Protein 2RDD (pdb70)

Nearest PDB structures (foldseek):
  2rdd-assembly1_A  TM=1.001E+00  e=0.000E+00  Escherichia coli
  6zof-assembly1_C  TM=9.491E-01  e=0.000E+00  Escherichia coli K-12
  8ffk-assembly1_A  TM=9.833E-01  e=0.000E+00  Klebsiella pneumoniae
  7rr6-assembly1_C  TM=9.426E-01  e=0.000E+00  Escherichia coli K-12
  7kge-assembly1_C  TM=9.094E-01  e=5.760E-85  Acinetobacter baumannii

Structure (mmCIF, N/CA/C/O backbone):
data_2RDD
#
_entry.id   2RDD
#
_cell.length_a   145.097
_cell.length_b   145.097
_cell.length_c   511.644
_cell.angle_alpha   90.00
_cell.angle_beta   90.00
_cell.angle_gamma   120.00
#
_symmetry.space_group_name_H-M   'H 3 2'
#
loop_
_entity.id
_entity.type
_entity.pdbx_description
1 polymer 'Acriflavine resistance protein B'
2 polymer 'UPF0092 membrane protein yajC'
3 non-polymer '(2S,5R,6R)-6-{[(2R)-2-AMINO-2-PHENYLETHANOYL]AMINO}-3,3-DIMETHYL-7-OXO-4-THIA-1-AZABICYCLO[3.2.0]HEPTANE-2-CARBOXYLIC ACID'
#
loop_
_atom_site.group_PDB
_atom_site.id
_atom_site.type_symbol
_atom_site.label_atom_id
_atom_site.label_alt_id
_atom_site.label_comp_id
_atom_site.label_asym_id
_atom_site.label_entity_id
_atom_site.label_seq_id
_atom_site.pdbx_PDB_ins_code
_atom_site.Cartn_x
_atom_site.Cartn_y
_atom_site.Cartn_z
_atom_site.occupancy
_atom_site.B_iso_or_equiv
_atom_site.auth_seq_id
_atom_site.auth_comp_id
_atom_site.auth_asym_id
_atom_site.auth_atom_id
_atom_site.pdbx_PDB_model_num
ATOM 1 N N . MET A 1 1 ? 1.842 -73.616 13.386 1.00 73.34 1 MET A N 1
ATOM 2 C CA . MET A 1 1 ? 0.436 -73.132 13.348 1.00 73.34 1 MET A CA 1
ATOM 3 C C . MET A 1 1 ? 0.233 -71.681 12.883 1.00 73.34 1 MET A C 1
ATOM 4 O O . MET A 1 1 ? -0.905 -71.218 12.813 1.00 73.34 1 MET A O 1
ATOM 9 N N . PRO A 1 2 ? 1.319 -70.946 12.555 1.00 40.65 2 PRO A N 1
ATOM 10 C CA . PRO A 1 2 ? 1.147 -69.556 12.109 1.00 40.65 2 PRO A CA 1
ATOM 11 C C . PRO A 1 2 ? 0.501 -69.475 10.731 1.00 40.65 2 PRO A C 1
ATOM 12 O O . PRO A 1 2 ? -0.560 -68.875 10.565 1.00 40.65 2 PRO A O 1
ATOM 16 N N . ASN A 1 3 ? 1.155 -70.078 9.744 1.00 141.35 3 ASN A N 1
ATOM 17 C CA . ASN A 1 3 ? 0.636 -70.095 8.383 1.00 141.35 3 ASN A CA 1
ATOM 18 C C . ASN A 1 3 ? -0.788 -70.643 8.458 1.00 141.35 3 ASN A C 1
ATOM 19 O O . ASN A 1 3 ? -1.605 -70.448 7.555 1.00 141.35 3 ASN A O 1
ATOM 24 N N . PHE A 1 4 ? -1.073 -71.318 9.567 1.00 144.50 4 PHE A N 1
ATOM 25 C CA . PHE A 1 4 ? -2.382 -71.907 9.798 1.00 144.50 4 PHE A CA 1
ATOM 26 C C . PHE A 1 4 ? -3.323 -70.925 10.507 1.00 144.50 4 PHE A C 1
ATOM 27 O O . PHE A 1 4 ? -4.461 -70.728 10.078 1.00 144.50 4 PHE A O 1
ATOM 35 N N . PHE A 1 5 ? -2.844 -70.309 11.587 1.00 70.80 5 PHE A N 1
ATOM 36 C CA . PHE A 1 5 ? -3.630 -69.335 12.358 1.00 70.80 5 PHE A CA 1
ATOM 37 C C . PHE A 1 5 ? -3.781 -67.985 11.644 1.00 70.80 5 PHE A C 1
ATOM 38 O O . PHE A 1 5 ? -4.580 -67.138 12.048 1.00 70.80 5 PHE A O 1
ATOM 46 N N . ILE A 1 6 ? -3.012 -67.785 10.583 1.00 63.26 6 ILE A N 1
ATOM 47 C CA . ILE A 1 6 ? -3.052 -66.524 9.872 1.00 63.26 6 ILE A CA 1
ATOM 48 C C . ILE A 1 6 ? -4.226 -66.354 8.916 1.00 63.26 6 ILE A C 1
ATOM 49 O O . ILE A 1 6 ? -4.517 -65.238 8.488 1.00 63.26 6 ILE A O 1
ATOM 54 N N . ASP A 1 7 ? -4.912 -67.437 8.578 1.00 141.01 7 ASP A N 1
ATOM 55 C CA . ASP A 1 7 ? -6.047 -67.288 7.684 1.00 141.01 7 ASP A CA 1
ATOM 56 C C . ASP A 1 7 ? -7.343 -67.328 8.486 1.00 141.01 7 ASP A C 1
ATOM 57 O O . ASP A 1 7 ? -8.434 -67.163 7.937 1.00 141.01 7 ASP A O 1
ATOM 62 N N . ARG A 1 8 ? -7.211 -67.541 9.791 1.00 100.13 8 ARG A N 1
ATOM 63 C CA . ARG A 1 8 ? -8.357 -67.591 10.685 1.00 100.13 8 ARG A CA 1
ATOM 64 C C . ARG A 1 8 ? -8.053 -66.701 11.900 1.00 100.13 8 ARG A C 1
ATOM 65 O O . ARG A 1 8 ? -7.590 -67.182 12.937 1.00 100.13 8 ARG A O 1
ATOM 73 N N . PRO A 1 9 ? -8.327 -65.383 11.784 1.00 64.81 9 PRO A N 1
ATOM 74 C CA . PRO A 1 9 ? -8.092 -64.378 12.830 1.00 64.81 9 PRO A CA 1
ATOM 75 C C . PRO A 1 9 ? -8.862 -64.551 14.128 1.00 64.81 9 PRO A C 1
ATOM 76 O O . PRO A 1 9 ? -8.272 -64.600 15.210 1.00 64.81 9 PRO A O 1
ATOM 80 N N . ILE A 1 10 ? -10.183 -64.630 14.017 1.00 42.84 10 ILE A N 1
ATOM 81 C CA . ILE A 1 10 ? -11.013 -64.749 15.201 1.00 42.84 10 ILE A CA 1
ATOM 82 C C . ILE A 1 10 ? -10.634 -65.882 16.155 1.00 42.84 10 ILE A C 1
ATOM 83 O O . ILE A 1 10 ? -10.466 -65.639 17.350 1.00 42.84 10 ILE A O 1
ATOM 88 N N . PHE A 1 11 ? -10.489 -67.106 15.655 1.00 78.20 11 PHE A N 1
ATOM 89 C CA . PHE A 1 11 ? -10.118 -68.197 16.548 1.00 78.20 11 PHE A CA 1
ATOM 90 C C . PHE A 1 11 ? -8.864 -67.766 17.287 1.00 78.20 11 PHE A C 1
ATOM 91 O O . PHE A 1 11 ? -8.654 -68.119 18.449 1.00 78.20 11 PHE A O 1
ATOM 99 N N . ALA A 1 12 ? -8.030 -66.992 16.603 1.00 44.81 12 ALA A N 1
ATOM 100 C CA . ALA A 1 12 ? -6.807 -66.499 17.220 1.00 44.81 12 ALA A CA 1
ATOM 101 C C . ALA A 1 12 ? -7.211 -65.498 18.290 1.00 44.81 12 ALA A C 1
ATOM 102 O O . ALA A 1 12 ? -7.119 -65.787 19.492 1.00 44.81 12 ALA A O 1
ATOM 104 N N . TRP A 1 13 ? -7.660 -64.326 17.839 1.00 36.81 13 TRP A N 1
ATOM 105 C CA . TRP A 1 13 ? -8.103 -63.284 18.746 1.00 36.81 13 TRP A CA 1
ATOM 106 C C . TRP A 1 13 ? -8.657 -63.995 19.977 1.00 36.81 13 TRP A C 1
ATOM 107 O O . TRP A 1 13 ? -8.043 -63.983 21.047 1.00 36.81 13 TRP A O 1
ATOM 118 N N . VAL A 1 14 ? -9.785 -64.667 19.797 1.00 43.34 14 VAL A N 1
ATOM 119 C CA . VAL A 1 14 ? -10.428 -65.396 20.878 1.00 43.34 14 VAL A CA 1
ATOM 120 C C . VAL A 1 14 ? -9.494 -66.194 21.782 1.00 43.34 14 VAL A C 1
ATOM 121 O O . VAL A 1 14 ? -9.698 -66.214 22.992 1.00 43.34 14 VAL A O 1
ATOM 125 N N . ILE A 1 15 ? -8.479 -66.854 21.234 1.00 75.73 15 ILE A N 1
ATOM 126 C CA . ILE A 1 15 ? -7.600 -67.618 22.116 1.00 75.73 15 ILE A CA 1
ATOM 127 C C . ILE A 1 15 ? -6.649 -66.731 22.903 1.00 75.73 15 ILE A C 1
ATOM 128 O O . ILE A 1 15 ? -5.939 -67.198 23.789 1.00 75.73 15 ILE A O 1
ATOM 133 N N . ALA A 1 16 ? -6.619 -65.452 22.567 1.00 41.45 16 ALA A N 1
ATOM 134 C CA . ALA A 1 16 ? -5.772 -64.521 23.289 1.00 41.45 16 ALA A CA 1
ATOM 135 C C . ALA A 1 16 ? -6.624 -63.968 24.438 1.00 41.45 16 ALA A C 1
ATOM 136 O O . ALA A 1 16 ? -6.203 -63.985 25.603 1.00 41.45 16 ALA A O 1
ATOM 138 N N . ILE A 1 17 ? -7.824 -63.491 24.091 1.00 38.17 17 ILE A N 1
ATOM 139 C CA . ILE A 1 17 ? -8.769 -62.948 25.065 1.00 38.17 17 ILE A CA 1
ATOM 140 C C . ILE A 1 17 ? -8.864 -63.912 26.240 1.00 38.17 17 ILE A C 1
ATOM 141 O O . ILE A 1 17 ? -8.859 -63.501 27.400 1.00 38.17 17 ILE A O 1
ATOM 146 N N . ILE A 1 18 ? -8.953 -65.200 25.935 1.00 27.44 18 ILE A N 1
ATOM 147 C CA . ILE A 1 18 ? -9.015 -66.200 26.983 1.00 27.44 18 ILE A CA 1
ATOM 148 C C . ILE A 1 18 ? -7.865 -65.923 27.950 1.00 27.44 18 ILE A C 1
ATOM 149 O O . ILE A 1 18 ? -8.077 -65.634 29.131 1.00 27.44 18 ILE A O 1
ATOM 154 N N . ILE A 1 19 ? -6.644 -65.987 27.434 1.00 104.28 19 ILE A N 1
ATOM 155 C CA . ILE A 1 19 ? -5.472 -65.749 28.257 1.00 104.28 19 ILE A CA 1
ATOM 156 C C . ILE A 1 19 ? -5.650 -64.453 29.028 1.00 104.28 19 ILE A C 1
ATOM 157 O O . ILE A 1 19 ? -5.284 -64.370 30.200 1.00 104.28 19 ILE A O 1
ATOM 162 N N . MET A 1 20 ? -6.206 -63.434 28.378 1.00 32.56 20 MET A N 1
ATOM 163 C CA . MET A 1 20 ? -6.422 -62.175 29.082 1.00 32.56 20 MET A CA 1
ATOM 164 C C . MET A 1 20 ? -7.225 -62.526 30.320 1.00 32.56 20 MET A C 1
ATOM 165 O O . MET A 1 20 ? -6.708 -62.479 31.441 1.00 32.56 20 MET A O 1
ATOM 170 N N . LEU A 1 21 ? -8.478 -62.918 30.095 1.00 57.89 21 LEU A N 1
ATOM 171 C CA . LEU A 1 21 ? -9.394 -63.286 31.168 1.00 57.89 21 LEU A CA 1
ATOM 172 C C . LEU A 1 21 ? -8.750 -64.219 32.184 1.00 57.89 21 LEU A C 1
ATOM 173 O O . LEU A 1 21 ? -9.293 -64.431 33.268 1.00 57.89 21 LEU A O 1
ATOM 178 N N . ALA A 1 22 ? -7.591 -64.767 31.838 1.00 90.79 22 ALA A N 1
ATOM 179 C CA . ALA A 1 22 ? -6.884 -65.652 32.757 1.00 90.79 22 ALA A CA 1
ATOM 180 C C . ALA A 1 22 ? -6.286 -64.813 33.879 1.00 90.79 22 ALA A C 1
ATOM 181 O O . ALA A 1 22 ? -5.810 -65.345 34.889 1.00 90.79 22 ALA A O 1
ATOM 183 N N . GLY A 1 23 ? -6.312 -63.497 33.682 1.00 64.58 23 GLY A N 1
ATOM 184 C CA . GLY A 1 23 ? -5.785 -62.582 34.674 1.00 64.58 23 GLY A CA 1
ATOM 185 C C . GLY A 1 23 ? -6.908 -61.984 35.498 1.00 64.58 23 GLY A C 1
ATOM 186 O O . GLY A 1 23 ? -6.821 -61.913 36.730 1.00 64.58 23 GLY A O 1
ATOM 187 N N . GLY A 1 24 ? -7.963 -61.550 34.813 1.00 147.98 24 GLY A N 1
ATOM 188 C CA . GLY A 1 24 ? -9.101 -60.975 35.501 1.00 147.98 24 GLY A CA 1
ATOM 189 C C . GLY A 1 24 ? -9.376 -61.781 36.751 1.00 147.98 24 GLY A C 1
ATOM 190 O O . GLY A 1 24 ? -9.948 -61.277 37.715 1.00 147.98 24 GLY A O 1
ATOM 191 N N . LEU A 1 25 ? -8.946 -63.041 36.724 1.00 116.87 25 LEU A N 1
ATOM 192 C CA . LEU A 1 25 ? -9.112 -63.966 37.839 1.00 116.87 25 LEU A CA 1
ATOM 193 C C . LEU A 1 25 ? -7.769 -64.172 38.556 1.00 116.87 25 LEU A C 1
ATOM 194 O O . LEU A 1 25 ? -7.684 -64.029 39.775 1.00 116.87 25 LEU A O 1
ATOM 199 N N . ALA A 1 26 ? -6.725 -64.493 37.791 1.00 84.08 26 ALA A N 1
ATOM 200 C CA . ALA A 1 26 ? -5.384 -64.735 38.339 1.00 84.08 26 ALA A CA 1
ATOM 201 C C . ALA A 1 26 ? -4.966 -63.695 39.370 1.00 84.08 26 ALA A C 1
ATOM 202 O O . ALA A 1 26 ? -4.605 -64.036 40.492 1.00 84.08 26 ALA A O 1
ATOM 204 N N . ILE A 1 27 ? -4.995 -62.428 38.968 1.00 103.90 27 ILE A N 1
ATOM 205 C CA . ILE A 1 27 ? -4.683 -61.314 39.845 1.00 103.90 27 ILE A CA 1
ATOM 206 C C . ILE A 1 27 ? -5.197 -61.668 41.235 1.00 103.90 27 ILE A C 1
ATOM 207 O O . ILE A 1 27 ? -4.435 -61.813 42.188 1.00 103.90 27 ILE A O 1
ATOM 212 N N . LEU A 1 28 ? -6.518 -61.793 41.291 1.00 69.71 28 LEU A N 1
ATOM 213 C CA . LEU A 1 28 ? -7.282 -62.100 42.487 1.00 69.71 28 LEU A CA 1
ATOM 214 C C . LEU A 1 28 ? -6.785 -63.294 43.291 1.00 69.71 28 LEU A C 1
ATOM 215 O O . LEU A 1 28 ? -6.200 -63.114 44.352 1.00 69.71 28 LEU A O 1
ATOM 220 N N . LYS A 1 29 ? -7.024 -64.505 42.790 1.00 125.40 29 LYS A N 1
ATOM 221 C CA . LYS A 1 29 ? -6.614 -65.736 43.477 1.00 125.40 29 LYS A CA 1
ATOM 222 C C . LYS A 1 29 ? -5.250 -65.633 44.153 1.00 125.40 29 LYS A C 1
ATOM 223 O O . LYS A 1 29 ? -4.894 -66.479 44.978 1.00 125.40 29 LYS A O 1
ATOM 229 N N . LEU A 1 30 ? -4.502 -64.592 43.794 1.00 37.82 30 LEU A N 1
ATOM 230 C CA . LEU A 1 30 ? -3.172 -64.384 44.323 1.00 37.82 30 LEU A CA 1
ATOM 231 C C . LEU A 1 30 ? -3.079 -63.636 45.702 1.00 37.82 30 LEU A C 1
ATOM 232 O O . LEU A 1 30 ? -3.701 -62.597 45.929 1.00 37.82 30 LEU A O 1
ATOM 237 N N . PRO A 1 31 ? -2.260 -64.281 46.594 1.00 158.50 31 PRO A N 1
ATOM 238 C CA . PRO A 1 31 ? -1.801 -63.747 47.917 1.00 158.50 31 PRO A CA 1
ATOM 239 C C . PRO A 1 31 ? -0.757 -62.612 47.868 1.00 158.50 31 PRO A C 1
ATOM 240 O O . PRO A 1 31 ? 0.387 -62.971 48.071 1.00 158.50 31 PRO A O 1
ATOM 244 N N . VAL A 1 32 ? -0.961 -61.338 47.642 1.00 113.60 32 VAL A N 1
ATOM 245 C CA . VAL A 1 32 ? 0.248 -60.466 47.637 1.00 113.60 32 VAL A CA 1
ATOM 246 C C . VAL A 1 32 ? 1.117 -60.647 48.897 1.00 113.60 32 VAL A C 1
ATOM 247 O O . VAL A 1 32 ? 0.613 -60.578 50.022 1.00 113.60 32 VAL A O 1
ATOM 251 N N . ALA A 1 33 ? 2.408 -60.878 48.694 1.00 135.24 33 ALA A N 1
ATOM 252 C CA . ALA A 1 33 ? 3.324 -61.088 49.802 1.00 135.24 33 ALA A CA 1
ATOM 253 C C . ALA A 1 33 ? 4.528 -60.178 49.726 1.00 135.24 33 ALA A C 1
ATOM 254 O O . ALA A 1 33 ? 5.064 -59.911 48.642 1.00 135.24 33 ALA A O 1
ATOM 256 N N . GLN A 1 34 ? 4.955 -59.709 50.891 1.00 55.78 34 GLN A N 1
ATOM 257 C CA . GLN A 1 34 ? 6.148 -58.884 50.940 1.00 55.78 34 GLN A CA 1
ATOM 258 C C . GLN A 1 34 ? 7.343 -59.658 50.354 1.00 55.78 34 GLN A C 1
ATOM 259 O O . GLN A 1 34 ? 8.084 -59.156 49.509 1.00 55.78 34 GLN A O 1
ATOM 265 N N . TYR A 1 35 ? 7.499 -60.926 50.812 1.00 104.56 35 TYR A N 1
ATOM 266 C CA . TYR A 1 35 ? 8.604 -61.824 50.392 1.00 104.56 35 TYR A CA 1
ATOM 267 C C . TYR A 1 35 ? 8.299 -63.333 50.327 1.00 104.56 35 TYR A C 1
ATOM 268 O O . TYR A 1 35 ? 7.406 -63.830 51.002 1.00 104.56 35 TYR A O 1
ATOM 277 N N . PRO A 1 36 ? 9.048 -64.067 49.452 1.00 102.95 36 PRO A N 1
ATOM 278 C CA . PRO A 1 36 ? 8.788 -65.509 49.318 1.00 102.95 36 PRO A CA 1
ATOM 279 C C . PRO A 1 36 ? 9.177 -66.268 50.531 1.00 102.95 36 PRO A C 1
ATOM 280 O O . PRO A 1 36 ? 10.351 -66.214 50.892 1.00 102.95 36 PRO A O 1
ATOM 284 N N . THR A 1 37 ? 8.309 -66.995 51.187 1.00 67.26 37 THR A N 1
ATOM 285 C CA . THR A 1 37 ? 8.871 -67.763 52.298 1.00 67.26 37 THR A CA 1
ATOM 286 C C . THR A 1 37 ? 10.341 -68.166 51.977 1.00 67.26 37 THR A C 1
ATOM 287 O O . THR A 1 37 ? 10.580 -69.124 51.251 1.00 67.26 37 THR A O 1
ATOM 291 N N . ILE A 1 38 ? 11.332 -67.408 52.516 1.00 40.11 38 ILE A N 1
ATOM 292 C CA . ILE A 1 38 ? 12.779 -67.606 52.322 1.00 40.11 38 ILE A CA 1
ATOM 293 C C . ILE A 1 38 ? 13.500 -68.250 53.496 1.00 40.11 38 ILE A C 1
ATOM 294 O O . ILE A 1 38 ? 14.701 -68.093 53.621 1.00 40.11 38 ILE A O 1
ATOM 299 N N . ALA A 1 39 ? 12.802 -68.939 54.345 1.00 32.84 39 ALA A N 1
ATOM 300 C CA . ALA A 1 39 ? 13.568 -69.496 55.439 1.00 32.84 39 ALA A CA 1
ATOM 301 C C . ALA A 1 39 ? 13.194 -70.927 55.729 1.00 32.84 39 ALA A C 1
ATOM 302 O O . ALA A 1 39 ? 12.137 -71.399 55.279 1.00 32.84 39 ALA A O 1
ATOM 304 N N . PRO A 1 40 ? 14.012 -71.649 56.467 1.00 45.15 40 PRO A N 1
ATOM 305 C CA . PRO A 1 40 ? 13.586 -72.947 56.960 1.00 45.15 40 PRO A CA 1
ATOM 306 C C . PRO A 1 40 ? 12.492 -72.721 57.949 1.00 45.15 40 PRO A C 1
ATOM 307 O O . PRO A 1 40 ? 12.734 -72.107 58.978 1.00 45.15 40 PRO A O 1
ATOM 311 N N . PRO A 1 41 ? 11.283 -73.189 57.694 1.00 69.43 41 PRO A N 1
ATOM 312 C CA . PRO A 1 41 ? 10.312 -72.957 58.766 1.00 69.43 41 PRO A CA 1
ATOM 313 C C . PRO A 1 41 ? 10.914 -73.541 60.013 1.00 69.43 41 PRO A C 1
ATOM 314 O O . PRO A 1 41 ? 11.821 -74.354 59.900 1.00 69.43 41 PRO A O 1
ATOM 318 N N . ALA A 1 42 ? 10.448 -73.189 61.190 1.00 42.16 42 ALA A N 1
ATOM 319 C CA . ALA A 1 42 ? 11.105 -73.820 62.308 1.00 42.16 42 ALA A CA 1
ATOM 320 C C . ALA A 1 42 ? 10.274 -73.712 63.560 1.00 42.16 42 ALA A C 1
ATOM 321 O O . ALA A 1 42 ? 9.839 -72.626 63.953 1.00 42.16 42 ALA A O 1
ATOM 323 N N . VAL A 1 43 ? 10.065 -74.864 64.197 1.00 61.16 43 VAL A N 1
ATOM 324 C CA . VAL A 1 43 ? 9.352 -74.966 65.450 1.00 61.16 43 VAL A CA 1
ATOM 325 C C . VAL A 1 43 ? 10.206 -74.366 66.550 1.00 61.16 43 VAL A C 1
ATOM 326 O O . VAL A 1 43 ? 11.429 -74.486 66.510 1.00 61.16 43 VAL A O 1
ATOM 330 N N . THR A 1 44 ? 9.603 -73.706 67.535 1.00 21.18 44 THR A N 1
ATOM 331 C CA . THR A 1 44 ? 10.394 -73.103 68.601 1.00 21.18 44 THR A CA 1
ATOM 332 C C . THR A 1 44 ? 9.747 -73.198 69.977 1.00 21.18 44 THR A C 1
ATOM 333 O O . THR A 1 44 ? 8.945 -72.352 70.376 1.00 21.18 44 THR A O 1
ATOM 337 N N . ILE A 1 45 ? 10.112 -74.244 70.711 1.00 15.00 45 ILE A N 1
ATOM 338 C CA . ILE A 1 45 ? 9.512 -74.578 72.040 1.00 15.00 45 ILE A CA 1
ATOM 339 C C . ILE A 1 45 ? 9.835 -73.657 73.217 1.00 15.00 45 ILE A C 1
ATOM 340 O O . ILE A 1 45 ? 10.870 -73.810 73.855 1.00 15.00 45 ILE A O 1
ATOM 345 N N . SER A 1 46 ? 8.963 -72.728 73.545 1.00 35.44 46 SER A N 1
ATOM 346 C CA . SER A 1 46 ? 9.214 -71.819 74.641 1.00 35.44 46 SER A CA 1
ATOM 347 C C . SER A 1 46 ? 8.787 -72.351 75.970 1.00 35.44 46 SER A C 1
ATOM 348 O O . SER A 1 46 ? 7.719 -72.928 76.114 1.00 35.44 46 SER A O 1
ATOM 351 N N . ALA A 1 47 ? 9.641 -72.164 76.981 1.00 38.85 47 ALA A N 1
ATOM 352 C CA . ALA A 1 47 ? 9.316 -72.607 78.333 1.00 38.85 47 ALA A CA 1
ATOM 353 C C . ALA A 1 47 ? 9.747 -71.573 79.373 1.00 38.85 47 ALA A C 1
ATOM 354 O O . ALA A 1 47 ? 10.623 -70.736 79.139 1.00 38.85 47 ALA A O 1
ATOM 356 N N . SER A 1 48 ? 9.129 -71.674 80.542 1.00 95.15 48 SER A N 1
ATOM 357 C CA . SER A 1 48 ? 9.448 -70.768 81.630 1.00 95.15 48 SER A CA 1
ATOM 358 C C . SER A 1 48 ? 9.280 -71.466 83.008 1.00 95.15 48 SER A C 1
ATOM 359 O O . SER A 1 48 ? 8.502 -72.400 83.168 1.00 95.15 48 SER A O 1
ATOM 362 N N . TYR A 1 49 ? 10.042 -70.924 84.002 1.00 40.36 49 TYR A N 1
ATOM 363 C CA . TYR A 1 49 ? 10.196 -71.361 85.403 1.00 40.36 49 TYR A CA 1
ATOM 364 C C . TYR A 1 49 ? 10.264 -70.077 86.284 1.00 40.36 49 TYR A C 1
ATOM 365 O O . TYR A 1 49 ? 11.309 -69.475 86.452 1.00 40.36 49 TYR A O 1
ATOM 374 N N . PRO A 1 50 ? 9.153 -69.691 86.753 1.00 26.19 50 PRO A N 1
ATOM 375 C CA . PRO A 1 50 ? 9.115 -68.435 87.445 1.00 26.19 50 PRO A CA 1
ATOM 376 C C . PRO A 1 50 ? 10.045 -68.465 88.657 1.00 26.19 50 PRO A C 1
ATOM 377 O O . PRO A 1 50 ? 9.951 -69.326 89.549 1.00 26.19 50 PRO A O 1
ATOM 381 N N . GLY A 1 51 ? 10.922 -67.461 88.641 1.00 42.88 51 GLY A N 1
ATOM 382 C CA . GLY A 1 51 ? 11.925 -67.150 89.645 1.00 42.88 51 GLY A CA 1
ATOM 383 C C . GLY A 1 51 ? 13.155 -68.062 89.693 1.00 42.88 51 GLY A C 1
ATOM 384 O O . GLY A 1 51 ? 13.931 -68.000 90.635 1.00 42.88 51 GLY A O 1
ATOM 385 N N . ALA A 1 52 ? 13.354 -68.877 88.696 1.00 63.01 52 ALA A N 1
ATOM 386 C CA . ALA A 1 52 ? 14.503 -69.777 88.778 1.00 63.01 52 ALA A CA 1
ATOM 387 C C . ALA A 1 52 ? 15.821 -69.068 88.583 1.00 63.01 52 ALA A C 1
ATOM 388 O O . ALA A 1 52 ? 16.184 -68.179 89.354 1.00 63.01 52 ALA A O 1
ATOM 390 N N . ASP A 1 53 ? 16.520 -69.459 87.518 1.00 20.51 53 ASP A N 1
ATOM 391 C CA . ASP A 1 53 ? 17.823 -68.905 87.142 1.00 20.51 53 ASP A CA 1
ATOM 392 C C . ASP A 1 53 ? 18.544 -69.818 86.152 1.00 20.51 53 ASP A C 1
ATOM 393 O O . ASP A 1 53 ? 18.260 -71.017 86.053 1.00 20.51 53 ASP A O 1
ATOM 398 N N . ALA A 1 54 ? 19.496 -69.228 85.438 1.00 21.43 54 ALA A N 1
ATOM 399 C CA . ALA A 1 54 ? 20.278 -69.913 84.420 1.00 21.43 54 ALA A CA 1
ATOM 400 C C . ALA A 1 54 ? 20.770 -71.297 84.775 1.00 21.43 54 ALA A C 1
ATOM 401 O O . ALA A 1 54 ? 21.104 -72.059 83.886 1.00 21.43 54 ALA A O 1
ATOM 403 N N . LYS A 1 55 ? 20.832 -71.620 86.062 1.00 45.89 55 LYS A N 1
ATOM 404 C CA . LYS A 1 55 ? 21.306 -72.936 86.488 1.00 45.89 55 LYS A CA 1
ATOM 405 C C . LYS A 1 55 ? 20.178 -73.959 86.414 1.00 45.89 55 LYS A C 1
ATOM 406 O O . LYS A 1 55 ? 20.135 -74.782 85.500 1.00 45.89 55 LYS A O 1
ATOM 412 N N . THR A 1 56 ? 19.269 -73.905 87.379 1.00 113.77 56 THR A N 1
ATOM 413 C CA . THR A 1 56 ? 18.137 -74.818 87.413 1.00 113.77 56 THR A CA 1
ATOM 414 C C . THR A 1 56 ? 17.585 -75.035 86.006 1.00 113.77 56 THR A C 1
ATOM 415 O O . THR A 1 56 ? 17.735 -76.107 85.429 1.00 113.77 56 THR A O 1
ATOM 419 N N . VAL A 1 57 ? 16.949 -73.997 85.468 1.00 105.89 57 VAL A N 1
ATOM 420 C CA . VAL A 1 57 ? 16.352 -74.018 84.132 1.00 105.89 57 VAL A CA 1
ATOM 421 C C . VAL A 1 57 ? 17.161 -74.785 83.097 1.00 105.89 57 VAL A C 1
ATOM 422 O O . VAL A 1 57 ? 16.628 -75.603 82.351 1.00 105.89 57 VAL A O 1
ATOM 426 N N . GLN A 1 58 ? 18.451 -74.491 83.047 1.00 65.47 58 GLN A N 1
ATOM 427 C CA . GLN A 1 58 ? 19.361 -75.135 82.115 1.00 65.47 58 GLN A CA 1
ATOM 428 C C . GLN A 1 58 ? 19.293 -76.638 82.319 1.00 65.47 58 GLN A C 1
ATOM 429 O O . GLN A 1 58 ? 19.199 -77.399 81.359 1.00 65.47 58 GLN A O 1
ATOM 435 N N . ASP A 1 59 ? 19.311 -77.052 83.584 1.00 17.74 59 ASP A N 1
ATOM 436 C CA . ASP A 1 59 ? 19.317 -78.469 83.932 1.00 17.74 59 ASP A CA 1
ATOM 437 C C . ASP A 1 59 ? 17.986 -79.118 84.297 1.00 17.74 59 ASP A C 1
ATOM 438 O O . ASP A 1 59 ? 17.833 -80.317 84.133 1.00 17.74 59 ASP A O 1
ATOM 443 N N . THR A 1 60 ? 17.024 -78.336 84.773 1.00 15.00 60 THR A N 1
ATOM 444 C CA . THR A 1 60 ? 15.722 -78.878 85.169 1.00 15.00 60 THR A CA 1
ATOM 445 C C . THR A 1 60 ? 14.558 -78.727 84.146 1.00 15.00 60 THR A C 1
ATOM 446 O O . THR A 1 60 ? 13.450 -79.213 84.394 1.00 15.00 60 THR A O 1
ATOM 450 N N . VAL A 1 61 ? 14.801 -78.063 83.010 1.00 18.55 61 VAL A N 1
ATOM 451 C CA . VAL A 1 61 ? 13.771 -77.878 81.966 1.00 18.55 61 VAL A CA 1
ATOM 452 C C . VAL A 1 61 ? 14.347 -78.124 80.553 1.00 18.55 61 VAL A C 1
ATOM 453 O O . VAL A 1 61 ? 13.913 -79.030 79.841 1.00 18.55 61 VAL A O 1
ATOM 457 N N . THR A 1 62 ? 15.323 -77.311 80.156 1.00 18.72 62 THR A N 1
ATOM 458 C CA . THR A 1 62 ? 15.970 -77.445 78.848 1.00 18.72 62 THR A CA 1
ATOM 459 C C . THR A 1 62 ? 16.451 -78.868 78.696 1.00 18.72 62 THR A C 1
ATOM 460 O O . THR A 1 62 ? 16.295 -79.475 77.650 1.00 18.72 62 THR A O 1
ATOM 464 N N . GLN A 1 63 ? 17.055 -79.381 79.759 1.00 27.92 63 GLN A N 1
ATOM 465 C CA . GLN A 1 63 ? 17.583 -80.729 79.765 1.00 27.92 63 GLN A CA 1
ATOM 466 C C . GLN A 1 63 ? 16.522 -81.825 79.693 1.00 27.92 63 GLN A C 1
ATOM 467 O O . GLN A 1 63 ? 16.604 -82.714 78.834 1.00 27.92 63 GLN A O 1
ATOM 473 N N . VAL A 1 64 ? 15.529 -81.775 80.578 1.00 29.75 64 VAL A N 1
ATOM 474 C CA . VAL A 1 64 ? 14.473 -82.786 80.577 1.00 29.75 64 VAL A CA 1
ATOM 475 C C . VAL A 1 64 ? 13.703 -82.741 79.260 1.00 29.75 64 VAL A C 1
ATOM 476 O O . VAL A 1 64 ? 12.927 -83.643 78.953 1.00 29.75 64 VAL A O 1
ATOM 480 N N . ILE A 1 65 ? 13.929 -81.690 78.479 1.00 26.32 65 ILE A N 1
ATOM 481 C CA . ILE A 1 65 ? 13.253 -81.534 77.202 1.00 26.32 65 ILE A CA 1
ATOM 482 C C . ILE A 1 65 ? 14.141 -81.743 75.977 1.00 26.32 65 ILE A C 1
ATOM 483 O O . ILE A 1 65 ? 13.680 -82.264 74.970 1.00 26.32 65 ILE A O 1
ATOM 488 N N . GLU A 1 66 ? 15.403 -81.338 76.043 1.00 117.22 66 GLU A N 1
ATOM 489 C CA . GLU A 1 66 ? 16.294 -81.543 74.904 1.00 117.22 66 GLU A CA 1
ATOM 490 C C . GLU A 1 66 ? 16.672 -83.018 74.837 1.00 117.22 66 GLU A C 1
ATOM 491 O O . GLU A 1 66 ? 16.854 -83.576 73.756 1.00 117.22 66 GLU A O 1
ATOM 497 N N . GLN A 1 67 ? 16.776 -83.646 76.005 1.00 100.44 67 GLN A N 1
ATOM 498 C CA . GLN A 1 67 ? 17.143 -85.052 76.092 1.00 100.44 67 GLN A CA 1
ATOM 499 C C . GLN A 1 67 ? 15.995 -85.997 75.762 1.00 100.44 67 GLN A C 1
ATOM 500 O O . GLN A 1 67 ? 16.224 -87.167 75.456 1.00 100.44 67 GLN A O 1
ATOM 506 N N . ASN A 1 68 ? 14.764 -85.498 75.817 1.00 20.67 68 ASN A N 1
ATOM 507 C CA . ASN A 1 68 ? 13.605 -86.339 75.553 1.00 20.67 68 ASN A CA 1
ATOM 508 C C . ASN A 1 68 ? 13.002 -86.035 74.201 1.00 20.67 68 ASN A C 1
ATOM 509 O O . ASN A 1 68 ? 11.825 -85.668 74.091 1.00 20.67 68 ASN A O 1
ATOM 514 N N . MET A 1 69 ? 13.840 -86.194 73.182 1.00 123.43 69 MET A N 1
ATOM 515 C CA . MET A 1 69 ? 13.496 -85.970 71.784 1.00 123.43 69 MET A CA 1
ATOM 516 C C . MET A 1 69 ? 14.454 -86.851 70.974 1.00 123.43 69 MET A C 1
ATOM 517 O O . MET A 1 69 ? 15.082 -86.394 70.021 1.00 123.43 69 MET A O 1
ATOM 522 N N . ASN A 1 70 ? 14.562 -88.116 71.368 1.00 135.08 70 ASN A N 1
ATOM 523 C CA . ASN A 1 70 ? 15.458 -89.062 70.710 1.00 135.08 70 ASN A CA 1
ATOM 524 C C . ASN A 1 70 ? 15.157 -89.338 69.250 1.00 135.08 70 ASN A C 1
ATOM 525 O O . ASN A 1 70 ? 16.069 -89.606 68.466 1.00 135.08 70 ASN A O 1
ATOM 530 N N . GLY A 1 71 ? 13.883 -89.274 68.881 1.00 41.56 71 GLY A N 1
ATOM 531 C CA . GLY A 1 71 ? 13.519 -89.574 67.505 1.00 41.56 71 GLY A CA 1
ATOM 532 C C . GLY A 1 71 ? 12.564 -88.634 66.804 1.00 41.56 71 GLY A C 1
ATOM 533 O O . GLY A 1 71 ? 11.342 -88.705 66.988 1.00 41.56 71 GLY A O 1
ATOM 534 N N . ILE A 1 72 ? 13.136 -87.759 65.981 1.00 118.91 72 ILE A N 1
ATOM 535 C CA . ILE A 1 72 ? 12.366 -86.780 65.227 1.00 118.91 72 ILE A CA 1
ATOM 536 C C . ILE A 1 72 ? 12.884 -86.704 63.796 1.00 118.91 72 ILE A C 1
ATOM 537 O O . ILE A 1 72 ? 14.078 -86.880 63.554 1.00 118.91 72 ILE A O 1
ATOM 542 N N . ASP A 1 73 ? 11.992 -86.417 62.853 1.00 63.45 73 ASP A N 1
ATOM 543 C CA . ASP A 1 73 ? 12.380 -86.353 61.448 1.00 63.45 73 ASP A CA 1
ATOM 544 C C . ASP A 1 73 ? 12.720 -84.961 60.916 1.00 63.45 73 ASP A C 1
ATOM 545 O O . ASP A 1 73 ? 11.938 -84.021 61.048 1.00 63.45 73 ASP A O 1
ATOM 550 N N . ASN A 1 74 ? 13.902 -84.862 60.310 1.00 30.93 74 ASN A N 1
ATOM 551 C CA . ASN A 1 74 ? 14.414 -83.635 59.709 1.00 30.93 74 ASN A CA 1
ATOM 552 C C . ASN A 1 74 ? 14.994 -82.622 60.682 1.00 30.93 74 ASN A C 1
ATOM 553 O O . ASN A 1 74 ? 15.050 -81.425 60.393 1.00 30.93 74 ASN A O 1
ATOM 558 N N . LEU A 1 75 ? 15.420 -83.097 61.843 1.00 54.78 75 LEU A N 1
ATOM 559 C CA . LEU A 1 75 ? 16.028 -82.223 62.847 1.00 54.78 75 LEU A CA 1
ATOM 560 C C . LEU A 1 75 ? 17.281 -81.669 62.182 1.00 54.78 75 LEU A C 1
ATOM 561 O O . LEU A 1 75 ? 18.328 -82.317 62.235 1.00 54.78 75 LEU A O 1
ATOM 566 N N . MET A 1 76 ? 17.193 -80.496 61.553 1.00 28.94 76 MET A N 1
ATOM 567 C CA . MET A 1 76 ? 18.381 -79.949 60.888 1.00 28.94 76 MET A CA 1
ATOM 568 C C . MET A 1 76 ? 19.467 -79.577 61.924 1.00 28.94 76 MET A C 1
ATOM 569 O O . MET A 1 76 ? 20.628 -80.025 61.827 1.00 28.94 76 MET A O 1
ATOM 574 N N . TYR A 1 77 ? 19.086 -78.769 62.910 1.00 104.78 77 TYR A N 1
ATOM 575 C CA . TYR A 1 77 ? 19.993 -78.359 63.979 1.00 104.78 77 TYR A CA 1
ATOM 576 C C . TYR A 1 77 ? 19.200 -77.768 65.134 1.00 104.78 77 TYR A C 1
ATOM 577 O O . TYR A 1 77 ? 18.398 -76.854 64.959 1.00 104.78 77 TYR A O 1
ATOM 586 N N . MET A 1 78 ? 19.430 -78.308 66.321 1.00 15.00 78 MET A N 1
ATOM 587 C CA . MET A 1 78 ? 18.707 -77.884 67.511 1.00 15.00 78 MET A CA 1
ATOM 588 C C . MET A 1 78 ? 19.374 -76.751 68.303 1.00 15.00 78 MET A C 1
ATOM 589 O O . MET A 1 78 ? 20.247 -77.009 69.130 1.00 15.00 78 MET A O 1
ATOM 594 N N . SER A 1 79 ? 18.960 -75.505 68.066 1.00 91.98 79 SER A N 1
ATOM 595 C CA . SER A 1 79 ? 19.530 -74.351 68.780 1.00 91.98 79 SER A CA 1
ATOM 596 C C . SER A 1 79 ? 19.049 -74.302 70.220 1.00 91.98 79 SER A C 1
ATOM 597 O O . SER A 1 79 ? 18.158 -75.057 70.598 1.00 91.98 79 SER A O 1
ATOM 600 N N . SER A 1 80 ? 19.618 -73.404 71.023 1.00 55.31 80 SER A N 1
ATOM 601 C CA . SER A 1 80 ? 19.194 -73.300 72.422 1.00 55.31 80 SER A CA 1
ATOM 602 C C . SER A 1 80 ? 19.697 -72.104 73.235 1.00 55.31 80 SER A C 1
ATOM 603 O O . SER A 1 80 ? 20.875 -71.725 73.178 1.00 55.31 80 SER A O 1
ATOM 606 N N . ASN A 1 81 ? 18.769 -71.526 73.996 1.00 30.79 81 ASN A N 1
ATOM 607 C CA . ASN A 1 81 ? 19.000 -70.402 74.882 1.00 30.79 81 ASN A CA 1
ATOM 608 C C . ASN A 1 81 ? 18.420 -70.793 76.228 1.00 30.79 81 ASN A C 1
ATOM 609 O O . ASN A 1 81 ? 17.617 -71.735 76.299 1.00 30.79 81 ASN A O 1
ATOM 614 N N . SER A 1 82 ? 18.794 -70.108 77.298 1.00 15.00 82 SER A N 1
ATOM 615 C CA . SER A 1 82 ? 18.267 -70.441 78.606 1.00 15.00 82 SER A CA 1
ATOM 616 C C . SER A 1 82 ? 18.465 -69.278 79.570 1.00 15.00 82 SER A C 1
ATOM 617 O O . SER A 1 82 ? 19.308 -69.325 80.460 1.00 15.00 82 SER A O 1
ATOM 620 N N . ASP A 1 83 ? 17.658 -68.239 79.366 1.00 24.16 83 ASP A N 1
ATOM 621 C CA . ASP A 1 83 ? 17.659 -67.000 80.151 1.00 24.16 83 ASP A CA 1
ATOM 622 C C . ASP A 1 83 ? 17.641 -67.233 81.650 1.00 24.16 83 ASP A C 1
ATOM 623 O O . ASP A 1 83 ? 16.994 -68.169 82.135 1.00 24.16 83 ASP A O 1
ATOM 628 N N . SER A 1 84 ? 18.351 -66.439 82.424 1.00 22.95 84 SER A N 1
ATOM 629 C CA . SER A 1 84 ? 18.316 -66.596 83.895 1.00 22.95 84 SER A CA 1
ATOM 630 C C . SER A 1 84 ? 16.971 -65.902 84.409 1.00 22.95 84 SER A C 1
ATOM 631 O O . SER A 1 84 ? 17.058 -64.747 84.828 1.00 22.95 84 SER A O 1
ATOM 634 N N . THR A 1 85 ? 15.718 -66.526 84.324 1.00 29.70 85 THR A N 1
ATOM 635 C CA . THR A 1 85 ? 14.321 -65.889 84.571 1.00 29.70 85 THR A CA 1
ATOM 636 C C . THR A 1 85 ? 13.216 -66.937 84.489 1.00 29.70 85 THR A C 1
ATOM 637 O O . THR A 1 85 ? 12.068 -66.783 84.877 1.00 29.70 85 THR A O 1
ATOM 641 N N . GLY A 1 86 ? 13.777 -68.021 83.919 1.00 30.50 86 GLY A N 1
ATOM 642 C CA . GLY A 1 86 ? 13.149 -69.273 83.655 1.00 30.50 86 GLY A CA 1
ATOM 643 C C . GLY A 1 86 ? 13.082 -69.567 82.184 1.00 30.50 86 GLY A C 1
ATOM 644 O O . GLY A 1 86 ? 12.969 -70.726 81.761 1.00 30.50 86 GLY A O 1
ATOM 645 N N . THR A 1 87 ? 13.116 -68.517 81.382 1.00 17.39 87 THR A N 1
ATOM 646 C CA . THR A 1 87 ? 12.885 -68.669 79.938 1.00 17.39 87 THR A CA 1
ATOM 647 C C . THR A 1 87 ? 13.788 -69.742 79.289 1.00 17.39 87 THR A C 1
ATOM 648 O O . THR A 1 87 ? 14.983 -69.856 79.610 1.00 17.39 87 THR A O 1
ATOM 652 N N . VAL A 1 88 ? 13.182 -70.524 78.407 1.00 15.00 88 VAL A N 1
ATOM 653 C CA . VAL A 1 88 ? 13.901 -71.602 77.676 1.00 15.00 88 VAL A CA 1
ATOM 654 C C . VAL A 1 88 ? 13.429 -71.655 76.251 1.00 15.00 88 VAL A C 1
ATOM 655 O O . VAL A 1 88 ? 12.235 -71.779 75.995 1.00 15.00 88 VAL A O 1
ATOM 659 N N . GLN A 1 89 ? 14.351 -71.554 75.315 1.00 42.17 89 GLN A N 1
ATOM 660 C CA . GLN A 1 89 ? 13.883 -71.545 73.950 1.00 42.17 89 GLN A CA 1
ATOM 661 C C . GLN A 1 89 ? 14.593 -72.468 73.027 1.00 42.17 89 GLN A C 1
ATOM 662 O O . GLN A 1 89 ? 15.538 -72.064 72.341 1.00 42.17 89 GLN A O 1
ATOM 668 N N . ILE A 1 90 ? 14.145 -73.718 72.992 1.00 33.91 90 ILE A N 1
ATOM 669 C CA . ILE A 1 90 ? 14.721 -74.646 72.054 1.00 33.91 90 ILE A CA 1
ATOM 670 C C . ILE A 1 90 ? 14.059 -74.323 70.738 1.00 33.91 90 ILE A C 1
ATOM 671 O O . ILE A 1 90 ? 12.838 -74.434 70.594 1.00 33.91 90 ILE A O 1
ATOM 676 N N . THR A 1 91 ? 14.861 -73.908 69.767 1.00 15.00 91 THR A N 1
ATOM 677 C CA . THR A 1 91 ? 14.357 -73.629 68.440 1.00 15.00 91 THR A CA 1
ATOM 678 C C . THR A 1 91 ? 14.824 -74.862 67.697 1.00 15.00 91 THR A C 1
ATOM 679 O O . THR A 1 91 ? 15.937 -75.356 67.943 1.00 15.00 91 THR A O 1
ATOM 683 N N . LEU A 1 92 ? 13.955 -75.383 66.832 1.00 49.24 92 LEU A N 1
ATOM 684 C CA . LEU A 1 92 ? 14.264 -76.552 66.022 1.00 49.24 92 LEU A CA 1
ATOM 685 C C . LEU A 1 92 ? 14.109 -76.158 64.573 1.00 49.24 92 LEU A C 1
ATOM 686 O O . LEU A 1 92 ? 13.033 -75.781 64.121 1.00 49.24 92 LEU A O 1
ATOM 691 N N . THR A 1 93 ? 15.205 -76.227 63.847 1.00 32.91 93 THR A N 1
ATOM 692 C CA . THR A 1 93 ? 15.172 -75.877 62.455 1.00 32.91 93 THR A CA 1
ATOM 693 C C . THR A 1 93 ? 14.949 -77.109 61.585 1.00 32.91 93 THR A C 1
ATOM 694 O O . THR A 1 93 ? 15.292 -78.248 61.961 1.00 32.91 93 THR A O 1
ATOM 698 N N . PHE A 1 94 ? 14.364 -76.866 60.416 1.00 112.02 94 PHE A N 1
ATOM 699 C CA . PHE A 1 94 ? 14.071 -77.924 59.468 1.00 112.02 94 PHE A CA 1
ATOM 700 C C . PHE A 1 94 ? 14.414 -77.558 58.028 1.00 112.02 94 PHE A C 1
ATOM 701 O O . PHE A 1 94 ? 14.205 -76.424 57.599 1.00 112.02 94 PHE A O 1
ATOM 709 N N . GLU A 1 95 ? 14.930 -78.537 57.289 1.00 28.58 95 GLU A N 1
ATOM 710 C CA . GLU A 1 95 ? 15.316 -78.331 55.902 1.00 28.58 95 GLU A CA 1
ATOM 711 C C . GLU A 1 95 ? 14.300 -77.524 55.096 1.00 28.58 95 GLU A C 1
ATOM 712 O O . GLU A 1 95 ? 13.144 -77.919 54.954 1.00 28.58 95 GLU A O 1
ATOM 718 N N . SER A 1 96 ? 14.749 -76.398 54.556 1.00 89.33 96 SER A N 1
ATOM 719 C CA . SER A 1 96 ? 13.887 -75.538 53.760 1.00 89.33 96 SER A CA 1
ATOM 720 C C . SER A 1 96 ? 12.975 -76.335 52.833 1.00 89.33 96 SER A C 1
ATOM 721 O O . SER A 1 96 ? 13.429 -76.852 51.812 1.00 89.33 96 SER A O 1
ATOM 724 N N . GLY A 1 97 ? 11.696 -76.439 53.192 1.00 69.03 97 GLY A N 1
ATOM 725 C CA . GLY A 1 97 ? 10.755 -77.158 52.351 1.00 69.03 97 GLY A CA 1
ATOM 726 C C . GLY A 1 97 ? 9.929 -78.255 52.998 1.00 69.03 97 GLY A C 1
ATOM 727 O O . GLY A 1 97 ? 9.288 -79.029 52.289 1.00 69.03 97 GLY A O 1
ATOM 728 N N . THR A 1 98 ? 9.923 -78.345 54.322 1.00 40.94 98 THR A N 1
ATOM 729 C CA . THR A 1 98 ? 9.129 -79.392 54.964 1.00 40.94 98 THR A CA 1
ATOM 730 C C . THR A 1 98 ? 7.715 -78.997 55.405 1.00 40.94 98 THR A C 1
ATOM 731 O O . THR A 1 98 ? 7.305 -77.834 55.317 1.00 40.94 98 THR A O 1
ATOM 735 N N . ASP A 1 99 ? 6.975 -79.996 55.878 1.00 74.98 99 ASP A N 1
ATOM 736 C CA . ASP A 1 99 ? 5.608 -79.793 56.334 1.00 74.98 99 ASP A CA 1
ATOM 737 C C . ASP A 1 99 ? 5.597 -79.023 57.630 1.00 74.98 99 ASP A C 1
ATOM 738 O O . ASP A 1 99 ? 5.442 -79.601 58.705 1.00 74.98 99 ASP A O 1
ATOM 743 N N . ALA A 1 100 ? 5.758 -77.712 57.519 1.00 31.66 100 ALA A N 1
ATOM 744 C CA . ALA A 1 100 ? 5.763 -76.858 58.690 1.00 31.66 100 ALA A CA 1
ATOM 745 C C . ALA A 1 100 ? 4.749 -77.376 59.703 1.00 31.66 100 ALA A C 1
ATOM 746 O O . ALA A 1 100 ? 5.004 -77.371 60.907 1.00 31.66 100 ALA A O 1
ATOM 748 N N . ASP A 1 101 ? 3.611 -77.846 59.193 1.00 39.07 101 ASP A N 1
ATOM 749 C CA . ASP A 1 101 ? 2.523 -78.354 60.025 1.00 39.07 101 ASP A CA 1
ATOM 750 C C . ASP A 1 101 ? 2.803 -79.677 60.707 1.00 39.07 101 ASP A C 1
ATOM 751 O O . ASP A 1 101 ? 2.540 -79.815 61.895 1.00 39.07 101 ASP A O 1
ATOM 756 N N . ILE A 1 102 ? 3.317 -80.659 59.978 1.00 23.10 102 ILE A N 1
ATOM 757 C CA . ILE A 1 102 ? 3.599 -81.937 60.625 1.00 23.10 102 ILE A CA 1
ATOM 758 C C . ILE A 1 102 ? 4.978 -81.865 61.226 1.00 23.10 102 ILE A C 1
ATOM 759 O O . ILE A 1 102 ? 5.281 -82.544 62.206 1.00 23.10 102 ILE A O 1
ATOM 764 N N . ALA A 1 103 ? 5.809 -81.032 60.606 1.00 75.99 103 ALA A N 1
ATOM 765 C CA . ALA A 1 103 ? 7.186 -80.816 61.020 1.00 75.99 103 ALA A CA 1
ATOM 766 C C . ALA A 1 103 ? 7.213 -80.345 62.460 1.00 75.99 103 ALA A C 1
ATOM 767 O O . ALA A 1 103 ? 8.229 -80.448 63.147 1.00 75.99 103 ALA A O 1
ATOM 769 N N . GLN A 1 104 ? 6.073 -79.829 62.900 1.00 15.69 104 GLN A N 1
ATOM 770 C CA . GLN A 1 104 ? 5.896 -79.315 64.251 1.00 15.69 104 GLN A CA 1
ATOM 771 C C . GLN A 1 104 ? 4.966 -80.229 65.055 1.00 15.69 104 GLN A C 1
ATOM 772 O O . GLN A 1 104 ? 5.218 -80.552 66.219 1.00 15.69 104 GLN A O 1
ATOM 778 N N . VAL A 1 105 ? 3.880 -80.648 64.426 1.00 121.73 105 VAL A N 1
ATOM 779 C CA . VAL A 1 105 ? 2.949 -81.535 65.091 1.00 121.73 105 VAL A CA 1
ATOM 780 C C . VAL A 1 105 ? 3.710 -82.830 65.376 1.00 121.73 105 VAL A C 1
ATOM 781 O O . VAL A 1 105 ? 3.425 -83.538 66.341 1.00 121.73 105 VAL A O 1
ATOM 785 N N . GLN A 1 106 ? 4.705 -83.110 64.539 1.00 108.77 106 GLN A N 1
ATOM 786 C CA . GLN A 1 106 ? 5.531 -84.300 64.689 1.00 108.77 106 GLN A CA 1
ATOM 787 C C . GLN A 1 106 ? 6.417 -84.191 65.917 1.00 108.77 106 GLN A C 1
ATOM 788 O O . GLN A 1 106 ? 7.032 -85.173 66.343 1.00 108.77 106 GLN A O 1
ATOM 794 N N . VAL A 1 107 ? 6.478 -83.001 66.496 1.00 27.86 107 VAL A N 1
ATOM 795 C CA . VAL A 1 107 ? 7.340 -82.806 67.647 1.00 27.86 107 VAL A CA 1
ATOM 796 C C . VAL A 1 107 ? 6.585 -82.894 68.972 1.00 27.86 107 VAL A C 1
ATOM 797 O O . VAL A 1 107 ? 6.780 -83.847 69.741 1.00 27.86 107 VAL A O 1
ATOM 801 N N . GLN A 1 108 ? 5.733 -81.895 69.220 1.00 98.79 108 GLN A N 1
ATOM 802 C CA . GLN A 1 108 ? 4.912 -81.765 70.436 1.00 98.79 108 GLN A CA 1
ATOM 803 C C . GLN A 1 108 ? 4.731 -83.019 71.283 1.00 98.79 108 GLN A C 1
ATOM 804 O O . GLN A 1 108 ? 4.800 -82.967 72.514 1.00 98.79 108 GLN A O 1
ATOM 810 N N . ASN A 1 109 ? 4.468 -84.135 70.614 1.00 90.33 109 ASN A N 1
ATOM 811 C CA . ASN A 1 109 ? 4.272 -85.405 71.286 1.00 90.33 109 ASN A CA 1
ATOM 812 C C . ASN A 1 109 ? 5.499 -85.705 72.142 1.00 90.33 109 ASN A C 1
ATOM 813 O O . ASN A 1 109 ? 5.388 -85.906 73.351 1.00 90.33 109 ASN A O 1
ATOM 818 N N . LYS A 1 110 ? 6.668 -85.714 71.506 1.00 49.06 110 LYS A N 1
ATOM 819 C CA . LYS A 1 110 ? 7.931 -85.975 72.190 1.00 49.06 110 LYS A CA 1
ATOM 820 C C . LYS A 1 110 ? 8.145 -84.997 73.335 1.00 49.06 110 LYS A C 1
ATOM 821 O O . LYS A 1 110 ? 9.028 -85.191 74.173 1.00 49.06 110 LYS A O 1
ATOM 827 N N . LEU A 1 111 ? 7.346 -83.935 73.349 1.00 53.65 111 LEU A N 1
ATOM 828 C CA . LEU A 1 111 ? 7.421 -82.929 74.399 1.00 53.65 111 LEU A CA 1
ATOM 829 C C . LEU A 1 111 ? 6.579 -83.473 75.539 1.00 53.65 111 LEU A C 1
ATOM 830 O O . LEU A 1 111 ? 6.998 -83.475 76.697 1.00 53.65 111 LEU A O 1
ATOM 835 N N . GLN A 1 112 ? 5.384 -83.942 75.191 1.00 51.25 112 GLN A N 1
ATOM 836 C CA . GLN A 1 112 ? 4.475 -84.519 76.170 1.00 51.25 112 GLN A CA 1
ATOM 837 C C . GLN A 1 112 ? 5.172 -85.725 76.781 1.00 51.25 112 GLN A C 1
ATOM 838 O O . GLN A 1 112 ? 5.149 -85.930 77.998 1.00 51.25 112 GLN A O 1
ATOM 844 N N . LEU A 1 113 ? 5.801 -86.509 75.915 1.00 59.08 113 LEU A N 1
ATOM 845 C CA . LEU A 1 113 ? 6.525 -87.701 76.324 1.00 59.08 113 LEU A CA 1
ATOM 846 C C . LEU A 1 113 ? 7.650 -87.338 77.287 1.00 59.08 113 LEU A C 1
ATOM 847 O O . LEU A 1 113 ? 8.526 -88.160 77.561 1.00 59.08 113 LEU A O 1
ATOM 852 N N . ALA A 1 114 ? 7.637 -86.116 77.801 1.00 98.46 114 ALA A N 1
ATOM 853 C CA . ALA A 1 114 ? 8.696 -85.708 78.703 1.00 98.46 114 ALA A CA 1
ATOM 854 C C . ALA A 1 114 ? 8.272 -84.649 79.690 1.00 98.46 114 ALA A C 1
ATOM 855 O O . ALA A 1 114 ? 8.876 -84.514 80.756 1.00 98.46 114 ALA A O 1
ATOM 857 N N . MET A 1 115 ? 7.267 -83.866 79.346 1.00 21.46 115 MET A N 1
ATOM 858 C CA . MET A 1 115 ? 6.910 -82.766 80.229 1.00 21.46 115 MET A CA 1
ATOM 859 C C . MET A 1 115 ? 6.454 -83.230 81.632 1.00 21.46 115 MET A C 1
ATOM 860 O O . MET A 1 115 ? 6.400 -82.419 82.568 1.00 21.46 115 MET A O 1
ATOM 865 N N . PRO A 1 116 ? 6.091 -84.535 81.804 1.00 106.53 116 PRO A N 1
ATOM 866 C CA . PRO A 1 116 ? 5.563 -84.819 83.177 1.00 106.53 116 PRO A CA 1
ATOM 867 C C . PRO A 1 116 ? 6.621 -84.693 84.251 1.00 106.53 116 PRO A C 1
ATOM 868 O O . PRO A 1 116 ? 6.363 -84.746 85.450 1.00 106.53 116 PRO A O 1
ATOM 872 N N . LEU A 1 117 ? 7.823 -84.493 83.765 1.00 86.37 117 LEU A N 1
ATOM 873 C CA . LEU A 1 117 ? 9.031 -84.365 84.580 1.00 86.37 117 LEU A CA 1
ATOM 874 C C . LEU A 1 117 ? 9.407 -82.952 84.901 1.00 86.37 117 LEU A C 1
ATOM 875 O O . LEU A 1 117 ? 10.176 -82.692 85.835 1.00 86.37 117 LEU A O 1
ATOM 880 N N . LEU A 1 118 ? 8.929 -82.052 84.123 1.00 15.00 118 LEU A N 1
ATOM 881 C CA . LEU A 1 118 ? 9.295 -80.703 84.381 1.00 15.00 118 LEU A CA 1
ATOM 882 C C . LEU A 1 118 ? 8.792 -80.300 85.806 1.00 15.00 118 LEU A C 1
ATOM 883 O O . LEU A 1 118 ? 7.753 -80.798 86.256 1.00 15.00 118 LEU A O 1
ATOM 888 N N . PRO A 1 119 ? 9.529 -79.384 86.423 1.00 46.45 119 PRO A N 1
ATOM 889 C CA . PRO A 1 119 ? 9.159 -78.820 87.709 1.00 46.45 119 PRO A CA 1
ATOM 890 C C . PRO A 1 119 ? 7.707 -78.352 87.628 1.00 46.45 119 PRO A C 1
ATOM 891 O O . PRO A 1 119 ? 7.292 -77.768 86.625 1.00 46.45 119 PRO A O 1
ATOM 895 N N . GLN A 1 120 ? 6.905 -78.593 88.637 1.00 57.59 120 GLN A N 1
ATOM 896 C CA . GLN A 1 120 ? 5.498 -78.155 88.710 1.00 57.59 120 GLN A CA 1
ATOM 897 C C . GLN A 1 120 ? 5.234 -76.738 88.271 1.00 57.59 120 GLN A C 1
ATOM 898 O O . GLN A 1 120 ? 4.274 -76.473 87.557 1.00 57.59 120 GLN A O 1
ATOM 904 N N . GLU A 1 121 ? 6.090 -75.825 88.716 1.00 44.41 121 GLU A N 1
ATOM 905 C CA . GLU A 1 121 ? 6.000 -74.438 88.349 1.00 44.41 121 GLU A CA 1
ATOM 906 C C . GLU A 1 121 ? 6.073 -74.294 86.814 1.00 44.41 121 GLU A C 1
ATOM 907 O O . GLU A 1 121 ? 5.284 -73.571 86.205 1.00 44.41 121 GLU A O 1
ATOM 913 N N . VAL A 1 122 ? 7.028 -74.983 86.210 1.00 15.00 122 VAL A N 1
ATOM 914 C CA . VAL A 1 122 ? 7.212 -74.951 84.778 1.00 15.00 122 VAL A CA 1
ATOM 915 C C . VAL A 1 122 ? 6.044 -75.582 84.002 1.00 15.00 122 VAL A C 1
ATOM 916 O O . VAL A 1 122 ? 5.550 -74.963 83.062 1.00 15.00 122 VAL A O 1
ATOM 920 N N . GLN A 1 123 ? 5.566 -76.731 84.370 1.00 91.21 123 GLN A N 1
ATOM 921 C CA . GLN A 1 123 ? 4.424 -77.313 83.638 1.00 91.21 123 GLN A CA 1
ATOM 922 C C . GLN A 1 123 ? 3.249 -76.334 83.501 1.00 91.21 123 GLN A C 1
ATOM 923 O O . GLN A 1 123 ? 2.735 -75.992 82.444 1.00 91.21 123 GLN A O 1
ATOM 929 N N . GLN A 1 124 ? 2.873 -75.952 84.706 1.00 15.00 124 GLN A N 1
ATOM 930 C CA . GLN A 1 124 ? 1.809 -75.091 85.154 1.00 15.00 124 GLN A CA 1
ATOM 931 C C . GLN A 1 124 ? 1.683 -73.723 84.442 1.00 15.00 124 GLN A C 1
ATOM 932 O O . GLN A 1 124 ? 0.600 -73.299 84.046 1.00 15.00 124 GLN A O 1
ATOM 938 N N . GLN A 1 125 ? 2.819 -73.040 84.305 1.00 43.26 125 GLN A N 1
ATOM 939 C CA . GLN A 1 125 ? 2.893 -71.790 83.611 1.00 43.26 125 GLN A CA 1
ATOM 940 C C . GLN A 1 125 ? 2.456 -72.058 82.196 1.00 43.26 125 GLN A C 1
ATOM 941 O O . GLN A 1 125 ? 1.878 -71.219 81.509 1.00 43.26 125 GLN A O 1
ATOM 947 N N . GLY A 1 126 ? 2.765 -73.274 81.770 1.00 21.36 126 GLY A N 1
ATOM 948 C CA . GLY A 1 126 ? 2.404 -73.707 80.442 1.00 21.36 126 GLY A CA 1
ATOM 949 C C . GLY A 1 126 ? 3.585 -73.713 79.504 1.00 21.36 126 GLY A C 1
ATOM 950 O O . GLY A 1 126 ? 4.201 -72.678 79.264 1.00 21.36 126 GLY A O 1
ATOM 951 N N . VAL A 1 127 ? 3.947 -74.885 79.012 1.00 19.75 127 VAL A N 1
ATOM 952 C CA . VAL A 1 127 ? 4.982 -75.002 78.037 1.00 19.75 127 VAL A CA 1
ATOM 953 C C . VAL A 1 127 ? 4.432 -74.488 76.728 1.00 19.75 127 VAL A C 1
ATOM 954 O O . VAL A 1 127 ? 3.236 -74.610 76.474 1.00 19.75 127 VAL A O 1
ATOM 958 N N . SER A 1 128 ? 5.249 -73.903 75.866 1.00 45.04 128 SER A N 1
ATOM 959 C CA . SER A 1 128 ? 4.717 -73.401 74.608 1.00 45.04 128 SER A CA 1
ATOM 960 C C . SER A 1 128 ? 5.471 -73.954 73.411 1.00 45.04 128 SER A C 1
ATOM 961 O O . SER A 1 128 ? 6.552 -74.529 73.553 1.00 45.04 128 SER A O 1
ATOM 964 N N . VAL A 1 129 ? 4.884 -73.798 72.228 1.00 49.83 129 VAL A N 1
ATOM 965 C CA . VAL A 1 129 ? 5.505 -74.267 70.994 1.00 49.83 129 VAL A CA 1
ATOM 966 C C . VAL A 1 129 ? 4.934 -73.470 69.814 1.00 49.83 129 VAL A C 1
ATOM 967 O O . VAL A 1 129 ? 3.726 -73.255 69.739 1.00 49.83 129 VAL A O 1
ATOM 971 N N . GLU A 1 130 ? 5.793 -73.038 68.894 1.00 42.06 130 GLU A N 1
ATOM 972 C CA . GLU A 1 130 ? 5.336 -72.259 67.751 1.00 42.06 130 GLU A CA 1
ATOM 973 C C . GLU A 1 130 ? 6.186 -72.486 66.511 1.00 42.06 130 GLU A C 1
ATOM 974 O O . GLU A 1 130 ? 7.001 -73.410 66.446 1.00 42.06 130 GLU A O 1
ATOM 980 N N . LYS A 1 131 ? 5.949 -71.661 65.520 1.00 30.91 131 LYS A N 1
ATOM 981 C CA . LYS A 1 131 ? 6.660 -71.610 64.266 1.00 30.91 131 LYS A CA 1
ATOM 982 C C . LYS A 1 131 ? 7.118 -70.167 64.241 1.00 30.91 131 LYS A C 1
ATOM 983 O O . LYS A 1 131 ? 6.488 -69.291 64.841 1.00 30.91 131 LYS A O 1
ATOM 989 N N . SER A 1 132 ? 8.216 -69.880 63.559 1.00 35.83 132 SER A N 1
ATOM 990 C CA . SER A 1 132 ? 8.709 -68.519 63.487 1.00 35.83 132 SER A CA 1
ATOM 991 C C . SER A 1 132 ? 8.719 -68.063 62.035 1.00 35.83 132 SER A C 1
ATOM 992 O O . SER A 1 132 ? 9.342 -68.694 61.183 1.00 35.83 132 SER A O 1
ATOM 995 N N . SER A 1 133 ? 8.009 -66.984 61.737 1.00 55.17 133 SER A N 1
ATOM 996 C CA . SER A 1 133 ? 7.972 -66.496 60.368 1.00 55.17 133 SER A CA 1
ATOM 997 C C . SER A 1 133 ? 8.382 -65.022 60.332 1.00 55.17 133 SER A C 1
ATOM 998 O O . SER A 1 133 ? 8.867 -64.473 61.306 1.00 55.17 133 SER A O 1
ATOM 1001 N N . SER A 1 134 ? 8.220 -64.424 59.139 1.00 125.58 134 SER A N 1
ATOM 1002 C CA . SER A 1 134 ? 8.511 -63.064 58.909 1.00 125.58 134 SER A CA 1
ATOM 1003 C C . SER A 1 134 ? 8.113 -62.376 60.166 1.00 125.58 134 SER A C 1
ATOM 1004 O O . SER A 1 134 ? 6.935 -62.376 60.530 1.00 125.58 134 SER A O 1
ATOM 1007 N N . SER A 1 135 ? 9.046 -61.785 60.799 1.00 81.70 135 SER A N 1
ATOM 1008 C CA . SER A 1 135 ? 8.688 -61.201 62.063 1.00 81.70 135 SER A CA 1
ATOM 1009 C C . SER A 1 135 ? 7.875 -59.928 61.926 1.00 81.70 135 SER A C 1
ATOM 1010 O O . SER A 1 135 ? 8.090 -59.096 61.036 1.00 81.70 135 SER A O 1
ATOM 1013 N N . PHE A 1 136 ? 6.938 -59.818 62.811 1.00 72.94 136 PHE A N 1
ATOM 1014 C CA . PHE A 1 136 ? 5.897 -58.797 62.857 1.00 72.94 136 PHE A CA 1
ATOM 1015 C C . PHE A 1 136 ? 5.529 -57.997 61.594 1.00 72.94 136 PHE A C 1
ATOM 1016 O O . PHE A 1 136 ? 6.078 -56.945 61.281 1.00 72.94 136 PHE A O 1
ATOM 1024 N N . LEU A 1 137 ? 4.540 -58.604 60.829 1.00 81.06 137 LEU A N 1
ATOM 1025 C CA . LEU A 1 137 ? 4.039 -58.144 59.516 1.00 81.06 137 LEU A CA 1
ATOM 1026 C C . LEU A 1 137 ? 3.796 -56.652 59.622 1.00 81.06 137 LEU A C 1
ATOM 1027 O O . LEU A 1 137 ? 3.879 -55.907 58.647 1.00 81.06 137 LEU A O 1
ATOM 1032 N N . MET A 1 138 ? 3.531 -56.192 60.822 1.00 74.65 138 MET A N 1
ATOM 1033 C CA . MET A 1 138 ? 3.340 -54.749 61.049 1.00 74.65 138 MET A CA 1
ATOM 1034 C C . MET A 1 138 ? 3.056 -54.540 62.489 1.00 74.65 138 MET A C 1
ATOM 1035 O O . MET A 1 138 ? 2.110 -55.125 63.024 1.00 74.65 138 MET A O 1
ATOM 1040 N N . VAL A 1 139 ? 3.837 -53.714 63.145 1.00 15.00 139 VAL A N 1
ATOM 1041 C CA . VAL A 1 139 ? 3.714 -53.626 64.606 1.00 15.00 139 VAL A CA 1
ATOM 1042 C C . VAL A 1 139 ? 2.926 -52.436 65.211 1.00 15.00 139 VAL A C 1
ATOM 1043 O O . VAL A 1 139 ? 3.495 -51.385 65.468 1.00 15.00 139 VAL A O 1
ATOM 1047 N N . VAL A 1 140 ? 1.639 -52.627 65.430 1.00 17.31 140 VAL A N 1
ATOM 1048 C CA . VAL A 1 140 ? 0.815 -51.589 66.008 1.00 17.31 140 VAL A CA 1
ATOM 1049 C C . VAL A 1 140 ? 1.106 -51.462 67.487 1.00 17.31 140 VAL A C 1
ATOM 1050 O O . VAL A 1 140 ? 1.327 -52.452 68.173 1.00 17.31 140 VAL A O 1
ATOM 1054 N N . GLY A 1 141 ? 1.088 -50.230 67.969 1.00 17.50 141 GLY A N 1
ATOM 1055 C CA . GLY A 1 141 ? 1.318 -49.968 69.372 1.00 17.50 141 GLY A CA 1
ATOM 1056 C C . GLY A 1 141 ? 0.198 -49.075 69.849 1.00 17.50 141 GLY A C 1
ATOM 1057 O O . GLY A 1 141 ? -0.397 -48.360 69.060 1.00 17.50 141 GLY A O 1
ATOM 1058 N N . VAL A 1 142 ? -0.100 -49.111 71.135 1.00 23.61 142 VAL A N 1
ATOM 1059 C CA . VAL A 1 142 ? -1.171 -48.286 71.667 1.00 23.61 142 VAL A CA 1
ATOM 1060 C C . VAL A 1 142 ? -0.603 -47.248 72.613 1.00 23.61 142 VAL A C 1
ATOM 1061 O O . VAL A 1 142 ? 0.397 -47.496 73.281 1.00 23.61 142 VAL A O 1
ATOM 1065 N N . ILE A 1 143 ? -1.225 -46.077 72.663 1.00 15.28 143 ILE A N 1
ATOM 1066 C CA . ILE A 1 143 ? -0.738 -45.022 73.536 1.00 15.28 143 ILE A CA 1
ATOM 1067 C C . ILE A 1 143 ? -1.887 -44.196 74.064 1.00 15.28 143 ILE A C 1
ATOM 1068 O O . ILE A 1 143 ? -2.941 -44.123 73.442 1.00 15.28 143 ILE A O 1
ATOM 1073 N N . ASN A 1 144 ? -1.680 -43.574 75.215 1.00 76.51 144 ASN A N 1
ATOM 1074 C CA . ASN A 1 144 ? -2.696 -42.730 75.808 1.00 76.51 144 ASN A CA 1
ATOM 1075 C C . ASN A 1 144 ? -2.545 -41.291 75.306 1.00 76.51 144 ASN A C 1
ATOM 1076 O O . ASN A 1 144 ? -1.455 -40.706 75.420 1.00 76.51 144 ASN A O 1
ATOM 1081 N N . THR A 1 145 ? -3.629 -40.726 74.759 1.00 164.84 145 THR A N 1
ATOM 1082 C CA . THR A 1 145 ? -3.591 -39.348 74.320 1.00 164.84 145 THR A CA 1
ATOM 1083 C C . THR A 1 145 ? -3.799 -38.478 75.575 1.00 164.84 145 THR A C 1
ATOM 1084 O O . THR A 1 145 ? -3.004 -37.590 75.889 1.00 164.84 145 THR A O 1
ATOM 1088 N N . ASP A 1 146 ? -4.904 -38.756 76.232 1.00 130.96 146 ASP A N 1
ATOM 1089 C CA . ASP A 1 146 ? -5.206 -38.135 77.507 1.00 130.96 146 ASP A CA 1
ATOM 1090 C C . ASP A 1 146 ? -4.266 -38.855 78.465 1.00 130.96 146 ASP A C 1
ATOM 1091 O O . ASP A 1 146 ? -4.356 -40.072 78.662 1.00 130.96 146 ASP A O 1
ATOM 1096 N N . GLY A 1 147 ? -3.330 -38.086 79.041 1.00 128.50 147 GLY A N 1
ATOM 1097 C CA . GLY A 1 147 ? -2.312 -38.644 79.922 1.00 128.50 147 GLY A CA 1
ATOM 1098 C C . GLY A 1 147 ? -2.930 -39.354 81.129 1.00 128.50 147 GLY A C 1
ATOM 1099 O O . GLY A 1 147 ? -2.751 -38.930 82.257 1.00 128.50 147 GLY A O 1
ATOM 1100 N N . THR A 1 148 ? -3.667 -40.428 80.848 1.00 119.91 148 THR A N 1
ATOM 1101 C CA . THR A 1 148 ? -4.357 -41.214 81.889 1.00 119.91 148 THR A CA 1
ATOM 1102 C C . THR A 1 148 ? -4.015 -42.690 81.840 1.00 119.91 148 THR A C 1
ATOM 1103 O O . THR A 1 148 ? -4.709 -43.511 82.437 1.00 119.91 148 THR A O 1
ATOM 1107 N N . MET A 1 149 ? -2.967 -43.039 81.138 1.00 84.41 149 MET A N 1
ATOM 1108 C CA . MET A 1 149 ? -2.753 -44.467 81.034 1.00 84.41 149 MET A CA 1
ATOM 1109 C C . MET A 1 149 ? -1.443 -44.955 81.685 1.00 84.41 149 MET A C 1
ATOM 1110 O O . MET A 1 149 ? -0.391 -44.347 81.528 1.00 84.41 149 MET A O 1
ATOM 1115 N N . THR A 1 150 ? -1.551 -46.093 82.407 1.00 27.94 150 THR A N 1
ATOM 1116 C CA . THR A 1 150 ? -0.377 -46.700 83.075 1.00 27.94 150 THR A CA 1
ATOM 1117 C C . THR A 1 150 ? 0.454 -47.516 82.119 1.00 27.94 150 THR A C 1
ATOM 1118 O O . THR A 1 150 ? 0.008 -47.889 81.036 1.00 27.94 150 THR A O 1
ATOM 1122 N N . GLN A 1 151 ? 1.690 -47.754 82.502 1.00 19.54 151 GLN A N 1
ATOM 1123 C CA . GLN A 1 151 ? 2.626 -48.552 81.727 1.00 19.54 151 GLN A CA 1
ATOM 1124 C C . GLN A 1 151 ? 2.025 -49.900 81.549 1.00 19.54 151 GLN A C 1
ATOM 1125 O O . GLN A 1 151 ? 2.391 -50.667 80.663 1.00 19.54 151 GLN A O 1
ATOM 1131 N N . GLU A 1 152 ? 1.082 -50.220 82.431 1.00 48.78 152 GLU A N 1
ATOM 1132 C CA . GLU A 1 152 ? 0.486 -51.580 82.360 1.00 48.78 152 GLU A CA 1
ATOM 1133 C C . GLU A 1 152 ? -0.940 -51.601 81.837 1.00 48.78 152 GLU A C 1
ATOM 1134 O O . GLU A 1 152 ? -1.329 -52.563 81.172 1.00 48.78 152 GLU A O 1
ATOM 1140 N N . ASP A 1 153 ? -1.753 -50.560 82.090 1.00 41.31 153 ASP A N 1
ATOM 1141 C CA . ASP A 1 153 ? -3.148 -50.565 81.657 1.00 41.31 153 ASP A CA 1
ATOM 1142 C C . ASP A 1 153 ? -3.345 -50.704 80.156 1.00 41.31 153 ASP A C 1
ATOM 1143 O O . ASP A 1 153 ? -4.325 -51.275 79.695 1.00 41.31 153 ASP A O 1
ATOM 1148 N N . ILE A 1 154 ? -2.413 -50.186 79.384 1.00 18.64 154 ILE A N 1
ATOM 1149 C CA . ILE A 1 154 ? -2.540 -50.276 77.933 1.00 18.64 154 ILE A CA 1
ATOM 1150 C C . ILE A 1 154 ? -2.263 -51.667 77.442 1.00 18.64 154 ILE A C 1
ATOM 1151 O O . ILE A 1 154 ? -2.751 -52.104 76.406 1.00 18.64 154 ILE A O 1
ATOM 1156 N N . SER A 1 155 ? -1.459 -52.390 78.214 1.00 35.75 155 SER A N 1
ATOM 1157 C CA . SER A 1 155 ? -1.170 -53.757 77.881 1.00 35.75 155 SER A CA 1
ATOM 1158 C C . SER A 1 155 ? -2.366 -54.578 78.283 1.00 35.75 155 SER A C 1
ATOM 1159 O O . SER A 1 155 ? -2.820 -55.499 77.602 1.00 35.75 155 SER A O 1
ATOM 1162 N N . ASP A 1 156 ? -2.850 -54.194 79.482 1.00 20.99 156 ASP A N 1
ATOM 1163 C CA . ASP A 1 156 ? -4.007 -54.879 80.029 1.00 20.99 156 ASP A CA 1
ATOM 1164 C C . ASP A 1 156 ? -5.163 -54.713 79.027 1.00 20.99 156 ASP A C 1
ATOM 1165 O O . ASP A 1 156 ? -5.686 -55.689 78.509 1.00 20.99 156 ASP A O 1
ATOM 1170 N N . TYR A 1 157 ? -5.558 -53.466 78.768 1.00 47.50 157 TYR A N 1
ATOM 1171 C CA . TYR A 1 157 ? -6.660 -53.181 77.864 1.00 47.50 157 TYR A CA 1
ATOM 1172 C C . TYR A 1 157 ? -6.480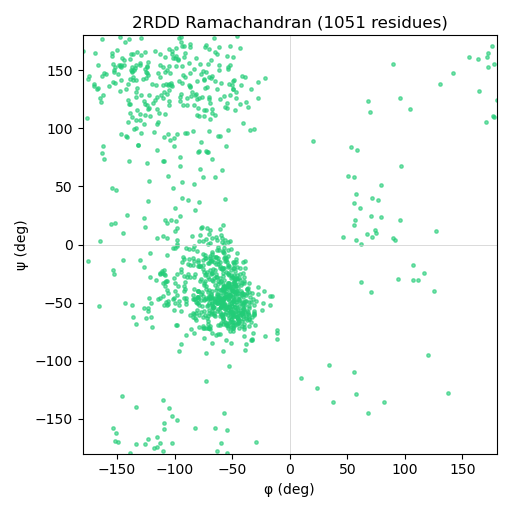 -53.886 76.523 1.00 47.50 157 TYR A C 1
ATOM 1173 O O . TYR A 1 157 ? -7.413 -54.453 75.950 1.00 47.50 157 TYR A O 1
ATOM 1182 N N . VAL A 1 158 ? -5.242 -53.822 76.020 1.00 28.53 158 VAL A N 1
ATOM 1183 C CA . VAL A 1 158 ? -4.852 -54.485 74.780 1.00 28.53 158 VAL A CA 1
ATOM 1184 C C . VAL A 1 158 ? -5.087 -55.992 74.893 1.00 28.53 158 VAL A C 1
ATOM 1185 O O . VAL A 1 158 ? -5.491 -56.668 73.944 1.00 28.53 158 VAL A O 1
ATOM 1189 N N . ALA A 1 159 ? -4.792 -56.503 76.100 1.00 46.82 159 ALA A N 1
ATOM 1190 C CA . ALA A 1 159 ? -4.853 -57.939 76.468 1.00 46.82 159 ALA A CA 1
ATOM 1191 C C . ALA A 1 159 ? -6.275 -58.513 76.479 1.00 46.82 159 ALA A C 1
ATOM 1192 O O . ALA A 1 159 ? -6.466 -59.708 76.342 1.00 46.82 159 ALA A O 1
ATOM 1194 N N . ALA A 1 160 ? -7.264 -57.653 76.674 1.00 54.40 160 ALA A N 1
ATOM 1195 C CA . ALA A 1 160 ? -8.619 -58.196 76.782 1.00 54.40 160 ALA A CA 1
ATOM 1196 C C . ALA A 1 160 ? -9.460 -58.075 75.526 1.00 54.40 160 ALA A C 1
ATOM 1197 O O . ALA A 1 160 ? -10.328 -58.898 75.281 1.00 54.40 160 ALA A O 1
ATOM 1199 N N . ASN A 1 161 ? -9.173 -57.033 74.732 1.00 63.40 161 ASN A N 1
ATOM 1200 C CA . ASN A 1 161 ? -9.887 -56.730 73.499 1.00 63.40 161 ASN A CA 1
ATOM 1201 C C . ASN A 1 161 ? -9.050 -56.857 72.212 1.00 63.40 161 ASN A C 1
ATOM 1202 O O . ASN A 1 161 ? -9.482 -57.450 71.233 1.00 63.40 161 ASN A O 1
ATOM 1207 N N . MET A 1 162 ? -7.874 -56.299 72.246 1.00 40.87 162 MET A N 1
ATOM 1208 C CA . MET A 1 162 ? -7.041 -56.240 71.047 1.00 40.87 162 MET A CA 1
ATOM 1209 C C . MET A 1 162 ? -6.297 -57.477 70.665 1.00 40.87 162 MET A C 1
ATOM 1210 O O . MET A 1 162 ? -6.469 -58.032 69.575 1.00 40.87 162 MET A O 1
ATOM 1215 N N . LYS A 1 163 ? -5.439 -57.908 71.578 1.00 15.00 163 LYS A N 1
ATOM 1216 C CA . LYS A 1 163 ? -4.623 -59.075 71.340 1.00 15.00 163 LYS A CA 1
ATOM 1217 C C . LYS A 1 163 ? -5.477 -60.150 70.653 1.00 15.00 163 LYS A C 1
ATOM 1218 O O . LYS A 1 163 ? -5.171 -60.606 69.560 1.00 15.00 163 LYS A O 1
ATOM 1224 N N . ASP A 1 164 ? -6.528 -60.537 71.307 1.00 81.89 164 ASP A N 1
ATOM 1225 C CA . ASP A 1 164 ? -7.413 -61.523 70.686 1.00 81.89 164 ASP A CA 1
ATOM 1226 C C . ASP A 1 164 ? -8.173 -60.918 69.473 1.00 81.89 164 ASP A C 1
ATOM 1227 O O . ASP A 1 164 ? -8.739 -61.651 68.664 1.00 81.89 164 ASP A O 1
ATOM 1232 N N . ALA A 1 165 ? -8.165 -59.546 69.344 1.00 162.53 165 ALA A N 1
ATOM 1233 C CA . ALA A 1 165 ? -8.823 -58.714 68.284 1.00 162.53 165 ALA A CA 1
ATOM 1234 C C . ALA A 1 165 ? -8.046 -58.807 66.982 1.00 162.53 165 ALA A C 1
ATOM 1235 O O . ALA A 1 165 ? -8.562 -58.538 65.894 1.00 162.53 165 ALA A O 1
ATOM 1237 N N . ILE A 1 166 ? -6.790 -59.182 67.130 1.00 157.98 166 ILE A N 1
ATOM 1238 C CA . ILE A 1 166 ? -5.875 -59.380 66.022 1.00 157.98 166 ILE A CA 1
ATOM 1239 C C . ILE A 1 166 ? -6.606 -59.856 64.775 1.00 157.98 166 ILE A C 1
ATOM 1240 O O . ILE A 1 166 ? -6.560 -59.184 63.746 1.00 157.98 166 ILE A O 1
ATOM 1245 N N . SER A 1 167 ? -7.302 -60.971 64.891 1.00 99.94 167 SER A N 1
ATOM 1246 C CA . SER A 1 167 ? -7.981 -61.608 63.773 1.00 99.94 167 SER A CA 1
ATOM 1247 C C . SER A 1 167 ? -9.317 -60.994 63.359 1.00 99.94 167 SER A C 1
ATOM 1248 O O . SER A 1 167 ? -10.252 -61.719 63.010 1.00 99.94 167 SER A O 1
ATOM 1251 N N . ARG A 1 168 ? -9.419 -59.668 63.432 1.00 126.21 168 ARG A N 1
ATOM 1252 C CA . ARG A 1 168 ? -10.614 -59.019 62.951 1.00 126.21 168 ARG A CA 1
ATOM 1253 C C . ARG A 1 168 ? -10.468 -58.879 61.441 1.00 126.21 168 ARG A C 1
ATOM 1254 O O . ARG A 1 168 ? -11.434 -58.805 60.680 1.00 126.21 168 ARG A O 1
ATOM 1262 N N . THR A 1 169 ? -9.205 -58.850 61.030 1.00 95.52 169 THR A N 1
ATOM 1263 C CA . THR A 1 169 ? -8.819 -58.771 59.630 1.00 95.52 169 THR A CA 1
ATOM 1264 C C . THR A 1 169 ? -9.227 -60.024 58.897 1.00 95.52 169 THR A C 1
ATOM 1265 O O . THR A 1 169 ? -9.757 -60.951 59.506 1.00 95.52 169 THR A O 1
ATOM 1269 N N . SER A 1 170 ? -8.978 -60.081 57.594 1.00 104.73 170 SER A N 1
ATOM 1270 C CA . SER A 1 170 ? -9.317 -61.260 56.806 1.00 104.73 170 SER A CA 1
ATOM 1271 C C . SER A 1 170 ? -8.456 -62.465 57.188 1.00 104.73 170 SER A C 1
ATOM 1272 O O . SER A 1 170 ? -8.921 -63.604 57.086 1.00 104.73 170 SER A O 1
ATOM 1275 N N . GLY A 1 171 ? -7.211 -62.240 57.633 1.00 110.73 171 GLY A N 1
ATOM 1276 C CA . GLY A 1 171 ? -6.301 -63.315 58.017 1.00 110.73 171 GLY A CA 1
ATOM 1277 C C . GLY A 1 171 ? -5.265 -62.876 59.069 1.00 110.73 171 GLY A C 1
ATOM 1278 O O . GLY A 1 171 ? -4.908 -61.694 59.093 1.00 110.73 171 GLY A O 1
ATOM 1279 N N . VAL A 1 172 ? -4.788 -63.784 59.930 1.00 58.95 172 VAL A N 1
ATOM 1280 C CA . VAL A 1 172 ? -3.886 -63.350 61.009 1.00 58.95 172 VAL A CA 1
ATOM 1281 C C . VAL A 1 172 ? -2.674 -64.304 61.284 1.00 58.95 172 VAL A C 1
ATOM 1282 O O . VAL A 1 172 ? -2.505 -65.339 60.627 1.00 58.95 172 VAL A O 1
ATOM 1286 N N . GLY A 1 173 ? -1.823 -63.926 62.303 1.00 79.91 173 GLY A N 1
ATOM 1287 C CA . GLY A 1 173 ? -0.528 -64.580 62.695 1.00 79.91 173 GLY A CA 1
ATOM 1288 C C . GLY A 1 173 ? -0.397 -65.373 64.030 1.00 79.91 173 GLY A C 1
ATOM 1289 O O . GLY A 1 173 ? -1.355 -65.534 64.775 1.00 79.91 173 GLY A O 1
ATOM 1290 N N . ASP A 1 174 ? 0.819 -65.867 64.287 1.00 99.48 174 ASP A N 1
ATOM 1291 C CA . ASP A 1 174 ? 1.193 -66.748 65.433 1.00 99.48 174 ASP A CA 1
ATOM 1292 C C . ASP A 1 174 ? 1.372 -66.094 66.806 1.00 99.48 174 ASP A C 1
ATOM 1293 O O . ASP A 1 174 ? 0.712 -66.451 67.773 1.00 99.48 174 ASP A O 1
ATOM 1298 N N . VAL A 1 175 ? 2.281 -65.114 66.886 1.00 52.40 175 VAL A N 1
ATOM 1299 C CA . VAL A 1 175 ? 2.674 -64.476 68.152 1.00 52.40 175 VAL A CA 1
ATOM 1300 C C . VAL A 1 175 ? 2.528 -62.963 68.163 1.00 52.40 175 VAL A C 1
ATOM 1301 O O . VAL A 1 175 ? 2.767 -62.295 67.147 1.00 52.40 175 VAL A O 1
ATOM 1305 N N . GLN A 1 176 ? 2.122 -62.429 69.336 1.00 60.77 176 GLN A N 1
ATOM 1306 C CA . GLN A 1 176 ? 1.961 -60.971 69.463 1.00 60.77 176 GLN A CA 1
ATOM 1307 C C . GLN A 1 176 ? 1.785 -60.451 70.878 1.00 60.77 176 GLN A C 1
ATOM 1308 O O . GLN A 1 176 ? 1.003 -61.001 71.647 1.00 60.77 176 GLN A O 1
ATOM 1314 N N . LEU A 1 177 ? 2.508 -59.380 71.229 1.00 100.38 177 LEU A N 1
ATOM 1315 C CA . LEU A 1 177 ? 2.330 -58.834 72.559 1.00 100.38 177 LEU A CA 1
ATOM 1316 C C . LEU A 1 177 ? 3.514 -58.061 73.083 1.00 100.38 177 LEU A C 1
ATOM 1317 O O . LEU A 1 177 ? 4.634 -58.187 72.608 1.00 100.38 177 LEU A O 1
ATOM 1322 N N . PHE A 1 178 ? 3.194 -57.293 74.049 1.00 86.93 178 PHE A N 1
ATOM 1323 C CA . PHE A 1 178 ? 4.174 -56.641 74.843 1.00 86.93 178 PHE A CA 1
ATOM 1324 C C . PHE A 1 178 ? 3.362 -56.232 76.048 1.00 86.93 178 PHE A C 1
ATOM 1325 O O . PHE A 1 178 ? 2.143 -56.467 76.080 1.00 86.93 178 PHE A O 1
ATOM 1333 N N . GLY A 1 179 ? 3.993 -55.641 77.031 1.00 95.89 179 GLY A N 1
ATOM 1334 C CA . GLY A 1 179 ? 3.296 -55.248 78.217 1.00 95.89 179 GLY A CA 1
ATOM 1335 C C . GLY A 1 179 ? 3.128 -56.425 79.179 1.00 95.89 179 GLY A C 1
ATOM 1336 O O . GLY A 1 179 ? 4.063 -57.193 79.408 1.00 95.89 179 GLY A O 1
ATOM 1337 N N . SER A 1 180 ? 1.906 -56.541 79.734 1.00 35.92 180 SER A N 1
ATOM 1338 C CA . SER A 1 180 ? 1.548 -57.552 80.723 1.00 35.92 180 SER A CA 1
ATOM 1339 C C . SER A 1 180 ? 0.068 -57.505 81.110 1.00 35.92 180 SER A C 1
ATOM 1340 O O . SER A 1 180 ? -0.385 -56.571 81.782 1.00 35.92 180 SER A O 1
ATOM 1343 N N . GLN A 1 181 ? -0.686 -58.510 80.678 1.00 26.87 181 GLN A N 1
ATOM 1344 C CA . GLN A 1 181 ? -2.072 -58.603 81.100 1.00 26.87 181 GLN A CA 1
ATOM 1345 C C . GLN A 1 181 ? -2.074 -58.431 82.614 1.00 26.87 181 GLN A C 1
ATOM 1346 O O . GLN A 1 181 ? -1.260 -59.054 83.296 1.00 26.87 181 GLN A O 1
ATOM 1352 N N . TYR A 1 182 ? -2.956 -57.618 83.179 1.00 15.00 182 TYR A N 1
ATOM 1353 C CA . TYR A 1 182 ? -3.003 -57.445 84.626 1.00 15.00 182 TYR A CA 1
ATOM 1354 C C . TYR A 1 182 ? -2.873 -58.764 85.388 1.00 15.00 182 TYR A C 1
ATOM 1355 O O . TYR A 1 182 ? -2.955 -59.835 84.793 1.00 15.00 182 TYR A O 1
ATOM 1364 N N . ALA A 1 183 ? -2.683 -58.694 86.703 1.00 15.00 183 ALA A N 1
ATOM 1365 C CA . ALA A 1 183 ? -2.549 -59.895 87.520 1.00 15.00 183 ALA A CA 1
ATOM 1366 C C . ALA A 1 183 ? -2.690 -59.492 88.953 1.00 15.00 183 ALA A C 1
ATOM 1367 O O . ALA A 1 183 ? -2.097 -58.525 89.374 1.00 15.00 183 ALA A O 1
ATOM 1369 N N . MET A 1 184 ? -3.468 -60.224 89.722 1.00 15.00 184 MET A N 1
ATOM 1370 C CA . MET A 1 184 ? -3.643 -59.842 91.114 1.00 15.00 184 MET A CA 1
ATOM 1371 C C . MET A 1 184 ? -2.330 -60.030 91.831 1.00 15.00 184 MET A C 1
ATOM 1372 O O . MET A 1 184 ? -1.861 -61.149 91.994 1.00 15.00 184 MET A O 1
ATOM 1377 N N . ARG A 1 185 ? -1.738 -58.923 92.256 1.00 15.00 185 ARG A N 1
ATOM 1378 C CA . ARG A 1 185 ? -0.467 -58.970 92.956 1.00 15.00 185 ARG A CA 1
ATOM 1379 C C . ARG A 1 185 ? -0.655 -58.696 94.440 1.00 15.00 185 ARG A C 1
ATOM 1380 O O . ARG A 1 185 ? -1.286 -57.718 94.827 1.00 15.00 185 ARG A O 1
ATOM 1388 N N . ILE A 1 186 ? -0.104 -59.572 95.265 1.00 50.02 186 ILE A N 1
ATOM 1389 C CA . ILE A 1 186 ? -0.176 -59.421 96.708 1.00 50.02 186 ILE A CA 1
ATOM 1390 C C . ILE A 1 186 ? 1.251 -59.225 97.152 1.00 50.02 186 ILE A C 1
ATOM 1391 O O . ILE A 1 186 ? 1.914 -60.186 97.543 1.00 50.02 186 ILE A O 1
ATOM 1396 N N . TRP A 1 187 ? 1.744 -57.994 97.019 1.00 41.40 187 TRP A N 1
ATOM 1397 C CA . TRP A 1 187 ? 3.073 -57.719 97.481 1.00 41.40 187 TRP A CA 1
ATOM 1398 C C . TRP A 1 187 ? 3.021 -57.950 98.973 1.00 41.40 187 TRP A C 1
ATOM 1399 O O . TRP A 1 187 ? 2.115 -57.477 99.641 1.00 41.40 187 TRP A O 1
ATOM 1410 N N . MET A 1 188 ? 4.017 -58.681 99.554 1.00 26.68 188 MET A N 1
ATOM 1411 C CA . MET A 1 188 ? 3.987 -59.010 100.993 1.00 26.68 188 MET A CA 1
ATOM 1412 C C . MET A 1 188 ? 4.800 -58.118 101.929 1.00 26.68 188 MET A C 1
ATOM 1413 O O . MET A 1 188 ? 5.042 -56.938 101.628 1.00 26.68 188 MET A O 1
ATOM 1418 N N . ASN A 1 189 ? 5.285 -58.632 103.033 1.00 22.45 189 ASN A N 1
ATOM 1419 C CA . ASN A 1 189 ? 6.118 -57.794 103.880 1.00 22.45 189 ASN A CA 1
ATOM 1420 C C . ASN A 1 189 ? 6.494 -58.597 105.182 1.00 22.45 189 ASN A C 1
ATOM 1421 O O . ASN A 1 189 ? 5.654 -58.883 106.025 1.00 22.45 189 ASN A O 1
ATOM 1426 N N . PRO A 1 190 ? 7.809 -58.954 105.255 1.00 26.90 190 PRO A N 1
ATOM 1427 C CA . PRO A 1 190 ? 8.383 -59.748 106.391 1.00 26.90 190 PRO A CA 1
ATOM 1428 C C . PRO A 1 190 ? 8.130 -59.311 107.846 1.00 26.90 190 PRO A C 1
ATOM 1429 O O . PRO A 1 190 ? 7.767 -60.119 108.692 1.00 26.90 190 PRO A O 1
ATOM 1433 N N . ASN A 1 191 ? 8.271 -58.023 108.097 1.00 22.57 191 ASN A N 1
ATOM 1434 C CA . ASN A 1 191 ? 7.994 -57.567 109.469 1.00 22.57 191 ASN A CA 1
ATOM 1435 C C . ASN A 1 191 ? 6.600 -57.877 110.001 1.00 22.57 191 ASN A C 1
ATOM 1436 O O . ASN A 1 191 ? 6.462 -58.439 111.095 1.00 22.57 191 ASN A O 1
ATOM 1441 N N . GLU A 1 192 ? 5.558 -57.515 109.276 1.00 18.95 192 GLU A N 1
ATOM 1442 C CA . GLU A 1 192 ? 4.279 -57.810 109.833 1.00 18.95 192 GLU A CA 1
ATOM 1443 C C . GLU A 1 192 ? 4.149 -59.311 110.038 1.00 18.95 192 GLU A C 1
ATOM 1444 O O . GLU A 1 192 ? 3.834 -59.788 111.137 1.00 18.95 192 GLU A O 1
ATOM 1450 N N . LEU A 1 193 ? 4.387 -60.033 108.985 1.00 38.95 193 LEU A N 1
ATOM 1451 C CA . LEU A 1 193 ? 4.323 -61.484 109.037 1.00 38.95 193 LEU A CA 1
ATOM 1452 C C . LEU A 1 193 ? 4.987 -62.006 110.310 1.00 38.95 193 LEU A C 1
ATOM 1453 O O . LEU A 1 193 ? 4.330 -62.667 111.102 1.00 38.95 193 LEU A O 1
ATOM 1458 N N . ASN A 1 194 ? 6.273 -61.730 110.498 1.00 17.55 194 ASN A N 1
ATOM 1459 C CA . ASN A 1 194 ? 6.927 -62.196 111.709 1.00 17.55 194 ASN A CA 1
ATOM 1460 C C . ASN A 1 194 ? 6.087 -61.796 112.928 1.00 17.55 194 ASN A C 1
ATOM 1461 O O . ASN A 1 194 ? 5.949 -62.575 113.874 1.00 17.55 194 ASN A O 1
ATOM 1466 N N . LYS A 1 195 ? 5.514 -60.596 112.902 1.00 34.05 195 LYS A N 1
ATOM 1467 C CA . LYS A 1 195 ? 4.704 -60.149 114.028 1.00 34.05 195 LYS A CA 1
ATOM 1468 C C . LYS A 1 195 ? 3.607 -61.158 114.308 1.00 34.05 195 LYS A C 1
ATOM 1469 O O . LYS A 1 195 ? 3.522 -61.702 115.405 1.00 34.05 195 LYS A O 1
ATOM 1475 N N . PHE A 1 196 ? 2.774 -61.413 113.306 1.00 57.10 196 PHE A N 1
ATOM 1476 C CA . PHE A 1 196 ? 1.675 -62.364 113.442 1.00 57.10 196 PHE A CA 1
ATOM 1477 C C . PHE A 1 196 ? 2.133 -63.823 113.362 1.00 57.10 196 PHE A C 1
ATOM 1478 O O . PHE A 1 196 ? 1.313 -64.724 113.188 1.00 57.10 196 PHE A O 1
ATOM 1486 N N . GLN A 1 197 ? 3.436 -64.056 113.482 1.00 51.98 197 GLN A N 1
ATOM 1487 C CA . GLN A 1 197 ? 3.978 -65.411 113.417 1.00 51.98 197 GLN A CA 1
ATOM 1488 C C . GLN A 1 197 ? 3.573 -66.111 112.114 1.00 51.98 197 GLN A C 1
ATOM 1489 O O . GLN A 1 197 ? 3.326 -67.320 112.095 1.00 51.98 197 GLN A O 1
ATOM 1495 N N . LEU A 1 198 ? 3.497 -65.353 111.022 1.00 30.27 198 LEU A N 1
ATOM 1496 C CA . LEU A 1 198 ? 3.092 -65.908 109.737 1.00 30.27 198 LEU A CA 1
ATOM 1497 C C . LEU A 1 198 ? 4.140 -66.085 108.639 1.00 30.27 198 LEU A C 1
ATOM 1498 O O . LEU A 1 198 ? 5.097 -65.323 108.516 1.00 30.27 198 LEU A O 1
ATOM 1503 N N . THR A 1 199 ? 3.911 -67.112 107.828 1.00 55.72 199 THR A N 1
ATOM 1504 C CA . THR A 1 199 ? 4.784 -67.475 106.723 1.00 55.72 199 THR A CA 1
ATOM 1505 C C . THR A 1 199 ? 4.148 -67.202 105.384 1.00 55.72 199 THR A C 1
ATOM 1506 O O . THR A 1 199 ? 2.925 -67.222 105.246 1.00 55.72 199 THR A O 1
ATOM 1510 N N . PRO A 1 200 ? 4.979 -66.947 104.371 1.00 18.18 200 PRO A N 1
ATOM 1511 C CA . PRO A 1 200 ? 4.467 -66.685 103.032 1.00 18.18 200 PRO A CA 1
ATOM 1512 C C . PRO A 1 200 ? 3.550 -67.846 102.684 1.00 18.18 200 PRO A C 1
ATOM 1513 O O . PRO A 1 200 ? 2.547 -67.672 101.993 1.00 18.18 200 PRO A O 1
ATOM 1517 N N . VAL A 1 201 ? 3.905 -69.030 103.184 1.00 45.61 201 VAL A N 1
ATOM 1518 C CA . VAL A 1 201 ? 3.128 -70.243 102.945 1.00 45.61 201 VAL A CA 1
ATOM 1519 C C . VAL A 1 201 ? 1.692 -69.973 103.287 1.00 45.61 201 VAL A C 1
ATOM 1520 O O . VAL A 1 201 ? 0.824 -70.031 102.425 1.00 45.61 201 VAL A O 1
ATOM 1524 N N . ASP A 1 202 ? 1.456 -69.700 104.567 1.00 55.06 202 ASP A N 1
ATOM 1525 C CA . ASP A 1 202 ? 0.121 -69.409 105.071 1.00 55.06 202 ASP A CA 1
ATOM 1526 C C . ASP A 1 202 ? -0.621 -68.568 104.046 1.00 55.06 202 ASP A C 1
ATOM 1527 O O . ASP A 1 202 ? -1.766 -68.865 103.687 1.00 55.06 202 ASP A O 1
ATOM 1532 N N . VAL A 1 203 ? 0.053 -67.519 103.583 1.00 16.91 203 VAL A N 1
ATOM 1533 C CA . VAL A 1 203 ? -0.490 -66.629 102.583 1.00 16.91 203 VAL A CA 1
ATOM 1534 C C . VAL A 1 203 ? -0.831 -67.436 101.336 1.00 16.91 203 VAL A C 1
ATOM 1535 O O . VAL A 1 203 ? -2.002 -67.616 101.013 1.00 16.91 203 VAL A O 1
ATOM 1539 N N . ILE A 1 204 ? 0.180 -67.946 100.645 1.00 18.93 204 ILE A N 1
ATOM 1540 C CA . ILE A 1 204 ? -0.059 -68.734 99.440 1.00 18.93 204 ILE A CA 1
ATOM 1541 C C . ILE A 1 204 ? -1.184 -69.739 99.669 1.00 18.93 204 ILE A C 1
ATOM 1542 O O . ILE A 1 204 ? -1.993 -69.999 98.786 1.00 18.93 204 ILE A O 1
ATOM 1547 N N . THR A 1 205 ? -1.221 -70.303 100.870 1.00 20.16 205 THR A N 1
ATOM 1548 C CA . THR A 1 205 ? -2.231 -71.279 101.251 1.00 20.16 205 THR A CA 1
ATOM 1549 C C . THR A 1 205 ? -3.556 -70.591 101.423 1.00 20.16 205 THR A C 1
ATOM 1550 O O . THR A 1 205 ? -4.550 -70.996 100.839 1.00 20.16 205 THR A O 1
ATOM 1554 N N . ALA A 1 206 ? -3.563 -69.549 102.241 1.00 15.00 206 ALA A N 1
ATOM 1555 C CA . ALA A 1 206 ? -4.773 -68.788 102.498 1.00 15.00 206 ALA A CA 1
ATOM 1556 C C . ALA A 1 206 ? -5.418 -68.330 101.205 1.00 15.00 206 ALA A C 1
ATOM 1557 O O . ALA A 1 206 ? -6.591 -67.984 101.190 1.00 15.00 206 ALA A O 1
ATOM 1559 N N . ILE A 1 207 ? -4.654 -68.326 100.119 1.00 15.00 207 ILE A N 1
ATOM 1560 C CA . ILE A 1 207 ? -5.185 -67.904 98.831 1.00 15.00 207 ILE A CA 1
ATOM 1561 C C . ILE A 1 207 ? -5.944 -69.042 98.174 1.00 15.00 207 ILE A C 1
ATOM 1562 O O . ILE A 1 207 ? -7.139 -68.921 97.880 1.00 15.00 207 ILE A O 1
ATOM 1567 N N . LYS A 1 208 ? -5.232 -70.147 97.946 1.00 40.25 208 LYS A N 1
ATOM 1568 C CA . LYS A 1 208 ? -5.794 -71.343 97.312 1.00 40.25 208 LYS A CA 1
ATOM 1569 C C . LYS A 1 208 ? -6.979 -71.829 98.097 1.00 40.25 208 LYS A C 1
ATOM 1570 O O . LYS A 1 208 ? -7.730 -72.676 97.642 1.00 40.25 208 LYS A O 1
ATOM 1576 N N . ALA A 1 209 ? -7.137 -71.280 99.288 1.00 34.89 209 ALA A N 1
ATOM 1577 C CA . ALA A 1 209 ? -8.232 -71.658 100.148 1.00 34.89 209 ALA A CA 1
ATOM 1578 C C . ALA A 1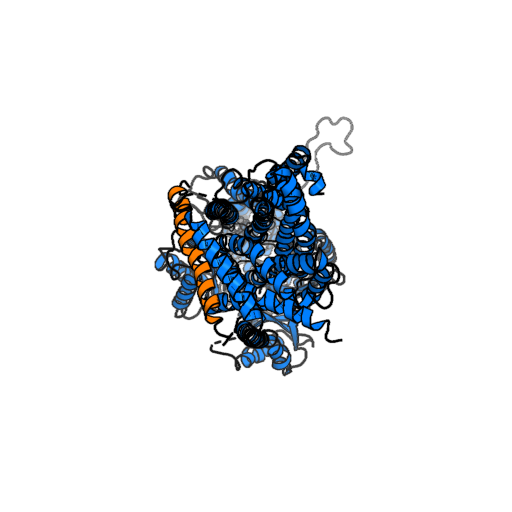 209 ? -9.469 -70.798 99.912 1.00 34.89 209 ALA A C 1
ATOM 1579 O O . ALA A 1 209 ? -10.405 -71.228 99.240 1.00 34.89 209 ALA A O 1
ATOM 1581 N N . GLN A 1 210 ? -9.455 -69.581 100.458 1.00 29.22 210 GLN A N 1
ATOM 1582 C CA . GLN A 1 210 ? -10.585 -68.655 100.364 1.00 29.22 210 GLN A CA 1
ATOM 1583 C C . GLN A 1 210 ? -10.884 -68.045 99.005 1.00 29.22 210 GLN A C 1
ATOM 1584 O O . GLN A 1 210 ? -11.726 -67.162 98.892 1.00 29.22 210 GLN A O 1
ATOM 1590 N N . ASN A 1 211 ? -10.220 -68.532 97.971 1.00 32.22 211 ASN A N 1
ATOM 1591 C CA . ASN A 1 211 ? -10.453 -68.017 96.640 1.00 32.22 211 ASN A CA 1
ATOM 1592 C C . ASN A 1 211 ? -10.289 -69.128 95.631 1.00 32.22 211 ASN A C 1
ATOM 1593 O O . ASN A 1 211 ? -9.163 -69.398 95.213 1.00 32.22 211 ASN A O 1
ATOM 1598 N N . ALA A 1 212 ? -11.387 -69.778 95.239 1.00 15.00 212 ALA A N 1
ATOM 1599 C CA . ALA A 1 212 ? -11.291 -70.861 94.258 1.00 15.00 212 ALA A CA 1
ATOM 1600 C C . ALA A 1 212 ? -12.616 -71.519 93.971 1.00 15.00 212 ALA A C 1
ATOM 1601 O O . ALA A 1 212 ? -13.126 -72.227 94.821 1.00 15.00 212 ALA A O 1
ATOM 1603 N N . GLN A 1 213 ? -13.156 -71.309 92.769 1.00 21.04 213 GLN A N 1
ATOM 1604 C CA . GLN A 1 213 ? -14.443 -71.897 92.373 1.00 21.04 213 GLN A CA 1
ATOM 1605 C C . GLN A 1 213 ? -14.512 -73.337 92.838 1.00 21.04 213 GLN A C 1
ATOM 1606 O O . GLN A 1 213 ? -13.532 -74.078 92.718 1.00 21.04 213 GLN A O 1
ATOM 1612 N N . VAL A 1 214 ? -15.666 -73.729 93.371 1.00 30.74 214 VAL A N 1
ATOM 1613 C CA . VAL A 1 214 ? -15.853 -75.092 93.851 1.00 30.74 214 VAL A CA 1
ATOM 1614 C C . VAL A 1 214 ? -17.067 -75.748 93.205 1.00 30.74 214 VAL A C 1
ATOM 1615 O O . VAL A 1 214 ? -18.050 -75.076 92.887 1.00 30.74 214 VAL A O 1
ATOM 1619 N N . ALA A 1 215 ? -16.989 -77.063 93.018 1.00 21.83 215 ALA A N 1
ATOM 1620 C CA . ALA A 1 215 ? -18.071 -77.810 92.405 1.00 21.83 215 ALA A CA 1
ATOM 1621 C C . ALA A 1 215 ? -18.955 -78.367 93.507 1.00 21.83 215 ALA A C 1
ATOM 1622 O O . ALA A 1 215 ? -18.443 -78.981 94.446 1.00 21.83 215 ALA A O 1
ATOM 1624 N N . ALA A 1 216 ? -20.267 -78.149 93.407 1.00 15.00 216 ALA A N 1
ATOM 1625 C CA . ALA A 1 216 ? -21.183 -78.649 94.430 1.00 15.00 216 ALA A CA 1
ATOM 1626 C C . ALA A 1 216 ? -22.493 -79.220 93.881 1.00 15.00 216 ALA A C 1
ATOM 1627 O O . ALA A 1 216 ? -23.563 -78.621 94.041 1.00 15.00 216 ALA A O 1
ATOM 1629 N N . GLY A 1 217 ? -22.385 -80.389 93.248 1.00 15.00 217 GLY A N 1
ATOM 1630 C CA . GLY A 1 217 ? -23.521 -81.088 92.675 1.00 15.00 217 GLY A CA 1
ATOM 1631 C C . GLY A 1 217 ? -24.729 -80.253 92.327 1.00 15.00 217 GLY A C 1
ATOM 1632 O O . GLY A 1 217 ? -24.649 -79.289 91.570 1.00 15.00 217 GLY A O 1
ATOM 1633 N N . GLN A 1 218 ? -25.863 -80.639 92.893 1.00 18.95 218 GLN A N 1
ATOM 1634 C CA . GLN A 1 218 ? -27.119 -79.952 92.653 1.00 18.95 218 GLN A CA 1
ATOM 1635 C C . GLN A 1 218 ? -28.247 -80.653 93.392 1.00 18.95 218 GLN A C 1
ATOM 1636 O O . GLN A 1 218 ? -28.169 -81.847 93.677 1.00 18.95 218 GLN A O 1
ATOM 1642 N N . LEU A 1 219 ? -29.328 -79.945 93.711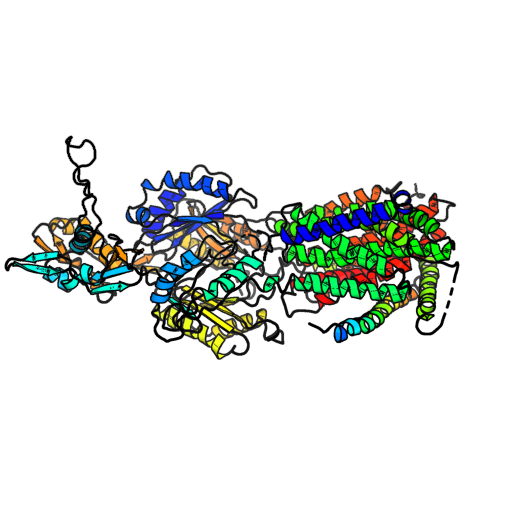 1.00 15.00 219 LEU A N 1
ATOM 1643 C CA . LEU A 1 219 ? -30.422 -80.608 94.397 1.00 15.00 219 LEU A CA 1
ATOM 1644 C C . LEU A 1 219 ? -31.238 -81.477 93.426 1.00 15.00 219 LEU A C 1
ATOM 1645 O O . LEU A 1 219 ? -31.690 -80.935 92.421 1.00 15.00 219 LEU A O 1
ATOM 1650 N N . GLY A 1 220 ? -31.493 -82.763 93.668 1.00 45.58 220 GLY A N 1
ATOM 1651 C CA . GLY A 1 220 ? -32.454 -83.464 92.781 1.00 45.58 220 GLY A CA 1
ATOM 1652 C C . GLY A 1 220 ? -32.018 -83.778 91.362 1.00 45.58 220 GLY A C 1
ATOM 1653 O O . GLY A 1 220 ? -32.769 -83.652 90.395 1.00 45.58 220 GLY A O 1
ATOM 1654 N N . GLY A 1 221 ? -30.769 -84.185 91.270 1.00 25.09 221 GLY A N 1
ATOM 1655 C CA . GLY A 1 221 ? -30.151 -84.603 90.057 1.00 25.09 221 GLY A CA 1
ATOM 1656 C C . GLY A 1 221 ? -29.831 -86.082 90.067 1.00 25.09 221 GLY A C 1
ATOM 1657 O O . GLY A 1 221 ? -30.222 -86.842 90.941 1.00 25.09 221 GLY A O 1
ATOM 1658 N N . THR A 1 222 ? -29.077 -86.467 89.016 1.00 17.34 222 THR A N 1
ATOM 1659 C CA . THR A 1 222 ? -28.684 -87.879 88.782 1.00 17.34 222 THR A CA 1
ATOM 1660 C C . THR A 1 222 ? -29.868 -88.820 89.176 1.00 17.34 222 THR A C 1
ATOM 1661 O O . THR A 1 222 ? -30.985 -88.497 88.794 1.00 17.34 222 THR A O 1
ATOM 1665 N N . PRO A 1 223 ? -29.661 -89.971 89.920 1.00 54.72 223 PRO A N 1
ATOM 1666 C CA . PRO A 1 223 ? -30.780 -90.972 90.263 1.00 54.72 223 PRO A CA 1
ATOM 1667 C C . PRO A 1 223 ? -31.829 -90.383 91.235 1.00 54.72 223 PRO A C 1
ATOM 1668 O O . PRO A 1 223 ? -31.835 -90.703 92.433 1.00 54.72 223 PRO A O 1
ATOM 1672 N N . PRO A 1 224 ? -32.648 -89.509 90.745 1.00 15.00 224 PRO A N 1
ATOM 1673 C CA . PRO A 1 224 ? -33.484 -88.766 91.731 1.00 15.00 224 PRO A CA 1
ATOM 1674 C C . PRO A 1 224 ? -34.311 -89.557 92.699 1.00 15.00 224 PRO A C 1
ATOM 1675 O O . PRO A 1 224 ? -34.273 -90.784 92.673 1.00 15.00 224 PRO A O 1
ATOM 1679 N N . VAL A 1 225 ? -35.056 -88.865 93.549 1.00 15.00 225 VAL A N 1
ATOM 1680 C CA . VAL A 1 225 ? -36.020 -89.648 94.274 1.00 15.00 225 VAL A CA 1
ATOM 1681 C C . VAL A 1 225 ? -37.261 -89.529 93.413 1.00 15.00 225 VAL A C 1
ATOM 1682 O O . VAL A 1 225 ? -37.729 -88.412 93.209 1.00 15.00 225 VAL A O 1
ATOM 1686 N N . LYS A 1 226 ? -37.803 -90.600 92.916 1.00 15.00 226 LYS A N 1
ATOM 1687 C CA . LYS A 1 226 ? -39.007 -90.410 92.109 1.00 15.00 226 LYS A CA 1
ATOM 1688 C C . LYS A 1 226 ? -39.873 -89.328 92.750 1.00 15.00 226 LYS A C 1
ATOM 1689 O O . LYS A 1 226 ? -39.930 -89.242 93.965 1.00 15.00 226 LYS A O 1
ATOM 1695 N N . GLY A 1 227 ? -40.551 -88.514 91.947 1.00 34.96 227 GLY A N 1
ATOM 1696 C CA . GLY A 1 227 ? -41.454 -87.535 92.520 1.00 34.96 227 GLY A CA 1
ATOM 1697 C C . GLY A 1 227 ? -40.877 -86.174 92.857 1.00 34.96 227 GLY A C 1
ATOM 1698 O O . GLY A 1 227 ? -41.557 -85.353 93.465 1.00 34.96 227 GLY A O 1
ATOM 1699 N N . GLN A 1 228 ? -39.623 -85.932 92.495 1.00 15.00 228 GLN A N 1
ATOM 1700 C CA . GLN A 1 228 ? -38.988 -84.632 92.734 1.00 15.00 228 GLN A CA 1
ATOM 1701 C C . GLN A 1 228 ? -39.367 -83.812 91.519 1.00 15.00 228 GLN A C 1
ATOM 1702 O O . GLN A 1 228 ? -39.297 -84.301 90.394 1.00 15.00 228 GLN A O 1
ATOM 1708 N N . GLN A 1 229 ? -39.777 -82.573 91.733 1.00 15.00 229 GLN A N 1
ATOM 1709 C CA . GLN A 1 229 ? -40.173 -81.764 90.604 1.00 15.00 229 GLN A CA 1
ATOM 1710 C C . GLN A 1 229 ? -39.190 -80.614 90.389 1.00 15.00 229 GLN A C 1
ATOM 1711 O O . GLN A 1 229 ? -39.038 -80.129 89.269 1.00 15.00 229 GLN A O 1
ATOM 1717 N N . LEU A 1 230 ? -38.496 -80.191 91.443 1.00 15.00 230 LEU A N 1
ATOM 1718 C CA . LEU A 1 230 ? -37.531 -79.092 91.297 1.00 15.00 230 LEU A CA 1
ATOM 1719 C C . LEU A 1 230 ? -36.092 -79.606 91.095 1.00 15.00 230 LEU A C 1
ATOM 1720 O O . LEU A 1 230 ? -35.677 -80.588 91.719 1.00 15.00 230 LEU A O 1
ATOM 1725 N N . ASN A 1 231 ? -35.341 -78.932 90.226 1.00 15.00 231 ASN A N 1
ATOM 1726 C CA . ASN A 1 231 ? -33.967 -79.314 89.912 1.00 15.00 231 ASN A CA 1
ATOM 1727 C C . ASN A 1 231 ? -33.083 -78.121 89.768 1.00 15.00 231 ASN A C 1
ATOM 1728 O O . ASN A 1 231 ? -33.150 -77.453 88.761 1.00 15.00 231 ASN A O 1
ATOM 1733 N N . ALA A 1 232 ? -32.238 -77.846 90.743 1.00 15.00 232 ALA A N 1
ATOM 1734 C CA . ALA A 1 232 ? -31.357 -76.693 90.623 1.00 15.00 232 ALA A CA 1
ATOM 1735 C C . ALA A 1 232 ? -29.985 -77.005 91.161 1.00 15.00 232 ALA A C 1
ATOM 1736 O O . ALA A 1 232 ? -29.841 -77.640 92.210 1.00 15.00 232 ALA A O 1
ATOM 1738 N N . SER A 1 233 ? -28.976 -76.548 90.431 1.00 20.97 233 SER A N 1
ATOM 1739 C CA . SER A 1 233 ? -27.593 -76.769 90.814 1.00 20.97 233 SER A CA 1
ATOM 1740 C C . SER A 1 233 ? -27.197 -75.870 91.963 1.00 20.97 233 SER A C 1
ATOM 1741 O O . SER A 1 233 ? -27.717 -74.767 92.103 1.00 20.97 233 SER A O 1
ATOM 1744 N N . ILE A 1 234 ? -26.273 -76.352 92.785 1.00 15.00 234 ILE A N 1
ATOM 1745 C CA . ILE A 1 234 ? -25.796 -75.586 93.921 1.00 15.00 234 ILE A CA 1
ATOM 1746 C C . ILE A 1 234 ? -24.556 -74.789 93.556 1.00 15.00 234 ILE A C 1
ATOM 1747 O O . ILE A 1 234 ? -23.738 -75.232 92.754 1.00 15.00 234 ILE A O 1
ATOM 1752 N N . ILE A 1 235 ? -24.422 -73.609 94.148 1.00 19.43 235 ILE A N 1
ATOM 1753 C CA . ILE A 1 235 ? -23.280 -72.761 93.890 1.00 19.43 235 ILE A CA 1
ATOM 1754 C C . ILE A 1 235 ? -22.594 -72.424 95.202 1.00 19.43 235 ILE A C 1
ATOM 1755 O O . ILE A 1 235 ? -23.205 -71.848 96.097 1.00 19.43 235 ILE A O 1
ATOM 1760 N N . ALA A 1 236 ? -21.324 -72.799 95.315 1.00 15.00 236 ALA A N 1
ATOM 1761 C CA . ALA A 1 236 ? -20.570 -72.555 96.529 1.00 15.00 236 ALA A CA 1
ATOM 1762 C C . ALA A 1 236 ? -19.549 -71.474 96.261 1.00 15.00 236 ALA A C 1
ATOM 1763 O O . ALA A 1 236 ? -19.762 -70.647 95.383 1.00 15.00 236 ALA A O 1
ATOM 1765 N N . GLN A 1 237 ? -18.449 -71.472 97.012 1.00 21.56 237 GLN A N 1
ATOM 1766 C CA . GLN A 1 237 ? -17.426 -70.457 96.832 1.00 21.56 237 GLN A CA 1
ATOM 1767 C C . GLN A 1 237 ? -17.051 -70.317 95.364 1.00 21.56 237 GLN A C 1
ATOM 1768 O O . GLN A 1 237 ? -16.966 -71.314 94.644 1.00 21.56 237 GLN A O 1
ATOM 1774 N N . THR A 1 238 ? -16.831 -69.076 94.924 1.00 28.16 238 THR A N 1
ATOM 1775 C CA . THR A 1 238 ? -16.434 -68.789 93.545 1.00 28.16 238 THR A CA 1
ATOM 1776 C C . THR A 1 238 ? -15.064 -68.119 93.506 1.00 28.16 238 THR A C 1
ATOM 1777 O O . THR A 1 238 ? -14.397 -67.980 94.533 1.00 28.16 238 THR A O 1
ATOM 1781 N N . ARG A 1 239 ? -14.635 -67.712 92.316 1.00 26.56 239 ARG A N 1
ATOM 1782 C CA . ARG A 1 239 ? -13.344 -67.050 92.194 1.00 26.56 239 ARG A CA 1
ATOM 1783 C C . ARG A 1 239 ? -13.548 -65.670 92.778 1.00 26.56 239 ARG A C 1
ATOM 1784 O O . ARG A 1 239 ? -14.680 -65.285 93.038 1.00 26.56 239 ARG A O 1
ATOM 1792 N N . LEU A 1 240 ? -12.461 -64.931 92.980 1.00 15.00 240 LEU A N 1
ATOM 1793 C CA . LEU A 1 240 ? -12.545 -63.585 93.522 1.00 15.00 240 LEU A CA 1
ATOM 1794 C C . LEU A 1 240 ? -12.397 -62.522 92.425 1.00 15.00 240 LEU A C 1
ATOM 1795 O O . LEU A 1 240 ? -11.894 -62.797 91.338 1.00 15.00 240 LEU A O 1
ATOM 1800 N N . THR A 1 241 ? -12.842 -61.307 92.702 1.00 15.00 241 THR A N 1
ATOM 1801 C CA . THR A 1 241 ? -12.755 -60.265 91.704 1.00 15.00 241 THR A CA 1
ATOM 1802 C C . THR A 1 241 ? -12.218 -58.962 92.243 1.00 15.00 241 THR A C 1
ATOM 1803 O O . THR A 1 241 ? -11.127 -58.509 91.891 1.00 15.00 241 THR A O 1
ATOM 1807 N N . SER A 1 242 ? -13.026 -58.339 93.087 1.00 32.54 242 SER A N 1
ATOM 1808 C CA . SER A 1 242 ? -12.660 -57.068 93.693 1.00 32.54 242 SER A CA 1
ATOM 1809 C C . SER A 1 242 ? -11.247 -57.135 94.214 1.00 32.54 242 SER A C 1
ATOM 1810 O O . SER A 1 242 ? -10.858 -58.078 94.892 1.00 32.54 242 SER A O 1
ATOM 1813 N N . THR A 1 243 ? -10.467 -56.134 93.873 1.00 23.90 243 THR A N 1
ATOM 1814 C CA . THR A 1 243 ? -9.114 -56.103 94.359 1.00 23.90 243 THR A CA 1
ATOM 1815 C C . THR A 1 243 ? -9.193 -56.113 95.879 1.00 23.90 243 THR A C 1
ATOM 1816 O O . THR A 1 243 ? -8.230 -56.471 96.553 1.00 23.90 243 THR A O 1
ATOM 1820 N N . GLU A 1 244 ? -10.351 -55.730 96.417 1.00 69.50 244 GLU A N 1
ATOM 1821 C CA . GLU A 1 244 ? -10.515 -55.680 97.863 1.00 69.50 244 GLU A CA 1
ATOM 1822 C C . GLU A 1 244 ? -10.702 -57.044 98.514 1.00 69.50 244 GLU A C 1
ATOM 1823 O O . GLU A 1 244 ? -9.973 -57.375 99.448 1.00 69.50 244 GLU A O 1
ATOM 1829 N N . GLU A 1 245 ? -11.663 -57.833 98.031 1.00 18.72 245 GLU A N 1
ATOM 1830 C CA . GLU A 1 245 ? -11.907 -59.164 98.607 1.00 18.72 245 GLU A CA 1
ATOM 1831 C C . GLU A 1 245 ? -10.582 -59.823 99.016 1.00 18.72 245 GLU A C 1
ATOM 1832 O O . GLU A 1 245 ? -10.389 -60.202 100.172 1.00 18.72 245 GLU A O 1
ATOM 1838 N N . PHE A 1 246 ? -9.670 -59.957 98.061 1.00 15.00 246 PHE A N 1
ATOM 1839 C CA . PHE A 1 246 ? -8.394 -60.564 98.352 1.00 15.00 246 PHE A CA 1
ATOM 1840 C C . PHE A 1 246 ? -7.876 -59.965 99.631 1.00 15.00 246 PHE A C 1
ATOM 1841 O O . PHE A 1 246 ? -7.479 -60.678 100.547 1.00 15.00 246 PHE A O 1
ATOM 1849 N N . GLY A 1 247 ? -7.899 -58.644 99.696 1.00 32.17 247 GLY A N 1
ATOM 1850 C CA . GLY A 1 247 ? -7.419 -57.974 100.887 1.00 32.17 247 GLY A CA 1
ATOM 1851 C C . GLY A 1 247 ? -8.161 -58.417 102.134 1.00 32.17 247 GLY A C 1
ATOM 1852 O O . GLY A 1 247 ? -7.570 -58.494 103.219 1.00 32.17 247 GLY A O 1
ATOM 1853 N N . LYS A 1 248 ? -9.453 -58.711 101.972 1.00 55.07 248 LYS A N 1
ATOM 1854 C CA . LYS A 1 248 ? -10.325 -59.136 103.068 1.00 55.07 248 LYS A CA 1
ATOM 1855 C C . LYS A 1 248 ? -10.164 -60.607 103.452 1.00 55.07 248 LYS A C 1
ATOM 1856 O O . LYS A 1 248 ? -10.887 -61.109 104.312 1.00 55.07 248 LYS A O 1
ATOM 1862 N N . ILE A 1 249 ? -9.225 -61.298 102.814 1.00 22.40 249 ILE A N 1
ATOM 1863 C CA . ILE A 1 249 ? -8.972 -62.709 103.114 1.00 22.40 249 ILE A CA 1
ATOM 1864 C C . ILE A 1 249 ? -8.761 -62.910 104.628 1.00 22.40 249 ILE A C 1
ATOM 1865 O O . ILE A 1 249 ? -8.664 -61.942 105.368 1.00 22.40 249 ILE A O 1
ATOM 1870 N N . LEU A 1 250 ? -8.712 -64.157 105.092 1.00 16.99 250 LEU A N 1
ATOM 1871 C CA . LEU A 1 250 ? -8.538 -64.443 106.518 1.00 16.99 250 LEU A CA 1
ATOM 1872 C C . LEU A 1 250 ? -7.290 -65.282 106.769 1.00 16.99 250 LEU A C 1
ATOM 1873 O O . LEU A 1 250 ? -7.245 -66.449 106.418 1.00 16.99 250 LEU A O 1
ATOM 1878 N N . LEU A 1 251 ? -6.282 -64.687 107.392 1.00 32.61 251 LEU A N 1
ATOM 1879 C CA . LEU A 1 251 ? -5.031 -65.390 107.643 1.00 32.61 251 LEU A CA 1
ATOM 1880 C C . LEU A 1 251 ? -4.938 -66.103 108.982 1.00 32.61 251 LEU A C 1
ATOM 1881 O O . LEU A 1 251 ? -4.397 -67.204 109.070 1.00 32.61 251 LEU A O 1
ATOM 1886 N N . LYS A 1 252 ? -5.444 -65.485 110.035 1.00 70.00 252 LYS A N 1
ATOM 1887 C CA . LYS A 1 252 ? -5.351 -66.118 111.338 1.00 70.00 252 LYS A CA 1
ATOM 1888 C C . LYS A 1 252 ? -6.220 -65.391 112.344 1.00 70.00 252 LYS A C 1
ATOM 1889 O O . LYS A 1 252 ? -6.661 -64.263 112.105 1.00 70.00 252 LYS A O 1
ATOM 1895 N N . VAL A 1 253 ? -6.467 -66.052 113.469 1.00 155.71 253 VAL A N 1
ATOM 1896 C CA . VAL A 1 253 ? -7.271 -65.484 114.535 1.00 155.71 253 VAL A CA 1
ATOM 1897 C C . VAL A 1 253 ? -6.631 -65.835 115.865 1.00 155.71 253 VAL A C 1
ATOM 1898 O O . VAL A 1 253 ? -6.465 -67.009 116.192 1.00 155.71 253 VAL A O 1
ATOM 1902 N N . ASN A 1 254 ? -6.283 -64.813 116.636 1.00 109.27 254 ASN A N 1
ATOM 1903 C CA . ASN A 1 254 ? -5.635 -65.026 117.923 1.00 109.27 254 ASN A CA 1
ATOM 1904 C C . ASN A 1 254 ? -6.590 -65.341 119.082 1.00 109.27 254 ASN A C 1
ATOM 1905 O O . ASN A 1 254 ? -7.719 -65.801 118.873 1.00 109.27 254 ASN A O 1
ATOM 1910 N N . GLN A 1 255 ? -6.119 -65.099 120.301 1.00 130.86 255 GLN A N 1
ATOM 1911 C CA . GLN A 1 255 ? -6.892 -65.366 121.510 1.00 130.86 255 GLN A CA 1
ATOM 1912 C C . GLN A 1 255 ? -8.017 -64.379 121.844 1.00 130.86 255 GLN A C 1
ATOM 1913 O O . GLN A 1 255 ? -8.905 -64.701 122.639 1.00 130.86 255 GLN A O 1
ATOM 1919 N N . ASP A 1 256 ? -7.988 -63.190 121.243 1.00 61.30 256 ASP A N 1
ATOM 1920 C CA . ASP A 1 256 ? -9.009 -62.175 121.511 1.00 61.30 256 ASP A CA 1
ATOM 1921 C C . ASP A 1 256 ? -10.091 -62.129 120.437 1.00 61.30 256 ASP A C 1
ATOM 1922 O O . ASP A 1 256 ? -10.665 -61.075 120.154 1.00 61.30 256 ASP A O 1
ATOM 1927 N N . GLY A 1 257 ? -10.365 -63.287 119.847 1.00 116.45 257 GLY A N 1
ATOM 1928 C CA . GLY A 1 257 ? -11.379 -63.380 118.816 1.00 116.45 257 GLY A CA 1
ATOM 1929 C C . GLY A 1 257 ? -11.128 -62.471 117.630 1.00 116.45 257 GLY A C 1
ATOM 1930 O O . GLY A 1 257 ? -11.952 -62.406 116.715 1.00 116.45 257 GLY A O 1
ATOM 1931 N N . SER A 1 258 ? -9.996 -61.771 117.637 1.00 71.93 258 SER A N 1
ATOM 1932 C CA . SER A 1 258 ? -9.661 -60.864 116.546 1.00 71.93 258 SER A CA 1
ATOM 1933 C C . SER A 1 258 ? -9.026 -61.615 115.384 1.00 71.93 258 SER A C 1
ATOM 1934 O O . SER A 1 258 ? -8.364 -62.636 115.583 1.00 71.93 258 SER A O 1
ATOM 1937 N N . ARG A 1 259 ? -9.224 -61.095 114.173 1.00 38.57 259 ARG A N 1
ATOM 1938 C CA . ARG A 1 259 ? -8.697 -61.724 112.968 1.00 38.57 259 ARG A CA 1
ATOM 1939 C C . ARG A 1 259 ? -7.591 -60.912 112.275 1.00 38.57 259 ARG A C 1
ATOM 1940 O O . ARG A 1 259 ? -7.401 -59.719 112.547 1.00 38.57 259 ARG A O 1
ATOM 1948 N N . VAL A 1 260 ? -6.866 -61.587 111.382 1.00 21.35 260 VAL A N 1
ATOM 1949 C CA . VAL A 1 260 ? -5.765 -61.000 110.616 1.00 21.35 260 VAL A CA 1
ATOM 1950 C C . VAL A 1 260 ? -5.995 -61.217 109.122 1.00 21.35 260 VAL A C 1
ATOM 1951 O O . VAL A 1 260 ? -5.911 -62.341 108.641 1.00 21.35 260 VAL A O 1
ATOM 1955 N N . LEU A 1 261 ? -6.268 -60.148 108.387 1.00 22.30 261 LEU A N 1
ATOM 1956 C CA . LEU A 1 261 ? -6.516 -60.273 106.957 1.00 22.30 261 LEU A CA 1
ATOM 1957 C C . LEU A 1 261 ? -5.247 -60.212 106.123 1.00 22.30 261 LEU A C 1
ATOM 1958 O O . LEU A 1 261 ? -4.241 -59.661 106.567 1.00 22.30 261 LEU A O 1
ATOM 1963 N N . LEU A 1 262 ? -5.297 -60.787 104.919 1.00 22.99 262 LEU A N 1
ATOM 1964 C CA . LEU A 1 262 ? -4.156 -60.785 103.997 1.00 22.99 262 LEU A CA 1
ATOM 1965 C C . LEU A 1 262 ? -3.693 -59.342 103.888 1.00 22.99 262 LEU A C 1
ATOM 1966 O O . LEU A 1 262 ? -2.504 -59.043 103.740 1.00 22.99 262 LEU A O 1
ATOM 1971 N N . ARG A 1 263 ? -4.677 -58.455 103.960 1.00 15.00 263 ARG A N 1
ATOM 1972 C CA . ARG A 1 263 ? -4.453 -57.027 103.936 1.00 15.00 263 ARG A CA 1
ATOM 1973 C C . ARG A 1 263 ? -3.370 -56.731 104.986 1.00 15.00 263 ARG A C 1
ATOM 1974 O O . ARG A 1 263 ? -2.295 -56.212 104.673 1.00 15.00 263 ARG A O 1
ATOM 1982 N N . ASP A 1 264 ? -3.667 -57.098 106.230 1.00 25.59 264 ASP A N 1
ATOM 1983 C CA . ASP A 1 264 ? -2.766 -56.891 107.363 1.00 25.59 264 ASP A CA 1
ATOM 1984 C C . ASP A 1 264 ? -1.312 -57.353 107.143 1.00 25.59 264 ASP A C 1
ATOM 1985 O O . ASP A 1 264 ? -0.415 -56.976 107.907 1.00 25.59 264 ASP A O 1
ATOM 1990 N N . VAL A 1 265 ? -1.065 -58.157 106.112 1.00 15.00 265 VAL A N 1
ATOM 1991 C CA . VAL A 1 265 ? 0.297 -58.631 105.869 1.00 15.00 265 VAL A CA 1
ATOM 1992 C C . VAL A 1 265 ? 0.874 -58.281 104.517 1.00 15.00 265 VAL A C 1
ATOM 1993 O O . VAL A 1 265 ? 2.054 -58.519 104.276 1.00 15.00 265 VAL A O 1
ATOM 1997 N N . ALA A 1 266 ? 0.070 -57.716 103.628 1.00 16.99 266 ALA A N 1
ATOM 1998 C CA . ALA A 1 266 ? 0.603 -57.384 102.318 1.00 16.99 266 ALA A CA 1
ATOM 1999 C C . ALA A 1 266 ? -0.243 -56.376 101.595 1.00 16.99 266 ALA A C 1
ATOM 2000 O O . ALA A 1 266 ? -1.450 -56.347 101.762 1.00 16.99 266 ALA A O 1
ATOM 2002 N N . LYS A 1 267 ? 0.397 -55.543 100.792 1.00 15.00 267 LYS A N 1
ATOM 2003 C CA . LYS A 1 267 ? -0.324 -54.542 100.033 1.00 15.00 267 LYS A CA 1
ATOM 2004 C C . LYS A 1 267 ? -0.886 -55.323 98.871 1.00 15.00 267 LYS A C 1
ATOM 2005 O O . LYS A 1 267 ? -0.143 -56.013 98.175 1.00 15.00 267 LYS A O 1
ATOM 2011 N N . ILE A 1 268 ? -2.197 -55.236 98.676 1.00 15.00 268 ILE A N 1
ATOM 2012 C CA . ILE A 1 268 ? -2.853 -55.946 97.586 1.00 15.00 268 ILE A CA 1
ATOM 2013 C C . ILE A 1 268 ? -3.330 -54.970 96.548 1.00 15.00 268 ILE A C 1
ATOM 2014 O O . ILE A 1 268 ? -4.048 -54.047 96.877 1.00 15.00 268 ILE A O 1
ATOM 2019 N N . GLU A 1 269 ? -2.947 -55.177 95.294 1.00 15.00 269 GLU A N 1
ATOM 2020 C CA . GLU A 1 269 ? -3.353 -54.266 94.226 1.00 15.00 269 GLU A CA 1
ATOM 2021 C C . GLU A 1 269 ? -3.375 -54.910 92.855 1.00 15.00 269 GLU A C 1
ATOM 2022 O O . GLU A 1 269 ? -2.799 -55.978 92.636 1.00 15.00 269 GLU A O 1
ATOM 2028 N N . LEU A 1 270 ? -4.025 -54.228 91.921 1.00 21.10 270 LEU A N 1
ATOM 2029 C CA . LEU A 1 270 ? -4.146 -54.747 90.574 1.00 21.10 270 LEU A CA 1
ATOM 2030 C C . LEU A 1 270 ? -2.928 -54.404 89.754 1.00 21.10 270 LEU A C 1
ATOM 2031 O O . LEU A 1 270 ? -2.836 -53.307 89.213 1.00 21.10 270 LEU A O 1
ATOM 2036 N N . GLY A 1 271 ? -1.997 -55.347 89.651 1.00 19.80 271 GLY A N 1
ATOM 2037 C CA . GLY A 1 271 ? -0.783 -55.089 88.899 1.00 19.80 271 GLY A CA 1
ATOM 2038 C C . GLY A 1 271 ? -0.590 -55.931 87.662 1.00 19.80 271 GLY A C 1
ATOM 2039 O O . GLY A 1 271 ? -1.523 -56.562 87.171 1.00 19.80 271 GLY A O 1
ATOM 2040 N N . GLY A 1 272 ? 0.627 -55.925 87.140 1.00 15.00 272 GLY A N 1
ATOM 2041 C CA . GLY A 1 272 ? 0.902 -56.722 85.964 1.00 15.00 272 GLY A CA 1
ATOM 2042 C C . GLY A 1 272 ? 1.473 -58.074 86.348 1.00 15.00 272 GLY A C 1
ATOM 2043 O O . GLY A 1 272 ? 1.665 -58.360 87.529 1.00 15.00 272 GLY A O 1
ATOM 2044 N N . GLU A 1 273 ? 1.749 -58.915 85.361 1.00 15.00 273 GLU A N 1
ATOM 2045 C CA . GLU A 1 273 ? 2.308 -60.215 85.651 1.00 15.00 273 GLU A CA 1
ATOM 2046 C C . GL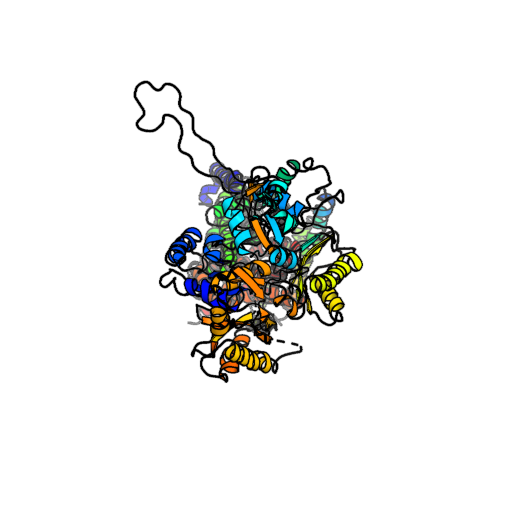U A 1 273 ? 3.786 -60.118 85.920 1.00 15.00 273 GLU A C 1
ATOM 2047 O O . GLU A 1 273 ? 4.269 -60.642 86.920 1.00 15.00 273 GLU A O 1
ATOM 2053 N N . ASN A 1 274 ? 4.518 -59.458 85.031 1.00 20.56 274 ASN A N 1
ATOM 2054 C CA . ASN A 1 274 ? 5.952 -59.318 85.228 1.00 20.56 274 ASN A CA 1
ATOM 2055 C C . ASN A 1 274 ? 6.365 -57.922 84.862 1.00 20.56 274 ASN A C 1
ATOM 2056 O O . ASN A 1 274 ? 5.852 -57.357 83.909 1.00 20.56 274 ASN A O 1
ATOM 2061 N N . TYR A 1 275 ? 7.307 -57.379 85.618 1.00 26.90 275 TYR A N 1
ATOM 2062 C CA . TYR A 1 275 ? 7.811 -56.028 85.395 1.00 26.90 275 TYR A CA 1
ATOM 2063 C C . TYR A 1 275 ? 9.249 -56.078 84.863 1.00 26.90 275 TYR A C 1
ATOM 2064 O O . TYR A 1 275 ? 10.218 -55.754 85.570 1.00 26.90 275 TYR A O 1
ATOM 2073 N N . ASP A 1 276 ? 9.395 -56.488 83.615 1.00 27.18 276 ASP A N 1
ATOM 2074 C CA . ASP A 1 276 ? 10.718 -56.578 83.051 1.00 27.18 276 ASP A CA 1
ATOM 2075 C C . ASP A 1 276 ? 10.822 -55.889 81.720 1.00 27.18 276 ASP A C 1
ATOM 2076 O O . ASP A 1 276 ? 11.923 -55.646 81.212 1.00 27.18 276 ASP A O 1
ATOM 2081 N N . ILE A 1 277 ? 9.680 -55.553 81.147 1.00 19.13 277 ILE A N 1
ATOM 2082 C CA . ILE A 1 277 ? 9.728 -54.902 79.869 1.00 19.13 277 ILE A CA 1
ATOM 2083 C C . ILE A 1 277 ? 8.881 -53.663 79.833 1.00 19.13 277 ILE A C 1
ATOM 2084 O O . ILE A 1 277 ? 7.657 -53.730 79.829 1.00 19.13 277 ILE A O 1
ATOM 2089 N N . ILE A 1 278 ? 9.539 -52.518 79.836 1.00 31.30 278 ILE A N 1
ATOM 2090 C CA . ILE A 1 278 ? 8.809 -51.272 79.756 1.00 31.30 278 ILE A CA 1
ATOM 2091 C C . ILE A 1 278 ? 9.008 -50.749 78.336 1.00 31.30 278 ILE A C 1
ATOM 2092 O O . ILE A 1 278 ? 10.110 -50.825 77.787 1.00 31.30 278 ILE A O 1
ATOM 2097 N N . ALA A 1 279 ? 7.936 -50.246 77.732 1.00 18.58 279 ALA A N 1
ATOM 2098 C CA . ALA A 1 279 ? 8.014 -49.747 76.370 1.00 18.58 279 ALA A CA 1
ATOM 2099 C C . ALA A 1 279 ? 7.567 -48.303 76.255 1.00 18.58 279 ALA A C 1
ATOM 2100 O O . ALA A 1 279 ? 6.658 -47.872 76.961 1.00 18.58 279 ALA A O 1
ATOM 2102 N N . GLU A 1 280 ? 8.204 -47.560 75.354 1.00 15.00 280 GLU A N 1
ATOM 2103 C CA . GLU A 1 280 ? 7.864 -46.154 75.131 1.00 15.00 280 GLU A CA 1
ATOM 2104 C C . GLU A 1 280 ? 7.768 -45.773 73.648 1.00 15.00 280 GLU A C 1
ATOM 2105 O O . GLU A 1 280 ? 8.438 -46.344 72.768 1.00 15.00 280 GLU A O 1
ATOM 2111 N N . PHE A 1 281 ? 6.914 -44.793 73.391 1.00 22.92 281 PHE A N 1
ATOM 2112 C CA . PHE A 1 281 ? 6.658 -44.314 72.049 1.00 22.92 281 PHE A CA 1
ATOM 2113 C C . PHE A 1 281 ? 6.879 -42.823 72.090 1.00 22.92 281 PHE A C 1
ATOM 2114 O O . PHE A 1 281 ? 6.030 -42.079 72.568 1.00 22.92 281 PHE A O 1
ATOM 2122 N N . ASN A 1 282 ? 8.014 -42.384 71.567 1.00 15.00 282 ASN A N 1
ATOM 2123 C CA . ASN A 1 282 ? 8.360 -40.979 71.614 1.00 15.00 282 ASN A CA 1
ATOM 2124 C C . ASN A 1 282 ? 8.322 -40.698 73.092 1.00 15.00 282 ASN A C 1
ATOM 2125 O O . ASN A 1 282 ? 7.759 -39.702 73.536 1.00 15.00 282 ASN A O 1
ATOM 2130 N N . GLY A 1 283 ? 8.897 -41.625 73.852 1.00 31.61 283 GLY A N 1
ATOM 2131 C CA . GLY A 1 283 ? 8.957 -41.475 75.295 1.00 31.61 283 GLY A CA 1
ATOM 2132 C C . GLY A 1 283 ? 7.629 -41.297 75.995 1.00 31.61 283 GLY A C 1
ATOM 2133 O O . GLY A 1 283 ? 7.561 -40.783 77.111 1.00 31.61 283 GLY A O 1
ATOM 2134 N N . GLN A 1 284 ? 6.561 -41.708 75.333 1.00 71.19 284 GLN A N 1
ATOM 2135 C CA . GLN A 1 284 ? 5.250 -41.613 75.939 1.00 71.19 284 GLN A CA 1
ATOM 2136 C C . GLN A 1 284 ? 4.868 -43.002 76.420 1.00 71.19 284 GLN A C 1
ATOM 2137 O O . GLN A 1 284 ? 5.080 -43.997 75.720 1.00 71.19 284 GLN A O 1
ATOM 2143 N N . PRO A 1 285 ? 4.316 -43.090 77.636 1.00 21.91 285 PRO A N 1
ATOM 2144 C CA . PRO A 1 285 ? 3.907 -44.377 78.202 1.00 21.91 285 PRO A CA 1
ATOM 2145 C C . PRO A 1 285 ? 3.136 -45.111 77.122 1.00 21.91 285 PRO A C 1
ATOM 2146 O O . PRO A 1 285 ? 2.183 -44.548 76.570 1.00 21.91 285 PRO A O 1
ATOM 2150 N N . ALA A 1 286 ? 3.536 -46.342 76.803 1.00 15.00 286 ALA A N 1
ATOM 2151 C CA . ALA A 1 286 ? 2.838 -47.097 75.755 1.00 15.00 286 ALA A CA 1
ATOM 2152 C C . ALA A 1 286 ? 3.163 -48.582 75.695 1.00 15.00 286 ALA A C 1
ATOM 2153 O O . ALA A 1 286 ? 4.230 -49.020 76.119 1.00 15.00 286 ALA A O 1
ATOM 2155 N N . SER A 1 287 ? 2.228 -49.357 75.162 1.00 15.00 287 SER A N 1
ATOM 2156 C CA . SER A 1 287 ? 2.419 -50.794 75.006 1.00 15.00 287 SER A CA 1
ATOM 2157 C C . SER A 1 287 ? 1.963 -51.159 73.616 1.00 15.00 287 SER A C 1
ATOM 2158 O O . SER A 1 287 ? 1.090 -50.515 73.051 1.00 15.00 287 SER A O 1
ATOM 2161 N N . GLY A 1 288 ? 2.536 -52.202 73.055 1.00 15.00 288 GLY A N 1
ATOM 2162 C CA . GLY A 1 288 ? 2.140 -52.546 71.713 1.00 15.00 288 GLY A CA 1
ATOM 2163 C C . GLY A 1 288 ? 1.615 -53.943 71.545 1.00 15.00 288 GLY A C 1
ATOM 2164 O O . GLY A 1 288 ? 1.337 -54.652 72.507 1.00 15.00 288 GLY A O 1
ATOM 2165 N N . LEU A 1 289 ? 1.511 -54.335 70.287 1.00 17.68 289 LEU A N 1
ATOM 2166 C CA . LEU A 1 289 ? 1.006 -55.635 69.921 1.00 17.68 289 LEU A CA 1
ATOM 2167 C C . LEU A 1 289 ? 1.982 -56.271 68.946 1.00 17.68 289 LEU A C 1
ATOM 2168 O O . LEU A 1 289 ? 2.127 -55.807 67.815 1.00 17.68 289 LEU A O 1
ATOM 2173 N N . GLY A 1 290 ? 2.646 -57.335 69.374 1.00 167.00 290 GLY A N 1
ATOM 2174 C CA . GLY A 1 290 ? 3.601 -57.982 68.498 1.00 167.00 290 GLY A CA 1
ATOM 2175 C C . GLY A 1 290 ? 2.991 -58.822 67.388 1.00 167.00 290 GLY A C 1
ATOM 2176 O O . GLY A 1 290 ? 3.269 -60.014 67.312 1.00 167.00 290 GLY A O 1
ATOM 2177 N N . ILE A 1 291 ? 2.163 -58.223 66.533 1.00 73.46 291 ILE A N 1
ATOM 2178 C CA . ILE A 1 291 ? 1.555 -58.960 65.424 1.00 73.46 291 ILE A CA 1
ATOM 2179 C C . ILE A 1 291 ? 2.680 -59.585 64.608 1.00 73.46 291 ILE A C 1
ATOM 2180 O O . ILE A 1 291 ? 3.110 -59.015 63.612 1.00 73.46 291 ILE A O 1
ATOM 2185 N N . LYS A 1 292 ? 3.160 -60.755 65.009 1.00 85.75 292 LYS A N 1
ATOM 2186 C CA . LYS A 1 292 ? 4.255 -61.394 64.277 1.00 85.75 292 LYS A CA 1
ATOM 2187 C C . LYS A 1 292 ? 3.864 -62.041 62.952 1.00 85.75 292 LYS A C 1
ATOM 2188 O O . LYS A 1 292 ? 4.711 -62.643 62.300 1.00 85.75 292 LYS A O 1
ATOM 2194 N N . LEU A 1 293 ? 2.597 -61.919 62.558 1.00 174.86 293 LEU A N 1
ATOM 2195 C CA . LEU A 1 293 ? 2.120 -62.503 61.301 1.00 174.86 293 LEU A CA 1
ATOM 2196 C C . LEU A 1 293 ? 0.606 -62.438 61.079 1.00 174.86 293 LEU A C 1
ATOM 2197 O O . LEU A 1 293 ? -0.174 -62.186 62.001 1.00 174.86 293 LEU A O 1
ATOM 2202 N N . ALA A 1 294 ? 0.212 -62.679 59.832 1.00 20.70 294 ALA A N 1
ATOM 2203 C CA . ALA A 1 294 ? -1.182 -62.677 59.414 1.00 20.70 294 ALA A CA 1
ATOM 2204 C C . ALA A 1 294 ? -1.202 -63.130 57.955 1.00 20.70 294 ALA A C 1
ATOM 2205 O O . ALA A 1 294 ? -0.560 -64.120 57.593 1.00 20.70 294 ALA A O 1
ATOM 2207 N N . ALA A 1 297 ? -2.931 -65.901 52.184 1.00 95.20 297 ALA A N 1
ATOM 2208 C CA . ALA A 1 297 ? -3.727 -64.677 52.281 1.00 95.20 297 ALA A CA 1
ATOM 2209 C C . ALA A 1 297 ? -3.001 -63.491 51.662 1.00 95.20 297 ALA A C 1
ATOM 2210 O O . ALA A 1 297 ? -1.763 -63.484 51.577 1.00 95.20 297 ALA A O 1
ATOM 2212 N N . ASN A 1 298 ? -3.774 -62.490 51.237 1.00 112.61 298 ASN A N 1
ATOM 2213 C CA . ASN A 1 298 ? -3.200 -61.291 50.636 1.00 112.61 298 ASN A CA 1
ATOM 2214 C C . ASN A 1 298 ? -2.542 -60.460 51.728 1.00 112.61 298 ASN A C 1
ATOM 2215 O O . ASN A 1 298 ? -3.122 -59.488 52.218 1.00 112.61 298 ASN A O 1
ATOM 2220 N N . ALA A 1 299 ? -1.332 -60.859 52.108 1.00 152.80 299 ALA A N 1
ATOM 2221 C CA . ALA A 1 299 ? -0.574 -60.173 53.146 1.00 152.80 299 ALA A CA 1
ATOM 2222 C C . ALA A 1 299 ? -0.785 -58.671 53.092 1.00 152.80 299 ALA A C 1
ATOM 2223 O O . ALA A 1 299 ? -0.861 -58.003 54.121 1.00 152.80 299 ALA A O 1
ATOM 2225 N N . LEU A 1 300 ? -0.876 -58.150 51.875 1.00 73.62 300 LEU A N 1
ATOM 2226 C CA . LEU A 1 300 ? -1.077 -56.722 51.646 1.00 73.62 300 LEU A CA 1
ATOM 2227 C C . LEU A 1 300 ? -2.447 -56.239 52.105 1.00 73.62 300 LEU A C 1
ATOM 2228 O O . LEU A 1 300 ? -2.586 -55.138 52.648 1.00 73.62 300 LEU A O 1
ATOM 2233 N N . ASP A 1 301 ? -3.460 -57.060 51.847 1.00 173.66 301 ASP A N 1
ATOM 2234 C CA . ASP A 1 301 ? -4.827 -56.723 52.205 1.00 173.66 301 ASP A CA 1
ATOM 2235 C C . ASP A 1 301 ? -5.081 -56.894 53.697 1.00 173.66 301 ASP A C 1
ATOM 2236 O O . ASP A 1 301 ? -5.769 -56.069 54.306 1.00 173.66 301 ASP A O 1
ATOM 2241 N N . THR A 1 302 ? -4.540 -57.958 54.291 1.00 51.57 302 THR A N 1
ATOM 2242 C CA . THR A 1 302 ? -4.745 -58.156 55.720 1.00 51.57 302 THR A CA 1
ATOM 2243 C C . THR A 1 302 ? -4.333 -56.852 56.393 1.00 51.57 302 THR A C 1
ATOM 2244 O O . THR A 1 302 ? -5.164 -56.125 56.938 1.00 51.57 302 THR A O 1
ATOM 2248 N N . ALA A 1 303 ? -3.042 -56.557 56.324 1.00 107.67 303 ALA A N 1
ATOM 2249 C CA . ALA A 1 303 ? -2.494 -55.349 56.907 1.00 107.67 303 ALA A CA 1
ATOM 2250 C C . ALA A 1 303 ? -3.481 -54.190 56.863 1.00 107.67 303 ALA A C 1
ATOM 2251 O O . ALA A 1 303 ? -3.906 -53.683 57.899 1.00 107.67 303 ALA A O 1
ATOM 2253 N N . ALA A 1 304 ? -3.852 -53.779 55.656 1.00 97.05 304 ALA A N 1
ATOM 2254 C CA . ALA A 1 304 ? -4.777 -52.666 55.477 1.00 97.05 304 ALA A CA 1
ATOM 2255 C C . ALA A 1 304 ? -6.096 -52.824 56.238 1.00 97.05 304 ALA A C 1
ATOM 2256 O O . ALA A 1 304 ? -6.803 -51.837 56.449 1.00 97.05 304 ALA A O 1
ATOM 2258 N N . ALA A 1 305 ? -6.424 -54.048 56.658 1.00 59.54 305 ALA A N 1
ATOM 2259 C CA . ALA A 1 305 ? -7.680 -54.291 57.374 1.00 59.54 305 ALA A CA 1
ATOM 2260 C C . ALA A 1 305 ? -7.620 -54.136 58.900 1.00 59.54 305 ALA A C 1
ATOM 2261 O O . ALA A 1 305 ? -8.634 -53.826 59.529 1.00 59.54 305 ALA A O 1
ATOM 2263 N N . ILE A 1 306 ? -6.457 -54.367 59.504 1.00 72.13 306 ILE A N 1
ATOM 2264 C CA . ILE A 1 306 ? -6.348 -54.186 60.949 1.00 72.13 306 ILE A CA 1
ATOM 2265 C C . ILE A 1 306 ? -6.555 -52.684 61.084 1.00 72.13 306 ILE A C 1
ATOM 2266 O O . ILE A 1 306 ? -7.054 -52.191 62.091 1.00 72.13 306 ILE A O 1
ATOM 2271 N N . ARG A 1 307 ? -6.178 -51.967 60.031 1.00 62.86 307 ARG A N 1
ATOM 2272 C CA . ARG A 1 307 ? -6.320 -50.523 59.990 1.00 62.86 307 ARG A CA 1
ATOM 2273 C C . ARG A 1 307 ? -7.789 -50.158 59.778 1.00 62.86 307 ARG A C 1
ATOM 2274 O O . ARG A 1 307 ? -8.228 -49.054 60.124 1.00 62.86 307 ARG A O 1
ATOM 2282 N N . ALA A 1 308 ? -8.544 -51.089 59.199 1.00 155.17 308 ALA A N 1
ATOM 2283 C CA . ALA A 1 308 ? -9.969 -50.883 58.963 1.00 155.17 308 ALA A CA 1
ATOM 2284 C C . ALA A 1 308 ? -10.662 -51.177 60.284 1.00 155.17 308 ALA A C 1
ATOM 2285 O O . ALA A 1 308 ? -11.541 -50.432 60.722 1.00 155.17 308 ALA A O 1
ATOM 2287 N N . GLU A 1 309 ? -10.250 -52.276 60.913 1.00 62.49 309 GLU A N 1
ATOM 2288 C CA . GLU A 1 309 ? -10.793 -52.655 62.201 1.00 62.49 309 GLU A CA 1
ATOM 2289 C C . GLU A 1 309 ? -10.594 -51.533 63.229 1.00 62.49 309 GLU A C 1
ATOM 2290 O O . GLU A 1 309 ? -11.280 -51.456 64.262 1.00 62.49 309 GLU A O 1
ATOM 2296 N N . LEU A 1 310 ? -9.632 -50.652 62.928 1.00 128.23 310 LEU A N 1
ATOM 2297 C CA . LEU A 1 310 ? -9.192 -49.552 63.826 1.00 128.23 310 LEU A CA 1
ATOM 2298 C C . LEU A 1 310 ? -10.308 -48.730 64.443 1.00 128.23 310 LEU A C 1
ATOM 2299 O O . LEU A 1 310 ? -10.270 -48.421 65.642 1.00 128.23 310 LEU A O 1
ATOM 2304 N N . ALA A 1 311 ? -11.306 -48.391 63.650 1.00 155.42 311 ALA A N 1
ATOM 2305 C CA . ALA A 1 311 ? -12.386 -47.618 64.180 1.00 155.42 311 ALA A CA 1
ATOM 2306 C C . ALA A 1 311 ? -13.075 -48.284 65.395 1.00 155.42 311 ALA A C 1
ATOM 2307 O O . ALA A 1 311 ? -13.513 -47.592 66.310 1.00 155.42 311 ALA A O 1
ATOM 2309 N N . LYS A 1 312 ? -13.174 -49.640 65.388 1.00 116.24 312 LYS A N 1
ATOM 2310 C CA . LYS A 1 312 ? -13.826 -50.420 66.462 1.00 116.24 312 LYS A CA 1
ATOM 2311 C C . LYS A 1 312 ? -13.295 -50.040 67.870 1.00 116.24 312 LYS A C 1
ATOM 2312 O O . LYS A 1 312 ? -13.787 -50.538 68.865 1.00 116.24 312 LYS A O 1
ATOM 2318 N N . MET A 1 313 ? -12.274 -49.137 67.928 1.00 105.44 313 MET A N 1
ATOM 2319 C CA . MET A 1 313 ? -11.651 -48.687 69.206 1.00 105.44 313 MET A CA 1
ATOM 2320 C C . MET A 1 313 ? -11.203 -47.243 69.261 1.00 105.44 313 MET A C 1
ATOM 2321 O O . MET A 1 313 ? -10.499 -46.840 70.188 1.00 105.44 313 MET A O 1
ATOM 2326 N N . GLU A 1 314 ? -11.590 -46.464 68.260 1.00 122.07 314 GLU A N 1
ATOM 2327 C CA . GLU A 1 314 ? -11.249 -45.076 68.352 1.00 122.07 314 GLU A CA 1
ATOM 2328 C C . GLU A 1 314 ? -12.045 -44.545 69.539 1.00 122.07 314 GLU A C 1
ATOM 2329 O O . GLU A 1 314 ? -11.482 -43.986 70.479 1.00 122.07 314 GLU A O 1
ATOM 2335 N N . PRO A 1 315 ? -13.354 -44.660 69.466 1.00 144.63 315 PRO A N 1
ATOM 2336 C CA . PRO A 1 315 ? -14.236 -44.101 70.519 1.00 144.63 315 PRO A CA 1
ATOM 2337 C C . PRO A 1 315 ? -13.993 -44.677 71.913 1.00 144.63 315 PRO A C 1
ATOM 2338 O O . PRO A 1 315 ? -14.014 -43.992 72.936 1.00 144.63 315 PRO A O 1
ATOM 2342 N N . PHE A 1 316 ? -13.753 -45.956 71.776 1.00 131.32 316 PHE A N 1
ATOM 2343 C CA . PHE A 1 316 ? -13.556 -46.797 72.872 1.00 131.32 316 PHE A CA 1
ATOM 2344 C C . PHE A 1 316 ? -12.394 -46.235 73.673 1.00 131.32 316 PHE A C 1
ATOM 2345 O O . PHE A 1 316 ? -11.286 -45.939 73.220 1.00 131.32 316 PHE A O 1
ATOM 2353 N N . PHE A 1 317 ? -12.821 -46.119 74.980 1.00 73.58 317 PHE A N 1
ATOM 2354 C CA . PHE A 1 317 ? -12.051 -45.710 76.217 1.00 73.58 317 PHE A CA 1
ATOM 2355 C C . PHE A 1 317 ? -11.608 -44.242 76.316 1.00 73.58 317 PHE A C 1
ATOM 2356 O O . PHE A 1 317 ? -10.821 -43.753 75.513 1.00 73.58 317 PHE A O 1
ATOM 2364 N N . PRO A 1 318 ? -12.188 -43.553 77.303 1.00 173.37 318 PRO A N 1
ATOM 2365 C CA . PRO A 1 318 ? -12.265 -42.091 77.504 1.00 173.37 318 PRO A CA 1
ATOM 2366 C C . PRO A 1 318 ? -11.076 -41.205 77.416 1.00 173.37 318 PRO A C 1
ATOM 2367 O O . PRO A 1 318 ? -11.159 -40.012 77.076 1.00 173.37 318 PRO A O 1
ATOM 2371 N N . SER A 1 319 ? -9.957 -41.818 77.734 1.00 124.58 319 SER A N 1
ATOM 2372 C CA . SER A 1 319 ? -8.659 -41.153 77.823 1.00 124.58 319 SER A CA 1
ATOM 2373 C C . SER A 1 319 ? -7.706 -41.557 76.691 1.00 124.58 319 SER A C 1
ATOM 2374 O O . SER A 1 319 ? -7.016 -42.580 76.776 1.00 124.58 319 SER A O 1
ATOM 2377 N N . GLY A 1 320 ? -7.739 -40.746 75.601 1.00 134.08 320 GLY A N 1
ATOM 2378 C CA . GLY A 1 320 ? -6.983 -40.857 74.362 1.00 134.08 320 GLY A CA 1
ATOM 2379 C C . GLY A 1 320 ? -7.188 -42.230 73.693 1.00 134.08 320 GLY A C 1
ATOM 2380 O O . GLY A 1 320 ? -8.226 -42.582 73.163 1.00 134.08 320 GLY A O 1
ATOM 2381 N N . LEU A 1 321 ? -6.060 -42.949 73.785 1.00 25.69 321 LEU A N 1
ATOM 2382 C CA . LEU A 1 321 ? -5.793 -44.299 73.322 1.00 25.69 321 LEU A CA 1
ATOM 2383 C C . LEU A 1 321 ? -5.588 -44.343 71.823 1.00 25.69 321 LEU A C 1
ATOM 2384 O O . LEU A 1 321 ? -6.037 -45.274 71.148 1.00 25.69 321 LEU A O 1
ATOM 2389 N N . LYS A 1 322 ? -4.923 -43.345 71.268 1.00 40.80 322 LYS A N 1
ATOM 2390 C CA . LYS A 1 322 ? -4.677 -43.296 69.842 1.00 40.80 322 LYS A CA 1
ATOM 2391 C C . LYS A 1 322 ? -3.673 -44.371 69.417 1.00 40.80 322 LYS A C 1
ATOM 2392 O O . LYS A 1 322 ? -2.557 -44.468 69.939 1.00 40.80 322 LYS A O 1
ATOM 2398 N N . ILE A 1 323 ? -4.103 -45.176 68.455 1.00 35.20 323 ILE A N 1
ATOM 2399 C CA . ILE A 1 323 ? -3.306 -46.257 67.903 1.00 35.20 323 ILE A CA 1
ATOM 2400 C C . ILE A 1 323 ? -2.330 -45.733 66.865 1.00 35.20 323 ILE A C 1
ATOM 2401 O O . ILE A 1 323 ? -2.720 -45.006 65.963 1.00 35.20 323 ILE A O 1
ATOM 2406 N N . VAL A 1 324 ? -1.062 -46.100 66.989 1.00 15.00 324 VAL A N 1
ATOM 2407 C CA . VAL A 1 324 ? -0.057 -45.669 66.019 1.00 15.00 324 VAL A CA 1
ATOM 2408 C C . VAL A 1 324 ? 0.653 -46.883 65.411 1.00 15.00 324 VAL A C 1
ATOM 2409 O O . VAL A 1 324 ? 0.839 -47.899 66.073 1.00 15.00 324 VAL A O 1
ATOM 2413 N N . TYR A 1 325 ? 1.064 -46.778 64.157 1.00 79.10 325 TYR A N 1
ATOM 2414 C CA . TYR A 1 325 ? 1.706 -47.905 63.513 1.00 79.10 325 TYR A CA 1
ATOM 2415 C C . TYR A 1 325 ? 3.203 -47.729 63.272 1.00 79.10 325 TYR A C 1
ATOM 2416 O O . TYR A 1 325 ? 3.632 -47.548 62.130 1.00 79.10 325 TYR A O 1
ATOM 2425 N N . PRO A 1 326 ? 4.018 -47.773 64.345 1.00 58.56 326 PRO A N 1
ATOM 2426 C CA . PRO A 1 326 ? 5.473 -47.627 64.253 1.00 58.56 326 PRO A CA 1
ATOM 2427 C C . PRO A 1 326 ? 6.157 -48.464 63.168 1.00 58.56 326 PRO A C 1
ATOM 2428 O O . PRO A 1 326 ? 6.801 -47.922 62.275 1.00 58.56 326 PRO A O 1
ATOM 2432 N N . TYR A 1 327 ? 6.038 -49.776 63.218 1.00 21.44 327 TYR A N 1
ATOM 2433 C CA . TYR A 1 327 ? 6.698 -50.555 62.181 1.00 21.44 327 TYR A CA 1
ATOM 2434 C C . TYR A 1 327 ? 5.718 -51.282 61.270 1.00 21.44 327 TYR A C 1
ATOM 2435 O O . TYR A 1 327 ? 5.029 -52.194 61.701 1.00 21.44 327 TYR A O 1
ATOM 2444 N N . ASP A 1 328 ? 5.651 -50.896 60.007 1.00 84.40 328 ASP A N 1
ATOM 2445 C CA . ASP A 1 328 ? 4.748 -51.591 59.111 1.00 84.40 328 ASP A CA 1
ATOM 2446 C C . ASP A 1 328 ? 5.486 -51.928 57.821 1.00 84.40 328 ASP A C 1
ATOM 2447 O O . ASP A 1 328 ? 5.921 -51.029 57.101 1.00 84.40 328 ASP A O 1
ATOM 2452 N N . THR A 1 329 ? 5.646 -53.224 57.553 1.00 36.61 329 THR A N 1
ATOM 2453 C CA . THR A 1 329 ? 6.306 -53.697 56.341 1.00 36.61 329 THR A CA 1
ATOM 2454 C C . THR A 1 329 ? 5.167 -53.969 55.384 1.00 36.61 329 THR A C 1
ATOM 2455 O O . THR A 1 329 ? 4.872 -55.125 55.067 1.00 36.61 329 THR A O 1
ATOM 2459 N N . THR A 1 330 ? 4.508 -52.892 54.968 1.00 32.09 330 THR A N 1
ATOM 2460 C CA . THR A 1 330 ? 3.387 -52.979 54.045 1.00 32.09 330 THR A CA 1
ATOM 2461 C C . THR A 1 330 ? 3.620 -52.101 52.824 1.00 32.09 330 THR A C 1
ATOM 2462 O O . THR A 1 330 ? 3.720 -52.605 51.701 1.00 32.09 330 THR A O 1
ATOM 2466 N N . PRO A 1 331 ? 3.722 -50.774 53.030 1.00 31.58 331 PRO A N 1
ATOM 2467 C CA . PRO A 1 331 ? 3.932 -49.831 51.928 1.00 31.58 331 PRO A CA 1
ATOM 2468 C C . PRO A 1 331 ? 4.896 -50.342 50.875 1.00 31.58 331 PRO A C 1
ATOM 2469 O O . PRO A 1 331 ? 4.788 -49.986 49.702 1.00 31.58 331 PRO A O 1
ATOM 2473 N N . PHE A 1 332 ? 5.814 -51.205 51.290 1.00 39.96 332 PHE A N 1
ATOM 2474 C CA . PHE A 1 332 ? 6.771 -51.764 50.358 1.00 39.96 332 PHE A CA 1
ATOM 2475 C C . PHE A 1 332 ? 6.116 -52.608 49.279 1.00 39.96 332 PHE A C 1
ATOM 2476 O O . PHE A 1 332 ? 6.780 -53.093 48.360 1.00 39.96 332 PHE A O 1
ATOM 2484 N N . VAL A 1 333 ? 4.808 -52.782 49.394 1.00 46.55 333 VAL A N 1
ATOM 2485 C CA . VAL A 1 333 ? 4.062 -53.564 48.424 1.00 46.55 333 VAL A CA 1
ATOM 2486 C C . VAL A 1 333 ? 3.353 -52.612 47.453 1.00 46.55 333 VAL A C 1
ATOM 2487 O O . VAL A 1 333 ? 3.552 -52.696 46.238 1.00 46.55 333 VAL A O 1
ATOM 2491 N N . LYS A 1 334 ? 2.531 -51.706 47.977 1.00 60.29 334 LYS A N 1
ATOM 2492 C CA . LYS A 1 334 ? 1.874 -50.750 47.100 1.00 60.29 334 LYS A CA 1
ATOM 2493 C C . LYS A 1 334 ? 3.031 -50.108 46.333 1.00 60.29 334 LYS A C 1
ATOM 2494 O O . LYS A 1 334 ? 2.981 -49.954 45.107 1.00 60.29 334 LYS A O 1
ATOM 2500 N N . ILE A 1 335 ? 4.085 -49.767 47.076 1.00 32.77 335 ILE A N 1
ATOM 2501 C CA . ILE A 1 335 ? 5.282 -49.149 46.513 1.00 32.77 335 ILE A CA 1
ATOM 2502 C C . ILE A 1 335 ? 6.208 -50.213 45.944 1.00 32.77 335 ILE A C 1
ATOM 2503 O O . ILE A 1 335 ? 7.394 -50.285 46.276 1.00 32.77 335 ILE A O 1
ATOM 2508 N N . SER A 1 336 ? 5.629 -51.053 45.093 1.00 58.50 336 SER A N 1
ATOM 2509 C CA . SER A 1 336 ? 6.340 -52.129 44.420 1.00 58.50 336 SER A CA 1
ATOM 2510 C C . SER A 1 336 ? 5.411 -52.583 43.309 1.00 58.50 336 SER A C 1
ATOM 2511 O O . SER A 1 336 ? 5.805 -52.633 42.144 1.00 58.50 336 SER A O 1
ATOM 2514 N N . ILE A 1 337 ? 4.173 -52.904 43.674 1.00 106.81 337 ILE A N 1
ATOM 2515 C CA . ILE A 1 337 ? 3.183 -53.311 42.685 1.00 106.81 337 ILE A CA 1
ATOM 2516 C C . ILE A 1 337 ? 3.230 -52.178 41.672 1.00 106.81 337 ILE A C 1
ATOM 2517 O O . ILE A 1 337 ? 3.232 -52.394 40.457 1.00 106.81 337 ILE A O 1
ATOM 2522 N N . HIS A 1 338 ? 3.281 -50.962 42.207 1.00 81.65 338 HIS A N 1
ATOM 2523 C CA . HIS A 1 338 ? 3.344 -49.754 41.402 1.00 81.65 338 HIS A CA 1
ATOM 2524 C C . HIS A 1 338 ? 4.442 -49.882 40.345 1.00 81.65 338 HIS A C 1
ATOM 2525 O O . HIS A 1 338 ? 4.151 -50.049 39.157 1.00 81.65 338 HIS A O 1
ATOM 2532 N N . GLU A 1 339 ? 5.698 -49.823 40.791 1.00 38.93 339 GLU A N 1
ATOM 2533 C CA . GLU A 1 339 ? 6.840 -49.906 39.892 1.00 38.93 339 GLU A CA 1
ATOM 2534 C C . GLU A 1 339 ? 6.543 -50.856 38.756 1.00 38.93 339 GLU A C 1
ATOM 2535 O O . GLU A 1 339 ? 6.646 -50.488 37.592 1.00 38.93 339 GLU A O 1
ATOM 2541 N N . VAL A 1 340 ? 6.166 -52.080 39.088 1.00 40.73 340 VAL A N 1
ATOM 2542 C CA . VAL A 1 340 ? 5.843 -53.038 38.046 1.00 40.73 340 VAL A CA 1
ATOM 2543 C C . VAL A 1 340 ? 4.979 -52.313 37.025 1.00 40.73 340 VAL A C 1
ATOM 2544 O O . VAL A 1 340 ? 5.385 -52.119 35.877 1.00 40.73 340 VAL A O 1
ATOM 2548 N N . VAL A 1 341 ? 3.798 -51.890 37.466 1.00 78.02 341 VAL A N 1
ATOM 2549 C CA . VAL A 1 341 ? 2.866 -51.167 36.609 1.00 78.02 341 VAL A CA 1
ATOM 2550 C C . VAL A 1 341 ? 3.578 -49.992 35.956 1.00 78.02 341 VAL A C 1
ATOM 2551 O O . VAL A 1 341 ? 3.880 -50.033 34.764 1.00 78.02 341 VAL A O 1
ATOM 2555 N N . LYS A 1 342 ? 3.837 -48.946 36.739 1.00 51.31 342 LYS A N 1
ATOM 2556 C CA . LYS A 1 342 ? 4.532 -47.765 36.237 1.00 51.31 342 LYS A CA 1
ATOM 2557 C C . LYS A 1 342 ? 5.481 -48.242 35.146 1.00 51.31 342 LYS A C 1
ATOM 2558 O O . LYS A 1 342 ? 5.464 -47.745 34.018 1.00 51.31 342 LYS A O 1
ATOM 2564 N N . THR A 1 343 ? 6.289 -49.235 35.497 1.00 19.72 343 THR A N 1
ATOM 2565 C CA . THR A 1 343 ? 7.238 -49.809 34.573 1.00 19.72 343 THR A CA 1
ATOM 2566 C C . THR A 1 343 ? 6.481 -50.261 33.342 1.00 19.72 343 THR A C 1
ATOM 2567 O O . THR A 1 343 ? 6.628 -49.657 32.286 1.00 19.72 343 THR A O 1
ATOM 2571 N N . LEU A 1 344 ? 5.664 -51.305 33.470 1.00 33.82 344 LEU A N 1
ATOM 2572 C CA . LEU A 1 344 ? 4.895 -51.798 32.327 1.00 33.82 344 LEU A CA 1
ATOM 2573 C C . LEU A 1 344 ? 4.276 -50.643 31.555 1.00 33.82 344 LEU A C 1
ATOM 2574 O O . LEU A 1 344 ? 4.358 -50.596 30.331 1.00 33.82 344 LEU A O 1
ATOM 2579 N N . VAL A 1 345 ? 3.653 -49.721 32.284 1.00 41.79 345 VAL A N 1
ATOM 2580 C CA . VAL A 1 345 ? 3.015 -48.553 31.692 1.00 41.79 345 VAL A CA 1
ATOM 2581 C C . VAL A 1 345 ? 4.036 -47.750 30.902 1.00 41.79 345 VAL A C 1
ATOM 2582 O O . VAL A 1 345 ? 3.872 -47.547 29.693 1.00 41.79 345 VAL A O 1
ATOM 2586 N N . GLU A 1 346 ? 5.084 -47.289 31.592 1.00 51.80 346 GLU A N 1
ATOM 2587 C CA . GLU A 1 346 ? 6.148 -46.509 30.959 1.00 51.80 346 GLU A CA 1
ATOM 2588 C C . GLU A 1 346 ? 6.780 -47.289 29.807 1.00 51.80 346 GLU A C 1
ATOM 2589 O O . GLU A 1 346 ? 7.087 -46.723 28.763 1.00 51.80 346 GLU A O 1
ATOM 2595 N N . ALA A 1 347 ? 6.951 -48.592 29.997 1.00 28.20 347 ALA A N 1
ATOM 2596 C CA . ALA A 1 347 ? 7.531 -49.440 28.968 1.00 28.20 347 ALA A CA 1
ATOM 2597 C C . ALA A 1 347 ? 6.562 -49.595 27.791 1.00 28.20 347 ALA A C 1
ATOM 2598 O O . ALA A 1 347 ? 6.947 -49.386 26.637 1.00 28.20 347 ALA A O 1
ATOM 2600 N N . ILE A 1 348 ? 5.309 -49.955 28.066 1.00 38.44 348 ILE A N 1
ATOM 2601 C CA . ILE A 1 348 ? 4.335 -50.096 26.984 1.00 38.44 348 ILE A CA 1
ATOM 2602 C C . ILE A 1 348 ? 4.245 -48.787 26.203 1.00 38.44 348 ILE A C 1
ATOM 2603 O O . ILE A 1 348 ? 4.242 -48.807 24.972 1.00 38.44 348 ILE A O 1
ATOM 2608 N N . ILE A 1 349 ? 4.174 -47.656 26.906 1.00 35.74 349 ILE A N 1
ATOM 2609 C CA . ILE A 1 349 ? 4.132 -46.367 26.222 1.00 35.74 349 ILE A CA 1
ATOM 2610 C C . ILE A 1 349 ? 5.470 -46.232 25.509 1.00 35.74 349 ILE A C 1
ATOM 2611 O O . ILE A 1 349 ? 5.532 -46.143 24.280 1.00 35.74 349 ILE A O 1
ATOM 2616 N N . LEU A 1 350 ? 6.545 -46.226 26.293 1.00 27.65 350 LEU A N 1
ATOM 2617 C CA . LEU A 1 350 ? 7.877 -46.099 25.728 1.00 27.65 350 LEU A CA 1
ATOM 2618 C C . LEU A 1 350 ? 8.045 -46.930 24.471 1.00 27.65 350 LEU A C 1
ATOM 2619 O O . LEU A 1 350 ? 8.637 -46.469 23.505 1.00 27.65 350 LEU A O 1
ATOM 2624 N N . VAL A 1 351 ? 7.527 -48.147 24.452 1.00 47.43 351 VAL A N 1
ATOM 2625 C CA . VAL A 1 351 ? 7.688 -48.923 23.243 1.00 47.43 351 VAL A CA 1
ATOM 2626 C C . VAL A 1 351 ? 6.892 -48.297 22.114 1.00 47.43 351 VAL A C 1
ATOM 2627 O O . VAL A 1 351 ? 7.441 -48.072 21.037 1.00 47.43 351 VAL A O 1
ATOM 2631 N N . PHE A 1 352 ? 5.613 -48.003 22.361 1.00 64.34 352 PHE A N 1
ATOM 2632 C CA . PHE A 1 352 ? 4.745 -47.395 21.348 1.00 64.34 352 PHE A CA 1
ATOM 2633 C C . PHE A 1 352 ? 5.518 -46.402 20.497 1.00 64.34 352 PHE A C 1
ATOM 2634 O O . PHE A 1 352 ? 5.613 -46.555 19.275 1.00 64.34 352 PHE A O 1
ATOM 2642 N N . LEU A 1 353 ? 6.068 -45.384 21.154 1.00 49.86 353 LEU A N 1
ATOM 2643 C CA . LEU A 1 353 ? 6.833 -44.352 20.470 1.00 49.86 353 LEU A CA 1
ATOM 2644 C C . LEU A 1 353 ? 7.901 -44.898 19.522 1.00 49.86 353 LEU A C 1
ATOM 2645 O O . LEU A 1 353 ? 7.873 -44.608 18.329 1.00 49.86 353 LEU A O 1
ATOM 2650 N N . VAL A 1 354 ? 8.844 -45.677 20.038 1.00 35.94 354 VAL A N 1
ATOM 2651 C CA . VAL A 1 354 ? 9.880 -46.229 19.178 1.00 35.94 354 VAL A CA 1
ATOM 2652 C C . VAL A 1 354 ? 9.255 -46.662 17.872 1.00 35.94 354 VAL A C 1
ATOM 2653 O O . VAL A 1 354 ? 9.630 -46.193 16.802 1.00 35.94 354 VAL A O 1
ATOM 2657 N N . MET A 1 355 ? 8.287 -47.558 17.972 1.00 86.65 355 MET A N 1
ATOM 2658 C CA . MET A 1 355 ? 7.594 -48.061 16.798 1.00 86.65 355 MET A CA 1
ATOM 2659 C C . MET A 1 355 ? 7.325 -46.965 15.769 1.00 86.65 355 MET A C 1
ATOM 2660 O O . MET A 1 355 ? 7.624 -47.124 14.584 1.00 86.65 355 MET A O 1
ATOM 2665 N N . TYR A 1 356 ? 6.768 -45.848 16.222 1.00 64.66 356 TYR A N 1
ATOM 2666 C CA . TYR A 1 356 ? 6.465 -44.753 15.312 1.00 64.66 356 TYR A CA 1
ATOM 2667 C C . TYR A 1 356 ? 7.709 -44.263 14.578 1.00 64.66 356 TYR A C 1
ATOM 2668 O O . TYR A 1 356 ? 7.696 -44.094 13.364 1.00 64.66 356 TYR A O 1
ATOM 2677 N N . LEU A 1 357 ? 8.792 -44.038 15.305 1.00 39.02 357 LEU A N 1
ATOM 2678 C CA . LEU A 1 357 ? 10.002 -43.560 14.662 1.00 39.02 357 LEU A CA 1
ATOM 2679 C C . LEU A 1 357 ? 10.624 -44.624 13.791 1.00 39.02 357 LEU A C 1
ATOM 2680 O O . LEU A 1 357 ? 11.672 -44.404 13.199 1.00 39.02 357 LEU A O 1
ATOM 2685 N N . PHE A 1 358 ? 9.999 -45.789 13.720 1.00 44.43 358 PHE A N 1
ATOM 2686 C CA . PHE A 1 358 ? 10.550 -46.853 12.899 1.00 44.43 358 PHE A CA 1
ATOM 2687 C C . PHE A 1 358 ? 9.506 -47.415 11.892 1.00 44.43 358 PHE A C 1
ATOM 2688 O O . PHE A 1 358 ? 9.807 -47.438 10.713 1.00 44.43 358 PHE A O 1
ATOM 2696 N N . LEU A 1 359 ? 8.347 -47.851 12.339 1.00 45.06 359 LEU A N 1
ATOM 2697 C CA . LEU A 1 359 ? 7.331 -48.402 11.424 1.00 45.06 359 LEU A CA 1
ATOM 2698 C C . LEU A 1 359 ? 6.418 -47.272 10.877 1.00 45.06 359 LEU A C 1
ATOM 2699 O O . LEU A 1 359 ? 5.705 -47.418 9.890 1.00 45.06 359 LEU A O 1
ATOM 2704 N N . GLN A 1 360 ? 6.483 -46.125 11.593 1.00 71.72 360 GLN A N 1
ATOM 2705 C CA . GLN A 1 360 ? 5.748 -44.857 11.313 1.00 71.72 360 GLN A CA 1
ATOM 2706 C C . GLN A 1 360 ? 4.295 -45.078 11.008 1.00 71.72 360 GLN A C 1
ATOM 2707 O O . GLN A 1 360 ? 3.561 -44.153 10.661 1.00 71.72 360 GLN A O 1
ATOM 2713 N N . ASN A 1 361 ? 3.894 -46.315 11.179 1.00 75.67 361 ASN A N 1
ATOM 2714 C CA . ASN A 1 361 ? 2.531 -46.625 10.935 1.00 75.67 361 ASN A CA 1
ATOM 2715 C C . ASN A 1 361 ? 1.846 -46.807 12.315 1.00 75.67 361 ASN A C 1
ATOM 2716 O O . ASN A 1 361 ? 2.247 -47.679 13.082 1.00 75.67 361 ASN A O 1
ATOM 2721 N N . PHE A 1 362 ? 0.840 -46.008 12.627 1.00 36.77 362 PHE A N 1
ATOM 2722 C CA . PHE A 1 362 ? 0.025 -46.134 13.813 1.00 36.77 362 PHE A CA 1
ATOM 2723 C C . PHE A 1 362 ? -0.916 -47.333 13.585 1.00 36.77 362 PHE A C 1
ATOM 2724 O O . PHE A 1 362 ? -1.258 -48.080 14.494 1.00 36.77 362 PHE A O 1
ATOM 2732 N N . ARG A 1 363 ? -1.315 -47.488 12.328 1.00 139.55 363 ARG A N 1
ATOM 2733 C CA . ARG A 1 363 ? -2.229 -48.553 11.935 1.00 139.55 363 ARG A CA 1
ATOM 2734 C C . ARG A 1 363 ? -1.626 -49.941 12.162 1.00 139.55 363 ARG A C 1
ATOM 2735 O O . ARG A 1 363 ? -2.242 -50.947 11.814 1.00 139.55 363 ARG A O 1
ATOM 2743 N N . ALA A 1 364 ? -0.425 -49.985 12.745 1.00 26.35 364 ALA A N 1
ATOM 2744 C CA . ALA A 1 364 ? 0.270 -51.245 13.052 1.00 26.35 364 ALA A CA 1
ATOM 2745 C C . ALA A 1 364 ? 1.213 -51.102 14.251 1.00 26.35 364 ALA A C 1
ATOM 2746 O O . ALA A 1 364 ? 2.120 -51.904 14.446 1.00 26.35 364 ALA A O 1
ATOM 2748 N N . THR A 1 365 ? 0.999 -50.060 15.041 1.00 42.23 365 THR A N 1
ATOM 2749 C CA . THR A 1 365 ? 1.805 -49.823 16.225 1.00 42.23 365 THR A CA 1
ATOM 2750 C C . THR A 1 365 ? 1.063 -50.468 17.386 1.00 42.23 365 THR A C 1
ATOM 2751 O O . THR A 1 365 ? 1.614 -50.665 18.471 1.00 42.23 365 THR A O 1
ATOM 2755 N N . LEU A 1 366 ? -0.202 -50.788 17.145 1.00 56.21 366 LEU A N 1
ATOM 2756 C CA . LEU A 1 366 ? -1.033 -51.390 18.170 1.00 56.21 366 LEU A CA 1
ATOM 2757 C C . LEU A 1 366 ? -0.654 -52.824 18.441 1.00 56.21 366 LEU A C 1
ATOM 2758 O O . LEU A 1 366 ? -0.665 -53.269 19.587 1.00 56.21 366 LEU A O 1
ATOM 2763 N N . ILE A 1 367 ? -0.311 -53.545 17.383 1.00 54.64 367 ILE A N 1
ATOM 2764 C CA . ILE A 1 367 ? 0.051 -54.948 17.515 1.00 54.64 367 ILE A CA 1
ATOM 2765 C C . ILE A 1 367 ? 0.763 -55.206 18.842 1.00 54.64 367 ILE A C 1
ATOM 2766 O O . ILE A 1 367 ? 0.228 -55.920 19.689 1.00 54.64 367 ILE A O 1
ATOM 2771 N N . PRO A 1 368 ? 1.970 -54.645 19.018 1.00 57.38 368 PRO A N 1
ATOM 2772 C CA . PRO A 1 368 ? 2.687 -54.865 20.271 1.00 57.38 368 PRO A CA 1
ATOM 2773 C C . PRO A 1 368 ? 1.882 -54.520 21.520 1.00 57.38 368 PRO A C 1
ATOM 2774 O O . PRO A 1 368 ? 1.836 -55.311 22.460 1.00 57.38 368 PRO A O 1
ATOM 2778 N N . THR A 1 369 ? 1.238 -53.355 21.528 1.00 50.44 369 THR A N 1
ATOM 2779 C CA . THR A 1 369 ? 0.451 -52.933 22.689 1.00 50.44 369 THR A CA 1
ATOM 2780 C C . THR A 1 369 ? -0.593 -53.972 23.142 1.00 50.44 369 THR A C 1
ATOM 2781 O O . THR A 1 369 ? -1.276 -53.810 24.158 1.00 50.44 369 THR A O 1
ATOM 2785 N N . ILE A 1 370 ? -0.713 -55.049 22.381 1.00 58.49 370 ILE A N 1
ATOM 2786 C CA . ILE A 1 370 ? -1.618 -56.117 22.753 1.00 58.49 370 ILE A CA 1
ATOM 2787 C C . ILE A 1 370 ? -0.659 -57.250 23.076 1.00 58.49 370 ILE A C 1
ATOM 2788 O O . ILE A 1 370 ? -0.766 -57.909 24.109 1.00 58.49 370 ILE A O 1
ATOM 2793 N N . ALA A 1 371 ? 0.313 -57.430 22.190 1.00 28.42 371 ALA A N 1
ATOM 2794 C CA . ALA A 1 371 ? 1.316 -58.479 22.330 1.00 28.42 371 ALA A CA 1
ATOM 2795 C C . ALA A 1 371 ? 2.141 -58.374 23.604 1.00 28.42 371 ALA A C 1
ATOM 2796 O O . ALA A 1 371 ? 3.129 -59.096 23.767 1.00 28.42 371 ALA A O 1
ATOM 2798 N N . VAL A 1 372 ? 1.752 -57.477 24.502 1.00 57.83 372 VAL A N 1
ATOM 2799 C CA . VAL A 1 372 ? 2.485 -57.322 25.749 1.00 57.83 372 VAL A CA 1
ATOM 2800 C C . VAL A 1 372 ? 1.579 -57.590 26.944 1.00 57.83 372 VAL A C 1
ATOM 2801 O O . VAL A 1 372 ? 1.819 -58.525 27.713 1.00 57.83 372 VAL A O 1
ATOM 2805 N N . PRO A 1 373 ? 0.518 -56.780 27.118 1.00 31.88 373 PRO A N 1
ATOM 2806 C CA . PRO A 1 373 ? -0.332 -57.062 28.275 1.00 31.88 373 PRO A CA 1
ATOM 2807 C C . PRO A 1 373 ? -0.730 -58.533 28.223 1.00 31.88 373 PRO A C 1
ATOM 2808 O O . PRO A 1 373 ? -0.300 -59.338 29.052 1.00 31.88 373 PRO A O 1
ATOM 2812 N N . VAL A 1 374 ? -1.539 -58.866 27.226 1.00 69.21 374 VAL A N 1
ATOM 2813 C CA . VAL A 1 374 ? -1.993 -60.224 27.021 1.00 69.21 374 VAL A CA 1
ATOM 2814 C C . VAL A 1 374 ? -1.022 -61.196 27.665 1.00 69.21 374 VAL A C 1
ATOM 2815 O O . VAL A 1 374 ? -1.414 -62.057 28.447 1.00 69.21 374 VAL A O 1
ATOM 2819 N N . VAL A 1 375 ? 0.258 -61.028 27.365 1.00 18.46 375 VAL A N 1
ATOM 2820 C CA . VAL A 1 375 ? 1.270 -61.920 27.907 1.00 18.46 375 VAL A CA 1
ATOM 2821 C C . VAL A 1 375 ? 1.534 -61.739 29.398 1.00 18.46 375 VAL A C 1
ATOM 2822 O O . VAL A 1 375 ? 1.505 -62.709 30.158 1.00 18.46 375 VAL A O 1
ATOM 2826 N N . LEU A 1 376 ? 1.792 -60.509 29.826 1.00 77.14 376 LEU A N 1
ATOM 2827 C CA . LEU A 1 376 ? 2.060 -60.283 31.235 1.00 77.14 376 LEU A CA 1
ATOM 2828 C C . LEU A 1 376 ? 0.850 -60.717 32.050 1.00 77.14 376 LEU A C 1
ATOM 2829 O O . LEU A 1 376 ? 0.952 -60.933 33.256 1.00 77.14 376 LEU A O 1
ATOM 2834 N N . LEU A 1 377 ? -0.296 -60.840 31.385 1.00 40.12 377 LEU A N 1
ATOM 2835 C CA . LEU A 1 377 ? -1.517 -61.300 32.051 1.00 40.12 377 LEU A CA 1
ATOM 2836 C C . LEU A 1 377 ? -1.362 -62.804 32.248 1.00 40.12 377 LEU A C 1
ATOM 2837 O O . LEU A 1 377 ? -1.195 -63.293 33.372 1.00 40.12 377 LEU A O 1
ATOM 2842 N N . GLY A 1 378 ? -1.417 -63.529 31.135 1.00 70.28 378 GLY A N 1
ATOM 2843 C CA . GLY A 1 378 ? -1.272 -64.967 31.185 1.00 70.28 378 GLY A CA 1
ATOM 2844 C C . GLY A 1 378 ? -0.108 -65.306 32.083 1.00 70.28 378 GLY A C 1
ATOM 2845 O O . GLY A 1 378 ? -0.086 -66.354 32.718 1.00 70.28 378 GLY A O 1
ATOM 2846 N N . THR A 1 379 ? 0.868 -64.408 32.137 1.00 31.78 379 THR A N 1
ATOM 2847 C CA . THR A 1 379 ? 2.024 -64.625 32.986 1.00 31.78 379 THR A CA 1
ATOM 2848 C C . THR A 1 379 ? 1.529 -64.659 34.427 1.00 31.78 379 THR A C 1
ATOM 2849 O O . THR A 1 379 ? 1.849 -65.583 35.179 1.00 31.78 379 THR A O 1
ATOM 2853 N N . PHE A 1 380 ? 0.748 -63.660 34.821 1.00 49.61 380 PHE A N 1
ATOM 2854 C CA . PHE A 1 380 ? 0.209 -63.655 36.173 1.00 49.61 380 PHE A CA 1
ATOM 2855 C C . PHE A 1 380 ? -0.393 -65.046 36.390 1.00 49.61 380 PHE A C 1
ATOM 2856 O O . PHE A 1 380 ? -0.123 -65.721 37.392 1.00 49.61 380 PHE A O 1
ATOM 2864 N N . ALA A 1 381 ? -1.196 -65.471 35.419 1.00 66.78 381 ALA A N 1
ATOM 2865 C CA . ALA A 1 381 ? -1.855 -66.768 35.471 1.00 66.78 381 ALA A CA 1
ATOM 2866 C C . ALA A 1 381 ? -0.880 -67.904 35.816 1.00 66.78 381 ALA A C 1
ATOM 2867 O O . ALA A 1 381 ? -0.933 -68.446 36.913 1.00 66.78 381 ALA A O 1
ATOM 2869 N N . VAL A 1 382 ? 0.015 -68.247 34.897 1.00 41.66 382 VAL A N 1
ATOM 2870 C CA . VAL A 1 382 ? 0.979 -69.325 35.124 1.00 41.66 382 VAL A CA 1
ATOM 2871 C C . VAL A 1 382 ? 1.787 -69.153 36.410 1.00 41.66 382 VAL A C 1
ATOM 2872 O O . VAL A 1 382 ? 2.681 -69.960 36.699 1.00 41.66 382 VAL A O 1
ATOM 2876 N N . LEU A 1 383 ? 1.495 -68.102 37.169 1.00 111.52 383 LEU A N 1
ATOM 2877 C CA . LEU A 1 383 ? 2.211 -67.831 38.411 1.00 111.52 383 LEU A CA 1
ATOM 2878 C C . LEU A 1 383 ? 1.497 -68.506 39.577 1.00 111.52 383 LEU A C 1
ATOM 2879 O O . LEU A 1 383 ? 2.124 -69.022 40.501 1.00 111.52 383 LEU A O 1
ATOM 2884 N N . ALA A 1 384 ? 0.173 -68.482 39.519 1.00 64.88 384 ALA A N 1
ATOM 2885 C CA . ALA A 1 384 ? -0.669 -69.106 40.525 1.00 64.88 384 ALA A CA 1
ATOM 2886 C C . ALA A 1 384 ? -0.742 -70.561 40.091 1.00 64.88 384 ALA A C 1
ATOM 2887 O O . ALA A 1 384 ? -1.222 -71.439 40.821 1.00 64.88 384 ALA A O 1
ATOM 2889 N N . ALA A 1 385 ? -0.263 -70.786 38.870 1.00 86.15 385 ALA A N 1
ATOM 2890 C CA . ALA A 1 385 ? -0.219 -72.108 38.283 1.00 86.15 385 ALA A CA 1
ATOM 2891 C C . ALA A 1 385 ? 0.558 -72.928 39.272 1.00 86.15 385 ALA A C 1
ATOM 2892 O O . ALA A 1 385 ? 0.162 -74.033 39.633 1.00 86.15 385 ALA A O 1
ATOM 2894 N N . PHE A 1 386 ? 1.670 -72.360 39.721 1.00 41.19 386 PHE A N 1
ATOM 2895 C CA . PHE A 1 386 ? 2.526 -73.042 40.680 1.00 41.19 386 PHE A CA 1
ATOM 2896 C C . PHE A 1 386 ? 2.459 -72.381 42.069 1.00 41.19 386 PHE A C 1
ATOM 2897 O O . PHE A 1 386 ? 1.470 -71.703 42.398 1.00 41.19 386 PHE A O 1
ATOM 2905 N N . GLY A 1 387 ? 3.487 -72.618 42.887 1.00 101.24 387 GLY A N 1
ATOM 2906 C CA . GLY A 1 387 ? 3.550 -72.034 44.220 1.00 101.24 387 GLY A CA 1
ATOM 2907 C C . GLY A 1 387 ? 4.378 -70.760 44.182 1.00 101.24 387 GLY A C 1
ATOM 2908 O O . GLY A 1 387 ? 5.533 -70.737 44.615 1.00 101.24 387 GLY A O 1
ATOM 2909 N N . PHE A 1 388 ? 3.778 -69.701 43.643 1.00 102.03 388 PHE A N 1
ATOM 2910 C CA . PHE A 1 388 ? 4.426 -68.400 43.493 1.00 102.03 388 PHE A CA 1
ATOM 2911 C C . PHE A 1 388 ? 3.489 -67.299 43.968 1.00 102.03 388 PHE A C 1
ATOM 2912 O O . PHE A 1 388 ? 2.289 -67.364 43.713 1.00 102.03 388 PHE A O 1
ATOM 2920 N N . SER A 1 389 ? 4.029 -66.279 44.632 1.00 42.27 389 SER A N 1
ATOM 2921 C CA . SER A 1 389 ? 3.189 -65.188 45.140 1.00 42.27 389 SER A CA 1
ATOM 2922 C C . SER A 1 389 ? 3.529 -63.806 44.574 1.00 42.27 389 SER A C 1
ATOM 2923 O O . SER A 1 389 ? 4.699 -63.459 44.428 1.00 42.27 389 SER A O 1
ATOM 2926 N N . ILE A 1 390 ? 2.510 -63.016 44.248 1.00 60.61 390 ILE A N 1
ATOM 2927 C CA . ILE A 1 390 ? 2.777 -61.684 43.715 1.00 60.61 390 ILE A CA 1
ATOM 2928 C C . ILE A 1 390 ? 3.554 -60.880 44.745 1.00 60.61 390 ILE A C 1
ATOM 2929 O O . ILE A 1 390 ? 2.982 -60.238 45.631 1.00 60.61 390 ILE A O 1
ATOM 2934 N N . ASN A 1 391 ? 4.871 -60.920 44.605 1.00 125.99 391 ASN A N 1
ATOM 2935 C CA . ASN A 1 391 ? 5.784 -60.243 45.510 1.00 125.99 391 ASN A CA 1
ATOM 2936 C C . ASN A 1 391 ? 6.754 -59.404 44.707 1.00 125.99 391 ASN A C 1
ATOM 2937 O O . ASN A 1 391 ? 6.742 -59.428 43.478 1.00 125.99 391 ASN A O 1
ATOM 2942 N N . THR A 1 392 ? 7.615 -58.685 45.415 1.00 128.23 392 THR A N 1
ATOM 2943 C CA . THR A 1 392 ? 8.611 -57.840 44.782 1.00 128.23 392 THR A CA 1
ATOM 2944 C C . THR A 1 392 ? 9.501 -58.647 43.836 1.00 128.23 392 THR A C 1
ATOM 2945 O O . THR A 1 392 ? 9.684 -58.279 42.677 1.00 128.23 392 THR A O 1
ATOM 2949 N N . LEU A 1 393 ? 10.047 -59.750 44.335 1.00 79.02 393 LEU A N 1
ATOM 2950 C CA . LEU A 1 393 ? 10.920 -60.598 43.538 1.00 79.02 393 LEU A CA 1
ATOM 2951 C C . LEU A 1 393 ? 10.277 -60.963 42.204 1.00 79.02 393 LEU A C 1
ATOM 2952 O O . LEU A 1 393 ? 10.699 -60.480 41.156 1.00 79.02 393 LEU A O 1
ATOM 2957 N N . THR A 1 394 ? 9.250 -61.809 42.251 1.00 47.42 394 THR A N 1
ATOM 2958 C CA . THR A 1 394 ? 8.541 -62.248 41.052 1.00 47.42 394 THR A CA 1
ATOM 2959 C C . THR A 1 394 ? 7.977 -61.055 40.297 1.00 47.42 394 THR A C 1
ATOM 2960 O O . THR A 1 394 ? 7.439 -61.198 39.196 1.00 47.42 394 THR A O 1
ATOM 2964 N N . MET A 1 395 ? 8.090 -59.871 40.891 1.00 58.68 395 MET A N 1
ATOM 2965 C CA . MET A 1 395 ? 7.599 -58.670 40.233 1.00 58.68 395 MET A CA 1
ATOM 2966 C C . MET A 1 395 ? 8.605 -58.175 39.209 1.00 58.68 395 MET A C 1
ATOM 2967 O O . MET A 1 395 ? 8.249 -57.912 38.059 1.00 58.68 395 MET A O 1
ATOM 2972 N N . PHE A 1 396 ? 9.862 -58.051 39.625 1.00 77.27 396 PHE A N 1
ATOM 2973 C CA . PHE A 1 396 ? 10.895 -57.606 38.709 1.00 77.27 396 PHE A CA 1
ATOM 2974 C C . PHE A 1 396 ? 10.797 -58.450 37.464 1.00 77.27 396 PHE A C 1
ATOM 2975 O O . PHE A 1 396 ? 10.613 -57.924 36.375 1.00 77.27 396 PHE A O 1
ATOM 2983 N N . GLY A 1 397 ? 10.913 -59.762 37.627 1.00 61.07 397 GLY A N 1
ATOM 2984 C CA . GLY A 1 397 ? 10.803 -60.638 36.478 1.00 61.07 397 GLY A CA 1
ATOM 2985 C C . GLY A 1 397 ? 9.754 -60.038 35.568 1.00 61.07 397 GLY A C 1
ATOM 2986 O O . GLY A 1 397 ? 10.035 -59.717 34.416 1.00 61.07 397 GLY A O 1
ATOM 2987 N N . MET A 1 398 ? 8.547 -59.862 36.099 1.00 107.44 398 MET A N 1
ATOM 2988 C CA . MET A 1 398 ? 7.468 -59.268 35.327 1.00 107.44 398 MET A CA 1
ATOM 2989 C C . MET A 1 398 ? 8.061 -58.050 34.636 1.00 107.44 398 MET A C 1
ATOM 2990 O O . MET A 1 398 ? 8.134 -57.989 33.409 1.00 107.44 398 MET A O 1
ATOM 2995 N N . VAL A 1 399 ? 8.509 -57.093 35.440 1.00 48.81 399 VAL A N 1
ATOM 2996 C CA . VAL A 1 399 ? 9.113 -55.875 34.922 1.00 48.81 399 VAL A CA 1
ATOM 2997 C C . VAL A 1 399 ? 10.251 -56.196 33.964 1.00 48.81 399 VAL A C 1
ATOM 2998 O O . VAL A 1 399 ? 10.250 -55.755 32.816 1.00 48.81 399 VAL A O 1
ATOM 3002 N N . LEU A 1 400 ? 11.225 -56.959 34.447 1.00 39.70 400 LEU A N 1
ATOM 3003 C CA . LEU A 1 400 ? 12.367 -57.325 33.635 1.00 39.70 400 LEU A CA 1
ATOM 3004 C C . LEU A 1 400 ? 11.862 -57.945 32.363 1.00 39.70 400 LEU A C 1
ATOM 3005 O O . LEU A 1 400 ? 11.931 -57.334 31.297 1.00 39.70 400 LEU A O 1
ATOM 3010 N N . ALA A 1 401 ? 11.342 -59.161 32.486 1.00 79.60 401 ALA A N 1
ATOM 3011 C CA . ALA A 1 401 ? 10.810 -59.899 31.348 1.00 79.60 401 ALA A CA 1
ATOM 3012 C C . ALA A 1 401 ? 10.011 -58.986 30.429 1.00 79.60 401 ALA A C 1
ATOM 3013 O O . ALA A 1 401 ? 9.998 -59.186 29.214 1.00 79.60 401 ALA A O 1
ATOM 3015 N N . ILE A 1 402 ? 9.349 -57.989 31.015 1.00 45.65 402 ILE A N 1
ATOM 3016 C CA . ILE A 1 402 ? 8.571 -57.054 30.230 1.00 45.65 402 ILE A CA 1
ATOM 3017 C C . ILE A 1 402 ? 9.385 -56.742 28.999 1.00 45.65 402 ILE A C 1
ATOM 3018 O O . ILE A 1 402 ? 9.038 -57.179 27.908 1.00 45.65 402 ILE A O 1
ATOM 3023 N N . GLY A 1 403 ? 10.484 -56.016 29.181 1.00 51.68 403 GLY A N 1
ATOM 3024 C CA . GLY A 1 403 ? 11.335 -55.672 28.055 1.00 51.68 403 GLY A CA 1
ATOM 3025 C C . GLY A 1 403 ? 11.436 -56.818 27.068 1.00 51.68 403 GLY A C 1
ATOM 3026 O O . GLY A 1 403 ? 11.008 -56.703 25.914 1.00 51.68 403 GLY A O 1
ATOM 3027 N N . LEU A 1 404 ? 11.993 -57.934 27.527 1.00 85.66 404 LEU A N 1
ATOM 3028 C CA . LEU A 1 404 ? 12.139 -59.108 26.687 1.00 85.66 404 LEU A CA 1
ATOM 3029 C C . LEU A 1 404 ? 10.776 -59.398 26.068 1.00 85.66 404 LEU A C 1
ATOM 3030 O O . LEU A 1 404 ? 10.643 -59.448 24.846 1.00 85.66 404 LEU A O 1
ATOM 3035 N N . LEU A 1 405 ? 9.762 -59.571 26.914 1.00 99.40 405 LEU A N 1
ATOM 3036 C CA . LEU A 1 405 ? 8.407 -59.840 26.438 1.00 99.40 405 LEU A CA 1
ATOM 3037 C C . LEU A 1 405 ? 8.135 -58.962 25.234 1.00 99.40 405 LEU A C 1
ATOM 3038 O O . LEU A 1 405 ? 7.703 -59.436 24.183 1.00 99.40 405 LEU A O 1
ATOM 3043 N N . VAL A 1 406 ? 8.396 -57.672 25.399 1.00 108.90 406 VAL A N 1
ATOM 3044 C CA . VAL A 1 406 ? 8.184 -56.737 24.318 1.00 108.90 406 VAL A CA 1
ATOM 3045 C C . VAL A 1 406 ? 8.945 -57.294 23.126 1.00 108.90 406 VAL A C 1
ATOM 3046 O O . VAL A 1 406 ? 8.340 -57.773 22.172 1.00 108.90 406 VAL A O 1
ATOM 3050 N N . ASP A 1 407 ? 10.274 -57.254 23.210 1.00 73.26 407 ASP A N 1
ATOM 3051 C CA . ASP A 1 407 ? 11.151 -57.749 22.147 1.00 73.26 407 ASP A CA 1
ATOM 3052 C C . ASP A 1 407 ? 10.449 -58.564 21.056 1.00 73.26 407 ASP A C 1
ATOM 3053 O O . ASP A 1 407 ? 10.149 -58.048 19.976 1.00 73.26 407 ASP A O 1
ATOM 3058 N N . ASP A 1 408 ? 10.204 -59.840 21.344 1.00 42.23 408 ASP A N 1
ATOM 3059 C CA . ASP A 1 408 ? 9.553 -60.734 20.400 1.00 42.23 408 ASP A CA 1
ATOM 3060 C C . ASP A 1 408 ? 8.613 -59.957 19.488 1.00 42.23 408 ASP A C 1
ATOM 3061 O O . ASP A 1 408 ? 8.647 -60.106 18.267 1.00 42.23 408 ASP A O 1
ATOM 3066 N N . ALA A 1 409 ? 7.789 -59.116 20.102 1.00 97.71 409 ALA A N 1
ATOM 3067 C CA . ALA A 1 409 ? 6.825 -58.281 19.393 1.00 97.71 409 ALA A CA 1
ATOM 3068 C C . ALA A 1 409 ? 7.321 -57.834 18.011 1.00 97.71 409 ALA A C 1
ATOM 3069 O O . ALA A 1 409 ? 6.967 -58.426 16.987 1.00 97.71 409 ALA A O 1
ATOM 3071 N N . ILE A 1 410 ? 8.139 -56.785 17.996 1.00 68.26 410 ILE A N 1
ATOM 3072 C CA . ILE A 1 410 ? 8.700 -56.236 16.762 1.00 68.26 410 ILE A CA 1
ATOM 3073 C C . ILE A 1 410 ? 9.480 -57.285 15.985 1.00 68.26 410 ILE A C 1
ATOM 3074 O O . ILE A 1 410 ? 9.339 -57.401 14.767 1.00 68.26 410 ILE A O 1
ATOM 3079 N N . VAL A 1 411 ? 10.311 -58.036 16.703 1.00 43.93 411 VAL A N 1
ATOM 3080 C CA . VAL A 1 411 ? 11.110 -59.101 16.111 1.00 43.93 411 VAL A CA 1
ATOM 3081 C C . VAL A 1 411 ? 10.17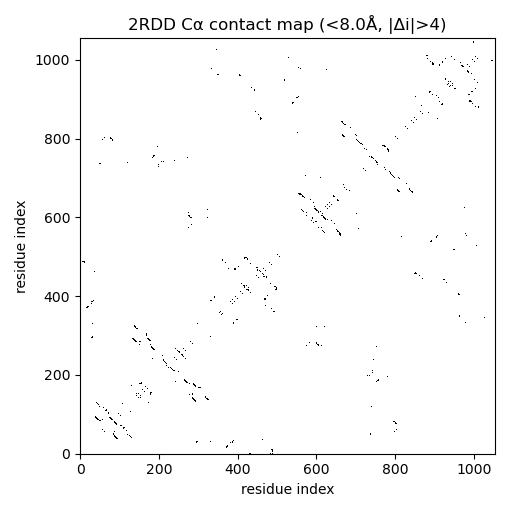9 -59.945 15.256 1.00 43.93 411 VAL A C 1
ATOM 3082 O O . VAL A 1 411 ? 10.616 -60.738 14.417 1.00 43.93 411 VAL A O 1
ATOM 3086 N N . VAL A 1 412 ? 8.884 -59.749 15.490 1.00 123.04 412 VAL A N 1
ATOM 3087 C CA . VAL A 1 412 ? 7.830 -60.445 14.774 1.00 123.04 412 VAL A CA 1
ATOM 3088 C C . VAL A 1 412 ? 7.048 -59.494 13.866 1.00 123.04 412 VAL A C 1
ATOM 3089 O O . VAL A 1 412 ? 6.456 -59.922 12.881 1.00 123.04 412 VAL A O 1
ATOM 3093 N N . VAL A 1 413 ? 7.044 -58.206 14.188 1.00 103.29 413 VAL A N 1
ATOM 3094 C CA . VAL A 1 413 ? 6.313 -57.247 13.365 1.00 103.29 413 VAL A CA 1
ATOM 3095 C C . VAL A 1 413 ? 7.153 -56.602 12.264 1.00 103.29 413 VAL A C 1
ATOM 3096 O O . VAL A 1 413 ? 6.616 -56.183 11.233 1.00 103.29 413 VAL A O 1
ATOM 3100 N N . GLU A 1 414 ? 8.465 -56.516 12.479 1.00 91.20 414 GLU A N 1
ATOM 3101 C CA . GLU A 1 414 ? 9.358 -55.918 11.491 1.00 91.20 414 GLU A CA 1
ATOM 3102 C C . GLU A 1 414 ? 9.579 -56.860 10.322 1.00 91.20 414 GLU A C 1
ATOM 3103 O O . GLU A 1 414 ? 9.225 -56.541 9.193 1.00 91.20 414 GLU A O 1
ATOM 3109 N N . ASN A 1 415 ? 10.158 -58.024 10.591 1.00 89.56 415 ASN A N 1
ATOM 3110 C CA . ASN A 1 415 ? 10.411 -58.975 9.526 1.00 89.56 415 ASN A CA 1
ATOM 3111 C C . ASN A 1 415 ? 9.129 -59.284 8.770 1.00 89.56 415 ASN A C 1
ATOM 3112 O O . ASN A 1 415 ? 9.152 -59.440 7.548 1.00 89.56 415 ASN A O 1
ATOM 3117 N N . VAL A 1 416 ? 8.011 -59.364 9.489 1.00 113.25 416 VAL A N 1
ATOM 3118 C CA . VAL A 1 416 ? 6.724 -59.643 8.853 1.00 113.25 416 VAL A CA 1
ATOM 3119 C C . VAL A 1 416 ? 6.327 -58.462 7.979 1.00 113.25 416 VAL A C 1
ATOM 3120 O O . VAL A 1 416 ? 5.432 -58.562 7.135 1.00 113.25 416 VAL A O 1
ATOM 3124 N N . GLU A 1 417 ? 7.011 -57.343 8.185 1.00 153.81 417 GLU A N 1
ATOM 3125 C CA . GLU A 1 417 ? 6.757 -56.147 7.403 1.00 153.81 417 GLU A CA 1
ATOM 3126 C C . GLU A 1 417 ? 7.938 -55.857 6.487 1.00 153.81 417 GLU A C 1
ATOM 3127 O O . GLU A 1 417 ? 7.798 -55.174 5.474 1.00 153.81 417 GLU A O 1
ATOM 3133 N N . ARG A 1 418 ? 9.106 -56.370 6.859 1.00 148.09 418 ARG A N 1
ATOM 3134 C CA . ARG A 1 418 ? 10.305 -56.187 6.059 1.00 148.09 418 ARG A CA 1
ATOM 3135 C C . ARG A 1 418 ? 9.928 -56.649 4.661 1.00 148.09 418 ARG A C 1
ATOM 3136 O O . ARG A 1 418 ? 10.171 -55.963 3.671 1.00 148.09 418 ARG A O 1
ATOM 3144 N N . VAL A 1 419 ? 9.305 -57.817 4.601 1.00 111.72 419 VAL A N 1
ATOM 3145 C CA . VAL A 1 419 ? 8.872 -58.398 3.344 1.00 111.72 419 VAL A CA 1
ATOM 3146 C C . VAL A 1 419 ? 7.936 -57.448 2.606 1.00 111.72 419 VAL A C 1
ATOM 3147 O O . VAL A 1 419 ? 7.958 -57.370 1.377 1.00 111.72 419 VAL A O 1
ATOM 3151 N N . MET A 1 420 ? 7.121 -56.725 3.369 1.00 116.95 420 MET A N 1
ATOM 3152 C CA . MET A 1 420 ? 6.152 -55.785 2.810 1.00 116.95 420 MET A CA 1
ATOM 3153 C C . MET A 1 420 ? 6.768 -54.839 1.793 1.00 116.95 420 MET A C 1
ATOM 3154 O O . MET A 1 420 ? 6.085 -54.367 0.884 1.00 116.95 420 MET A O 1
ATOM 3159 N N . ALA A 1 421 ? 8.057 -54.561 1.950 1.00 107.49 421 ALA A N 1
ATOM 3160 C CA . ALA A 1 421 ? 8.754 -53.674 1.028 1.00 107.49 421 ALA A CA 1
ATOM 3161 C C . ALA A 1 421 ? 9.658 -54.484 0.101 1.00 107.49 421 ALA A C 1
ATOM 3162 O O . ALA A 1 421 ? 9.721 -54.221 -1.101 1.00 107.49 421 ALA A O 1
ATOM 3164 N N . GLU A 1 422 ? 10.349 -55.472 0.667 1.00 101.93 422 GLU A N 1
ATOM 3165 C CA . GLU A 1 422 ? 11.243 -56.336 -0.100 1.00 101.93 422 GLU A CA 1
ATOM 3166 C C . GLU A 1 422 ? 10.522 -56.996 -1.275 1.00 101.93 422 GLU A C 1
ATOM 3167 O O . GLU A 1 422 ? 10.822 -56.703 -2.433 1.00 101.93 422 GLU A O 1
ATOM 3173 N N . GLU A 1 423 ? 9.580 -57.890 -0.978 1.00 108.45 423 GLU A N 1
ATOM 3174 C CA . GLU A 1 423 ? 8.820 -58.577 -2.023 1.00 108.45 423 GLU A CA 1
ATOM 3175 C C . GLU A 1 423 ? 7.586 -57.783 -2.439 1.00 108.45 423 GLU A C 1
ATOM 3176 O O . GLU A 1 423 ? 6.893 -58.153 -3.384 1.00 108.45 423 GLU A O 1
ATOM 3182 N N . GLY A 1 424 ? 7.317 -56.661 -1.789 1.00 109.78 424 GLY A N 1
ATOM 3183 C CA . GLY A 1 424 ? 6.172 -55.858 -2.168 1.00 109.78 424 GLY A CA 1
ATOM 3184 C C . GLY A 1 424 ? 4.884 -56.651 -2.144 1.00 109.78 424 GLY A C 1
ATOM 3185 O O . GLY A 1 424 ? 3.875 -56.219 -2.668 1.00 109.78 424 GLY A O 1
ATOM 3186 N N . LEU A 1 425 ? 4.931 -57.818 -1.454 1.00 109.04 425 LEU A N 1
ATOM 3187 C CA . LEU A 1 425 ? 3.749 -58.694 -1.349 1.00 109.04 425 LEU A CA 1
ATOM 3188 C C . LEU A 1 425 ? 2.748 -58.176 -0.321 1.00 109.04 425 LEU A C 1
ATOM 3189 O O . LEU A 1 425 ? 3.036 -57.438 0.623 1.00 109.04 425 LEU A O 1
ATOM 3194 N N . PRO A 1 426 ? 1.569 -58.660 -0.659 1.00 144.08 426 PRO A N 1
ATOM 3195 C CA . PRO A 1 426 ? 0.236 -58.353 -0.061 1.00 144.08 426 PRO A CA 1
ATOM 3196 C C . PRO A 1 426 ? 0.097 -58.528 1.450 1.00 144.08 426 PRO A C 1
ATOM 3197 O O . PRO A 1 426 ? 0.841 -59.327 2.006 1.00 144.08 426 PRO A O 1
ATOM 3201 N N . PRO A 1 427 ? -0.766 -57.802 2.164 1.00 105.12 427 PRO A N 1
ATOM 3202 C CA . PRO A 1 427 ? -0.759 -58.052 3.601 1.00 105.12 427 PRO A CA 1
ATOM 3203 C C . PRO A 1 427 ? -0.712 -59.531 4.007 1.00 105.12 427 PRO A C 1
ATOM 3204 O O . PRO A 1 427 ? 0.311 -60.022 4.477 1.00 105.12 427 PRO A O 1
ATOM 3208 N N . LYS A 1 428 ? -1.805 -60.218 3.809 1.00 75.46 428 LYS A N 1
ATOM 3209 C CA . LYS A 1 428 ? -1.903 -61.585 4.241 1.00 75.46 428 LYS A CA 1
ATOM 3210 C C . LYS A 1 428 ? -0.837 -62.528 3.676 1.00 75.46 428 LYS A C 1
ATOM 3211 O O . LYS A 1 428 ? -0.186 -63.272 4.422 1.00 75.46 428 LYS A O 1
ATOM 3217 N N . GLU A 1 429 ? -0.646 -62.513 2.335 1.00 84.13 429 GLU A N 1
ATOM 3218 C CA . GLU A 1 429 ? 0.309 -63.432 1.726 1.00 84.13 429 GLU A CA 1
ATOM 3219 C C . GLU A 1 429 ? 1.745 -63.269 2.286 1.00 84.13 429 GLU A C 1
ATOM 3220 O O . GLU A 1 429 ? 2.533 -64.219 2.291 1.00 84.13 429 GLU A O 1
ATOM 3226 N N . ALA A 1 430 ? 2.072 -62.062 2.768 1.00 88.83 430 ALA A N 1
ATOM 3227 C CA . ALA A 1 430 ? 3.395 -61.798 3.258 1.00 88.83 430 ALA A CA 1
ATOM 3228 C C . ALA A 1 430 ? 3.652 -62.306 4.662 1.00 88.83 430 ALA A C 1
ATOM 3229 O O . ALA A 1 430 ? 4.665 -62.948 4.949 1.00 88.83 430 ALA A O 1
ATOM 3231 N N . THR A 1 431 ? 2.695 -62.011 5.523 1.00 38.84 431 THR A N 1
ATOM 3232 C CA . THR A 1 431 ? 2.768 -62.370 6.906 1.00 38.84 431 THR A CA 1
ATOM 3233 C C . THR A 1 431 ? 3.027 -63.861 7.124 1.00 38.84 431 THR A C 1
ATOM 3234 O O . THR A 1 431 ? 3.558 -64.237 8.174 1.00 38.84 431 THR A O 1
ATOM 3238 N N . ARG A 1 432 ? 2.653 -64.707 6.164 1.00 39.17 432 ARG A N 1
ATOM 3239 C CA . ARG A 1 432 ? 2.893 -66.146 6.286 1.00 39.17 432 ARG A CA 1
ATOM 3240 C C . ARG A 1 432 ? 4.398 -66.379 6.134 1.00 39.17 432 ARG A C 1
ATOM 3241 O O . ARG A 1 432 ? 5.081 -66.805 7.071 1.00 39.17 432 ARG A O 1
ATOM 3249 N N . LYS A 1 433 ? 4.895 -66.094 4.931 1.00 124.63 433 LYS A N 1
ATOM 3250 C CA . LYS A 1 433 ? 6.308 -66.247 4.604 1.00 124.63 433 LYS A CA 1
ATOM 3251 C C . LYS A 1 433 ? 7.123 -65.625 5.724 1.00 124.63 433 LYS A C 1
ATOM 3252 O O . LYS A 1 433 ? 8.157 -66.156 6.130 1.00 124.63 433 LYS A O 1
ATOM 3258 N N . SER A 1 434 ? 6.641 -64.485 6.210 1.00 42.98 434 SER A N 1
ATOM 3259 C CA . SER A 1 434 ? 7.292 -63.755 7.295 1.00 42.98 434 SER A CA 1
ATOM 3260 C C . SER A 1 434 ? 7.598 -64.726 8.435 1.00 42.98 434 SER A C 1
ATOM 3261 O O . SER A 1 434 ? 8.762 -64.949 8.790 1.00 42.98 434 SER A O 1
ATOM 3264 N N . MET A 1 435 ? 6.533 -65.302 8.991 1.00 133.28 435 MET A N 1
ATOM 3265 C CA . MET A 1 435 ? 6.631 -66.271 10.080 1.00 133.28 435 MET A CA 1
ATOM 3266 C C . MET A 1 435 ? 7.167 -67.589 9.538 1.00 133.28 435 MET A C 1
ATOM 3267 O O . MET A 1 435 ? 7.251 -68.586 10.259 1.00 133.28 435 MET A O 1
ATOM 3272 N N . GLY A 1 436 ? 7.517 -67.584 8.257 1.00 98.34 436 GLY A N 1
ATOM 3273 C CA . GLY A 1 436 ? 8.045 -68.779 7.632 1.00 98.34 436 GLY A CA 1
ATOM 3274 C C . GLY A 1 436 ? 9.535 -68.908 7.862 1.00 98.34 436 GLY A C 1
ATOM 3275 O O . GLY A 1 436 ? 10.183 -69.793 7.305 1.00 98.34 436 GLY A O 1
ATOM 3276 N N . GLN A 1 437 ? 10.085 -68.027 8.691 1.00 71.21 437 GLN A N 1
ATOM 3277 C CA . GLN A 1 437 ? 11.510 -68.063 8.973 1.00 71.21 437 GLN A CA 1
ATOM 3278 C C . GLN A 1 437 ? 11.852 -67.863 10.445 1.00 71.21 437 GLN A C 1
ATOM 3279 O O . GLN A 1 437 ? 12.577 -68.665 11.033 1.00 71.21 437 GLN A O 1
ATOM 3285 N N . ILE A 1 438 ? 11.338 -66.802 11.048 1.00 104.66 438 ILE A N 1
ATOM 3286 C CA . ILE A 1 438 ? 11.612 -66.570 12.458 1.00 104.66 438 ILE A CA 1
ATOM 3287 C C . ILE A 1 438 ? 10.981 -67.728 13.233 1.00 104.66 438 ILE A C 1
ATOM 3288 O O . ILE A 1 438 ? 11.222 -67.897 14.427 1.00 104.66 438 ILE A O 1
ATOM 3293 N N . GLN A 1 439 ? 10.176 -68.521 12.524 1.00 83.94 439 GLN A N 1
ATOM 3294 C CA . GLN A 1 439 ? 9.465 -69.679 13.074 1.00 83.94 439 GLN A CA 1
ATOM 3295 C C . GLN A 1 439 ? 10.308 -70.456 14.085 1.00 83.94 439 GLN A C 1
ATOM 3296 O O . GLN A 1 439 ? 10.279 -70.178 15.288 1.00 83.94 439 GLN A O 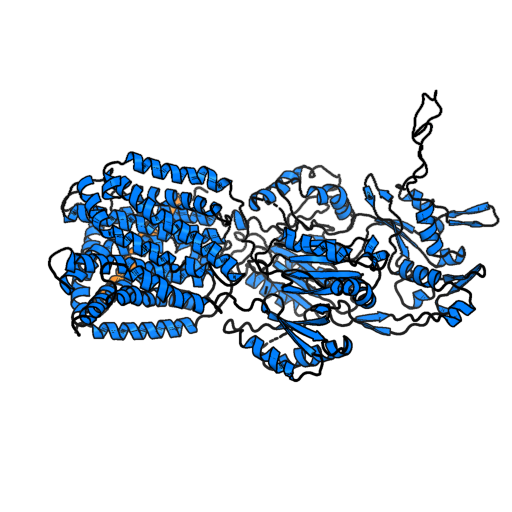1
ATOM 3302 N N . GLY A 1 440 ? 11.048 -71.439 13.578 1.00 77.01 440 GLY A N 1
ATOM 3303 C CA . GLY A 1 440 ? 11.895 -72.256 14.426 1.00 77.01 440 GLY A CA 1
ATOM 3304 C C . GLY A 1 440 ? 12.792 -71.374 15.259 1.00 77.01 440 GLY A C 1
ATOM 3305 O O . GLY A 1 440 ? 12.938 -71.583 16.464 1.00 77.01 440 GLY A O 1
ATOM 3306 N N . ALA A 1 441 ? 13.398 -70.388 14.607 1.00 110.24 441 ALA A N 1
ATOM 3307 C CA . ALA A 1 441 ? 14.262 -69.448 15.299 1.00 110.24 441 ALA A CA 1
ATOM 3308 C C . ALA A 1 441 ? 13.568 -69.125 16.621 1.00 110.24 441 ALA A C 1
ATOM 3309 O O . ALA A 1 441 ? 14.082 -69.414 17.698 1.00 110.24 441 ALA A O 1
ATOM 3311 N N . LEU A 1 442 ? 12.375 -68.556 16.517 1.00 61.28 442 LEU A N 1
ATOM 3312 C CA . LEU A 1 442 ? 11.587 -68.192 17.680 1.00 61.28 442 LEU A CA 1
ATOM 3313 C C . LEU A 1 442 ? 11.548 -69.278 18.756 1.00 61.28 442 LEU A C 1
ATOM 3314 O O . LEU A 1 442 ? 11.746 -68.988 19.937 1.00 61.28 442 LEU A O 1
ATOM 3319 N N . VAL A 1 443 ? 11.293 -70.522 18.354 1.00 92.89 443 VAL A N 1
ATOM 3320 C CA . VAL A 1 443 ? 11.229 -71.631 19.309 1.00 92.89 443 VAL A CA 1
ATOM 3321 C C . VAL A 1 443 ? 12.548 -71.826 20.040 1.00 92.89 443 VAL A C 1
ATOM 3322 O O . VAL A 1 443 ? 12.674 -71.442 21.205 1.00 92.89 443 VAL A O 1
ATOM 3326 N N . GLY A 1 444 ? 13.521 -72.427 19.357 1.00 149.37 444 GLY A N 1
ATOM 3327 C CA . GLY A 1 444 ? 14.821 -72.654 19.961 1.00 149.37 444 GLY A CA 1
ATOM 3328 C C . GLY A 1 444 ? 15.220 -71.457 20.798 1.00 149.37 444 GLY A C 1
ATOM 3329 O O . GLY A 1 444 ? 15.506 -71.594 21.984 1.00 149.37 444 GLY A O 1
ATOM 3330 N N . ILE A 1 445 ? 15.223 -70.279 20.177 1.00 109.21 445 ILE A N 1
ATOM 3331 C CA . ILE A 1 445 ? 15.571 -69.037 20.863 1.00 109.21 445 ILE A CA 1
ATOM 3332 C C . ILE A 1 445 ? 14.944 -69.048 22.254 1.00 109.21 445 ILE A C 1
ATOM 3333 O O . ILE A 1 445 ? 15.636 -68.910 23.261 1.00 109.21 445 ILE A O 1
ATOM 3338 N N . ALA A 1 446 ? 13.629 -69.234 22.292 1.00 91.67 446 ALA A N 1
ATOM 3339 C CA . ALA A 1 446 ? 12.885 -69.262 23.540 1.00 91.67 446 ALA A CA 1
ATOM 3340 C C . ALA A 1 446 ? 13.260 -70.450 24.412 1.00 91.67 446 ALA A C 1
ATOM 3341 O O . ALA A 1 446 ? 13.603 -70.282 25.579 1.00 91.67 446 ALA A O 1
ATOM 3343 N N . MET A 1 447 ? 13.187 -71.652 23.848 1.00 94.49 447 MET A N 1
ATOM 3344 C CA . MET A 1 447 ? 13.517 -72.863 24.592 1.00 94.49 447 MET A CA 1
ATOM 3345 C C . MET A 1 447 ? 14.945 -72.791 25.128 1.00 94.49 447 MET A C 1
ATOM 3346 O O . MET A 1 447 ? 15.286 -73.438 26.120 1.00 94.49 447 MET A O 1
ATOM 3351 N N . VAL A 1 448 ? 15.772 -71.993 24.457 1.00 128.73 448 VAL A N 1
ATOM 3352 C CA . VAL A 1 448 ? 17.173 -71.806 24.824 1.00 128.73 448 VAL A CA 1
ATOM 3353 C C . VAL A 1 448 ? 17.360 -71.044 26.129 1.00 128.73 448 VAL A C 1
ATOM 3354 O O . VAL A 1 448 ? 18.169 -71.424 26.975 1.00 128.73 448 VAL A O 1
ATOM 3358 N N . LEU A 1 449 ? 16.623 -69.951 26.276 1.00 45.15 449 LEU A N 1
ATOM 3359 C CA . LEU A 1 449 ? 16.708 -69.138 27.478 1.00 45.15 449 LEU A CA 1
ATOM 3360 C C . LEU A 1 449 ? 16.255 -69.982 28.666 1.00 45.15 449 LEU A C 1
ATOM 3361 O O . LEU A 1 449 ? 16.812 -69.888 29.760 1.00 45.15 449 LEU A O 1
ATOM 3366 N N . SER A 1 450 ? 15.243 -70.813 28.442 1.00 70.53 450 SER A N 1
ATOM 3367 C CA . SER A 1 450 ? 14.730 -71.670 29.498 1.00 70.53 450 SER A CA 1
ATOM 3368 C C . SER A 1 450 ? 15.903 -72.475 30.030 1.00 70.53 450 SER A C 1
ATOM 3369 O O . SER A 1 450 ? 15.813 -73.130 31.069 1.00 70.53 450 SER A O 1
ATOM 3372 N N . ALA A 1 451 ? 17.009 -72.417 29.302 1.00 88.15 451 ALA A N 1
ATOM 3373 C CA . ALA A 1 451 ? 18.214 -73.121 29.695 1.00 88.15 451 ALA A CA 1
ATOM 3374 C C . ALA A 1 451 ? 19.154 -72.143 30.377 1.00 88.15 451 ALA A C 1
ATOM 3375 O O . ALA A 1 451 ? 20.355 -72.388 30.460 1.00 88.15 451 ALA A O 1
ATOM 3377 N N . VAL A 1 452 ? 18.609 -71.029 30.853 1.00 112.25 452 VAL A N 1
ATOM 3378 C CA . VAL A 1 452 ? 19.421 -70.026 31.528 1.00 112.25 452 VAL A CA 1
ATOM 3379 C C . VAL A 1 452 ? 18.668 -69.355 32.676 1.00 112.25 452 VAL A C 1
ATOM 3380 O O . VAL A 1 452 ? 19.264 -68.653 33.493 1.00 112.25 452 VAL A O 1
ATOM 3384 N N . PHE A 1 453 ? 17.356 -69.556 32.733 1.00 77.01 453 PHE A N 1
ATOM 3385 C CA . PHE A 1 453 ? 16.570 -68.996 33.825 1.00 77.01 453 PHE A CA 1
ATOM 3386 C C . PHE A 1 453 ? 16.147 -70.172 34.701 1.00 77.01 453 PHE A C 1
ATOM 3387 O O . PHE A 1 453 ? 16.363 -70.166 35.917 1.00 77.01 453 PHE A O 1
ATOM 3395 N N . VAL A 1 454 ? 15.549 -71.181 34.060 1.00 15.00 454 VAL A N 1
ATOM 3396 C CA . VAL A 1 454 ? 15.089 -72.398 34.735 1.00 15.00 454 VAL A CA 1
ATOM 3397 C C . VAL A 1 454 ? 16.266 -73.028 35.465 1.00 15.00 454 VAL A C 1
ATOM 3398 O O . VAL A 1 454 ? 16.245 -73.177 36.684 1.00 15.00 454 VAL A O 1
ATOM 3402 N N . PRO A 1 455 ? 17.319 -73.387 34.722 1.00 24.80 455 PRO A N 1
ATOM 3403 C CA . PRO A 1 455 ? 18.483 -73.993 35.365 1.00 24.80 455 PRO A CA 1
ATOM 3404 C C . PRO A 1 455 ? 18.799 -73.297 36.690 1.00 24.80 455 PRO A C 1
ATOM 3405 O O . PRO A 1 455 ? 19.041 -73.946 37.712 1.00 24.80 455 PRO A O 1
ATOM 3409 N N . MET A 1 456 ? 18.781 -71.969 36.673 1.00 76.23 456 MET A N 1
ATOM 3410 C CA . MET A 1 456 ? 19.073 -71.207 37.875 1.00 76.23 456 MET A CA 1
ATOM 3411 C C . MET A 1 456 ? 18.031 -71.420 38.979 1.00 76.23 456 MET A C 1
ATOM 3412 O O . MET A 1 456 ? 18.371 -71.425 40.163 1.00 76.23 456 MET A O 1
ATOM 3417 N N . ALA A 1 457 ? 16.769 -71.604 38.601 1.00 109.02 457 ALA A N 1
ATOM 3418 C CA . ALA A 1 457 ? 15.721 -71.824 39.596 1.00 109.02 457 ALA A CA 1
ATOM 3419 C C . ALA A 1 457 ? 16.186 -72.877 40.592 1.00 109.02 457 ALA A C 1
ATOM 3420 O O . ALA A 1 457 ? 16.444 -72.578 41.758 1.00 109.02 457 ALA A O 1
ATOM 3422 N N . PHE A 1 458 ? 16.286 -74.114 40.118 1.00 113.80 458 PHE A N 1
ATOM 3423 C CA . PHE A 1 458 ? 16.730 -75.228 40.942 1.00 113.80 458 PHE A CA 1
ATOM 3424 C C . PHE A 1 458 ? 18.076 -74.815 41.548 1.00 113.80 458 PHE A C 1
ATOM 3425 O O . PHE A 1 458 ? 19.117 -74.906 40.889 1.00 113.80 458 PHE A O 1
ATOM 3433 N N . PHE A 1 459 ? 18.048 -74.355 42.800 1.00 67.32 459 PHE A N 1
ATOM 3434 C CA . PHE A 1 459 ? 19.267 -73.891 43.466 1.00 67.32 459 PHE A CA 1
ATOM 3435 C C . PHE A 1 459 ? 19.208 -74.052 44.991 1.00 67.32 459 PHE A C 1
ATOM 3436 O O . PHE A 1 459 ? 18.124 -74.035 45.582 1.00 67.32 459 PHE A O 1
ATOM 3444 N N . GLY A 1 460 ? 20.389 -74.201 45.597 1.00 83.98 460 GLY A N 1
ATOM 3445 C CA . GLY A 1 460 ? 20.553 -74.363 47.038 1.00 83.98 460 GLY A CA 1
ATOM 3446 C C . GLY A 1 460 ? 19.354 -74.597 47.949 1.00 83.98 460 GLY A C 1
ATOM 3447 O O . GLY A 1 460 ? 18.697 -75.639 47.881 1.00 83.98 460 GLY A O 1
ATOM 3448 N N . GLY A 1 461 ? 19.090 -73.626 48.824 1.00 115.63 461 GLY A N 1
ATOM 3449 C CA . GLY A 1 461 ? 17.980 -73.723 49.760 1.00 115.63 461 GLY A CA 1
ATOM 3450 C C . GLY A 1 461 ? 17.296 -72.387 49.990 1.00 115.63 461 GLY A C 1
ATOM 3451 O O . GLY A 1 461 ? 16.074 -72.278 49.900 1.00 115.63 461 GLY A O 1
ATOM 3452 N N . SER A 1 462 ? 18.083 -71.364 50.301 1.00 40.27 462 SER A N 1
ATOM 3453 C CA . SER A 1 462 ? 17.538 -70.028 50.522 1.00 40.27 462 SER A CA 1
ATOM 3454 C C . SER A 1 462 ? 17.630 -69.241 49.225 1.00 40.27 462 SER A C 1
ATOM 3455 O O . SER A 1 462 ? 16.626 -68.744 48.715 1.00 40.27 462 SER A O 1
ATOM 3458 N N . THR A 1 463 ? 18.848 -69.129 48.703 1.00 44.08 463 THR A N 1
ATOM 3459 C CA . THR A 1 463 ? 19.102 -68.420 47.455 1.00 44.08 463 THR A CA 1
ATOM 3460 C C . THR A 1 463 ? 18.052 -68.801 46.423 1.00 44.08 463 THR A C 1
ATOM 3461 O O . THR A 1 463 ? 17.225 -67.982 46.009 1.00 44.08 463 THR A O 1
ATOM 3465 N N . GLY A 1 464 ? 18.113 -70.066 46.016 1.00 118.10 464 GLY A N 1
ATOM 3466 C CA . GLY A 1 464 ? 17.189 -70.593 45.034 1.00 118.10 464 GLY A CA 1
ATOM 3467 C C . GLY A 1 464 ? 15.775 -70.184 45.357 1.00 118.10 464 GLY A C 1
ATOM 3468 O O . GLY A 1 464 ? 14.945 -70.035 44.460 1.00 118.10 464 GLY A O 1
ATOM 3469 N N . ALA A 1 465 ? 15.503 -69.994 46.644 1.00 98.54 465 ALA A N 1
ATOM 3470 C CA . ALA A 1 465 ? 14.176 -69.592 47.074 1.00 98.54 465 ALA A CA 1
ATOM 3471 C C . ALA A 1 465 ? 13.801 -68.277 46.394 1.00 98.54 465 ALA A C 1
ATOM 3472 O O . ALA A 1 465 ? 12.672 -67.800 46.522 1.00 98.54 465 ALA A O 1
ATOM 3474 N N . ILE A 1 466 ? 14.752 -67.694 45.667 1.00 78.54 466 ILE A N 1
ATOM 3475 C CA . ILE A 1 466 ? 14.494 -66.452 44.951 1.00 78.54 466 ILE A CA 1
ATOM 3476 C C . ILE A 1 466 ? 14.774 -66.648 43.470 1.00 78.54 466 ILE A C 1
ATOM 3477 O O . ILE A 1 466 ? 13.977 -66.242 42.622 1.00 78.54 466 ILE A O 1
ATOM 3482 N N . TYR A 1 467 ? 15.911 -67.270 43.165 1.00 68.87 467 TYR A N 1
ATOM 3483 C CA . TYR A 1 467 ? 16.286 -67.510 41.779 1.00 68.87 467 TYR A CA 1
ATOM 3484 C C . TYR A 1 467 ? 15.137 -68.113 40.998 1.00 68.87 467 TYR A C 1
ATOM 3485 O O . TYR A 1 467 ? 14.969 -67.815 39.819 1.00 68.87 467 TYR A O 1
ATOM 3494 N N . ARG A 1 468 ? 14.352 -68.969 41.649 1.00 50.91 468 ARG A N 1
ATOM 3495 C CA . ARG A 1 468 ? 13.206 -69.579 40.984 1.00 50.91 468 ARG A CA 1
ATOM 3496 C C . ARG A 1 468 ? 12.032 -68.608 41.047 1.00 50.91 468 ARG A C 1
ATOM 3497 O O . ARG A 1 468 ? 11.362 -68.369 40.034 1.00 50.91 468 ARG A O 1
ATOM 3505 N N . GLN A 1 469 ? 11.791 -68.044 42.233 1.00 75.17 469 GLN A N 1
ATOM 3506 C CA . GLN A 1 469 ? 10.726 -67.058 42.400 1.00 75.17 469 GLN A CA 1
ATOM 3507 C C . GLN A 1 469 ? 10.996 -66.115 41.245 1.00 75.17 469 GLN A C 1
ATOM 3508 O O . GLN A 1 469 ? 10.133 -65.352 40.820 1.00 75.17 469 GLN A O 1
ATOM 3514 N N . PHE A 1 470 ? 12.233 -66.189 40.762 1.00 109.42 470 PHE A N 1
ATOM 3515 C CA . PHE A 1 470 ? 12.701 -65.423 39.624 1.00 109.42 470 PHE A CA 1
ATOM 3516 C C . PHE A 1 470 ? 12.519 -66.331 38.411 1.00 109.42 470 PHE A C 1
ATOM 3517 O O . PHE A 1 470 ? 11.495 -66.287 37.735 1.00 109.42 470 PHE A O 1
ATOM 3525 N N . SER A 1 471 ? 13.523 -67.166 38.168 1.00 102.01 471 SER A N 1
ATOM 3526 C CA . SER A 1 471 ? 13.540 -68.109 37.055 1.00 102.01 471 SER A CA 1
ATOM 3527 C C . SER A 1 471 ? 12.217 -68.277 36.315 1.00 102.01 471 SER A C 1
ATOM 3528 O O . SER A 1 471 ? 12.047 -67.761 35.211 1.00 102.01 471 SER A O 1
ATOM 3531 N N . ILE A 1 472 ? 11.282 -69.003 36.918 1.00 75.45 472 ILE A N 1
ATOM 3532 C CA . ILE A 1 472 ? 9.991 -69.228 36.282 1.00 75.45 472 ILE A CA 1
ATOM 3533 C C . ILE A 1 472 ? 9.252 -67.931 36.020 1.00 75.45 472 ILE A C 1
ATOM 3534 O O . ILE A 1 472 ? 8.609 -67.785 34.986 1.00 75.45 472 ILE A O 1
ATOM 3539 N N . THR A 1 473 ? 9.336 -66.994 36.957 1.00 76.33 473 THR A N 1
ATOM 3540 C CA . THR A 1 473 ? 8.672 -65.713 36.781 1.00 76.33 473 THR A CA 1
ATOM 3541 C C . THR A 1 473 ? 8.992 -65.172 35.395 1.00 76.33 473 THR A C 1
ATOM 3542 O O . THR A 1 473 ? 8.184 -64.456 34.800 1.00 76.33 473 THR A O 1
ATOM 3546 N N . ILE A 1 474 ? 10.171 -65.522 34.884 1.00 134.51 474 ILE A N 1
ATOM 3547 C CA . ILE A 1 474 ? 10.593 -65.092 33.553 1.00 134.51 474 ILE A CA 1
ATOM 3548 C C . ILE A 1 474 ? 10.372 -66.203 32.532 1.00 134.51 474 ILE A C 1
ATOM 3549 O O . ILE A 1 474 ? 10.110 -65.930 31.362 1.00 134.51 474 ILE A O 1
ATOM 3554 N N . VAL A 1 475 ? 10.523 -67.456 32.966 1.00 50.78 475 VAL A N 1
ATOM 3555 C CA . VAL A 1 475 ? 10.273 -68.573 32.054 1.00 50.78 475 VAL A CA 1
ATOM 3556 C C . VAL A 1 475 ? 8.829 -68.445 31.598 1.00 50.78 475 VAL A C 1
ATOM 3557 O O . VAL A 1 475 ? 8.488 -68.440 30.431 1.00 50.78 475 VAL A O 1
ATOM 3561 N N . SER A 1 476 ? 8.007 -68.301 32.639 1.00 60.23 476 SER A N 1
ATOM 3562 C CA . SER A 1 476 ? 6.547 -68.146 32.540 1.00 60.23 476 SER A CA 1
ATOM 3563 C C . SER A 1 476 ? 6.221 -67.095 31.510 1.00 60.23 476 SER A C 1
ATOM 3564 O O . SER A 1 476 ? 5.442 -67.318 30.599 1.00 60.23 476 SER A O 1
ATOM 3567 N N . ALA A 1 477 ? 6.867 -65.936 31.661 1.00 89.68 477 ALA A N 1
ATOM 3568 C CA . ALA A 1 477 ? 6.675 -64.790 30.786 1.00 89.68 477 ALA A CA 1
ATOM 3569 C C . ALA A 1 477 ? 7.309 -65.015 29.399 1.00 89.68 477 ALA A C 1
ATOM 3570 O O . ALA A 1 477 ? 6.878 -64.464 28.394 1.00 89.68 477 ALA A O 1
ATOM 3572 N N . MET A 1 478 ? 8.327 -65.892 29.382 1.00 75.78 478 MET A N 1
ATOM 3573 C CA . MET A 1 478 ? 9.014 -66.229 28.123 1.00 75.78 478 MET A CA 1
ATOM 3574 C C . MET A 1 478 ? 8.189 -67.232 27.346 1.00 75.78 478 MET A C 1
ATOM 3575 O O . MET A 1 478 ? 8.385 -67.418 26.152 1.00 75.78 478 MET A O 1
ATOM 3580 N N . ALA A 1 479 ? 7.283 -67.884 28.057 1.00 53.02 479 ALA A N 1
ATOM 3581 C CA . ALA A 1 479 ? 6.375 -68.852 27.479 1.00 53.02 479 ALA A CA 1
ATOM 3582 C C . ALA A 1 479 ? 5.368 -68.151 26.593 1.00 53.02 479 ALA A C 1
ATOM 3583 O O . ALA A 1 479 ? 5.412 -68.209 25.378 1.00 53.02 479 ALA A O 1
ATOM 3585 N N . LEU A 1 480 ? 4.451 -67.440 27.264 1.00 115.45 480 LEU A N 1
ATOM 3586 C CA . LEU A 1 480 ? 3.363 -66.718 26.643 1.00 115.45 480 LEU A CA 1
ATOM 3587 C C . LEU A 1 480 ? 3.869 -65.928 25.442 1.00 115.45 480 LEU A C 1
ATOM 3588 O O . LEU A 1 480 ? 3.107 -65.492 24.576 1.00 115.45 480 LEU A O 1
ATOM 3593 N N . SER A 1 481 ? 5.125 -65.762 25.495 1.00 120.49 481 SER A N 1
ATOM 3594 C CA . SER A 1 481 ? 5.947 -65.039 24.598 1.00 120.49 481 SER A CA 1
ATOM 3595 C C . SER A 1 481 ? 5.807 -65.530 23.193 1.00 120.49 481 SER A C 1
ATOM 3596 O O . SER A 1 481 ? 5.325 -64.816 22.316 1.00 120.49 481 SER A O 1
ATOM 3599 N N . VAL A 1 482 ? 6.248 -66.765 22.970 1.00 77.61 482 VAL A N 1
ATOM 3600 C CA . VAL A 1 482 ? 6.212 -67.371 21.645 1.00 77.61 482 VAL A CA 1
ATOM 3601 C C . VAL A 1 482 ? 4.790 -67.454 21.107 1.00 77.61 482 VAL A C 1
ATOM 3602 O O . VAL A 1 482 ? 4.450 -66.770 20.144 1.00 77.61 482 VAL A O 1
ATOM 3606 N N . LEU A 1 483 ? 3.967 -68.292 21.736 1.00 77.07 483 LEU A N 1
ATOM 3607 C CA . LEU A 1 483 ? 2.583 -68.469 21.316 1.00 77.07 483 LEU A CA 1
ATOM 3608 C C . LEU A 1 483 ? 1.917 -67.131 21.039 1.00 77.07 483 LEU A C 1
ATOM 3609 O O . LEU A 1 483 ? 1.597 -66.825 19.897 1.00 77.07 483 LEU A O 1
ATOM 3614 N N . VAL A 1 484 ? 1.716 -66.324 22.073 1.00 98.45 484 VAL A N 1
ATOM 3615 C CA . VAL A 1 484 ? 1.086 -65.023 21.876 1.00 98.45 484 VAL A CA 1
ATOM 3616 C C . VAL A 1 484 ? 1.732 -64.292 20.700 1.00 98.45 484 VAL A C 1
ATOM 3617 O O . VAL A 1 484 ? 1.079 -63.508 20.008 1.00 98.45 484 VAL A O 1
ATOM 3621 N N . ALA A 1 485 ? 3.014 -64.563 20.474 1.00 106.69 485 ALA A N 1
ATOM 3622 C CA . ALA A 1 485 ? 3.753 -63.933 19.386 1.00 106.69 485 ALA A CA 1
ATOM 3623 C C . ALA A 1 485 ? 3.702 -64.795 18.130 1.00 106.69 485 ALA A C 1
ATOM 3624 O O . ALA A 1 485 ? 4.082 -64.361 17.039 1.00 106.69 485 ALA A O 1
ATOM 3626 N N . LEU A 1 486 ? 3.215 -66.018 18.298 1.00 100.47 486 LEU A N 1
ATOM 3627 C CA . LEU A 1 486 ? 3.121 -66.973 17.207 1.00 100.47 486 LEU A CA 1
ATOM 3628 C C . LEU A 1 486 ? 1.692 -67.189 16.729 1.00 100.47 486 LEU A C 1
ATOM 3629 O O . LEU A 1 486 ? 1.476 -67.461 15.548 1.00 100.47 486 LEU A O 1
ATOM 3634 N N . ILE A 1 487 ? 0.723 -67.069 17.638 1.00 30.16 487 ILE A N 1
ATOM 3635 C CA . ILE A 1 487 ? -0.688 -67.276 17.291 1.00 30.16 487 ILE A CA 1
ATOM 3636 C C . ILE A 1 487 ? -1.540 -66.016 17.269 1.00 30.16 487 ILE A C 1
ATOM 3637 O O . ILE A 1 487 ? -2.563 -65.971 16.572 1.00 30.16 487 ILE A O 1
ATOM 3642 N N . LEU A 1 488 ? -1.115 -65.003 18.024 1.00 80.72 488 LEU A N 1
ATOM 3643 C CA . LEU A 1 488 ? -1.836 -63.733 18.107 1.00 80.72 488 LEU A CA 1
ATOM 3644 C C . LEU A 1 488 ? -1.185 -62.657 17.256 1.00 80.72 488 LEU A C 1
ATOM 3645 O O . LEU A 1 488 ? -1.864 -61.938 16.528 1.00 80.72 488 LEU A O 1
ATOM 3650 N N . THR A 1 489 ? 0.104 -62.546 17.363 1.00 47.60 489 THR A N 1
ATOM 3651 C CA . THR A 1 489 ? 0.822 -61.557 16.596 1.00 47.60 489 THR A CA 1
ATOM 3652 C C . THR A 1 489 ? 0.620 -61.816 15.090 1.00 47.60 489 THR A C 1
ATOM 3653 O O . THR A 1 489 ? 0.079 -60.972 14.360 1.00 47.60 489 THR A O 1
ATOM 3657 N N . PRO A 1 490 ? 1.069 -62.992 14.638 1.00 53.01 490 PRO A N 1
ATOM 3658 C CA . PRO A 1 490 ? 0.964 -63.303 13.212 1.00 53.01 490 PRO A CA 1
ATOM 3659 C C . PRO A 1 490 ? -0.417 -63.001 12.727 1.00 53.01 490 PRO A C 1
ATOM 3660 O O . PRO A 1 490 ? -0.647 -62.616 11.583 1.00 53.01 490 PRO A O 1
ATOM 3664 N N . ALA A 1 491 ? -1.350 -63.182 13.659 1.00 55.21 491 ALA A N 1
ATOM 3665 C CA . ALA A 1 491 ? -2.740 -62.964 13.426 1.00 55.21 491 ALA A CA 1
ATOM 3666 C C . ALA A 1 491 ? -3.092 -61.488 13.468 1.00 55.21 491 ALA A C 1
ATOM 3667 O O . ALA A 1 491 ? -3.714 -60.976 12.535 1.00 55.21 491 ALA A O 1
ATOM 3669 N N . LEU A 1 492 ? -2.701 -60.802 14.542 1.00 80.67 492 LEU A N 1
ATOM 3670 C CA . LEU A 1 492 ? -3.005 -59.377 14.681 1.00 80.67 492 LEU A CA 1
ATOM 3671 C C . LEU A 1 492 ? -2.289 -58.539 13.636 1.00 80.67 492 LEU A C 1
ATOM 3672 O O . LEU A 1 492 ? -2.639 -57.379 13.423 1.00 80.67 492 LEU A O 1
ATOM 3677 N N . CYS A 1 493 ? -1.294 -59.140 12.987 1.00 98.64 493 CYS A N 1
ATOM 3678 C CA . CYS A 1 493 ? -0.506 -58.459 11.967 1.00 98.64 493 CYS A CA 1
ATOM 3679 C C . CYS A 1 493 ? -1.070 -58.651 10.568 1.00 98.64 493 CYS A C 1
ATOM 3680 O O . CYS A 1 493 ? -1.013 -57.754 9.729 1.00 98.64 493 CYS A O 1
ATOM 3683 N N . ALA A 1 494 ? -1.611 -59.834 10.320 1.00 61.81 494 ALA A N 1
ATOM 3684 C CA . ALA A 1 494 ? -2.160 -60.162 9.013 1.00 61.81 494 ALA A CA 1
ATOM 3685 C C . ALA A 1 494 ? -3.491 -59.466 8.717 1.00 61.81 494 ALA A C 1
ATOM 3686 O O . ALA A 1 494 ? -3.991 -59.535 7.596 1.00 61.81 494 ALA A O 1
ATOM 3688 N N . THR A 1 495 ? -4.059 -58.819 9.717 1.00 104.27 495 THR A N 1
ATOM 3689 C CA . THR A 1 495 ? -5.356 -58.163 9.569 1.00 104.27 495 THR A CA 1
ATOM 3690 C C . THR A 1 495 ? -5.125 -56.750 9.280 1.00 104.27 495 THR A C 1
ATOM 3691 O O . THR A 1 495 ? -5.683 -56.146 8.366 1.00 104.27 495 THR A O 1
ATOM 3695 N N . MET A 1 496 ? -4.260 -56.168 10.090 1.00 117.28 496 MET A N 1
ATOM 3696 C CA . MET A 1 496 ? -4.080 -54.786 9.797 1.00 117.28 496 MET A CA 1
ATOM 3697 C C . MET A 1 496 ? -2.749 -54.418 9.161 1.00 117.28 496 MET A C 1
ATOM 3698 O O . MET A 1 496 ? -1.719 -54.460 9.827 1.00 117.28 496 MET A O 1
ATOM 3703 N N . LEU A 1 497 ? -2.781 -54.005 7.914 1.00 146.23 497 LEU A N 1
ATOM 3704 C CA . LEU A 1 497 ? -1.551 -53.484 7.363 1.00 146.23 497 LEU A CA 1
ATOM 3705 C C . LEU A 1 497 ? -1.644 -53.242 5.846 1.00 146.23 497 LEU A C 1
ATOM 3706 O O . LEU A 1 497 ? -2.512 -53.797 5.177 1.00 146.23 497 LEU A O 1
ATOM 3711 N N . LYS A 1 498 ? -0.705 -52.407 5.302 1.00 101.44 498 LYS A N 1
ATOM 3712 C CA . LYS A 1 498 ? -0.649 -52.051 3.855 1.00 101.44 498 LYS A CA 1
ATOM 3713 C C . LYS A 1 498 ? 0.689 -51.430 3.375 1.00 101.44 498 LYS A C 1
ATOM 3714 O O . LYS A 1 498 ? 1.252 -50.431 3.831 1.00 101.44 498 LYS A O 1
ATOM 3720 N N . PRO A 1 499 ? 1.087 -52.230 2.423 1.00 116.11 499 PRO A N 1
ATOM 3721 C CA . PRO A 1 499 ? 2.351 -52.195 1.651 1.00 116.11 499 PRO A CA 1
ATOM 3722 C C . PRO A 1 499 ? 2.701 -51.058 0.735 1.00 116.11 499 PRO A C 1
ATOM 3723 O O . PRO A 1 499 ? 2.230 -49.911 0.776 1.00 116.11 499 PRO A O 1
ATOM 3727 N N . ILE A 1 500 ? 3.612 -51.552 -0.135 1.00 128.77 500 ILE A N 1
ATOM 3728 C CA . ILE A 1 500 ? 4.258 -50.978 -1.301 1.00 128.77 500 ILE A CA 1
ATOM 3729 C C . ILE A 1 500 ? 5.715 -51.407 -1.378 1.00 128.77 500 ILE A C 1
ATOM 3730 O O . ILE A 1 500 ? 6.392 -51.609 -0.371 1.00 128.77 500 ILE A O 1
ATOM 3735 N N . ALA A 1 501 ? 6.203 -51.550 -2.620 1.00 95.23 501 ALA A N 1
ATOM 3736 C CA . ALA A 1 501 ? 7.585 -51.985 -2.843 1.00 95.23 501 ALA A CA 1
ATOM 3737 C C . ALA A 1 501 ? 8.611 -50.848 -2.747 1.00 95.23 501 ALA A C 1
ATOM 3738 O O . ALA A 1 501 ? 9.659 -50.889 -3.395 1.00 95.23 501 ALA A O 1
ATOM 3740 N N . LYS A 1 502 ? 8.306 -49.842 -1.928 1.00 92.77 502 LYS A N 1
ATOM 3741 C CA . LYS A 1 502 ? 9.190 -48.691 -1.730 1.00 92.77 502 LYS A CA 1
ATOM 3742 C C . LYS A 1 502 ? 9.102 -48.193 -0.288 1.00 92.77 502 LYS A C 1
ATOM 3743 O O . LYS A 1 502 ? 10.092 -48.195 0.443 1.00 92.77 502 LYS A O 1
ATOM 3749 N N . LYS A 1 510 ? 7.630 -38.451 2.568 1.00 122.02 510 LYS A N 1
ATOM 3750 C CA . LYS A 1 510 ? 8.014 -37.088 2.851 1.00 122.02 510 LYS A CA 1
ATOM 3751 C C . LYS A 1 510 ? 9.437 -36.948 3.326 1.00 122.02 510 LYS A C 1
ATOM 3752 O O . LYS A 1 510 ? 10.278 -37.842 3.317 1.00 122.02 510 LYS A O 1
ATOM 3758 N N . GLY A 1 511 ? 9.555 -35.691 3.745 1.00 89.57 511 GLY A N 1
ATOM 3759 C CA . GLY A 1 511 ? 10.597 -34.968 4.395 1.00 89.57 511 GLY A CA 1
ATOM 3760 C C . GLY A 1 511 ? 10.047 -34.729 5.825 1.00 89.57 511 GLY A C 1
ATOM 3761 O O . GLY A 1 511 ? 9.474 -35.655 6.403 1.00 89.57 511 GLY A O 1
ATOM 3762 N N . PHE A 1 512 ? 10.131 -33.520 6.414 1.00 97.72 512 PHE A N 1
ATOM 3763 C CA . PHE A 1 512 ? 9.630 -33.472 7.760 1.00 97.72 512 PHE A CA 1
ATOM 3764 C C . PHE A 1 512 ? 10.605 -34.307 8.532 1.00 97.72 512 PHE A C 1
ATOM 3765 O O . PHE A 1 512 ? 11.805 -34.323 8.234 1.00 97.72 512 PHE A O 1
ATOM 3773 N N . PHE A 1 513 ? 10.095 -35.029 9.526 1.00 96.90 513 PHE A N 1
ATOM 3774 C CA . PHE A 1 513 ? 10.886 -35.894 10.471 1.00 96.90 513 PHE A CA 1
ATOM 3775 C C . PHE A 1 513 ? 10.879 -37.315 10.069 1.00 96.90 513 PHE A C 1
ATOM 3776 O O . PHE A 1 513 ? 11.447 -38.194 10.734 1.00 96.90 513 PHE A O 1
ATOM 3784 N N . GLY A 1 514 ? 10.184 -37.521 8.938 1.00 45.94 514 GLY A N 1
ATOM 3785 C CA . GLY A 1 514 ? 10.041 -38.810 8.272 1.00 45.94 514 GLY A CA 1
ATOM 3786 C C . GLY A 1 514 ? 11.097 -38.913 7.182 1.00 45.94 514 GLY A C 1
ATOM 3787 O O . GLY A 1 514 ? 10.926 -39.620 6.177 1.00 45.94 514 GLY A O 1
ATOM 3788 N N . TRP A 1 515 ? 12.175 -38.167 7.368 1.00 93.53 515 TRP A N 1
ATOM 3789 C CA . TRP A 1 515 ? 13.317 -38.234 6.483 1.00 93.53 515 TRP A CA 1
ATOM 3790 C C . TRP A 1 515 ? 14.211 -39.228 7.190 1.00 93.53 515 TRP A C 1
ATOM 3791 O O . TRP A 1 515 ? 15.081 -39.878 6.624 1.00 93.53 515 TRP A O 1
ATOM 3802 N N . PHE A 1 516 ? 13.947 -39.295 8.490 1.00 135.87 516 PHE A N 1
ATOM 3803 C CA . PHE A 1 516 ? 14.633 -40.182 9.405 1.00 135.87 516 PHE A CA 1
ATOM 3804 C C . PHE A 1 516 ? 15.036 -41.440 8.668 1.00 135.87 516 PHE A C 1
ATOM 3805 O O . PHE A 1 516 ? 16.215 -41.774 8.576 1.00 135.87 516 PHE A O 1
ATOM 3813 N N . ASN A 1 517 ? 14.030 -42.135 8.153 1.00 57.37 517 ASN A N 1
ATOM 3814 C CA . ASN A 1 517 ? 14.236 -43.365 7.409 1.00 57.37 517 ASN A CA 1
ATOM 3815 C C . ASN A 1 517 ? 15.492 -43.298 6.534 1.00 57.37 517 ASN A C 1
ATOM 3816 O O . ASN A 1 517 ? 16.259 -44.264 6.463 1.00 57.37 517 ASN A O 1
ATOM 3821 N N . ARG A 1 518 ? 15.695 -42.152 5.882 1.00 99.60 518 ARG A N 1
ATOM 3822 C CA . ARG A 1 518 ? 16.857 -41.936 5.021 1.00 99.60 518 ARG A CA 1
ATOM 3823 C C . ARG A 1 518 ? 18.124 -42.025 5.857 1.00 99.60 518 ARG A C 1
ATOM 3824 O O . ARG A 1 518 ? 19.068 -42.735 5.505 1.00 99.60 518 ARG A O 1
ATOM 3832 N N . MET A 1 519 ? 18.137 -41.282 6.959 1.00 97.12 519 MET A N 1
ATOM 3833 C CA . MET A 1 519 ? 19.274 -41.278 7.869 1.00 97.12 519 MET A CA 1
ATOM 3834 C C . MET A 1 519 ? 19.535 -42.720 8.268 1.00 97.12 519 MET A C 1
ATOM 3835 O O . MET A 1 519 ? 20.682 -43.172 8.304 1.00 97.12 519 MET A O 1
ATOM 3840 N N . PHE A 1 520 ? 18.461 -43.448 8.551 1.00 78.37 520 PHE A N 1
ATOM 3841 C CA . PHE A 1 520 ? 18.590 -44.842 8.935 1.00 78.37 520 PHE A CA 1
ATOM 3842 C C . PHE A 1 520 ? 19.188 -45.643 7.767 1.00 78.37 520 PHE A C 1
ATOM 3843 O O . PHE A 1 520 ? 20.245 -46.270 7.921 1.00 78.37 520 PHE A O 1
ATOM 3851 N N . GLU A 1 521 ? 18.528 -45.606 6.605 1.00 46.11 521 GLU A N 1
ATOM 3852 C CA . GLU A 1 521 ? 19.010 -46.333 5.424 1.00 46.11 521 GLU A CA 1
ATOM 3853 C C . GLU A 1 521 ? 20.533 -46.263 5.316 1.00 46.11 521 GLU A C 1
ATOM 3854 O O . GLU A 1 521 ? 21.204 -47.293 5.180 1.00 46.11 521 GLU A O 1
ATOM 3860 N N . LYS A 1 522 ? 21.076 -45.047 5.378 1.00 47.25 522 LYS A N 1
ATOM 3861 C CA . LYS A 1 522 ? 22.516 -44.869 5.277 1.00 47.25 522 LYS A CA 1
ATOM 3862 C C . LYS A 1 522 ? 23.203 -45.821 6.242 1.00 47.25 522 LYS A C 1
ATOM 3863 O O . LYS A 1 522 ? 23.959 -46.703 5.823 1.00 47.25 522 LYS A O 1
ATOM 3869 N N . SER A 1 523 ? 22.918 -45.644 7.531 1.00 60.71 523 SER A N 1
ATOM 3870 C CA . SER A 1 523 ? 23.518 -46.475 8.569 1.00 60.71 523 SER A CA 1
ATOM 3871 C C . SER A 1 523 ? 23.332 -47.961 8.305 1.00 60.71 523 SER A C 1
ATOM 3872 O O . SER A 1 523 ? 24.120 -48.794 8.783 1.00 60.71 523 SER A O 1
ATOM 3875 N N . THR A 1 524 ? 22.280 -48.299 7.563 1.00 23.97 524 THR A N 1
ATOM 3876 C CA . THR A 1 524 ? 22.058 -49.695 7.214 1.00 23.97 524 THR A CA 1
ATOM 3877 C C . THR A 1 524 ? 23.224 -50.010 6.281 1.00 23.97 524 THR A C 1
ATOM 3878 O O . THR A 1 524 ? 24.037 -50.905 6.555 1.00 23.97 524 THR A O 1
ATOM 3882 N N . HIS A 1 525 ? 23.302 -49.215 5.208 1.00 84.13 525 HIS A N 1
ATOM 3883 C CA . HIS A 1 525 ? 24.328 -49.310 4.165 1.00 84.13 525 HIS A CA 1
ATOM 3884 C C . HIS A 1 525 ? 25.733 -49.331 4.758 1.00 84.13 525 HIS A C 1
ATOM 3885 O O . HIS A 1 525 ? 26.511 -50.253 4.486 1.00 84.13 525 HIS A O 1
ATOM 3892 N N . HIS A 1 526 ? 26.058 -48.320 5.562 1.00 75.17 526 HIS A N 1
ATOM 3893 C CA . HIS A 1 526 ? 27.378 -48.260 6.172 1.00 75.17 526 HIS A CA 1
ATOM 3894 C C . HIS A 1 526 ? 27.661 -49.549 6.906 1.00 75.17 526 HIS A C 1
ATOM 3895 O O . HIS A 1 526 ? 28.805 -50.008 6.945 1.00 75.17 526 HIS A O 1
ATOM 3902 N N . TYR A 1 527 ? 26.617 -50.136 7.486 1.00 67.88 527 TYR A N 1
ATOM 3903 C CA . TYR A 1 527 ? 26.786 -51.385 8.205 1.00 67.88 527 TYR A CA 1
ATOM 3904 C C . TYR A 1 527 ? 27.150 -52.440 7.172 1.00 67.88 527 TYR A C 1
ATOM 3905 O O . TYR A 1 527 ? 28.175 -53.118 7.282 1.00 67.88 527 TYR A O 1
ATOM 3914 N N . THR A 1 528 ? 26.311 -52.551 6.149 1.00 31.17 528 THR A N 1
ATOM 3915 C CA . THR A 1 528 ? 26.540 -53.515 5.091 1.00 31.17 528 THR A CA 1
ATOM 3916 C C . THR A 1 528 ? 27.914 -53.299 4.465 1.00 31.17 528 THR A C 1
ATOM 3917 O O . THR A 1 528 ? 28.705 -54.241 4.349 1.00 31.17 528 THR A O 1
ATOM 3921 N N . ASP A 1 529 ? 28.198 -52.067 4.053 1.00 112.89 529 ASP A N 1
ATOM 3922 C CA . ASP A 1 529 ? 29.491 -51.767 3.442 1.00 112.89 529 ASP A CA 1
ATOM 3923 C C . ASP A 1 529 ? 30.607 -52.135 4.414 1.00 112.89 529 ASP A C 1
ATOM 3924 O O . ASP A 1 529 ? 31.641 -52.665 4.012 1.00 112.89 529 ASP A O 1
ATOM 3929 N N . SER A 1 530 ? 30.383 -51.877 5.697 1.00 47.06 530 SER A N 1
ATOM 3930 C CA . SER A 1 530 ? 31.399 -52.161 6.700 1.00 47.06 530 SER A CA 1
ATOM 3931 C C . SER A 1 530 ? 31.701 -53.632 6.926 1.00 47.06 530 SER A C 1
ATOM 3932 O O . SER A 1 530 ? 32.739 -54.133 6.493 1.00 47.06 530 SER A O 1
ATOM 3935 N N . VAL A 1 531 ? 30.799 -54.308 7.628 1.00 65.30 531 VAL A N 1
ATOM 3936 C CA . VAL A 1 531 ? 30.960 -55.721 7.950 1.00 65.30 531 VAL A CA 1
ATOM 3937 C C . VAL A 1 531 ? 31.671 -56.497 6.852 1.00 65.30 531 VAL A C 1
ATOM 3938 O O . VAL A 1 531 ? 32.619 -57.243 7.116 1.00 65.30 531 VAL A O 1
ATOM 3942 N N . GLY A 1 532 ? 31.201 -56.314 5.622 1.00 103.75 532 GLY A N 1
ATOM 3943 C CA . GLY A 1 532 ? 31.791 -56.996 4.487 1.00 103.75 532 GLY A CA 1
ATOM 3944 C C . GLY A 1 532 ? 33.295 -56.834 4.432 1.00 103.75 532 GLY A C 1
ATOM 3945 O O . GLY A 1 532 ? 34.023 -57.816 4.304 1.00 103.75 532 GLY A O 1
ATOM 3946 N N . GLY A 1 533 ? 33.764 -55.595 4.534 1.00 96.27 533 GLY A N 1
ATOM 3947 C CA . GLY A 1 533 ? 35.193 -55.346 4.491 1.00 96.27 533 GLY A CA 1
ATOM 3948 C C . GLY A 1 533 ? 35.891 -55.968 5.682 1.00 96.27 533 GLY A C 1
ATOM 3949 O O . GLY A 1 533 ? 36.904 -56.664 5.536 1.00 96.27 533 GLY A O 1
ATOM 3950 N N . ILE A 1 534 ? 35.343 -55.713 6.867 1.00 64.25 534 ILE A N 1
ATOM 3951 C CA . ILE A 1 534 ? 35.911 -56.252 8.090 1.00 64.25 534 ILE A CA 1
ATOM 3952 C C . ILE A 1 534 ? 35.974 -57.775 8.005 1.00 64.25 534 ILE A C 1
ATOM 3953 O O . ILE A 1 534 ? 36.968 -58.379 8.416 1.00 64.25 534 ILE A O 1
ATOM 3958 N N . LEU A 1 535 ? 34.933 -58.394 7.453 1.00 43.26 535 LEU A N 1
ATOM 3959 C CA . LEU A 1 535 ? 34.913 -59.848 7.306 1.00 43.26 535 LEU A CA 1
ATOM 3960 C C . LEU A 1 535 ? 36.213 -60.303 6.660 1.00 43.26 535 LEU A C 1
ATOM 3961 O O . LEU A 1 535 ? 37.033 -60.979 7.288 1.00 43.26 535 LEU A O 1
ATOM 3966 N N . ARG A 1 536 ? 36.380 -59.910 5.399 1.00 56.29 536 ARG A N 1
ATOM 3967 C CA . ARG A 1 536 ? 37.553 -60.231 4.596 1.00 56.29 536 ARG A CA 1
ATOM 3968 C C . ARG A 1 536 ? 38.802 -60.526 5.433 1.00 56.29 536 ARG A C 1
ATOM 3969 O O . ARG A 1 536 ? 39.400 -61.597 5.308 1.00 56.29 536 ARG A O 1
ATOM 3977 N N . SER A 1 537 ? 39.194 -59.581 6.283 1.00 90.72 537 SER A N 1
ATOM 3978 C CA . SER A 1 537 ? 40.352 -59.772 7.153 1.00 90.72 537 SER A CA 1
ATOM 3979 C C . SER A 1 537 ? 39.825 -60.050 8.560 1.00 90.72 537 SER A C 1
ATOM 3980 O O . SER A 1 537 ? 39.613 -59.135 9.353 1.00 90.72 537 SER A O 1
ATOM 3983 N N . THR A 1 538 ? 39.610 -61.324 8.863 1.00 91.67 538 THR A N 1
ATOM 3984 C CA . THR A 1 538 ? 39.077 -61.712 10.158 1.00 91.67 538 THR A CA 1
ATOM 3985 C C . THR A 1 538 ? 40.053 -61.630 11.326 1.00 91.67 538 THR A C 1
ATOM 3986 O O . THR A 1 538 ? 40.010 -60.675 12.095 1.00 91.67 538 THR A O 1
ATOM 3990 N N . GLY A 1 539 ? 40.906 -62.645 11.456 1.00 65.60 539 GLY A N 1
ATOM 3991 C CA . GLY A 1 539 ? 41.888 -62.711 12.530 1.00 65.60 539 GLY A CA 1
ATOM 3992 C C . GLY A 1 539 ? 42.150 -61.413 13.272 1.00 65.60 539 GLY A C 1
ATOM 3993 O O . GLY A 1 539 ? 42.233 -61.389 14.504 1.00 65.60 539 GLY A O 1
ATOM 3994 N N . ARG A 1 540 ? 42.287 -60.328 12.519 1.00 127.37 540 ARG A N 1
ATOM 3995 C CA . ARG A 1 540 ? 42.534 -59.020 13.107 1.00 127.37 540 ARG A CA 1
ATOM 3996 C C . ARG A 1 540 ? 41.501 -58.708 14.187 1.00 127.37 540 ARG A C 1
ATOM 3997 O O . ARG A 1 540 ? 41.836 -58.220 15.268 1.00 127.37 540 ARG A O 1
ATOM 4005 N N . TYR A 1 541 ? 40.243 -59.005 13.885 1.00 119.20 541 TYR A N 1
ATOM 4006 C CA . TYR A 1 541 ? 39.148 -58.758 14.808 1.00 119.20 541 TYR A CA 1
ATOM 4007 C C . TYR A 1 541 ? 38.974 -59.868 15.828 1.00 119.20 541 TYR A C 1
ATOM 4008 O O . TYR A 1 541 ? 38.494 -59.637 16.940 1.00 119.20 541 TYR A O 1
ATOM 4017 N N . LEU A 1 542 ? 39.373 -61.075 15.450 1.00 25.31 542 LEU A N 1
ATOM 4018 C CA . LEU A 1 542 ? 39.237 -62.214 16.339 1.00 25.31 542 LEU A CA 1
ATOM 4019 C C . LEU A 1 542 ? 40.179 -62.076 17.529 1.00 25.31 542 LEU A C 1
ATOM 4020 O O . LEU A 1 542 ? 39.790 -62.342 18.671 1.00 25.31 542 LEU A O 1
ATOM 4025 N N . VAL A 1 543 ? 41.412 -61.652 17.267 1.00 135.90 543 VAL A N 1
ATOM 4026 C CA . VAL A 1 543 ? 42.386 -61.483 18.338 1.00 135.90 543 VAL A CA 1
ATOM 4027 C C . VAL A 1 543 ? 41.913 -60.398 19.296 1.00 135.90 543 VAL A C 1
ATOM 4028 O O . VAL A 1 543 ? 42.250 -60.411 20.483 1.00 135.90 543 VAL A O 1
ATOM 4032 N N . LEU A 1 544 ? 41.137 -59.453 18.772 1.00 60.89 544 LEU A N 1
ATOM 4033 C CA . LEU A 1 544 ? 40.608 -58.378 19.600 1.00 60.89 544 LEU A CA 1
ATOM 4034 C C . LEU A 1 544 ? 39.566 -58.972 20.527 1.00 60.89 544 LEU A C 1
ATOM 4035 O O . LEU A 1 544 ? 39.473 -58.596 21.690 1.00 60.89 544 LEU A O 1
ATOM 4040 N N . TYR A 1 545 ? 38.785 -59.904 19.997 1.00 64.83 545 TYR A N 1
ATOM 4041 C CA . TYR A 1 545 ? 37.746 -60.576 20.767 1.00 64.83 545 TYR A CA 1
ATOM 4042 C C . TYR A 1 545 ? 38.288 -61.105 22.099 1.00 64.83 545 TYR A C 1
ATOM 4043 O O . TYR A 1 545 ? 37.735 -60.821 23.171 1.00 64.83 545 TYR A O 1
ATOM 4052 N N . LEU A 1 546 ? 39.376 -61.869 22.023 1.00 67.25 546 LEU A N 1
ATOM 4053 C CA . LEU A 1 546 ? 39.984 -62.458 23.213 1.00 67.25 546 LEU A CA 1
ATOM 4054 C C . LEU A 1 546 ? 40.479 -61.424 24.211 1.00 67.25 546 LEU A C 1
ATOM 4055 O O . LEU A 1 546 ? 40.249 -61.568 25.409 1.00 67.25 546 LEU A O 1
ATOM 4060 N N . ILE A 1 547 ? 41.167 -60.394 23.720 1.00 52.19 547 ILE A N 1
ATOM 4061 C CA . ILE A 1 547 ? 41.657 -59.328 24.592 1.00 52.19 547 ILE A CA 1
ATOM 4062 C C . ILE A 1 547 ? 40.478 -58.948 25.481 1.00 52.19 547 ILE A C 1
ATOM 4063 O O . ILE A 1 547 ? 40.599 -58.877 26.706 1.00 52.19 547 ILE A O 1
ATOM 4068 N N . ILE A 1 548 ? 39.332 -58.718 24.842 1.00 35.32 548 ILE A N 1
ATOM 4069 C CA . ILE A 1 548 ? 38.115 -58.369 25.553 1.00 35.32 548 ILE A CA 1
ATOM 4070 C C . ILE A 1 548 ? 37.853 -59.520 26.504 1.00 35.32 548 ILE A C 1
ATOM 4071 O O . ILE A 1 548 ? 37.850 -59.338 27.723 1.00 35.32 548 ILE A O 1
ATOM 4076 N N . VAL A 1 549 ? 37.642 -60.707 25.940 1.00 36.12 549 VAL A N 1
ATOM 4077 C CA . VAL A 1 549 ? 37.404 -61.895 26.748 1.00 36.12 549 VAL A CA 1
ATOM 4078 C C . VAL A 1 549 ? 38.248 -61.821 28.011 1.00 36.12 549 VAL A C 1
ATOM 4079 O O . VAL A 1 549 ? 37.745 -62.008 29.117 1.00 36.12 549 VAL A O 1
ATOM 4083 N N . VAL A 1 550 ? 39.536 -61.541 27.838 1.00 35.19 550 VAL A N 1
ATOM 4084 C CA . VAL A 1 550 ? 40.434 -61.425 28.977 1.00 35.19 550 VAL A CA 1
ATOM 4085 C C . VAL A 1 550 ? 39.862 -60.328 29.877 1.00 35.19 550 VAL A C 1
ATOM 4086 O O . VAL A 1 550 ? 39.433 -60.587 31.004 1.00 35.19 550 VAL A O 1
ATOM 4090 N N . GLY A 1 551 ? 39.845 -59.106 29.350 1.00 69.73 551 GLY A N 1
ATOM 4091 C CA . GLY A 1 551 ? 39.339 -57.969 30.099 1.00 69.73 551 GLY A CA 1
ATOM 4092 C C . GLY A 1 551 ? 38.096 -58.266 30.912 1.00 69.73 551 GLY A C 1
ATOM 4093 O O . GLY A 1 551 ? 38.060 -58.029 32.122 1.00 69.73 551 GLY A O 1
ATOM 4094 N N . MET A 1 552 ? 37.067 -58.777 30.245 1.00 19.57 552 MET A N 1
ATOM 4095 C CA . MET A 1 552 ? 35.827 -59.105 30.922 1.00 19.57 552 MET A CA 1
ATOM 4096 C C . MET A 1 552 ? 36.214 -59.826 32.196 1.00 19.57 552 MET A C 1
ATOM 4097 O O . MET A 1 552 ? 36.026 -59.304 33.293 1.00 19.57 552 MET A O 1
ATOM 4102 N N . ALA A 1 553 ? 36.786 -61.016 32.026 1.00 81.39 553 ALA A N 1
ATOM 4103 C CA . ALA A 1 553 ? 37.234 -61.858 33.133 1.00 81.39 553 ALA A CA 1
ATOM 4104 C C . ALA A 1 553 ? 37.876 -61.024 34.222 1.00 81.39 553 ALA A C 1
ATOM 4105 O O . ALA A 1 553 ? 37.336 -60.907 35.323 1.00 81.39 553 ALA A O 1
ATOM 4107 N N . TYR A 1 554 ? 39.042 -60.460 33.917 1.00 65.29 554 TYR A N 1
ATOM 4108 C CA . TYR A 1 554 ? 39.735 -59.620 34.877 1.00 65.29 554 TYR A CA 1
ATOM 4109 C C . TYR A 1 554 ? 38.672 -58.760 35.549 1.00 65.29 554 TYR A C 1
ATOM 4110 O O . TYR A 1 554 ? 38.487 -58.812 36.766 1.00 65.29 554 TYR A O 1
ATOM 4119 N N . LEU A 1 555 ? 37.958 -57.989 34.734 1.00 74.74 555 LEU A N 1
ATOM 4120 C CA . LEU A 1 555 ? 36.909 -57.109 35.226 1.00 74.74 555 LEU A CA 1
ATOM 4121 C C . LEU A 1 555 ? 35.984 -57.845 36.186 1.00 74.74 555 LEU A C 1
ATOM 4122 O O . LEU A 1 555 ? 35.762 -57.404 37.316 1.00 74.74 555 LEU A O 1
ATOM 4127 N N . PHE A 1 556 ? 35.453 -58.972 35.730 1.00 44.47 556 PHE A N 1
ATOM 4128 C CA . PHE A 1 556 ? 34.544 -59.782 36.532 1.00 44.47 556 PHE A CA 1
ATOM 4129 C C . PHE A 1 556 ? 35.097 -60.092 37.922 1.00 44.47 556 PHE A C 1
ATOM 4130 O O . PHE A 1 556 ? 34.524 -59.674 38.935 1.00 44.47 556 PHE A O 1
ATOM 4138 N N . VAL A 1 557 ? 36.207 -60.828 37.955 1.00 61.46 557 VAL A N 1
ATOM 4139 C CA . VAL A 1 557 ? 36.860 -61.206 39.206 1.00 61.46 557 VAL A CA 1
ATOM 4140 C C . VAL A 1 557 ? 37.191 -59.977 40.050 1.00 61.46 557 VAL A C 1
ATOM 4141 O O . VAL A 1 557 ? 37.525 -60.098 41.228 1.00 61.46 557 VAL A O 1
ATOM 4145 N N . ARG A 1 558 ? 37.110 -58.798 39.442 1.00 83.15 558 ARG A N 1
ATOM 4146 C CA . ARG A 1 558 ? 37.389 -57.558 40.155 1.00 83.15 558 ARG A CA 1
ATOM 4147 C C . ARG A 1 558 ? 36.122 -56.999 40.782 1.00 83.15 558 ARG A C 1
ATOM 4148 O O . ARG A 1 558 ? 36.163 -55.979 41.465 1.00 83.15 558 ARG A O 1
ATOM 4156 N N . LEU A 1 559 ? 34.992 -57.656 40.552 1.00 43.08 559 LEU A N 1
ATOM 4157 C CA . LEU A 1 559 ? 33.754 -57.170 41.129 1.00 43.08 559 LEU A CA 1
ATOM 4158 C C . LEU A 1 559 ? 33.377 -58.017 42.329 1.00 43.08 559 LEU A C 1
ATOM 4159 O O . LEU A 1 559 ? 33.500 -59.243 42.296 1.00 43.08 559 LEU A O 1
ATOM 4164 N N . PRO A 1 560 ? 32.933 -57.366 43.415 1.00 108.19 560 PRO A N 1
ATOM 4165 C CA . PRO A 1 560 ? 32.513 -57.963 44.689 1.00 108.19 560 PRO A CA 1
ATOM 4166 C C . PRO A 1 560 ? 31.302 -58.883 44.584 1.00 108.19 560 PRO A C 1
ATOM 4167 O O . PRO A 1 560 ? 30.774 -59.110 43.498 1.00 108.19 560 PRO A O 1
ATOM 4171 N N . SER A 1 561 ? 30.868 -59.403 45.730 1.00 99.19 561 SER A N 1
ATOM 4172 C CA . SER A 1 561 ? 29.716 -60.295 45.790 1.00 99.19 561 SER A CA 1
ATOM 4173 C C . SER A 1 561 ? 28.839 -59.982 47.000 1.00 99.19 561 SER A C 1
ATOM 4174 O O . SER A 1 561 ? 29.291 -60.040 48.143 1.00 99.19 561 SER A O 1
ATOM 4177 N N . SER A 1 562 ? 27.581 -59.645 46.738 1.00 22.85 562 SER A N 1
ATOM 4178 C CA . SER A 1 562 ? 26.647 -59.329 47.799 1.00 22.85 562 SER A CA 1
ATOM 4179 C C . SER A 1 562 ? 25.468 -60.260 47.653 1.00 22.85 562 SER A C 1
ATOM 4180 O O . SER A 1 562 ? 25.205 -60.781 46.563 1.00 22.85 562 SER A O 1
ATOM 4183 N N . PHE A 1 563 ? 24.735 -60.488 48.742 1.00 33.23 563 PHE A N 1
ATOM 4184 C CA . PHE A 1 563 ? 23.555 -61.348 48.677 1.00 33.23 563 PHE A CA 1
ATOM 4185 C C . PHE A 1 563 ? 22.530 -60.566 47.899 1.00 33.23 563 PHE A C 1
ATOM 4186 O O . PHE A 1 563 ? 22.212 -60.877 46.753 1.00 33.23 563 PHE A O 1
ATOM 4194 N N . LEU A 1 564 ? 22.016 -59.541 48.559 1.00 76.30 564 LEU A N 1
ATOM 4195 C CA . LEU A 1 564 ? 21.059 -58.633 47.995 1.00 76.30 564 LEU A CA 1
ATOM 4196 C C . LEU A 1 564 ? 21.412 -57.306 48.561 1.00 76.30 564 LEU A C 1
ATOM 4197 O O . LEU A 1 564 ? 21.982 -57.197 49.638 1.00 76.30 564 LEU A O 1
ATOM 4202 N N . PRO A 1 565 ? 21.051 -56.317 47.826 1.00 60.68 565 PRO A N 1
ATOM 4203 C CA . PRO A 1 565 ? 21.452 -55.069 48.377 1.00 60.68 565 PRO A CA 1
ATOM 4204 C C . PRO A 1 565 ? 21.158 -54.951 49.859 1.00 60.68 565 PRO A C 1
ATOM 4205 O O . PRO A 1 565 ? 20.609 -55.850 50.512 1.00 60.68 565 PRO A O 1
ATOM 4209 N N . ASP A 1 566 ? 21.567 -53.772 50.345 1.00 79.54 566 ASP A N 1
ATOM 4210 C CA . ASP A 1 566 ? 21.273 -53.262 51.670 1.00 79.54 566 ASP A CA 1
ATOM 4211 C C . ASP A 1 566 ? 20.163 -52.273 51.420 1.00 79.54 566 ASP A C 1
ATOM 4212 O O . ASP A 1 566 ? 20.175 -51.135 51.869 1.00 79.54 566 ASP A O 1
ATOM 4217 N N . GLU A 1 567 ? 19.198 -52.769 50.677 1.00 15.00 567 GLU A N 1
ATOM 4218 C CA . GLU A 1 567 ? 17.986 -52.079 50.363 1.00 15.00 567 GLU A CA 1
ATOM 4219 C C . GLU A 1 567 ? 17.553 -51.189 51.512 1.00 15.00 567 GLU A C 1
ATOM 4220 O O . GLU A 1 567 ? 17.551 -51.576 52.684 1.00 15.00 567 GLU A O 1
ATOM 4226 N N . ASP A 1 568 ? 17.187 -49.971 51.162 1.00 33.49 568 ASP A N 1
ATOM 4227 C CA . ASP A 1 568 ? 16.739 -49.025 52.149 1.00 33.49 568 ASP A CA 1
ATOM 4228 C C . ASP A 1 568 ? 15.262 -49.302 52.435 1.00 33.49 568 ASP A C 1
ATOM 4229 O O . ASP A 1 568 ? 14.439 -49.387 51.521 1.00 33.49 568 ASP A O 1
ATOM 4234 N N . GLN A 1 569 ? 14.973 -49.437 53.717 1.00 72.31 569 GLN A N 1
ATOM 4235 C CA . GLN A 1 569 ? 13.601 -49.657 54.187 1.00 72.31 569 GLN A CA 1
ATOM 4236 C C . GLN A 1 569 ? 13.329 -48.646 55.259 1.00 72.31 569 GLN A C 1
ATOM 4237 O O . GLN A 1 569 ? 14.115 -48.513 56.204 1.00 72.31 569 GLN A O 1
ATOM 4243 N N . GLY A 1 570 ? 12.211 -47.902 55.150 1.00 73.12 570 GLY A N 1
ATOM 4244 C CA . GLY A 1 570 ? 11.866 -46.872 56.115 1.00 73.12 570 GLY A CA 1
ATOM 4245 C C . GLY A 1 570 ? 11.789 -47.383 57.547 1.00 73.12 570 GLY A C 1
ATOM 4246 O O . GLY A 1 570 ? 10.930 -46.966 58.310 1.00 73.12 570 GLY A O 1
ATOM 4247 N N . VAL A 1 571 ? 12.705 -48.274 57.915 1.00 28.36 571 VAL A N 1
ATOM 4248 C CA . VAL A 1 571 ? 12.741 -48.852 59.250 1.00 28.36 571 VAL A CA 1
ATOM 4249 C C . VAL A 1 571 ? 14.170 -49.127 59.693 1.00 28.36 571 VAL A C 1
ATOM 4250 O O . VAL A 1 571 ? 15.048 -49.341 58.856 1.00 28.36 571 VAL A O 1
ATOM 4254 N N . PHE A 1 572 ? 14.423 -49.121 60.994 1.00 15.00 572 PHE A N 1
ATOM 4255 C CA . PHE A 1 572 ? 15.762 -49.448 61.427 1.00 15.00 572 PHE A CA 1
ATOM 4256 C C . PHE A 1 572 ? 15.867 -49.639 62.918 1.00 15.00 572 PHE A C 1
ATOM 4257 O O . PHE A 1 572 ? 15.288 -48.881 63.695 1.00 15.00 572 PHE A O 1
ATOM 4265 N N . MET A 1 573 ? 16.621 -50.665 63.303 1.00 40.99 573 MET A N 1
ATOM 4266 C CA . MET A 1 573 ? 16.817 -51.021 64.703 1.00 40.99 573 MET A CA 1
ATOM 4267 C C . MET A 1 573 ? 18.122 -50.435 65.215 1.00 40.99 573 MET A C 1
ATOM 4268 O O . MET A 1 573 ? 19.025 -50.122 64.428 1.00 40.99 573 MET A O 1
ATOM 4273 N N . THR A 1 574 ? 18.205 -50.296 66.538 1.00 15.00 574 THR A N 1
ATOM 4274 C CA . THR A 1 574 ? 19.342 -49.761 67.225 1.00 15.00 574 THR A CA 1
ATOM 4275 C C . THR A 1 574 ? 19.406 -50.472 68.565 1.00 15.00 574 THR A C 1
ATOM 4276 O O . THR A 1 574 ? 18.401 -50.554 69.264 1.00 15.00 574 THR A O 1
ATOM 4280 N N . MET A 1 575 ? 20.596 -50.991 68.974 1.00 15.49 575 MET A N 1
ATOM 4281 C CA . MET A 1 575 ? 20.608 -51.715 70.247 1.00 15.49 575 MET A CA 1
ATOM 4282 C C . MET A 1 575 ? 21.286 -51.055 71.459 1.00 15.49 575 MET A C 1
ATOM 4283 O O . MET A 1 575 ? 22.092 -50.144 71.323 1.00 15.49 575 MET A O 1
ATOM 4288 N N . VAL A 1 576 ? 20.935 -51.559 72.644 1.00 15.00 576 VAL A N 1
ATOM 4289 C CA . VAL A 1 576 ? 21.409 -51.062 73.933 1.00 15.00 576 VAL A CA 1
ATOM 4290 C C . VAL A 1 576 ? 21.794 -52.180 74.912 1.00 15.00 576 VAL A C 1
ATOM 4291 O O . VAL A 1 576 ? 20.933 -52.910 75.410 1.00 15.00 576 VAL A O 1
ATOM 4295 N N . GLN A 1 577 ? 23.085 -52.330 75.174 1.00 19.65 577 GLN A N 1
ATOM 4296 C CA . GLN A 1 577 ? 23.555 -53.366 76.091 1.00 19.65 577 GLN A CA 1
ATOM 4297 C C . GLN A 1 577 ? 24.357 -52.735 77.199 1.00 19.65 577 GLN A C 1
ATOM 4298 O O . GLN A 1 577 ? 25.406 -52.129 76.942 1.00 19.65 577 GLN A O 1
ATOM 4304 N N . LEU A 1 578 ? 23.875 -52.856 78.427 1.00 15.00 578 LEU A N 1
ATOM 4305 C CA . LEU A 1 578 ? 24.552 -52.277 79.581 1.00 15.00 578 LEU A CA 1
ATOM 4306 C C . LEU A 1 578 ? 25.406 -53.326 80.251 1.00 15.00 578 LEU A C 1
ATOM 4307 O O . LEU A 1 578 ? 25.419 -54.484 79.821 1.00 15.00 578 LEU A O 1
ATOM 4312 N N . PRO A 1 579 ? 26.124 -52.926 81.301 1.00 26.45 579 PRO A N 1
ATOM 4313 C CA . PRO A 1 579 ? 26.977 -53.867 82.067 1.00 26.45 579 PRO A CA 1
ATOM 4314 C C . PRO A 1 579 ? 26.180 -54.884 82.929 1.00 26.45 579 PRO A C 1
ATOM 4315 O O . PRO A 1 579 ? 25.041 -54.626 83.299 1.00 26.45 579 PRO A O 1
ATOM 4319 N N . ALA A 1 580 ? 26.800 -56.016 83.217 1.00 27.31 580 ALA A N 1
ATOM 4320 C CA . ALA A 1 580 ? 26.171 -57.015 84.044 1.00 27.31 580 ALA A CA 1
ATOM 4321 C C . ALA A 1 580 ? 25.740 -56.389 85.367 1.00 27.31 580 ALA A C 1
ATOM 4322 O O . ALA A 1 580 ? 26.565 -55.842 86.106 1.00 27.31 580 ALA A O 1
ATOM 4324 N N . GLY A 1 581 ? 24.445 -56.471 85.655 1.00 73.87 581 GLY A N 1
ATOM 4325 C CA . GLY A 1 581 ? 23.929 -55.934 86.902 1.00 73.87 581 GLY A CA 1
ATOM 4326 C C . GLY A 1 581 ? 23.122 -54.663 86.759 1.00 73.87 581 GLY A C 1
ATOM 4327 O O . GLY A 1 581 ? 22.367 -54.285 87.658 1.00 73.87 581 GLY A O 1
ATOM 4328 N N . ALA A 1 582 ? 23.287 -54.002 85.622 1.00 59.56 582 ALA A N 1
ATOM 4329 C CA . ALA A 1 582 ? 22.581 -52.761 85.351 1.00 59.56 582 ALA A CA 1
ATOM 4330 C C . ALA A 1 582 ? 21.090 -52.876 85.669 1.00 59.56 582 ALA A C 1
ATOM 4331 O O . ALA A 1 582 ? 20.374 -53.656 85.049 1.00 59.56 582 ALA A O 1
ATOM 4333 N N . THR A 1 583 ? 20.631 -52.101 86.642 1.00 15.00 583 THR A N 1
ATOM 4334 C CA . THR A 1 583 ? 19.237 -52.115 87.013 1.00 15.00 583 THR A CA 1
ATOM 4335 C C . THR A 1 583 ? 18.423 -51.596 85.853 1.00 15.00 583 THR A C 1
ATOM 4336 O O . THR A 1 583 ? 18.952 -51.036 84.908 1.00 15.00 583 THR A O 1
ATOM 4340 N N . GLN A 1 584 ? 17.119 -51.817 85.905 1.00 16.69 584 GLN A N 1
ATOM 4341 C CA . GLN A 1 584 ? 16.209 -51.343 84.897 1.00 16.69 584 GLN A CA 1
ATOM 4342 C C . GLN A 1 584 ? 16.482 -49.869 84.678 1.00 16.69 584 GLN A C 1
ATOM 4343 O O . GLN A 1 584 ? 16.692 -49.421 83.551 1.00 16.69 584 GLN A O 1
ATOM 4349 N N . GLU A 1 585 ? 16.457 -49.133 85.789 1.00 15.00 585 GLU A N 1
ATOM 4350 C CA . GLU A 1 585 ? 16.711 -47.690 85.795 1.00 15.00 585 GLU A CA 1
ATOM 4351 C C . GLU A 1 585 ? 17.845 -47.331 84.863 1.00 15.00 585 GLU A C 1
ATOM 4352 O O . GLU A 1 585 ? 17.650 -46.579 83.911 1.00 15.00 585 GLU A O 1
ATOM 4358 N N . ARG A 1 586 ? 19.020 -47.890 85.131 1.00 15.00 586 ARG A N 1
ATOM 4359 C CA . ARG A 1 586 ? 20.193 -47.639 84.319 1.00 15.00 586 ARG A CA 1
ATOM 4360 C C . ARG A 1 586 ? 19.914 -47.919 82.849 1.00 15.00 586 ARG A C 1
ATOM 4361 O O . ARG A 1 586 ? 20.023 -47.020 82.028 1.00 15.00 586 ARG A O 1
ATOM 4369 N N . THR A 1 587 ? 19.549 -49.143 82.496 1.00 22.51 587 THR A N 1
ATOM 4370 C CA . THR A 1 587 ? 19.263 -49.417 81.093 1.00 22.51 587 THR A CA 1
ATOM 4371 C C . THR A 1 587 ? 18.341 -48.364 80.514 1.00 22.51 587 THR A C 1
ATOM 4372 O O . THR A 1 587 ? 18.424 -48.058 79.332 1.00 22.51 587 THR A O 1
ATOM 4376 N N . GLN A 1 588 ? 17.452 -47.813 81.336 1.00 15.10 588 GLN A N 1
ATOM 4377 C CA . GLN A 1 588 ? 16.538 -46.800 80.836 1.00 15.10 588 GLN A CA 1
ATOM 4378 C C . GLN A 1 588 ? 17.214 -45.463 80.626 1.00 15.10 588 GLN A C 1
ATOM 4379 O O . GLN A 1 588 ? 17.024 -44.812 79.608 1.00 15.10 588 GLN A O 1
ATOM 4385 N N . LYS A 1 589 ? 18.024 -45.052 81.598 1.00 21.05 589 LYS A N 1
ATOM 4386 C CA . LYS A 1 589 ? 18.761 -43.785 81.530 1.00 21.05 589 LYS A CA 1
ATOM 4387 C C . LYS A 1 589 ? 19.526 -43.694 80.220 1.00 21.05 589 LYS A C 1
ATOM 4388 O O . LYS A 1 589 ? 19.592 -42.641 79.578 1.00 21.05 589 LYS A O 1
ATOM 4394 N N . VAL A 1 590 ? 20.096 -44.830 79.838 1.00 15.00 590 VAL A N 1
ATOM 4395 C CA . VAL A 1 590 ? 20.876 -44.947 78.628 1.00 15.00 590 VAL A CA 1
ATOM 4396 C C . VAL A 1 590 ? 20.011 -45.180 77.401 1.00 15.00 590 VAL A C 1
ATOM 4397 O O . VAL A 1 590 ? 20.482 -45.075 76.279 1.00 15.00 590 VAL A O 1
ATOM 4401 N N . LEU A 1 591 ? 18.774 -45.517 77.602 1.00 15.00 591 LEU A N 1
ATOM 4402 C CA . LEU A 1 591 ? 17.881 -45.662 76.489 1.00 15.00 591 LEU A CA 1
ATOM 4403 C C . LEU A 1 591 ? 17.354 -44.281 76.150 1.00 15.00 591 LEU A C 1
ATOM 4404 O O . LEU A 1 591 ? 17.243 -43.899 74.988 1.00 15.00 591 LEU A O 1
ATOM 4409 N N . ASN A 1 592 ? 17.014 -43.557 77.211 1.00 42.08 592 ASN A N 1
ATOM 4410 C CA . ASN A 1 592 ? 16.486 -42.215 77.056 1.00 42.08 592 ASN A CA 1
ATOM 4411 C C . ASN A 1 592 ? 17.391 -41.376 76.177 1.00 42.08 592 ASN A C 1
ATOM 4412 O O . ASN A 1 592 ? 16.902 -40.640 75.325 1.00 42.08 592 ASN A O 1
ATOM 4417 N N . GLU A 1 593 ? 18.706 -41.461 76.392 1.00 18.52 593 GLU A N 1
ATOM 4418 C CA . GLU A 1 593 ? 19.628 -40.732 75.523 1.00 18.52 593 GLU A CA 1
ATOM 4419 C C . GLU A 1 593 ? 19.391 -41.170 74.102 1.00 18.52 593 GLU A C 1
ATOM 4420 O O . GLU A 1 593 ? 19.125 -40.366 73.217 1.00 18.52 593 GLU A O 1
ATOM 4426 N N . VAL A 1 594 ? 19.462 -42.469 73.888 1.00 15.00 594 VAL A N 1
ATOM 4427 C CA . VAL A 1 594 ? 19.236 -42.963 72.560 1.00 15.00 594 VAL A CA 1
ATOM 4428 C C . VAL A 1 594 ? 18.013 -42.309 71.977 1.00 15.00 594 VAL A C 1
ATOM 4429 O O . VAL A 1 594 ? 18.095 -41.631 70.960 1.00 15.00 594 VAL A O 1
ATOM 4433 N N . THR A 1 595 ? 16.856 -42.522 72.599 1.00 15.00 595 THR A N 1
ATOM 4434 C CA . THR A 1 595 ? 15.589 -41.953 72.131 1.00 15.00 595 THR A CA 1
ATOM 4435 C C . THR A 1 595 ? 15.705 -40.464 71.812 1.00 15.00 595 THR A C 1
ATOM 4436 O O . THR A 1 595 ? 15.128 -39.974 70.835 1.00 15.00 595 THR A O 1
ATOM 4440 N N . HIS A 1 596 ? 16.436 -39.747 72.662 1.00 15.00 596 HIS A N 1
ATOM 4441 C CA . HIS A 1 596 ? 16.718 -38.342 72.437 1.00 15.00 596 HIS A CA 1
ATOM 4442 C C . HIS A 1 596 ? 17.270 -38.138 71.036 1.00 15.00 596 HIS A C 1
ATOM 4443 O O . HIS A 1 596 ? 16.519 -37.844 70.103 1.00 15.00 596 HIS A O 1
ATOM 4450 N N . TYR A 1 597 ? 18.582 -38.326 70.883 1.00 15.00 597 TYR A N 1
ATOM 4451 C CA . TYR A 1 597 ? 19.289 -38.181 69.603 1.00 15.00 597 TYR A CA 1
ATOM 4452 C C . TYR A 1 597 ? 18.395 -38.199 68.361 1.00 15.00 597 TYR A C 1
ATOM 4453 O O . TYR A 1 597 ? 18.481 -37.289 67.544 1.00 15.00 597 TYR A O 1
ATOM 4462 N N . TYR A 1 598 ? 17.552 -39.211 68.236 1.00 15.00 598 TYR A N 1
ATOM 4463 C CA . TYR A 1 598 ? 16.700 -39.294 67.064 1.00 15.00 598 TYR A CA 1
ATOM 4464 C C . TYR A 1 598 ? 15.725 -38.160 67.063 1.00 15.00 598 TYR A C 1
ATOM 4465 O O . TYR A 1 598 ? 15.708 -37.347 66.155 1.00 15.00 598 TYR A O 1
ATOM 4474 N N . LEU A 1 599 ? 14.888 -38.095 68.085 1.00 18.17 599 LEU A N 1
ATOM 4475 C CA . LEU A 1 599 ? 13.907 -37.017 68.184 1.00 18.17 599 LEU A CA 1
ATOM 4476 C C . LEU A 1 599 ? 14.589 -35.642 68.251 1.00 18.17 599 LEU A C 1
ATOM 4477 O O . LEU A 1 599 ? 14.041 -34.623 67.816 1.00 18.17 599 LEU A O 1
ATOM 4482 N N . THR A 1 600 ? 15.797 -35.649 68.804 1.00 22.00 600 THR A N 1
ATOM 4483 C CA . THR A 1 600 ? 16.616 -34.464 69.012 1.00 22.00 600 THR A CA 1
ATOM 4484 C C . THR A 1 600 ? 17.348 -33.943 67.784 1.00 22.00 600 THR A C 1
ATOM 4485 O O . THR A 1 600 ? 17.005 -32.894 67.227 1.00 22.00 600 THR A O 1
ATOM 4489 N N . LYS A 1 601 ? 18.364 -34.692 67.353 1.00 15.35 601 LYS A N 1
ATOM 4490 C CA . LYS A 1 601 ? 19.227 -34.336 66.226 1.00 15.35 601 LYS A CA 1
ATOM 4491 C C . LYS A 1 601 ? 18.894 -34.977 64.882 1.00 15.35 601 LYS A C 1
ATOM 4492 O O . LYS A 1 601 ? 19.628 -34.801 63.912 1.00 15.35 601 LYS A O 1
ATOM 4498 N N . GLU A 1 602 ? 17.843 -35.727 64.798 1.00 18.22 602 GLU A N 1
ATOM 4499 C CA . GLU A 1 602 ? 17.497 -36.353 63.553 1.00 18.22 602 GLU A CA 1
ATOM 4500 C C . GLU A 1 602 ? 16.058 -36.000 63.200 1.00 18.22 602 GLU A C 1
ATOM 4501 O O . GLU A 1 602 ? 15.366 -36.691 62.444 1.00 18.22 602 GLU A O 1
ATOM 4507 N N . LYS A 1 603 ? 15.629 -34.890 63.788 1.00 29.15 603 LYS A N 1
ATOM 4508 C CA . LYS A 1 603 ? 14.273 -34.402 63.638 1.00 29.15 603 LYS A CA 1
ATOM 4509 C C . LYS A 1 603 ? 13.660 -34.554 62.260 1.00 29.15 603 LYS A C 1
ATOM 4510 O O . LYS A 1 603 ? 12.633 -35.196 62.107 1.00 29.15 603 LYS A O 1
ATOM 4516 N N . ASN A 1 604 ? 14.296 -33.974 61.259 1.00 31.20 604 ASN A N 1
ATOM 4517 C CA . ASN A 1 604 ? 13.787 -34.013 59.898 1.00 31.20 604 ASN A CA 1
ATOM 4518 C C . ASN A 1 604 ? 13.333 -35.368 59.335 1.00 31.20 604 ASN A C 1
ATOM 4519 O O . ASN A 1 604 ? 12.536 -35.406 58.391 1.00 31.20 604 ASN A O 1
ATOM 4524 N N . ASN A 1 605 ? 13.827 -36.473 59.893 1.00 59.33 605 ASN A N 1
ATOM 4525 C CA . ASN A 1 605 ? 13.456 -37.799 59.386 1.00 59.33 605 ASN A CA 1
ATOM 4526 C C . ASN A 1 605 ? 12.755 -38.699 60.396 1.00 59.33 605 ASN A C 1
ATOM 4527 O O . ASN A 1 605 ? 11.571 -38.960 60.289 1.00 59.33 605 ASN A O 1
ATOM 4532 N N . VAL A 1 606 ? 13.516 -39.159 61.385 1.00 16.11 606 VAL A N 1
ATOM 4533 C CA . VAL A 1 606 ? 13.024 -40.021 62.458 1.00 16.11 606 VAL A CA 1
ATOM 4534 C C . VAL A 1 606 ? 11.577 -39.682 62.836 1.00 16.11 606 VAL A C 1
ATOM 4535 O O . VAL A 1 606 ? 11.333 -38.754 63.597 1.00 16.11 606 VAL A O 1
ATOM 4539 N N . GLU A 1 607 ? 10.646 -40.428 62.326 1.00 30.57 607 GLU A N 1
ATOM 4540 C CA . GLU A 1 607 ? 9.260 -40.149 62.665 1.00 30.57 607 GLU A CA 1
ATOM 4541 C C . GLU A 1 607 ? 9.010 -40.478 64.131 1.00 30.57 607 GLU A C 1
ATOM 4542 O O . GLU A 1 607 ? 8.360 -39.734 64.852 1.00 30.57 607 GLU A O 1
ATOM 4548 N N . SER A 1 608 ? 9.555 -41.624 64.547 1.00 27.43 608 SER A N 1
ATOM 4549 C CA . SER A 1 608 ? 9.359 -42.064 65.929 1.00 27.43 608 SER A CA 1
ATOM 4550 C C . SER A 1 608 ? 10.492 -42.928 66.468 1.00 27.43 608 SER A C 1
ATOM 4551 O O . SER A 1 608 ? 11.541 -43.065 65.848 1.00 27.43 608 SER A O 1
ATOM 4554 N N . VAL A 1 609 ? 10.223 -43.527 67.641 1.00 20.96 609 VAL A N 1
ATOM 4555 C CA . VAL A 1 609 ? 11.198 -44.414 68.280 1.00 20.96 609 VAL A CA 1
ATOM 4556 C C . VAL A 1 609 ? 10.572 -45.328 69.342 1.00 20.96 609 VAL A C 1
ATOM 4557 O O . VAL A 1 609 ? 10.590 -44.992 70.526 1.00 20.96 609 VAL A O 1
ATOM 4561 N N . PHE A 1 610 ? 10.023 -46.478 68.919 1.00 22.32 610 PHE A N 1
ATOM 4562 C CA . PHE A 1 610 ? 9.480 -47.467 69.841 1.00 22.32 610 PHE A CA 1
ATOM 4563 C C . PHE A 1 610 ? 10.662 -47.998 70.676 1.00 22.32 610 PHE A C 1
ATOM 4564 O O . PHE A 1 610 ? 11.514 -48.685 70.134 1.00 22.32 610 PHE A O 1
ATOM 4572 N N . ALA A 1 611 ? 10.701 -47.690 71.963 1.00 15.00 611 ALA A N 1
ATOM 4573 C CA . ALA A 1 611 ? 11.804 -48.149 72.791 1.00 15.00 611 ALA A CA 1
ATOM 4574 C C . ALA A 1 611 ? 11.297 -49.159 73.803 1.00 15.00 611 ALA A C 1
ATOM 4575 O O . ALA A 1 611 ? 10.181 -49.037 74.316 1.00 15.00 611 ALA A O 1
ATOM 4577 N N . VAL A 1 612 ? 12.120 -50.162 74.091 1.00 15.00 612 VAL A N 1
ATOM 4578 C CA . VAL A 1 612 ? 11.736 -51.191 75.031 1.00 15.00 612 VAL A CA 1
ATOM 4579 C C . VAL A 1 612 ? 12.902 -51.537 75.927 1.00 15.00 612 VAL A C 1
ATOM 4580 O O . VAL A 1 612 ? 13.899 -52.080 75.465 1.00 15.00 612 VAL A O 1
ATOM 4584 N N . ASN A 1 613 ? 12.757 -51.208 77.208 1.00 15.84 613 ASN A N 1
ATOM 4585 C CA . ASN A 1 613 ? 13.771 -51.452 78.226 1.00 15.84 613 ASN A CA 1
ATOM 4586 C C . ASN A 1 613 ? 13.747 -52.898 78.732 1.00 15.84 613 ASN A C 1
ATOM 4587 O O . ASN A 1 613 ? 12.816 -53.313 79.415 1.00 15.84 613 ASN A O 1
ATOM 4592 N N . GLY A 1 614 ? 14.784 -53.660 78.406 1.00 127.67 614 GLY A N 1
ATOM 4593 C CA . GLY A 1 614 ? 14.847 -55.040 78.850 1.00 127.67 614 GLY A CA 1
ATOM 4594 C C . GLY A 1 614 ? 14.359 -56.003 77.788 1.00 127.67 614 GLY A C 1
ATOM 4595 O O . GLY A 1 614 ? 13.305 -56.628 77.963 1.00 127.67 614 GLY A O 1
ATOM 4596 N N . PHE A 1 615 ? 15.094 -56.119 76.715 1.00 87.22 615 PHE A N 1
ATOM 4597 C CA . PHE A 1 615 ? 14.739 -57.001 75.607 1.00 87.22 615 PHE A CA 1
ATOM 4598 C C . PHE A 1 615 ? 15.699 -56.690 74.451 1.00 87.22 615 PHE A C 1
ATOM 4599 O O . PHE A 1 615 ? 15.559 -55.682 73.766 1.00 87.22 615 PHE A O 1
ATOM 4607 N N . GLY A 1 616 ? 16.667 -57.581 74.228 1.00 88.55 616 GLY A N 1
ATOM 4608 C CA . GLY A 1 616 ? 17.655 -57.432 73.169 1.00 88.55 616 GLY A CA 1
ATOM 4609 C C . GLY A 1 616 ? 17.624 -58.652 72.271 1.00 88.55 616 GLY A C 1
ATOM 4610 O O . GLY A 1 616 ? 17.238 -59.715 72.757 1.00 88.55 616 GLY A O 1
ATOM 4611 N N . PHE A 1 617 ? 17.979 -58.639 71.022 1.00 84.92 617 PHE A N 1
ATOM 4612 C CA . PHE A 1 617 ? 17.812 -59.925 70.334 1.00 84.92 617 PHE A CA 1
ATOM 4613 C C . PHE A 1 617 ? 18.780 -61.010 70.782 1.00 84.92 617 PHE A C 1
ATOM 4614 O O . PHE A 1 617 ? 18.415 -62.193 70.724 1.00 84.92 617 PHE A O 1
ATOM 4622 N N . ALA A 1 618 ? 19.961 -60.677 71.211 1.00 169.23 618 ALA A N 1
ATOM 4623 C CA . ALA A 1 618 ? 20.881 -61.722 71.657 1.00 169.23 618 ALA A CA 1
ATOM 4624 C C . ALA A 1 618 ? 21.089 -61.687 73.162 1.00 169.23 618 ALA A C 1
ATOM 4625 O O . ALA A 1 618 ? 21.948 -62.400 73.685 1.00 169.23 618 ALA A O 1
ATOM 4627 N N . GLY A 1 619 ? 20.343 -60.872 73.874 1.00 95.84 619 GLY A N 1
ATOM 4628 C CA . GLY A 1 619 ? 20.543 -60.782 75.313 1.00 95.84 619 GLY A CA 1
ATOM 4629 C C . GLY A 1 619 ? 19.273 -60.371 76.004 1.00 95.84 619 GLY A C 1
ATOM 4630 O O . GLY A 1 619 ? 18.455 -59.637 75.454 1.00 95.84 619 GLY A O 1
ATOM 4631 N N . ARG A 1 620 ? 19.107 -60.865 77.228 1.00 34.97 620 ARG A N 1
ATOM 4632 C CA . ARG A 1 620 ? 17.876 -60.516 77.864 1.00 34.97 620 ARG A CA 1
ATOM 4633 C C . ARG A 1 620 ? 17.905 -60.496 79.363 1.00 34.97 620 ARG A C 1
ATOM 4634 O O . ARG A 1 620 ? 18.712 -61.153 80.028 1.00 34.97 620 ARG A O 1
ATOM 4642 N N . GLY A 1 621 ? 16.984 -59.717 79.888 1.00 88.97 621 GLY A N 1
ATOM 4643 C CA . GLY A 1 621 ? 16.813 -59.479 81.316 1.00 88.97 621 GLY A CA 1
ATOM 4644 C C . GLY A 1 621 ? 16.555 -57.994 81.525 1.00 88.97 621 GLY A C 1
ATOM 4645 O O . GLY A 1 621 ? 15.656 -57.427 80.897 1.00 88.97 621 GLY A O 1
ATOM 4646 N N . GLN A 1 622 ? 17.323 -57.357 82.407 1.00 15.00 622 GLN A N 1
ATOM 4647 C CA . GLN A 1 622 ? 17.167 -55.924 82.615 1.00 15.00 622 GLN A CA 1
ATOM 4648 C C . GLN A 1 622 ? 18.499 -55.238 82.356 1.00 15.00 622 GLN A C 1
ATOM 4649 O O . GLN A 1 622 ? 18.873 -54.287 83.050 1.00 15.00 622 GLN A O 1
ATOM 4655 N N . ASN A 1 623 ? 19.202 -55.748 81.351 1.00 31.54 623 ASN A N 1
ATOM 4656 C CA . ASN A 1 623 ? 20.507 -55.230 80.926 1.00 31.54 623 ASN A CA 1
ATOM 4657 C C . ASN A 1 623 ? 20.385 -54.811 79.467 1.00 31.54 623 ASN A C 1
ATOM 4658 O O . ASN A 1 623 ? 21.100 -53.933 78.992 1.00 31.54 623 ASN A O 1
ATOM 4663 N N . THR A 1 624 ? 19.473 -55.463 78.760 1.00 15.00 624 THR A N 1
ATOM 4664 C CA . THR A 1 624 ? 19.302 -55.217 77.343 1.00 15.00 624 THR A CA 1
ATOM 4665 C C . THR A 1 624 ? 18.282 -54.156 77.017 1.00 15.00 624 THR A C 1
ATOM 4666 O O . THR A 1 624 ? 17.554 -53.677 77.891 1.00 15.00 624 THR A O 1
ATOM 4670 N N . GLY A 1 625 ? 18.238 -53.777 75.737 1.00 22.22 625 GLY A N 1
ATOM 4671 C CA . GLY A 1 625 ? 17.303 -52.764 75.267 1.00 22.22 625 GLY A CA 1
ATOM 4672 C C . GLY A 1 625 ? 17.296 -52.517 73.761 1.00 22.22 625 GLY A C 1
ATOM 4673 O O . GLY A 1 625 ? 18.332 -52.555 73.109 1.00 22.22 625 GLY A O 1
ATOM 4674 N N . ILE A 1 626 ? 16.122 -52.280 73.194 1.00 25.15 626 ILE A N 1
ATOM 4675 C CA . ILE A 1 626 ? 16.055 -52.042 71.767 1.00 25.15 626 ILE A CA 1
ATOM 4676 C C . ILE A 1 626 ? 15.115 -50.906 71.412 1.00 25.15 626 ILE A C 1
ATOM 4677 O O . ILE A 1 626 ? 14.128 -50.642 72.117 1.00 25.15 626 ILE A O 1
ATOM 4682 N N . ALA A 1 627 ? 15.426 -50.215 70.309 1.00 15.00 627 ALA A N 1
ATOM 4683 C CA . ALA A 1 627 ? 14.616 -49.105 69.827 1.00 15.00 627 ALA A CA 1
ATOM 4684 C C . ALA A 1 627 ? 14.192 -49.251 68.359 1.00 15.00 627 ALA A C 1
ATOM 4685 O O . ALA A 1 627 ? 15.027 -49.422 67.468 1.00 15.00 627 ALA A O 1
ATOM 4687 N N . PHE A 1 628 ? 12.880 -49.211 68.131 1.00 16.47 628 PHE A N 1
ATOM 4688 C CA . PHE A 1 628 ? 12.283 -49.282 66.797 1.00 16.47 628 PHE A CA 1
ATOM 4689 C C . PHE A 1 628 ? 12.145 -47.870 66.219 1.00 16.47 628 PHE A C 1
ATOM 4690 O O . PHE A 1 628 ? 11.170 -47.158 66.498 1.00 16.47 628 PHE A O 1
ATOM 4698 N N . VAL A 1 629 ? 13.117 -47.465 65.411 1.00 19.03 629 VAL A N 1
ATOM 4699 C CA . VAL A 1 629 ? 13.092 -46.148 64.796 1.00 19.03 629 VAL A CA 1
ATOM 4700 C C . VAL A 1 629 ? 12.364 -46.166 63.463 1.00 19.03 629 VAL A C 1
ATOM 4701 O O . VAL A 1 629 ? 12.781 -46.882 62.550 1.00 19.03 629 VAL A O 1
ATOM 4705 N N . SER A 1 630 ? 11.293 -45.382 63.341 1.00 15.77 630 SER A N 1
ATOM 4706 C CA . SER A 1 630 ? 10.549 -45.299 62.079 1.00 15.77 630 SER A CA 1
ATOM 4707 C C . SER A 1 630 ? 10.831 -43.979 61.346 1.00 15.77 630 SER A C 1
ATOM 4708 O O . SER A 1 630 ? 10.189 -42.976 61.619 1.00 15.77 630 SER A O 1
ATOM 4711 N N . LEU A 1 631 ? 11.782 -43.989 60.414 1.00 38.31 631 LEU A N 1
ATOM 4712 C CA . LEU A 1 631 ? 12.159 -42.798 59.642 1.00 38.31 631 LEU A CA 1
ATOM 4713 C C . LEU A 1 631 ? 10.983 -42.268 58.821 1.00 38.31 631 LEU A C 1
ATOM 4714 O O . LEU A 1 631 ? 10.084 -43.034 58.486 1.00 38.31 631 LEU A O 1
ATOM 4719 N N . LYS A 1 632 ? 10.982 -40.968 58.504 1.00 19.34 632 LYS A N 1
ATOM 4720 C CA . LYS A 1 632 ? 9.940 -40.380 57.691 1.00 19.34 632 LYS A CA 1
ATOM 4721 C C . LYS A 1 632 ? 10.070 -40.957 56.291 1.00 19.34 632 LYS A C 1
ATOM 4722 O O . LYS A 1 632 ? 11.196 -41.189 55.841 1.00 19.34 632 LYS A O 1
ATOM 4728 N N . ASP A 1 633 ? 8.956 -41.178 55.598 1.00 116.57 633 ASP A N 1
ATOM 4729 C CA . ASP A 1 633 ? 9.001 -41.769 54.263 1.00 116.57 633 ASP A CA 1
ATOM 4730 C C . ASP A 1 633 ? 9.998 -41.126 53.303 1.00 116.57 633 ASP A C 1
ATOM 4731 O O . ASP A 1 633 ? 10.446 -39.993 53.493 1.00 116.57 633 ASP A O 1
ATOM 4736 N N . TRP A 1 634 ? 10.321 -41.887 52.247 1.00 104.22 634 TRP A N 1
ATOM 4737 C CA . TRP A 1 634 ? 11.291 -41.560 51.158 1.00 104.22 634 TRP A CA 1
ATOM 4738 C C . TRP A 1 634 ? 11.214 -40.168 50.541 1.00 104.22 634 TRP A C 1
ATOM 4739 O O . TRP A 1 634 ? 12.226 -39.477 50.458 1.00 104.22 634 TRP A O 1
ATOM 4750 N N . ALA A 1 635 ? 10.034 -39.775 50.072 1.00 74.62 635 ALA A N 1
ATOM 4751 C CA . ALA A 1 635 ? 9.850 -38.494 49.403 1.00 74.62 635 ALA A CA 1
ATOM 4752 C C . ALA A 1 635 ? 10.164 -37.290 50.265 1.00 74.62 635 ALA A C 1
ATOM 4753 O O . ALA A 1 635 ? 10.094 -36.154 49.790 1.00 74.62 635 ALA A O 1
ATOM 4755 N N . ASP A 1 636 ? 10.464 -37.541 51.549 1.00 15.00 636 ASP A N 1
ATOM 4756 C CA . ASP A 1 636 ? 10.693 -36.493 52.519 1.00 15.00 636 ASP A CA 1
ATOM 4757 C C . ASP A 1 636 ? 12.092 -36.430 53.089 1.00 15.00 636 ASP A C 1
ATOM 4758 O O . ASP A 1 636 ? 12.357 -35.646 53.991 1.00 15.00 636 ASP A O 1
ATOM 4763 N N . ARG A 1 637 ? 12.977 -37.280 52.546 1.00 76.72 637 ARG A N 1
ATOM 4764 C CA . ARG A 1 637 ? 14.403 -37.389 52.906 1.00 76.72 637 ARG A CA 1
ATOM 4765 C C . ARG A 1 637 ? 15.167 -37.313 51.561 1.00 76.72 637 ARG A C 1
ATOM 4766 O O . ARG A 1 637 ? 15.322 -38.309 50.851 1.00 76.72 637 ARG A O 1
ATOM 4774 N N . PRO A 1 638 ? 15.613 -36.106 51.256 1.00 27.43 638 PRO A N 1
ATOM 4775 C CA . PRO A 1 638 ? 16.198 -35.823 49.916 1.00 27.43 638 PRO A CA 1
ATOM 4776 C C . PRO A 1 638 ? 17.390 -36.692 49.555 1.00 27.43 638 PRO A C 1
ATOM 4777 O O . PRO A 1 638 ? 17.311 -37.797 49.007 1.00 27.43 638 PRO A O 1
ATOM 4781 N N . GLY A 1 639 ? 18.523 -36.098 49.925 1.00 25.54 639 GLY A N 1
ATOM 4782 C CA . GLY A 1 639 ? 19.839 -36.615 49.718 1.00 25.54 639 GLY A CA 1
ATOM 4783 C C . GLY A 1 639 ? 20.120 -37.950 50.398 1.00 25.54 639 GLY A C 1
ATOM 4784 O O . GLY A 1 639 ? 19.360 -38.465 51.218 1.00 25.54 639 GLY A O 1
ATOM 4785 N N . GLU A 1 640 ? 21.272 -38.495 50.013 1.00 17.57 640 GLU A N 1
ATOM 4786 C CA . GLU A 1 640 ? 21.783 -39.772 50.498 1.00 17.57 640 GLU A CA 1
ATOM 4787 C C . GLU A 1 640 ? 21.978 -39.716 52.007 1.00 17.57 640 GLU A C 1
ATOM 4788 O O . GLU A 1 640 ? 21.568 -40.621 52.735 1.00 17.57 640 GLU A O 1
ATOM 4794 N N . GLU A 1 641 ? 22.603 -38.633 52.459 1.00 29.52 641 GLU A N 1
ATOM 4795 C CA . GLU A 1 641 ? 22.903 -38.405 53.869 1.00 29.52 641 GLU A CA 1
ATOM 4796 C C . GLU A 1 641 ? 21.644 -38.349 54.723 1.00 29.52 641 GLU A C 1
ATOM 4797 O O . GLU A 1 641 ? 21.705 -38.440 55.947 1.00 29.52 641 GLU A O 1
ATOM 4803 N N . ASN A 1 642 ? 20.499 -38.191 54.075 1.00 29.96 642 ASN A N 1
ATOM 4804 C CA . ASN A 1 642 ? 19.246 -38.143 54.803 1.00 29.96 642 ASN A CA 1
ATOM 4805 C C . ASN A 1 642 ? 18.562 -39.504 54.729 1.00 29.96 642 ASN A C 1
ATOM 4806 O O . ASN A 1 642 ? 17.392 -39.662 55.101 1.00 29.96 642 ASN A O 1
ATOM 4811 N N . LYS A 1 643 ? 19.316 -40.490 54.252 1.00 25.51 643 LYS A N 1
ATOM 4812 C CA . LYS A 1 643 ? 18.820 -41.845 54.151 1.00 25.51 643 LYS A CA 1
ATOM 4813 C C . LYS A 1 643 ? 19.423 -42.723 55.240 1.00 25.51 643 LYS A C 1
ATOM 4814 O O . LYS A 1 643 ? 20.360 -42.347 55.926 1.00 25.51 643 LYS A O 1
ATOM 4820 N N . VAL A 1 644 ? 18.833 -43.906 55.374 1.00 15.00 644 VAL A N 1
ATOM 4821 C CA . VAL A 1 644 ? 19.217 -44.895 56.373 1.00 15.00 644 VAL A CA 1
ATOM 4822 C C . VAL A 1 644 ? 20.692 -45.210 56.505 1.00 15.00 644 VAL A C 1
ATOM 4823 O O . VAL A 1 644 ? 21.274 -45.007 57.574 1.00 15.00 644 VAL A O 1
ATOM 4827 N N . GLU A 1 645 ? 21.283 -45.695 55.421 1.00 24.02 645 GLU A N 1
ATOM 4828 C CA . GLU A 1 645 ? 22.689 -46.055 55.426 1.00 24.02 645 GLU A CA 1
ATOM 4829 C C . GLU A 1 645 ? 23.484 -45.111 56.306 1.00 24.02 645 GLU A C 1
ATOM 4830 O O . GLU A 1 645 ? 24.229 -45.555 57.179 1.00 24.02 645 GLU A O 1
ATOM 4836 N N . ALA A 1 646 ? 23.332 -43.809 56.057 1.00 16.64 646 ALA A N 1
ATOM 4837 C CA . ALA A 1 646 ? 24.056 -42.778 56.808 1.00 16.64 646 ALA A CA 1
ATOM 4838 C C . ALA A 1 646 ? 23.428 -42.402 58.141 1.00 16.64 646 ALA A C 1
ATOM 4839 O O . ALA A 1 646 ? 24.136 -42.305 59.149 1.00 16.64 646 ALA A O 1
ATOM 4841 N N . ILE A 1 647 ? 22.109 -42.182 58.141 1.00 15.00 647 ILE A N 1
ATOM 4842 C CA . ILE A 1 647 ? 21.403 -41.813 59.370 1.00 15.00 647 ILE A CA 1
ATOM 4843 C C . ILE A 1 647 ? 21.834 -42.753 60.479 1.00 15.00 647 ILE A C 1
ATOM 4844 O O . ILE A 1 647 ? 21.943 -42.370 61.647 1.00 15.00 647 ILE A O 1
ATOM 4849 N N . THR A 1 648 ? 22.063 -43.996 60.074 1.00 15.00 648 THR A N 1
ATOM 4850 C CA . THR A 1 648 ? 22.484 -45.066 60.956 1.00 15.00 648 THR A CA 1
ATOM 4851 C C . THR A 1 648 ? 23.967 -44.928 61.200 1.00 15.00 648 THR A C 1
ATOM 4852 O O . THR A 1 648 ? 24.439 -45.041 62.333 1.00 15.00 648 THR A O 1
ATOM 4856 N N . MET A 1 649 ? 24.686 -44.687 60.109 1.00 48.54 649 MET A N 1
ATOM 4857 C CA . MET A 1 649 ? 26.134 -44.532 60.120 1.00 48.54 649 MET A CA 1
ATOM 4858 C C . MET A 1 649 ? 26.562 -43.478 61.122 1.00 48.54 649 MET A C 1
ATOM 4859 O O . MET A 1 649 ? 27.389 -43.726 62.007 1.00 48.54 649 MET A O 1
ATOM 4864 N N . ARG A 1 650 ? 25.973 -42.300 60.973 1.00 63.37 650 ARG A N 1
ATOM 4865 C CA . ARG A 1 650 ? 26.288 -41.171 61.825 1.00 63.37 650 ARG A CA 1
ATOM 4866 C C . ARG A 1 650 ? 25.806 -41.309 63.267 1.00 63.37 650 ARG A C 1
ATOM 4867 O O . ARG A 1 650 ? 26.554 -41.006 64.194 1.00 63.37 650 ARG A O 1
ATOM 4875 N N . ALA A 1 651 ? 24.578 -41.776 63.469 1.00 23.56 651 ALA A N 1
ATOM 4876 C CA . ALA A 1 651 ? 24.058 -41.922 64.826 1.00 23.56 651 ALA A CA 1
ATOM 4877 C C . ALA A 1 651 ? 24.978 -42.789 65.690 1.00 23.56 651 ALA A C 1
ATOM 4878 O O . ALA A 1 651 ? 25.395 -42.376 66.781 1.00 23.56 651 ALA A O 1
ATOM 4880 N N . THR A 1 652 ? 25.272 -43.984 65.200 1.00 15.00 652 THR A N 1
ATOM 4881 C CA . THR A 1 652 ? 26.161 -44.888 65.947 1.00 15.00 652 THR A CA 1
ATOM 4882 C C . THR A 1 652 ? 27.437 -44.165 66.288 1.00 15.00 652 THR A C 1
ATOM 4883 O O . THR A 1 652 ? 28.001 -44.353 67.366 1.00 15.00 652 THR A O 1
ATOM 4887 N N . ARG A 1 653 ? 27.881 -43.325 65.358 1.00 23.83 653 ARG A N 1
ATOM 4888 C CA . ARG A 1 653 ? 29.092 -42.534 65.553 1.00 23.83 653 ARG A CA 1
ATOM 4889 C C . ARG A 1 653 ? 28.887 -41.580 66.726 1.00 23.83 653 ARG A C 1
ATOM 4890 O O . ARG A 1 653 ? 29.761 -41.423 67.577 1.00 23.83 653 ARG A O 1
ATOM 4898 N N . ALA A 1 654 ? 27.717 -40.948 66.759 1.00 32.51 654 ALA A N 1
ATOM 4899 C CA . ALA A 1 654 ? 27.373 -40.004 67.815 1.00 32.51 654 ALA A CA 1
ATOM 4900 C C . ALA A 1 654 ? 27.350 -40.711 69.159 1.00 32.51 654 ALA A C 1
ATOM 4901 O O . ALA A 1 654 ? 27.851 -40.188 70.153 1.00 32.51 654 ALA A O 1
ATOM 4903 N N . PHE A 1 655 ? 26.768 -41.904 69.183 1.00 23.98 655 PHE A N 1
ATOM 4904 C CA . PHE A 1 655 ? 26.698 -42.678 70.413 1.00 23.98 655 PHE A CA 1
ATOM 4905 C C . PHE A 1 655 ? 28.081 -42.993 71.018 1.00 23.98 655 PHE A C 1
ATOM 4906 O O . PHE A 1 655 ? 28.318 -42.746 72.198 1.00 23.98 655 PHE A O 1
ATOM 4914 N N . SER A 1 656 ? 28.991 -43.520 70.204 1.00 52.59 656 SER A N 1
ATOM 4915 C CA . SER A 1 656 ? 30.347 -43.863 70.651 1.00 52.59 656 SER A CA 1
ATOM 4916 C C . SER A 1 656 ? 30.744 -43.333 72.033 1.00 52.59 656 SER A C 1
ATOM 4917 O O . SER A 1 656 ? 30.829 -44.088 73.005 1.00 52.59 656 SER A O 1
ATOM 4920 N N . GLN A 1 657 ? 30.998 -42.029 72.097 1.00 145.83 657 GLN A N 1
ATOM 4921 C CA . GLN A 1 657 ? 31.400 -41.359 73.329 1.00 145.83 657 GLN A CA 1
ATOM 4922 C C . GLN A 1 657 ? 30.389 -41.516 74.455 1.00 145.83 657 GLN A C 1
ATOM 4923 O O . GLN A 1 657 ? 30.444 -40.749 75.417 1.00 145.83 657 GLN A O 1
ATOM 4929 N N . ILE A 1 658 ? 29.477 -42.471 74.354 1.00 22.29 658 ILE A N 1
ATOM 4930 C CA . ILE A 1 658 ? 28.458 -42.654 75.382 1.00 22.29 658 ILE A CA 1
ATOM 4931 C C . ILE A 1 658 ? 28.912 -43.698 76.427 1.00 22.29 658 ILE A C 1
ATOM 4932 O O . ILE A 1 658 ? 28.213 -44.665 76.687 1.00 22.29 658 ILE A O 1
ATOM 4937 N N . LYS A 1 659 ? 30.112 -43.472 77.007 1.00 132.40 659 LYS A N 1
ATOM 4938 C CA . LYS A 1 659 ? 30.785 -44.343 78.024 1.00 132.40 659 LYS A CA 1
ATOM 4939 C C . LYS A 1 659 ? 29.919 -45.320 78.848 1.00 132.40 659 LYS A C 1
ATOM 4940 O O . LYS A 1 659 ? 28.803 -44.997 79.231 1.00 132.40 659 LYS A O 1
ATOM 4946 N N . ASP A 1 660 ? 30.476 -46.487 79.122 1.00 163.09 660 ASP A N 1
ATOM 4947 C CA . ASP A 1 660 ? 29.887 -47.551 79.984 1.00 163.09 660 ASP A CA 1
ATOM 4948 C C . ASP A 1 660 ? 28.687 -48.322 79.449 1.00 163.09 660 ASP A C 1
ATOM 4949 O O . ASP A 1 660 ? 28.027 -48.989 80.234 1.00 163.09 660 ASP A O 1
ATOM 4954 N N . ALA A 1 661 ? 28.235 -48.190 78.270 1.00 35.45 661 ALA A N 1
ATOM 4955 C CA . ALA A 1 661 ? 27.300 -49.093 77.575 1.00 35.45 661 ALA A CA 1
ATOM 4956 C C . ALA A 1 661 ? 27.496 -48.998 76.047 1.00 35.45 661 ALA A C 1
ATOM 4957 O O . ALA A 1 661 ? 27.724 -47.909 75.523 1.00 35.45 661 ALA A O 1
ATOM 4959 N N . MET A 1 662 ? 27.419 -50.157 75.396 1.00 40.34 662 MET A N 1
ATOM 4960 C CA . MET A 1 662 ? 27.572 -50.224 73.932 1.00 40.34 662 MET A CA 1
ATOM 4961 C C . MET A 1 662 ? 26.199 -49.995 73.258 1.00 40.34 662 MET A C 1
ATOM 4962 O O . MET A 1 662 ? 25.194 -50.549 73.703 1.00 40.34 662 MET A O 1
ATOM 4967 N N . VAL A 1 663 ? 26.222 -49.201 72.191 1.00 15.00 663 VAL A N 1
ATOM 4968 C CA . VAL A 1 663 ? 24.970 -48.935 71.454 1.00 15.00 663 VAL A CA 1
ATOM 4969 C C . VAL A 1 663 ? 25.325 -48.832 69.953 1.00 15.00 663 VAL A C 1
ATOM 4970 O O . VAL A 1 663 ? 26.499 -48.705 69.614 1.00 15.00 663 VAL A O 1
ATOM 4974 N N . PHE A 1 664 ? 24.311 -49.031 69.104 1.00 15.00 664 PHE A N 1
ATOM 4975 C CA . PHE A 1 664 ? 24.519 -48.834 67.631 1.00 15.00 664 PHE A CA 1
ATOM 4976 C C . PHE A 1 664 ? 23.197 -49.119 66.911 1.00 15.00 664 PHE A C 1
ATOM 4977 O O . PHE A 1 664 ? 22.292 -49.682 67.503 1.00 15.00 664 PHE A O 1
ATOM 4985 N N . ALA A 1 665 ? 23.077 -48.747 65.649 1.00 27.69 665 ALA A N 1
ATOM 4986 C CA . ALA A 1 665 ? 21.841 -48.992 64.935 1.00 27.69 665 ALA A CA 1
ATOM 4987 C C . ALA A 1 665 ? 22.211 -49.572 63.599 1.00 27.69 665 ALA A C 1
ATOM 4988 O O . ALA A 1 665 ? 23.378 -49.885 63.358 1.00 27.69 665 ALA A O 1
ATOM 4990 N N . PHE A 1 666 ? 21.229 -49.712 62.705 1.00 66.42 666 PHE A N 1
ATOM 4991 C CA . PHE A 1 666 ? 21.459 -50.234 61.354 1.00 66.42 666 PHE A CA 1
ATOM 4992 C C . PHE A 1 666 ? 20.183 -50.486 60.568 1.00 66.42 666 PHE A C 1
ATOM 4993 O O . PHE A 1 666 ? 19.122 -50.757 61.148 1.00 66.42 666 PHE A O 1
ATOM 5001 N N . ASN A 1 667 ? 20.304 -50.398 59.241 1.00 31.52 667 ASN A N 1
ATOM 5002 C CA . ASN A 1 667 ? 19.214 -50.648 58.334 1.00 31.52 667 ASN A CA 1
ATOM 5003 C C . ASN A 1 667 ? 18.790 -52.119 58.481 1.00 31.52 667 ASN A C 1
ATOM 5004 O O . ASN A 1 667 ? 19.542 -52.912 59.054 1.00 31.52 667 ASN A O 1
ATOM 5009 N N . LEU A 1 668 ? 17.585 -52.485 57.978 1.00 75.41 668 LEU A N 1
ATOM 5010 C CA . LEU A 1 668 ? 17.100 -53.868 58.041 1.00 75.41 668 LEU A CA 1
ATOM 5011 C C . LEU A 1 668 ? 17.513 -54.661 56.791 1.00 75.41 668 LEU A C 1
ATOM 5012 O O . LEU A 1 668 ? 17.549 -54.097 55.691 1.00 75.41 668 LEU A O 1
ATOM 5017 N N . PRO A 1 669 ? 17.828 -55.957 56.964 1.00 24.39 669 PRO A N 1
ATOM 5018 C CA . PRO A 1 669 ? 18.431 -56.789 55.903 1.00 24.39 669 PRO A CA 1
ATOM 5019 C C . PRO A 1 669 ? 17.846 -56.734 54.555 1.00 24.39 669 PRO A C 1
ATOM 5020 O O . PRO A 1 669 ? 18.445 -57.165 53.566 1.00 24.39 669 PRO A O 1
ATOM 5024 N N . ALA A 1 670 ? 16.646 -56.185 54.458 1.00 125.82 670 ALA A N 1
ATOM 5025 C CA . ALA A 1 670 ? 15.994 -56.077 53.186 1.00 125.82 670 ALA A CA 1
ATOM 5026 C C . ALA A 1 670 ? 15.565 -57.456 52.688 1.00 125.82 670 ALA A C 1
ATOM 5027 O O . ALA A 1 670 ? 15.400 -57.687 51.483 1.00 125.82 670 ALA A O 1
ATOM 5029 N N . ILE A 1 671 ? 15.384 -58.335 53.622 1.00 66.22 671 ILE A N 1
ATOM 5030 C CA . ILE A 1 671 ? 14.887 -59.675 53.493 1.00 66.22 671 ILE A CA 1
ATOM 5031 C C . ILE A 1 671 ? 15.239 -60.365 54.794 1.00 66.22 671 ILE A C 1
ATOM 5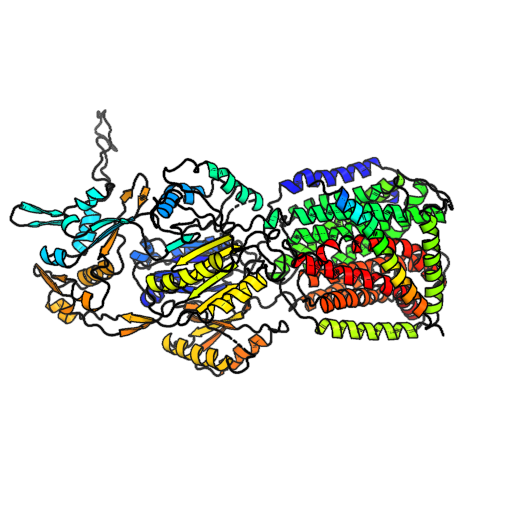032 O O . ILE A 1 671 ? 16.369 -60.265 55.298 1.00 66.22 671 ILE A O 1
ATOM 5037 N N . VAL A 1 672 ? 14.254 -61.047 55.352 1.00 109.74 672 VAL A N 1
ATOM 5038 C CA . VAL A 1 672 ? 14.386 -61.704 56.642 1.00 109.74 672 VAL A CA 1
ATOM 5039 C C . VAL A 1 672 ? 15.281 -62.931 56.720 1.00 109.74 672 VAL A C 1
ATOM 5040 O O . VAL A 1 672 ? 15.134 -63.881 55.958 1.00 109.74 672 VAL A O 1
ATOM 5044 N N . GLU A 1 673 ? 16.203 -62.851 57.672 1.00 50.51 673 GLU A N 1
ATOM 5045 C CA . GLU A 1 673 ? 17.152 -63.916 57.956 1.00 50.51 673 GLU A CA 1
ATOM 5046 C C . GLU A 1 673 ? 17.219 -64.163 59.466 1.00 50.51 673 GLU A C 1
ATOM 5047 O O . GLU A 1 673 ? 17.860 -63.410 60.197 1.00 50.51 673 GLU A O 1
ATOM 5053 N N . PHE A 1 680 ? 29.975 -65.746 59.560 1.00 42.22 680 PHE A N 1
ATOM 5054 C CA . PHE A 1 680 ? 28.879 -65.130 60.315 1.00 42.22 680 PHE A CA 1
ATOM 5055 C C . PHE A 1 680 ? 28.799 -65.705 61.741 1.00 42.22 680 PHE A C 1
ATOM 5056 O O . PHE A 1 680 ? 29.505 -65.229 62.636 1.00 42.22 680 PHE A O 1
ATOM 5064 N N . ASP A 1 681 ? 27.947 -66.708 61.929 1.00 30.89 681 ASP A N 1
ATOM 5065 C CA . ASP A 1 681 ? 27.721 -67.364 63.224 1.00 30.89 681 ASP A CA 1
ATOM 5066 C C . ASP A 1 681 ? 28.572 -68.645 63.404 1.00 30.89 681 ASP A C 1
ATOM 5067 O O . ASP A 1 681 ? 28.496 -69.566 62.586 1.00 30.89 681 ASP A O 1
ATOM 5072 N N . PHE A 1 682 ? 29.370 -68.707 64.470 1.00 18.00 682 PHE A N 1
ATOM 5073 C CA . PHE A 1 682 ? 30.220 -69.880 64.720 1.00 18.00 682 PHE A CA 1
ATOM 5074 C C . PHE A 1 682 ? 29.907 -70.503 66.079 1.00 18.00 682 PHE A C 1
ATOM 5075 O O . PHE A 1 682 ? 29.897 -69.824 67.102 1.00 18.00 682 PHE A O 1
ATOM 5083 N N . GLU A 1 683 ? 29.666 -71.832 66.091 1.00 28.05 683 GLU A N 1
ATOM 5084 C CA . GLU A 1 683 ? 29.326 -72.539 67.336 1.00 28.05 683 GLU A CA 1
ATOM 5085 C C . GLU A 1 683 ? 30.511 -73.360 67.849 1.00 28.05 683 GLU A C 1
ATOM 5086 O O . GLU A 1 683 ? 31.176 -74.101 67.126 1.00 28.05 683 GLU A O 1
ATOM 5092 N N . LEU A 1 684 ? 30.753 -73.199 69.142 1.00 69.95 684 LEU A N 1
ATOM 5093 C CA . LEU A 1 684 ? 31.765 -73.921 69.861 1.00 69.95 684 LEU A CA 1
ATOM 5094 C C . LEU A 1 684 ? 31.000 -75.041 70.573 1.00 69.95 684 LEU A C 1
ATOM 5095 O O . LEU A 1 684 ? 29.800 -74.886 70.788 1.00 69.95 684 LEU A O 1
ATOM 5100 N N . ILE A 1 685 ? 31.635 -76.125 71.012 1.00 70.81 685 ILE A N 1
ATOM 5101 C CA . ILE A 1 685 ? 30.908 -77.106 71.795 1.00 70.81 685 ILE A CA 1
ATOM 5102 C C . ILE A 1 685 ? 31.714 -77.522 73.037 1.00 70.81 685 ILE A C 1
ATOM 5103 O O . ILE A 1 685 ? 32.944 -77.407 73.061 1.00 70.81 685 ILE A O 1
ATOM 5108 N N . ASP A 1 686 ? 30.993 -77.978 74.070 1.00 90.50 686 ASP A N 1
ATOM 5109 C CA . ASP A 1 686 ? 31.511 -78.590 75.293 1.00 90.50 686 ASP A CA 1
ATOM 5110 C C . ASP A 1 686 ? 31.303 -80.073 75.027 1.00 90.50 686 ASP A C 1
ATOM 5111 O O . ASP A 1 686 ? 30.277 -80.627 75.436 1.00 90.50 686 ASP A O 1
ATOM 5116 N N . GLN A 1 687 ? 32.216 -80.719 74.345 1.00 35.56 687 GLN A N 1
ATOM 5117 C CA . GLN A 1 687 ? 32.007 -82.120 73.995 1.00 35.56 687 GLN A CA 1
ATOM 5118 C C . GLN A 1 687 ? 32.670 -83.177 74.890 1.00 35.56 687 GLN A C 1
ATOM 5119 O O . GLN A 1 687 ? 32.043 -84.193 75.213 1.00 35.56 687 GLN A O 1
ATOM 5125 N N . ALA A 1 688 ? 33.915 -82.982 75.288 1.00 125.11 688 ALA A N 1
ATOM 5126 C CA . ALA A 1 688 ? 34.561 -83.951 76.126 1.00 125.11 688 ALA A CA 1
ATOM 5127 C C . ALA A 1 688 ? 34.145 -83.930 77.590 1.00 125.11 688 ALA A C 1
ATOM 5128 O O . ALA A 1 688 ? 34.821 -84.544 78.417 1.00 125.11 688 ALA A O 1
ATOM 5130 N N . GLY A 1 689 ? 33.042 -83.269 77.874 1.00 49.00 689 GLY A N 1
ATOM 5131 C CA . GLY A 1 689 ? 32.476 -83.291 79.221 1.00 49.00 689 GLY A CA 1
ATOM 5132 C C . GLY A 1 689 ? 32.942 -82.161 80.152 1.00 49.00 689 GLY A C 1
ATOM 5133 O O . GLY A 1 689 ? 32.585 -82.170 81.321 1.00 49.00 689 GLY A O 1
ATOM 5134 N N . LEU A 1 690 ? 33.737 -81.216 79.656 1.00 89.41 690 LEU A N 1
ATOM 5135 C CA . LEU A 1 690 ? 34.198 -80.109 80.506 1.00 89.41 690 LEU A CA 1
ATOM 5136 C C . LEU A 1 690 ? 33.027 -79.339 81.105 1.00 89.41 690 LEU A C 1
ATOM 5137 O O . LEU A 1 690 ? 31.995 -79.927 81.429 1.00 89.41 690 LEU A O 1
ATOM 5142 N N . GLY A 1 691 ? 33.181 -78.026 81.252 1.00 66.91 691 GLY A N 1
ATOM 5143 C CA . GLY A 1 691 ? 32.103 -77.229 81.848 1.00 66.91 691 GLY A CA 1
ATOM 5144 C C . GLY A 1 691 ? 31.940 -75.840 81.223 1.00 66.91 691 GLY A C 1
ATOM 5145 O O . GLY A 1 691 ? 32.725 -75.415 80.381 1.00 66.91 691 GLY A O 1
ATOM 5146 N N . HIS A 1 692 ? 30.900 -75.135 81.650 1.00 113.16 692 HIS A N 1
ATOM 5147 C CA . HIS A 1 692 ? 30.668 -73.784 81.200 1.00 113.16 692 HIS A CA 1
ATOM 5148 C C . HIS A 1 692 ? 31.944 -72.985 81.409 1.00 113.16 692 HIS A C 1
ATOM 5149 O O . HIS A 1 692 ? 32.499 -72.412 80.477 1.00 113.16 692 HIS A O 1
ATOM 5156 N N . GLU A 1 693 ? 32.384 -72.950 82.663 1.00 144.58 693 GLU A N 1
ATOM 5157 C CA . GLU A 1 693 ? 33.583 -72.213 83.061 1.00 144.58 693 GLU A CA 1
ATOM 5158 C C . GLU A 1 693 ? 34.801 -72.500 82.175 1.00 144.58 693 GLU A C 1
ATOM 5159 O O . GLU A 1 693 ? 35.468 -71.570 81.714 1.00 144.58 693 GLU A O 1
ATOM 5165 N N . LYS A 1 694 ? 35.086 -73.777 81.934 1.00 80.40 694 LYS A N 1
ATOM 5166 C CA . LYS A 1 694 ? 36.201 -74.158 81.069 1.00 80.40 694 LYS A CA 1
ATOM 5167 C C . LYS A 1 694 ? 35.840 -73.807 79.624 1.00 80.40 694 LYS A C 1
ATOM 5168 O O . LYS A 1 694 ? 36.675 -73.321 78.860 1.00 80.40 694 LYS A O 1
ATOM 5174 N N . LEU A 1 695 ? 34.584 -74.062 79.263 1.00 36.81 695 LEU A N 1
ATOM 5175 C CA . LEU A 1 695 ? 34.073 -73.793 77.923 1.00 36.81 695 LEU A CA 1
ATOM 5176 C C . LEU A 1 695 ? 34.044 -72.295 77.642 1.00 36.81 695 LEU A C 1
ATOM 5177 O O . LEU A 1 695 ? 34.207 -71.862 76.497 1.00 36.81 695 LEU A O 1
ATOM 5182 N N . THR A 1 696 ? 33.826 -71.514 78.700 1.00 21.02 696 THR A N 1
ATOM 5183 C CA . THR A 1 696 ? 33.792 -70.061 78.611 1.00 21.02 696 THR A CA 1
ATOM 5184 C C . THR A 1 696 ? 35.223 -69.602 78.690 1.00 21.02 696 THR A C 1
ATOM 5185 O O . THR A 1 696 ? 35.545 -68.484 78.314 1.00 21.02 696 THR A O 1
ATOM 5189 N N . GLN A 1 697 ? 36.079 -70.494 79.170 1.00 62.62 697 GLN A N 1
ATOM 5190 C CA . GLN A 1 697 ? 37.497 -70.208 79.282 1.00 62.62 697 GLN A CA 1
ATOM 5191 C C . GLN A 1 697 ? 38.139 -70.341 77.900 1.00 62.62 697 GLN A C 1
ATOM 5192 O O . GLN A 1 697 ? 39.097 -69.641 77.588 1.00 62.62 697 GLN A O 1
ATOM 5198 N N . ALA A 1 698 ? 37.605 -71.236 77.072 1.00 84.63 698 ALA A N 1
ATOM 5199 C CA . ALA A 1 698 ? 38.148 -71.448 75.733 1.00 84.63 698 ALA A CA 1
ATOM 5200 C C . ALA A 1 698 ? 37.661 -70.410 74.737 1.00 84.63 698 ALA A C 1
ATOM 5201 O O . ALA A 1 698 ? 38.461 -69.827 74.011 1.00 84.63 698 ALA A O 1
ATOM 5203 N N . ARG A 1 699 ? 36.352 -70.178 74.690 1.00 36.61 699 ARG A N 1
ATOM 5204 C CA . ARG A 1 699 ? 35.809 -69.190 73.767 1.00 36.61 699 ARG A CA 1
ATOM 5205 C C . ARG A 1 699 ? 36.553 -67.896 74.049 1.00 36.61 699 ARG A C 1
ATOM 5206 O O . ARG A 1 699 ? 36.516 -66.943 73.268 1.00 36.61 699 ARG A O 1
ATOM 5214 N N . ASN A 1 700 ? 37.224 -67.886 75.196 1.00 63.51 700 ASN A N 1
ATOM 5215 C CA . ASN A 1 700 ? 38.025 -66.762 75.638 1.00 63.51 700 ASN A CA 1
ATOM 5216 C C . ASN A 1 700 ? 39.230 -66.743 74.697 1.00 63.51 700 ASN A C 1
ATOM 5217 O O . ASN A 1 700 ? 39.324 -65.884 73.820 1.00 63.51 700 ASN A O 1
ATOM 5222 N N . GLN A 1 701 ? 40.130 -67.713 74.872 1.00 147.06 701 GLN A N 1
ATOM 5223 C CA . GLN A 1 701 ? 41.340 -67.850 74.052 1.00 147.06 701 GLN A CA 1
ATOM 5224 C C . GLN A 1 701 ? 41.091 -67.605 72.570 1.00 147.06 701 GLN A C 1
ATOM 5225 O O . GLN A 1 701 ? 41.877 -66.936 71.902 1.00 147.06 701 GLN A O 1
ATOM 5231 N N . LEU A 1 702 ? 40.000 -68.162 72.056 1.00 95.41 702 LEU A N 1
ATOM 5232 C CA . LEU A 1 702 ? 39.662 -68.012 70.647 1.00 95.41 702 LEU A CA 1
ATOM 5233 C C . LEU A 1 702 ? 39.243 -66.590 70.252 1.00 95.41 702 LEU A C 1
ATOM 5234 O O . LEU A 1 702 ? 39.991 -65.912 69.546 1.00 95.41 702 LEU A O 1
ATOM 5239 N N . LEU A 1 703 ? 38.070 -66.132 70.697 1.00 70.72 703 LEU A N 1
ATOM 5240 C CA . LEU A 1 703 ? 37.618 -64.784 70.340 1.00 70.72 703 LEU A CA 1
ATOM 5241 C C . LEU A 1 703 ? 38.761 -63.789 70.490 1.00 70.72 703 LEU A C 1
ATOM 5242 O O . LEU A 1 703 ? 38.869 -62.815 69.735 1.00 70.72 703 LEU A O 1
ATOM 5247 N N . ALA A 1 704 ? 39.612 -64.040 71.476 1.00 121.69 704 ALA A N 1
ATOM 5248 C CA . ALA A 1 704 ? 40.747 -63.172 71.726 1.00 121.69 704 ALA A CA 1
ATOM 5249 C C . ALA A 1 704 ? 41.823 -63.378 70.664 1.00 121.69 704 ALA A C 1
ATOM 5250 O O . ALA A 1 704 ? 42.345 -62.408 70.110 1.00 121.69 704 ALA A O 1
ATOM 5252 N N . GLU A 1 705 ? 42.157 -64.632 70.371 1.00 106.18 705 GLU A N 1
ATOM 5253 C CA . GLU A 1 705 ? 43.178 -64.886 69.365 1.00 106.18 705 GLU A CA 1
ATOM 5254 C C . GLU A 1 705 ? 42.727 -64.459 67.988 1.00 106.18 705 GLU A C 1
ATOM 5255 O O . GLU A 1 705 ? 43.416 -63.694 67.320 1.00 106.18 705 GLU A O 1
ATOM 5261 N N . ALA A 1 706 ? 41.581 -64.966 67.549 1.00 115.83 706 ALA A N 1
ATOM 5262 C CA . ALA A 1 706 ? 41.071 -64.604 66.235 1.00 115.83 706 ALA A CA 1
ATOM 5263 C C . ALA A 1 706 ? 41.331 -63.114 66.024 1.00 115.83 706 ALA A C 1
ATOM 5264 O O . ALA A 1 706 ? 41.580 -62.671 64.907 1.00 115.83 706 ALA A O 1
ATOM 5266 N N . ALA A 1 707 ? 41.317 -62.359 67.119 1.00 130.57 707 ALA A N 1
ATOM 5267 C CA . ALA A 1 707 ? 41.537 -60.920 67.077 1.00 130.57 707 ALA A CA 1
ATOM 5268 C C . ALA A 1 707 ? 42.921 -60.450 66.609 1.00 130.57 707 ALA A C 1
ATOM 5269 O O . ALA A 1 707 ? 43.202 -59.251 66.670 1.00 130.57 707 ALA A O 1
ATOM 5271 N N . LYS A 1 708 ? 43.785 -61.364 66.157 1.00 132.47 708 LYS A N 1
ATOM 5272 C CA . LYS A 1 708 ? 45.110 -60.966 65.654 1.00 132.47 708 LYS A CA 1
ATOM 5273 C C . LYS A 1 708 ? 45.395 -61.385 64.210 1.00 132.47 708 LYS A C 1
ATOM 5274 O O . LYS A 1 708 ? 46.384 -62.055 63.925 1.00 132.47 708 LYS A O 1
ATOM 5280 N N . HIS A 1 709 ? 44.499 -60.989 63.317 1.00 80.12 709 HIS A N 1
ATOM 5281 C CA . HIS A 1 709 ? 44.580 -61.214 61.875 1.00 80.12 709 HIS A CA 1
ATOM 5282 C C . HIS A 1 709 ? 43.549 -60.266 61.268 1.00 80.12 709 HIS A C 1
ATOM 5283 O O . HIS A 1 709 ? 43.351 -60.266 60.051 1.00 80.12 709 HIS A O 1
ATOM 5290 N N . PRO A 1 710 ? 42.880 -59.437 62.097 1.00 111.35 710 PRO A N 1
ATOM 5291 C CA . PRO A 1 710 ? 41.877 -58.563 61.495 1.00 111.35 710 PRO A CA 1
ATOM 5292 C C . PRO A 1 710 ? 42.362 -57.257 60.970 1.00 111.35 710 PRO A C 1
ATOM 5293 O O . PRO A 1 710 ? 43.497 -56.849 61.231 1.00 111.35 710 PRO A O 1
ATOM 5297 N N . ASP A 1 711 ? 41.459 -56.604 60.245 1.00 73.26 711 ASP A N 1
ATOM 5298 C CA . ASP A 1 711 ? 41.713 -55.293 59.681 1.00 73.26 711 ASP A CA 1
ATOM 5299 C C . ASP A 1 711 ? 40.746 -54.302 60.361 1.00 73.26 711 ASP A C 1
ATOM 5300 O O . ASP A 1 711 ? 39.514 -54.423 60.257 1.00 73.26 711 ASP A O 1
ATOM 5305 N N . MET A 1 712 ? 41.328 -53.341 61.079 1.00 133.08 712 MET A N 1
ATOM 5306 C CA . MET A 1 712 ? 40.570 -52.310 61.782 1.00 133.08 712 MET A CA 1
ATOM 5307 C C . MET A 1 712 ? 39.815 -52.862 62.988 1.00 133.08 712 MET A C 1
ATOM 5308 O O . MET A 1 712 ? 40.402 -53.458 63.892 1.00 133.08 712 MET A O 1
ATOM 5313 N N . VAL A 1 716 ? 35.029 -60.388 64.866 1.00 80.71 716 VAL A N 1
ATOM 5314 C CA . VAL A 1 716 ? 34.704 -61.615 65.588 1.00 80.71 716 VAL A CA 1
ATOM 5315 C C . VAL A 1 716 ? 34.248 -61.315 67.018 1.00 80.71 716 VAL A C 1
ATOM 5316 O O . VAL A 1 716 ? 34.966 -60.677 67.792 1.00 80.71 716 VAL A O 1
ATOM 5320 N N . ARG A 1 717 ? 33.046 -61.788 67.351 1.00 86.66 717 ARG A N 1
ATOM 5321 C CA . ARG A 1 717 ? 32.450 -61.584 68.670 1.00 86.66 717 ARG A CA 1
ATOM 5322 C C . ARG A 1 717 ? 31.496 -62.714 69.158 1.00 86.66 717 ARG A C 1
ATOM 5323 O O . ARG A 1 717 ? 30.809 -63.338 68.363 1.00 86.66 717 ARG A O 1
ATOM 5331 N N . PRO A 1 718 ? 31.482 -62.968 70.531 1.00 91.35 718 PRO A N 1
ATOM 5332 C CA . PRO A 1 718 ? 30.526 -63.927 71.150 1.00 91.35 718 PRO A CA 1
ATOM 5333 C C . PRO A 1 718 ? 29.092 -63.358 71.066 1.00 91.35 718 PRO A C 1
ATOM 5334 O O . PRO A 1 718 ? 28.927 -62.153 71.218 1.00 91.35 718 PRO A O 1
ATOM 5338 N N . ASN A 1 719 ? 28.044 -64.151 70.842 1.00 121.16 719 ASN A N 1
ATOM 5339 C CA . ASN A 1 719 ? 26.699 -63.513 70.817 1.00 121.16 719 ASN A CA 1
ATOM 5340 C C . ASN A 1 719 ? 26.026 -63.505 72.190 1.00 121.16 719 ASN A C 1
ATOM 5341 O O . ASN A 1 719 ? 25.268 -62.583 72.498 1.00 121.16 719 ASN A O 1
ATOM 5346 N N . GLY A 1 720 ? 26.287 -64.517 73.011 1.00 79.24 720 GLY A N 1
ATOM 5347 C CA . GLY A 1 720 ? 25.635 -64.568 74.327 1.00 79.24 720 GLY A CA 1
ATOM 5348 C C . GLY A 1 720 ? 25.956 -63.329 75.202 1.00 79.24 720 GLY A C 1
ATOM 5349 O O . GLY A 1 720 ? 26.542 -62.357 74.729 1.00 79.24 720 GLY A O 1
ATOM 5350 N N . LEU A 1 721 ? 25.556 -63.407 76.474 1.00 19.51 721 LEU A N 1
ATOM 5351 C CA . LEU A 1 721 ? 25.893 -62.379 77.436 1.00 19.51 721 LEU A CA 1
ATOM 5352 C C . LEU A 1 721 ? 27.108 -62.899 78.216 1.00 19.51 721 LEU A C 1
ATOM 5353 O O . LEU A 1 721 ? 27.444 -64.075 78.090 1.00 19.51 721 LEU A O 1
ATOM 5358 N N . GLU A 1 722 ? 27.762 -62.081 79.021 1.00 38.50 722 GLU A N 1
ATOM 5359 C CA . GLU A 1 722 ? 28.858 -62.655 79.744 1.00 38.50 722 GLU A CA 1
ATOM 5360 C C . GLU A 1 722 ? 28.353 -62.897 81.187 1.00 38.50 722 GLU A C 1
ATOM 5361 O O . GLU A 1 722 ? 27.281 -62.416 81.579 1.00 38.50 722 GLU A O 1
ATOM 5367 N N . ASP A 1 723 ? 29.142 -63.663 81.891 1.00 18.07 723 ASP A N 1
ATOM 5368 C CA . ASP A 1 723 ? 28.888 -64.066 83.265 1.00 18.07 723 ASP A CA 1
ATOM 5369 C C . ASP A 1 723 ? 28.511 -62.906 84.241 1.00 18.07 723 ASP A C 1
ATOM 5370 O O . ASP A 1 723 ? 29.170 -61.863 84.232 1.00 18.07 723 ASP A O 1
ATOM 5375 N N . THR A 1 724 ? 27.481 -63.080 85.061 1.00 15.00 724 THR A N 1
ATOM 5376 C CA . THR A 1 724 ? 27.037 -62.060 86.004 1.00 15.00 724 THR A CA 1
ATOM 5377 C C . THR A 1 724 ? 27.282 -62.496 87.485 1.00 15.00 724 THR A C 1
ATOM 5378 O O . THR A 1 724 ? 27.330 -63.685 87.772 1.00 15.00 724 THR A O 1
ATOM 5382 N N . PRO A 1 725 ? 27.422 -61.530 88.387 1.00 28.37 725 PRO A N 1
ATOM 5383 C CA . PRO A 1 725 ? 27.586 -61.852 89.807 1.00 28.37 725 PRO A CA 1
ATOM 5384 C C . PRO A 1 725 ? 26.310 -62.509 90.309 1.00 28.37 725 PRO A C 1
ATOM 5385 O O . PRO A 1 725 ? 25.230 -62.108 89.903 1.00 28.37 725 PRO A O 1
ATOM 5389 N N . GLN A 1 726 ? 26.410 -63.524 91.164 1.00 31.63 726 GLN A N 1
ATOM 5390 C CA . GLN A 1 726 ? 25.228 -64.210 91.673 1.00 31.63 726 GLN A CA 1
ATOM 5391 C C . GLN A 1 726 ? 25.316 -64.362 93.174 1.00 31.63 726 GLN A C 1
ATOM 5392 O O . GLN A 1 726 ? 26.381 -64.188 93.760 1.00 31.63 726 GLN A O 1
ATOM 5398 N N . PHE A 1 727 ? 24.196 -64.687 93.793 1.00 28.77 727 PHE A N 1
ATOM 5399 C CA . PHE A 1 727 ? 24.141 -64.798 95.237 1.00 28.77 727 PHE A CA 1
ATOM 5400 C C . PHE A 1 727 ? 23.857 -66.215 95.748 1.00 28.77 727 PHE A C 1
ATOM 5401 O O . PHE A 1 727 ? 22.718 -66.676 95.682 1.00 28.77 727 PHE A O 1
ATOM 5409 N N . LYS A 1 728 ? 24.881 -66.903 96.246 1.00 15.00 728 LYS A N 1
ATOM 5410 C CA . LYS A 1 728 ? 24.704 -68.255 96.757 1.00 15.00 728 LYS A CA 1
ATOM 5411 C C . LYS A 1 728 ? 24.148 -68.251 98.177 1.00 15.00 728 LYS A C 1
ATOM 5412 O O . LYS A 1 728 ? 24.531 -67.426 98.994 1.00 15.00 728 LYS A O 1
ATOM 5418 N N . ILE A 1 729 ? 23.248 -69.183 98.470 1.00 30.17 729 ILE A N 1
ATOM 5419 C CA . ILE A 1 729 ? 22.646 -69.275 99.796 1.00 30.17 729 ILE A CA 1
ATOM 5420 C C . ILE A 1 729 ? 23.083 -70.442 100.705 1.00 30.17 729 ILE A C 1
ATOM 5421 O O . ILE A 1 729 ? 23.397 -70.217 101.877 1.00 30.17 729 ILE A O 1
ATOM 5426 N N . ASP A 1 730 ? 23.078 -71.680 100.217 1.00 19.22 730 ASP A N 1
ATOM 5427 C CA . ASP A 1 730 ? 23.520 -72.800 101.062 1.00 19.22 730 ASP A CA 1
ATOM 5428 C C . ASP A 1 730 ? 22.714 -72.933 102.346 1.00 19.22 730 ASP A C 1
ATOM 5429 O O . ASP A 1 730 ? 23.170 -72.490 103.409 1.00 19.22 730 ASP A O 1
ATOM 5434 N N . ILE A 1 731 ? 21.539 -73.546 102.267 1.00 22.26 731 ILE A N 1
ATOM 5435 C CA . ILE A 1 731 ? 20.711 -73.742 103.454 1.00 22.26 731 ILE A CA 1
ATOM 5436 C C . ILE A 1 731 ? 21.307 -74.812 104.354 1.00 22.26 731 ILE A C 1
ATOM 5437 O O . ILE A 1 731 ? 21.364 -75.978 103.965 1.00 22.26 731 ILE A O 1
ATOM 5442 N N . ASP A 1 732 ? 21.724 -74.440 105.561 1.00 32.23 732 ASP A N 1
ATOM 5443 C CA . ASP A 1 732 ? 22.336 -75.427 106.450 1.00 32.23 732 ASP A CA 1
ATOM 5444 C C . ASP A 1 732 ? 21.370 -76.378 107.149 1.00 32.23 732 ASP A C 1
ATOM 5445 O O . ASP A 1 732 ? 20.930 -76.146 108.280 1.00 32.23 732 ASP A O 1
ATOM 5450 N N . GLN A 1 733 ? 21.084 -77.473 106.460 1.00 29.64 733 GLN A N 1
ATOM 5451 C CA . GLN A 1 733 ? 20.182 -78.504 106.935 1.00 29.64 733 GLN A CA 1
ATOM 5452 C C . GLN A 1 733 ? 20.205 -78.787 108.434 1.00 29.64 733 GLN A C 1
ATOM 5453 O O . GLN A 1 733 ? 19.185 -78.648 109.116 1.00 29.64 733 GLN A O 1
ATOM 5459 N N . GLU A 1 734 ? 21.357 -79.200 108.949 1.00 26.85 734 GLU A N 1
ATOM 5460 C CA . GLU A 1 734 ? 21.449 -79.521 110.369 1.00 26.85 734 GLU A CA 1
ATOM 5461 C C . GLU A 1 734 ? 20.849 -78.404 111.183 1.00 26.85 734 GLU A C 1
ATOM 5462 O O . GLU A 1 734 ? 19.780 -78.550 111.787 1.00 26.85 734 GLU A O 1
ATOM 5468 N N . LYS A 1 735 ? 21.548 -77.277 111.179 1.00 15.00 735 LYS A N 1
ATOM 5469 C CA . LYS A 1 735 ? 21.098 -76.140 111.943 1.00 15.00 735 LYS A CA 1
ATOM 5470 C C . LYS A 1 735 ? 19.621 -75.933 111.675 1.00 15.00 735 LYS A C 1
ATOM 5471 O O . LYS A 1 735 ? 18.856 -75.595 112.579 1.00 15.00 735 LYS A O 1
ATOM 5477 N N . ALA A 1 736 ? 19.219 -76.196 110.438 1.00 26.76 736 ALA A N 1
ATOM 5478 C CA . ALA A 1 736 ? 17.826 -76.044 110.049 1.00 26.76 736 ALA A CA 1
ATOM 5479 C C . ALA A 1 736 ? 16.923 -77.002 110.825 1.00 26.76 736 ALA A C 1
ATOM 5480 O O . ALA A 1 736 ? 15.885 -76.599 111.371 1.00 26.76 736 ALA A O 1
ATOM 5482 N N . GLN A 1 737 ? 17.321 -78.270 110.876 1.00 43.20 737 GLN A N 1
ATOM 5483 C CA . GLN A 1 737 ? 16.532 -79.266 111.584 1.00 43.20 737 GLN A CA 1
ATOM 5484 C C . GLN A 1 737 ? 16.628 -79.104 113.093 1.00 43.20 737 GLN A C 1
ATOM 5485 O O . GLN A 1 737 ? 15.649 -79.324 113.816 1.00 43.20 737 GLN A O 1
ATOM 5491 N N . ALA A 1 738 ? 17.802 -78.711 113.573 1.00 40.02 738 ALA A N 1
ATOM 5492 C CA . ALA A 1 738 ? 17.979 -78.520 115.002 1.00 40.02 738 ALA A CA 1
ATOM 5493 C C . ALA A 1 738 ? 16.899 -77.567 115.510 1.00 40.02 738 ALA A C 1
ATOM 5494 O O . ALA A 1 738 ? 16.417 -77.706 116.636 1.00 40.02 738 ALA A O 1
ATOM 5496 N N . LEU A 1 739 ? 16.513 -76.614 114.662 1.00 33.14 739 LEU A N 1
ATOM 5497 C CA . LEU A 1 739 ? 15.498 -75.616 115.002 1.00 33.14 739 LEU A CA 1
ATOM 5498 C C . LEU A 1 739 ? 14.073 -76.073 114.727 1.00 33.14 739 LEU A C 1
ATOM 5499 O O . LEU A 1 739 ? 13.116 -75.482 115.232 1.00 33.14 739 LEU A O 1
ATOM 5504 N N . GLY A 1 740 ? 13.932 -77.114 113.917 1.00 34.06 740 GLY A N 1
ATOM 5505 C CA . GLY A 1 740 ? 12.609 -77.630 113.629 1.00 34.06 740 GLY A CA 1
ATOM 5506 C C . GLY A 1 740 ? 11.846 -76.842 112.592 1.00 34.06 740 GLY A C 1
ATOM 5507 O O . GLY A 1 740 ? 10.698 -76.455 112.807 1.00 34.06 740 GLY A O 1
ATOM 5508 N N . VAL A 1 741 ? 12.488 -76.615 111.457 1.00 23.51 741 VAL A N 1
ATOM 5509 C CA . VAL A 1 741 ? 11.873 -75.879 110.363 1.00 23.51 741 VAL A CA 1
ATOM 5510 C C . VAL A 1 741 ? 11.937 -76.710 109.084 1.00 23.51 741 VAL A C 1
ATOM 5511 O O . VAL A 1 741 ? 13.020 -77.083 108.617 1.00 23.51 741 VAL A O 1
ATOM 5515 N N . SER A 1 742 ? 10.776 -76.997 108.509 1.00 45.27 742 SER A N 1
ATOM 5516 C CA . SER A 1 742 ? 10.731 -77.802 107.291 1.00 45.27 742 SER A CA 1
ATOM 5517 C C . SER A 1 742 ? 11.570 -77.229 106.150 1.00 45.27 742 SER A C 1
ATOM 5518 O O . SER A 1 742 ? 11.308 -76.119 105.678 1.00 45.27 742 SER A O 1
ATOM 5521 N N . ILE A 1 743 ? 12.572 -77.986 105.700 1.00 15.00 743 ILE A N 1
ATOM 5522 C CA . ILE A 1 743 ? 13.406 -77.535 104.588 1.00 15.00 743 ILE A CA 1
ATOM 5523 C C . ILE A 1 743 ? 12.502 -77.133 103.412 1.00 15.00 743 ILE A C 1
ATOM 5524 O O . ILE A 1 743 ? 12.974 -76.788 102.336 1.00 15.00 743 ILE A O 1
ATOM 5529 N N . ASN A 1 744 ? 11.196 -77.199 103.627 1.00 15.00 744 ASN A N 1
ATOM 5530 C CA . ASN A 1 744 ? 10.240 -76.820 102.610 1.00 15.00 744 ASN A CA 1
ATOM 5531 C C . ASN A 1 744 ? 9.802 -75.410 102.931 1.00 15.00 744 ASN A C 1
ATOM 5532 O O . ASN A 1 744 ? 10.153 -74.483 102.209 1.00 15.00 744 ASN A O 1
ATOM 5537 N N . ASP A 1 745 ? 9.050 -75.252 104.023 1.00 23.97 745 ASP A N 1
ATOM 5538 C CA . ASP A 1 745 ? 8.574 -73.932 104.440 1.00 23.97 745 ASP A CA 1
ATOM 5539 C C . ASP A 1 745 ? 9.685 -72.939 104.102 1.00 23.97 745 ASP A C 1
ATOM 5540 O O . ASP A 1 745 ? 9.433 -71.781 103.756 1.00 23.97 745 ASP A O 1
ATOM 5545 N N . ILE A 1 746 ? 10.924 -73.402 104.192 1.00 22.65 746 ILE A N 1
ATOM 5546 C CA . ILE A 1 746 ? 12.033 -72.531 103.877 1.00 22.65 746 ILE A CA 1
ATOM 5547 C C . ILE A 1 746 ? 11.991 -72.223 102.385 1.00 22.65 746 ILE A C 1
ATOM 5548 O O . ILE A 1 746 ? 11.417 -71.210 101.988 1.00 22.65 746 ILE A O 1
ATOM 5553 N N . ASN A 1 747 ? 12.560 -73.100 101.564 1.00 35.60 747 ASN A N 1
ATOM 5554 C CA . ASN A 1 747 ? 12.582 -72.880 100.127 1.00 35.60 747 ASN A CA 1
ATOM 5555 C C . ASN A 1 747 ? 11.361 -72.138 99.593 1.00 35.60 747 ASN A C 1
ATOM 5556 O O . ASN A 1 747 ? 11.493 -71.248 98.750 1.00 35.60 747 ASN A O 1
ATOM 5561 N N . THR A 1 748 ? 10.170 -72.474 100.075 1.00 42.55 748 THR A N 1
ATOM 5562 C CA . THR A 1 748 ? 8.996 -71.765 99.581 1.00 42.55 748 THR A CA 1
ATOM 5563 C C . THR A 1 748 ? 9.038 -70.341 100.117 1.00 42.55 748 THR A C 1
ATOM 5564 O O . THR A 1 748 ? 9.027 -69.379 99.352 1.00 42.55 748 THR A O 1
ATOM 5568 N N . THR A 1 749 ? 9.119 -70.211 101.435 1.00 15.00 749 THR A N 1
ATOM 5569 C CA . THR A 1 749 ? 9.147 -68.896 102.044 1.00 15.00 749 THR A CA 1
ATOM 5570 C C . THR A 1 749 ? 10.252 -68.015 101.460 1.00 15.00 749 THR A C 1
ATOM 5571 O O . THR A 1 749 ? 10.301 -66.821 101.735 1.00 15.00 749 THR A O 1
ATOM 5575 N N . LEU A 1 750 ? 11.143 -68.603 100.666 1.00 15.00 750 LEU A N 1
ATOM 5576 C CA . LEU A 1 750 ? 12.207 -67.830 100.034 1.00 15.00 750 LEU A CA 1
ATOM 5577 C C . LEU A 1 750 ? 11.757 -67.468 98.635 1.00 15.00 750 LEU A C 1
ATOM 5578 O O . LEU A 1 750 ? 11.115 -66.440 98.435 1.00 15.00 750 LEU A O 1
ATOM 5583 N N . GLY A 1 751 ? 12.090 -68.315 97.667 1.00 15.00 751 GLY A N 1
ATOM 5584 C CA . GLY A 1 751 ? 11.691 -68.052 96.296 1.00 15.00 751 GLY A CA 1
ATOM 5585 C C . GLY A 1 751 ? 10.330 -67.378 96.212 1.00 15.00 751 GLY A C 1
ATOM 5586 O O . GLY A 1 751 ? 10.146 -66.410 95.478 1.00 15.00 751 GLY A O 1
ATOM 5587 N N . ALA A 1 752 ? 9.370 -67.885 96.974 1.00 15.00 752 ALA A N 1
ATOM 5588 C CA . ALA A 1 752 ? 8.042 -67.308 96.973 1.00 15.00 752 ALA A CA 1
ATOM 5589 C C . ALA A 1 752 ? 8.154 -65.802 97.017 1.00 15.00 752 ALA A C 1
ATOM 5590 O O . ALA A 1 752 ? 7.791 -65.127 96.064 1.00 15.00 752 ALA A O 1
ATOM 5592 N N . ALA A 1 753 ? 8.688 -65.295 98.125 1.00 19.66 753 ALA A N 1
ATOM 5593 C CA . ALA A 1 753 ? 8.851 -63.858 98.366 1.00 19.66 753 ALA A CA 1
ATOM 5594 C C . ALA A 1 753 ? 9.899 -63.120 97.547 1.00 19.66 753 ALA A C 1
ATOM 5595 O O . ALA A 1 753 ? 9.877 -61.893 97.499 1.00 19.66 753 ALA A O 1
ATOM 5597 N N . TRP A 1 754 ? 10.814 -63.840 96.912 1.00 15.00 754 TRP A N 1
ATOM 5598 C CA . TRP A 1 754 ? 11.833 -63.178 96.120 1.00 15.00 754 TRP A CA 1
ATOM 5599 C C . TRP A 1 754 ? 11.667 -63.330 94.620 1.00 15.00 754 TRP A C 1
ATOM 5600 O O . TRP A 1 754 ? 12.118 -62.476 93.877 1.00 15.00 754 TRP A O 1
ATOM 5611 N N . GLY A 1 755 ? 11.020 -64.407 94.175 1.00 15.00 755 GLY A N 1
ATOM 5612 C CA . GLY A 1 755 ? 10.818 -64.636 92.748 1.00 15.00 755 GLY A CA 1
ATOM 5613 C C . GLY A 1 755 ? 9.376 -64.560 92.272 1.00 15.00 755 GLY A C 1
ATOM 5614 O O . GLY A 1 755 ? 9.113 -64.296 91.102 1.00 15.00 755 GLY A O 1
ATOM 5615 N N . GLY A 1 756 ? 8.443 -64.801 93.188 1.00 15.00 756 GLY A N 1
ATOM 5616 C CA . GLY A 1 756 ? 7.031 -64.744 92.862 1.00 15.00 756 GLY A CA 1
ATOM 5617 C C . GLY A 1 756 ? 6.433 -66.096 92.532 1.00 15.00 756 GLY A C 1
ATOM 5618 O O . GLY A 1 756 ? 6.942 -66.805 91.663 1.00 15.00 756 GLY A O 1
ATOM 5619 N N . SER A 1 757 ? 5.358 -66.464 93.224 1.00 19.05 757 SER A N 1
ATOM 5620 C CA . SER A 1 757 ? 4.697 -67.743 92.981 1.00 19.05 757 SER A CA 1
ATOM 5621 C C . SER A 1 757 ? 3.402 -67.503 92.260 1.00 19.05 757 SER A C 1
ATOM 5622 O O . SER A 1 757 ? 2.786 -66.458 92.420 1.00 19.05 757 SER A O 1
ATOM 5625 N N . TYR A 1 758 ? 2.996 -68.472 91.456 1.00 23.00 758 TYR A N 1
ATOM 5626 C CA . TYR A 1 758 ? 1.753 -68.382 90.717 1.00 23.00 758 TYR A CA 1
ATOM 5627 C C . TYR A 1 758 ? 0.768 -69.182 91.561 1.00 23.00 758 TYR A C 1
ATOM 5628 O O . TYR A 1 758 ? 0.706 -70.403 91.435 1.00 23.00 758 TYR A O 1
ATOM 5637 N N . VAL A 1 759 ? 0.008 -68.505 92.422 1.00 15.00 759 VAL A N 1
ATOM 5638 C CA . VAL A 1 759 ? -0.924 -69.186 93.322 1.00 15.00 759 VAL A CA 1
ATOM 5639 C C . VAL A 1 759 ? -2.182 -69.768 92.689 1.00 15.00 759 VAL A C 1
ATOM 5640 O O . VAL A 1 759 ? -2.185 -70.909 92.242 1.00 15.00 759 VAL A O 1
ATOM 5644 N N . ASN A 1 760 ? -3.261 -68.995 92.689 1.00 15.00 760 ASN A N 1
ATOM 5645 C CA . ASN A 1 760 ? -4.511 -69.432 92.108 1.00 15.00 760 ASN A CA 1
ATOM 5646 C C . ASN A 1 760 ? -4.686 -68.730 90.799 1.00 15.00 760 ASN A C 1
ATOM 5647 O O . ASN A 1 760 ? -3.755 -68.544 90.037 1.00 15.00 760 ASN A O 1
ATOM 5652 N N . ASP A 1 761 ? -5.930 -68.353 90.572 1.00 15.00 761 ASP A N 1
ATOM 5653 C CA . ASP A 1 761 ? -6.389 -67.623 89.408 1.00 15.00 761 ASP A CA 1
ATOM 5654 C C . ASP A 1 761 ? -7.631 -66.901 89.915 1.00 15.00 761 ASP A C 1
ATOM 5655 O O . ASP A 1 761 ? -8.191 -67.252 90.951 1.00 15.00 761 ASP A O 1
ATOM 5660 N N . PHE A 1 762 ? -8.068 -65.886 89.202 1.00 15.00 762 PHE A N 1
ATOM 5661 C CA . PHE A 1 762 ? -9.232 -65.172 89.649 1.00 15.00 762 PHE A CA 1
ATOM 5662 C C . PHE A 1 762 ? -9.754 -64.463 88.445 1.00 15.00 762 PHE A C 1
ATOM 5663 O O . PHE A 1 762 ? -8.992 -64.045 87.577 1.00 15.00 762 PHE A O 1
ATOM 5671 N N . ILE A 1 763 ? -11.060 -64.329 88.375 1.00 19.46 763 ILE A N 1
ATOM 5672 C CA . ILE A 1 763 ? -11.611 -63.643 87.249 1.00 19.46 763 ILE A CA 1
ATOM 5673 C C . ILE A 1 763 ? -11.594 -62.172 87.570 1.00 19.46 763 ILE A C 1
ATOM 5674 O O . ILE A 1 763 ? -12.047 -61.760 88.642 1.00 19.46 763 ILE A O 1
ATOM 5679 N N . ASP A 1 764 ? -11.024 -61.399 86.646 1.00 15.00 764 ASP A N 1
ATOM 5680 C CA . ASP A 1 764 ? -10.936 -59.948 86.759 1.00 15.00 764 ASP A CA 1
ATOM 5681 C C . ASP A 1 764 ? -11.785 -59.332 85.660 1.00 15.00 764 ASP A C 1
ATOM 5682 O O . ASP A 1 764 ? -11.400 -59.332 84.491 1.00 15.00 764 ASP A O 1
ATOM 5687 N N . ARG A 1 765 ? -12.940 -58.804 86.046 1.00 15.16 765 ARG A N 1
ATOM 5688 C CA . ARG A 1 765 ? -13.857 -58.209 85.094 1.00 15.16 765 ARG A CA 1
ATOM 5689 C C . ARG A 1 765 ? -14.127 -59.142 83.915 1.00 15.16 765 ARG A C 1
ATOM 5690 O O . ARG A 1 765 ? -13.849 -58.794 82.772 1.00 15.16 765 ARG A O 1
ATOM 5698 N N . GLY A 1 766 ? -14.653 -60.331 84.203 1.00 39.28 766 GLY A N 1
ATOM 5699 C CA . GLY A 1 766 ? -14.982 -61.297 83.162 1.00 39.28 766 GLY A CA 1
ATOM 5700 C C . GLY A 1 766 ? -13.851 -62.059 82.491 1.00 39.28 766 GLY A C 1
ATOM 5701 O O . GLY A 1 766 ? -14.068 -62.743 81.486 1.00 39.28 766 GLY A O 1
ATOM 5702 N N . ARG A 1 767 ? -12.645 -61.957 83.032 1.00 30.69 767 ARG A N 1
ATOM 5703 C CA . ARG A 1 767 ? -11.513 -62.654 82.441 1.00 30.69 767 ARG A CA 1
ATOM 5704 C C . ARG A 1 767 ? -10.678 -63.308 83.529 1.00 30.69 767 ARG A C 1
ATOM 5705 O O . ARG A 1 767 ? -10.532 -62.771 84.625 1.00 30.69 767 ARG A O 1
ATOM 5713 N N . VAL A 1 768 ? -10.133 -64.475 83.224 1.00 15.00 768 VAL A N 1
ATOM 5714 C CA . VAL A 1 768 ? -9.318 -65.171 84.190 1.00 15.00 768 VAL A CA 1
ATOM 5715 C C . VAL A 1 768 ? -7.995 -64.470 84.182 1.00 15.00 768 VAL A C 1
ATOM 5716 O O . VAL A 1 768 ? -7.582 -63.975 83.148 1.00 15.00 768 VAL A O 1
ATOM 5720 N N . LYS A 1 769 ? -7.343 -64.415 85.334 1.00 15.00 769 LYS A N 1
ATOM 5721 C CA . LYS A 1 769 ? -6.022 -63.803 85.450 1.00 15.00 769 LYS A CA 1
ATOM 5722 C C . LYS A 1 769 ? -5.244 -64.541 86.515 1.00 15.00 769 LYS A C 1
ATOM 5723 O O . LYS A 1 769 ? -5.765 -65.475 87.131 1.00 15.00 769 LYS A O 1
ATOM 5729 N N . LYS A 1 770 ? -3.999 -64.146 86.740 1.00 15.00 770 LYS A N 1
ATOM 5730 C CA . LYS A 1 770 ? -3.216 -64.832 87.754 1.00 15.00 770 LYS A CA 1
ATOM 5731 C C . LYS A 1 770 ? -3.310 -64.144 89.101 1.00 15.00 770 LYS A C 1
ATOM 5732 O O . LYS A 1 770 ? -3.861 -63.055 89.215 1.00 15.00 770 LYS A O 1
ATOM 5738 N N . VAL A 1 771 ? -2.780 -64.803 90.123 1.00 15.00 771 VAL A N 1
ATOM 5739 C CA . VAL A 1 771 ? -2.733 -64.251 91.466 1.00 15.00 771 VAL A CA 1
ATOM 5740 C C . VAL A 1 771 ? -1.326 -64.570 91.894 1.00 15.00 771 VAL A C 1
ATOM 5741 O O . VAL A 1 771 ? -1.040 -65.693 92.288 1.00 15.00 771 VAL A O 1
ATOM 5745 N N . TYR A 1 772 ? -0.440 -63.595 91.795 1.00 15.00 772 TYR A N 1
ATOM 5746 C CA . TYR A 1 772 ? 0.947 -63.800 92.166 1.00 15.00 772 TYR A CA 1
ATOM 5747 C C . TYR A 1 772 ? 1.227 -63.273 93.571 1.00 15.00 772 TYR A C 1
ATOM 5748 O O . TYR A 1 772 ? 0.542 -62.373 94.041 1.00 15.00 772 TYR A O 1
ATOM 5757 N N . VAL A 1 773 ? 2.229 -63.840 94.239 1.00 16.73 773 VAL A N 1
ATOM 5758 C CA . VAL A 1 773 ? 2.634 -63.353 95.552 1.00 16.73 773 VAL A CA 1
ATOM 5759 C C . VAL A 1 773 ? 4.138 -63.231 95.518 1.00 16.73 773 VAL A C 1
ATOM 5760 O O . VAL A 1 773 ? 4.830 -64.124 95.039 1.00 16.73 773 VAL A O 1
ATOM 5764 N N . MET A 1 774 ? 4.635 -62.117 96.029 1.00 28.67 774 MET A N 1
ATOM 5765 C CA . MET A 1 774 ? 6.062 -61.822 96.037 1.00 28.67 774 MET A CA 1
ATOM 5766 C C . MET A 1 774 ? 6.225 -60.714 97.067 1.00 28.67 774 MET A C 1
ATOM 5767 O O . MET A 1 774 ? 5.339 -59.883 97.206 1.00 28.67 774 MET A O 1
ATOM 5772 N N . SER A 1 775 ? 7.322 -60.684 97.806 1.00 15.00 775 SER A N 1
ATOM 5773 C CA . SER A 1 775 ? 7.454 -59.629 98.793 1.00 15.00 775 SER A CA 1
ATOM 5774 C C . SER A 1 775 ? 7.701 -58.311 98.091 1.00 15.00 775 SER A C 1
ATOM 5775 O O . SER A 1 775 ? 8.517 -58.265 97.176 1.00 15.00 775 SER A O 1
ATOM 5778 N N . GLU A 1 776 ? 7.015 -57.245 98.518 1.00 25.41 776 GLU A N 1
ATOM 5779 C CA . GLU A 1 776 ? 7.194 -55.932 97.892 1.00 25.41 776 GLU A CA 1
ATOM 5780 C C . GLU A 1 776 ? 8.674 -55.608 97.864 1.00 25.41 776 GLU A C 1
ATOM 5781 O O . GLU A 1 776 ? 9.432 -56.124 98.679 1.00 25.41 776 GLU A O 1
ATOM 5787 N N . ALA A 1 777 ? 9.090 -54.765 96.928 1.00 15.00 777 ALA A N 1
ATOM 5788 C CA . ALA A 1 777 ? 10.505 -54.420 96.804 1.00 15.00 777 ALA A CA 1
ATOM 5789 C C . ALA A 1 777 ? 11.205 -54.046 98.111 1.00 15.00 777 ALA A C 1
ATOM 5790 O O . ALA A 1 777 ? 12.209 -54.639 98.480 1.00 15.00 777 ALA A O 1
ATOM 5792 N N . LYS A 1 778 ? 10.667 -53.049 98.797 1.00 27.21 778 LYS A N 1
ATOM 5793 C CA . LYS A 1 778 ? 11.225 -52.569 100.049 1.00 27.21 778 LYS A CA 1
ATOM 5794 C C . LYS A 1 778 ? 12.004 -53.618 100.831 1.00 27.21 778 LYS A C 1
ATOM 5795 O O . LYS A 1 778 ? 13.015 -53.282 101.433 1.00 27.21 778 LYS A O 1
ATOM 5801 N N . TYR A 1 779 ? 11.558 -54.880 100.811 1.00 15.00 779 TYR A N 1
ATOM 5802 C CA . TYR A 1 779 ? 12.221 -55.952 101.579 1.00 15.00 779 TYR A CA 1
ATOM 5803 C C . TYR A 1 779 ? 13.036 -56.968 100.807 1.00 15.00 779 TYR A C 1
ATOM 5804 O O . TYR A 1 779 ? 13.313 -58.038 101.329 1.00 15.00 779 TYR A O 1
ATOM 5813 N N . ARG A 1 780 ? 13.428 -56.646 99.580 1.00 15.00 780 ARG A N 1
ATOM 5814 C CA . ARG A 1 780 ? 14.206 -57.583 98.777 1.00 15.00 780 ARG A CA 1
ATOM 5815 C C . ARG A 1 780 ? 15.121 -56.892 97.790 1.00 15.00 780 ARG A C 1
ATOM 5816 O O . ARG A 1 780 ? 15.168 -57.252 96.610 1.00 15.00 780 ARG A O 1
ATOM 5824 N N . MET A 1 781 ? 15.850 -55.895 98.259 1.00 15.90 781 MET A N 1
ATOM 5825 C CA . MET A 1 781 ? 16.752 -55.217 97.362 1.00 15.90 781 MET A CA 1
ATOM 5826 C C . MET A 1 781 ? 18.164 -55.549 97.694 1.00 15.90 781 MET A C 1
ATOM 5827 O O . MET A 1 781 ? 19.039 -55.438 96.853 1.00 15.90 781 MET A O 1
ATOM 5832 N N . LEU A 1 782 ? 18.400 -55.978 98.918 1.00 15.00 782 LEU A N 1
ATOM 5833 C CA . LEU A 1 782 ? 19.760 -56.240 99.289 1.00 15.00 782 LEU A CA 1
ATOM 5834 C C . LEU A 1 782 ? 19.986 -57.484 100.076 1.00 15.00 782 LEU A C 1
ATOM 5835 O O . LEU A 1 782 ? 19.152 -57.900 100.867 1.00 15.00 782 LEU A O 1
ATOM 5840 N N . PRO A 1 783 ? 21.166 -58.069 99.900 1.00 15.00 783 PRO A N 1
ATOM 5841 C CA . PRO A 1 783 ? 21.612 -59.284 100.559 1.00 15.00 783 PRO A CA 1
ATOM 5842 C C . PRO A 1 783 ? 21.147 -59.317 101.991 1.00 15.00 783 PRO A C 1
ATOM 5843 O O . PRO A 1 783 ? 20.402 -60.206 102.391 1.00 15.00 783 PRO A O 1
ATOM 5847 N N . ASP A 1 784 ? 21.585 -58.344 102.772 1.00 15.00 784 ASP A N 1
ATOM 5848 C CA . ASP A 1 784 ? 21.177 -58.316 104.160 1.00 15.00 784 ASP A CA 1
ATOM 5849 C C . ASP A 1 784 ? 19.712 -58.642 104.298 1.00 15.00 784 ASP A C 1
ATOM 5850 O O . ASP A 1 784 ? 19.349 -59.516 105.069 1.00 15.00 784 ASP A O 1
ATOM 5855 N N . ASP A 1 785 ? 18.877 -57.964 103.520 1.00 15.00 785 ASP A N 1
ATOM 5856 C CA . ASP A 1 785 ? 17.440 -58.172 103.589 1.00 15.00 785 ASP A CA 1
ATOM 5857 C C . ASP A 1 785 ? 17.007 -59.619 103.747 1.00 15.00 785 ASP A C 1
ATOM 5858 O O . ASP A 1 785 ? 15.860 -59.864 104.094 1.00 15.00 785 ASP A O 1
ATOM 5863 N N . ILE A 1 786 ? 17.903 -60.574 103.501 1.00 15.00 786 ILE A N 1
ATOM 5864 C CA . ILE A 1 786 ? 17.549 -61.986 103.641 1.00 15.00 786 ILE A CA 1
ATOM 5865 C C . ILE A 1 786 ? 17.181 -62.281 105.096 1.00 15.00 786 ILE A C 1
ATOM 5866 O O . ILE A 1 786 ? 16.160 -62.914 105.368 1.00 15.00 786 ILE A O 1
ATOM 5871 N N . GLY A 1 787 ? 18.010 -61.829 106.031 1.00 69.67 787 GLY A N 1
ATOM 5872 C CA . GLY A 1 787 ? 17.704 -62.055 107.430 1.00 69.67 787 GLY A CA 1
ATOM 5873 C C . GLY A 1 787 ? 16.248 -61.696 107.628 1.00 69.67 787 GLY A C 1
ATOM 5874 O O . GLY A 1 787 ? 15.454 -62.527 108.059 1.00 69.67 787 GLY A O 1
ATOM 5875 N N . ASP A 1 788 ? 15.912 -60.453 107.281 1.00 60.36 788 ASP A N 1
ATOM 5876 C CA . ASP A 1 788 ? 14.550 -59.903 107.365 1.00 60.36 788 ASP A CA 1
ATOM 5877 C C . ASP A 1 788 ? 13.429 -60.946 107.366 1.00 60.36 788 ASP A C 1
ATOM 5878 O O . ASP A 1 788 ? 12.430 -60.823 108.076 1.00 60.36 788 ASP A O 1
ATOM 5883 N N . TRP A 1 789 ? 13.596 -61.963 106.542 1.00 24.61 789 TRP A N 1
ATOM 5884 C CA . TRP A 1 789 ? 12.601 -62.988 106.411 1.00 24.61 789 TRP A CA 1
ATOM 5885 C C . TRP A 1 789 ? 12.614 -64.057 107.477 1.00 24.61 789 TRP A C 1
ATOM 5886 O O . TRP A 1 789 ? 13.637 -64.693 107.705 1.00 24.61 789 TRP A O 1
ATOM 5897 N N . TYR A 1 790 ? 11.468 -64.262 108.121 1.00 19.09 790 TYR A N 1
ATOM 5898 C CA . TYR A 1 790 ? 11.346 -65.257 109.185 1.00 19.09 790 TYR A CA 1
ATOM 5899 C C . TYR A 1 790 ? 10.464 -66.428 108.784 1.00 19.09 790 TYR A C 1
ATOM 5900 O O . TYR A 1 790 ? 9.344 -66.240 108.325 1.00 19.09 790 TYR A O 1
ATOM 5909 N N . VAL A 1 791 ? 10.972 -67.641 108.967 1.00 19.67 791 VAL A N 1
ATOM 5910 C CA . VAL A 1 791 ? 10.219 -68.861 108.656 1.00 19.67 791 VAL A CA 1
ATOM 5911 C C . VAL A 1 791 ? 9.622 -69.389 109.961 1.00 19.67 791 VAL A C 1
ATOM 5912 O O . VAL A 1 791 ? 10.073 -69.016 111.042 1.00 19.67 791 VAL A O 1
ATOM 5916 N N . ARG A 1 792 ? 8.618 -70.252 109.874 1.00 38.84 792 ARG A N 1
ATOM 5917 C CA . ARG A 1 792 ? 8.033 -70.802 111.090 1.00 38.84 792 ARG A CA 1
ATOM 5918 C C . ARG A 1 792 ? 8.465 -72.242 111.316 1.00 38.84 792 ARG A C 1
ATOM 5919 O O . ARG A 1 792 ? 8.525 -73.032 110.376 1.00 38.84 792 ARG A O 1
ATOM 5927 N N . ALA A 1 793 ? 8.777 -72.578 112.564 1.00 96.83 793 ALA A N 1
ATOM 5928 C CA . ALA A 1 793 ? 9.193 -73.933 112.910 1.00 96.83 793 ALA A CA 1
ATOM 5929 C C . ALA A 1 793 ? 8.049 -74.620 113.622 1.00 96.83 793 ALA A C 1
ATOM 5930 O O . ALA A 1 793 ? 7.212 -73.962 114.244 1.00 96.83 793 ALA A O 1
ATOM 5932 N N . ALA A 1 794 ? 8.019 -75.944 113.535 1.00 58.26 794 ALA A N 1
ATOM 5933 C CA . ALA A 1 794 ? 6.960 -76.714 114.166 1.00 58.26 794 ALA A CA 1
ATOM 5934 C C . ALA A 1 794 ? 6.731 -76.215 115.582 1.00 58.26 794 ALA A C 1
ATOM 5935 O O . ALA A 1 794 ? 5.587 -76.060 116.023 1.00 58.26 794 ALA A O 1
ATOM 5937 N N . ASP A 1 795 ? 7.834 -75.944 116.276 1.00 57.76 795 ASP A N 1
ATOM 5938 C CA . ASP A 1 795 ? 7.794 -75.474 117.655 1.00 57.76 795 ASP A CA 1
ATOM 5939 C C . ASP A 1 795 ? 6.728 -74.413 117.875 1.00 57.76 795 ASP A C 1
ATOM 5940 O O . ASP A 1 795 ? 6.166 -74.301 118.965 1.00 57.76 795 ASP A O 1
ATOM 5945 N N . GLY A 1 796 ? 6.445 -73.640 116.836 1.00 87.02 796 GLY A N 1
ATOM 5946 C CA . GLY A 1 796 ? 5.453 -72.594 116.964 1.00 87.02 796 GLY A CA 1
ATOM 5947 C C . GLY A 1 796 ? 6.127 -71.270 117.266 1.00 87.02 796 GLY A C 1
ATOM 5948 O O . GLY A 1 796 ? 5.498 -70.351 117.806 1.00 87.02 796 GLY A O 1
ATOM 5949 N N . GLN A 1 797 ? 7.416 -71.185 116.926 1.00 50.89 797 GLN A N 1
ATOM 5950 C CA . GLN A 1 797 ? 8.202 -69.972 117.135 1.00 50.89 797 GLN A CA 1
ATOM 5951 C C . GLN A 1 797 ? 9.019 -69.602 115.894 1.00 50.89 797 GLN A C 1
ATOM 5952 O O . GLN A 1 797 ? 9.765 -70.418 115.357 1.00 50.89 797 GLN A O 1
ATOM 5958 N N . MET A 1 798 ? 8.862 -68.358 115.452 1.00 16.13 798 MET A N 1
ATOM 5959 C CA . MET A 1 798 ? 9.551 -67.836 114.282 1.00 16.13 798 MET A CA 1
ATOM 5960 C C . MET A 1 798 ? 11.063 -67.986 114.304 1.00 16.13 798 MET A C 1
ATOM 5961 O O . MET A 1 798 ? 11.686 -68.013 115.358 1.00 16.13 798 MET A O 1
ATOM 5966 N N . VAL A 1 799 ? 11.650 -68.064 113.118 1.00 23.94 799 VAL A N 1
ATOM 5967 C CA . VAL A 1 799 ? 13.092 -68.201 112.950 1.00 23.94 799 VAL A CA 1
ATOM 5968 C C . VAL A 1 799 ? 13.641 -67.411 111.764 1.00 23.94 799 VAL A C 1
ATOM 5969 O O . VAL A 1 799 ? 13.071 -67.433 110.673 1.00 23.94 799 VAL A O 1
ATOM 5973 N N . PRO A 1 800 ? 14.732 -66.706 112.029 1.00 23.56 800 PRO A N 1
ATOM 5974 C CA . PRO A 1 800 ? 15.378 -65.926 110.949 1.00 23.56 800 PRO A CA 1
ATOM 5975 C C . PRO A 1 800 ? 16.001 -66.766 109.902 1.00 23.56 800 PRO A C 1
ATOM 5976 O O . PRO A 1 800 ? 16.343 -67.904 110.211 1.00 23.56 800 PRO A O 1
ATOM 5980 N N . PHE A 1 801 ? 16.235 -66.288 108.711 1.00 60.80 801 PHE A N 1
ATOM 5981 C CA . PHE A 1 801 ? 16.946 -67.177 107.797 1.00 60.80 801 PHE A CA 1
ATOM 5982 C C . PHE A 1 801 ? 18.322 -67.374 108.364 1.00 60.80 801 PHE A C 1
ATOM 5983 O O . PHE A 1 801 ? 18.878 -68.468 108.485 1.00 60.80 801 PHE A O 1
ATOM 5991 N N . SER A 1 802 ? 18.852 -66.198 108.741 1.00 48.60 802 SER A N 1
ATOM 5992 C CA . SER A 1 802 ? 20.189 -66.002 109.274 1.00 48.60 802 SER A CA 1
ATOM 5993 C C . SER A 1 802 ? 20.599 -66.958 110.403 1.00 48.60 802 SER A C 1
ATOM 5994 O O . SER A 1 802 ? 21.765 -67.102 110.724 1.00 48.60 802 SER A O 1
ATOM 5997 N N . ALA A 1 803 ? 19.566 -67.586 110.968 1.00 39.13 803 ALA A N 1
ATOM 5998 C CA . ALA A 1 803 ? 19.797 -68.544 112.014 1.00 39.13 803 ALA A CA 1
ATOM 5999 C C . ALA A 1 803 ? 20.334 -69.840 111.409 1.00 39.13 803 ALA A C 1
ATOM 6000 O O . ALA A 1 803 ? 20.835 -70.702 112.121 1.00 39.13 803 ALA A O 1
ATOM 6002 N N . PHE A 1 804 ? 20.240 -69.965 110.107 1.00 29.74 804 PHE A N 1
ATOM 6003 C CA . PHE A 1 804 ? 20.679 -71.149 109.428 1.00 29.74 804 PHE A CA 1
ATOM 6004 C C . PHE A 1 804 ? 21.048 -70.914 107.960 1.00 29.74 804 PHE A C 1
ATOM 6005 O O . PHE A 1 804 ? 21.137 -71.865 107.165 1.00 29.74 804 PHE A O 1
ATOM 6013 N N . SER A 1 805 ? 21.271 -69.675 107.587 1.00 53.80 805 SER A N 1
ATOM 6014 C CA . SER A 1 805 ? 21.695 -69.396 106.219 1.00 53.80 805 SER A CA 1
ATOM 6015 C C . SER A 1 805 ? 22.978 -68.591 106.242 1.00 53.80 805 SER A C 1
ATOM 6016 O O . SER A 1 805 ? 23.262 -67.842 107.192 1.00 53.80 805 SER A O 1
ATOM 6019 N N . SER A 1 806 ? 23.776 -68.768 105.186 1.00 20.67 806 SER A N 1
ATOM 6020 C CA . SER A 1 806 ? 25.044 -68.075 104.968 1.00 20.67 806 SER A CA 1
ATOM 6021 C C . SER A 1 806 ? 25.095 -67.657 103.494 1.00 20.67 806 SER A C 1
ATOM 6022 O O . SER A 1 806 ? 24.459 -68.290 102.657 1.00 20.67 806 SER A O 1
ATOM 6025 N N . SER A 1 807 ? 25.820 -66.583 103.194 1.00 20.39 807 SER A N 1
ATOM 6026 C CA . SER A 1 807 ? 25.872 -66.080 101.852 1.00 20.39 807 SER A CA 1
ATOM 6027 C C . SER A 1 807 ? 27.143 -66.468 101.149 1.00 20.39 807 SER A C 1
ATOM 6028 O O . SER A 1 807 ? 27.713 -67.533 101.401 1.00 20.39 807 SER A O 1
ATOM 6031 N N . ARG A 1 808 ? 27.597 -65.593 100.264 1.00 15.00 808 ARG A N 1
ATOM 6032 C CA . ARG A 1 808 ? 28.820 -65.751 99.483 1.00 15.00 808 ARG A CA 1
ATOM 6033 C C . ARG A 1 808 ? 28.481 -65.473 98.042 1.00 15.00 808 ARG A C 1
ATOM 6034 O O . ARG A 1 808 ? 27.431 -65.907 97.566 1.00 15.00 808 ARG A O 1
ATOM 6042 N N . TRP A 1 809 ? 29.362 -64.755 97.359 1.00 28.47 809 TRP A N 1
ATOM 6043 C CA . TRP A 1 809 ? 29.146 -64.398 95.962 1.00 28.47 809 TRP A CA 1
ATOM 6044 C C . TRP A 1 809 ? 30.003 -65.245 95.045 1.00 28.47 809 TRP A C 1
ATOM 6045 O O . TRP A 1 809 ? 31.105 -65.632 95.404 1.00 28.47 809 TRP A O 1
ATOM 6056 N N . GLU A 1 810 ? 29.494 -65.528 93.858 1.00 15.00 810 GLU A N 1
ATOM 6057 C CA . GLU A 1 810 ? 30.233 -66.312 92.875 1.00 15.00 810 GLU A CA 1
ATOM 6058 C C . GLU A 1 810 ? 29.737 -65.799 91.543 1.00 15.00 810 GLU A C 1
ATOM 6059 O O . GLU A 1 810 ? 28.745 -65.069 91.503 1.00 15.00 810 GLU A O 1
ATOM 6065 N N . TYR A 1 811 ? 30.412 -66.144 90.454 1.00 47.74 811 TYR A N 1
ATOM 6066 C CA . TYR A 1 811 ? 29.941 -65.682 89.157 1.00 47.74 811 TYR A CA 1
ATOM 6067 C C . TYR A 1 811 ? 28.992 -66.733 88.615 1.00 47.74 811 TYR A C 1
ATOM 6068 O O . TYR A 1 811 ? 28.960 -67.859 89.109 1.00 47.74 811 TYR A O 1
ATOM 6077 N N . GLY A 1 812 ? 28.223 -66.354 87.600 1.00 25.18 812 GLY A N 1
ATOM 6078 C CA . GLY A 1 812 ? 27.277 -67.263 86.975 1.00 25.18 812 GLY A CA 1
ATOM 6079 C C . GLY A 1 812 ? 27.136 -66.827 85.534 1.00 25.18 812 GLY A C 1
ATOM 6080 O O . GLY A 1 812 ? 27.989 -66.090 85.043 1.00 25.18 812 GLY A O 1
ATOM 6081 N N . SER A 1 813 ? 26.086 -67.259 84.845 1.00 40.51 813 SER A N 1
ATOM 6082 C CA . SER A 1 813 ? 25.917 -66.842 83.463 1.00 40.51 813 SER A CA 1
ATOM 6083 C C . SER A 1 813 ? 24.511 -66.382 83.114 1.00 40.51 813 SER A C 1
ATOM 6084 O O . SER A 1 813 ? 23.616 -67.204 82.975 1.00 40.51 813 SER A O 1
ATOM 6087 N N . PRO A 1 814 ? 24.308 -65.063 82.936 1.00 40.35 814 PRO A N 1
ATOM 6088 C CA . PRO A 1 814 ? 23.002 -64.489 82.599 1.00 40.35 814 PRO A CA 1
ATOM 6089 C C . PRO A 1 814 ? 22.233 -65.455 81.728 1.00 40.35 814 PRO A C 1
ATOM 6090 O O . PRO A 1 814 ? 21.387 -66.198 82.209 1.00 40.35 814 PRO A O 1
ATOM 6094 N N . ARG A 1 815 ? 22.522 -65.433 80.438 1.00 15.00 815 ARG A N 1
ATOM 6095 C CA . ARG A 1 815 ? 21.887 -66.360 79.526 1.00 15.00 815 ARG A CA 1
ATOM 6096 C C . ARG A 1 815 ? 22.899 -67.488 79.559 1.00 15.00 815 ARG A C 1
ATOM 6097 O O . ARG A 1 815 ? 24.037 -67.272 79.973 1.00 15.00 815 ARG A O 1
ATOM 6105 N N . LEU A 1 816 ? 22.483 -68.683 79.145 1.00 55.38 816 LEU A N 1
ATOM 6106 C CA . LEU A 1 816 ? 23.353 -69.858 79.090 1.00 55.38 816 LEU A CA 1
ATOM 6107 C C . LEU A 1 816 ? 22.877 -70.675 77.903 1.00 55.38 816 LEU A C 1
ATOM 6108 O O . LEU A 1 816 ? 21.678 -70.784 77.675 1.00 55.38 816 LEU A O 1
ATOM 6113 N N . GLU A 1 817 ? 23.785 -71.269 77.148 1.00 89.86 817 GLU A N 1
ATOM 6114 C CA . GLU A 1 817 ? 23.337 -71.997 75.974 1.00 89.86 817 GLU A CA 1
ATOM 6115 C C . GLU A 1 817 ? 24.004 -73.344 75.717 1.00 89.86 817 GLU A C 1
ATOM 6116 O O . GLU A 1 817 ? 25.053 -73.649 76.287 1.00 89.86 817 GLU A O 1
ATOM 6122 N N . ARG A 1 818 ? 23.377 -74.148 74.857 1.00 15.00 818 ARG A N 1
ATOM 6123 C CA . ARG A 1 818 ? 23.884 -75.464 74.512 1.00 15.00 818 ARG A CA 1
ATOM 6124 C C . ARG A 1 818 ? 23.412 -75.802 73.105 1.00 15.00 818 ARG A C 1
ATOM 6125 O O . ARG A 1 818 ? 22.274 -75.518 72.756 1.00 15.00 818 ARG A O 1
ATOM 6133 N N . TYR A 1 819 ? 24.290 -76.394 72.296 1.00 76.35 819 TYR A N 1
ATOM 6134 C CA . TYR A 1 819 ? 23.963 -76.772 70.914 1.00 76.35 819 TYR A CA 1
ATOM 6135 C C . TYR A 1 819 ? 23.758 -78.280 70.872 1.00 76.35 819 TYR A C 1
ATOM 6136 O O . TYR A 1 819 ? 24.655 -79.031 71.248 1.00 76.35 819 TYR A O 1
ATOM 6145 N N . ASN A 1 820 ? 22.590 -78.722 70.413 1.00 15.00 820 ASN A N 1
ATOM 6146 C CA . ASN A 1 820 ? 22.284 -80.152 70.338 1.00 15.00 820 ASN A CA 1
ATOM 6147 C C . ASN A 1 820 ? 22.442 -80.866 71.690 1.00 15.00 820 ASN A C 1
ATOM 6148 O O . ASN A 1 820 ? 23.218 -81.822 71.823 1.00 15.00 820 ASN A O 1
ATOM 6153 N N . GLY A 1 821 ? 21.688 -80.388 72.680 1.00 98.10 821 GLY A N 1
ATOM 6154 C CA . GLY A 1 821 ? 21.720 -80.959 74.017 1.00 98.10 821 GLY A CA 1
ATOM 6155 C C . GLY A 1 821 ? 23.078 -80.854 74.678 1.00 98.10 821 GLY A C 1
ATOM 6156 O O . GLY A 1 821 ? 23.262 -81.287 75.812 1.00 98.10 821 GLY A O 1
ATOM 6157 N N . LEU A 1 822 ? 24.026 -80.258 73.965 1.00 41.74 822 LEU A N 1
ATOM 6158 C CA . LEU A 1 822 ? 25.398 -80.100 74.443 1.00 41.74 822 LEU A CA 1
ATOM 6159 C C . LEU A 1 822 ? 25.766 -78.651 74.769 1.00 41.74 822 LEU A C 1
ATOM 6160 O O . LEU A 1 822 ? 25.447 -77.738 74.008 1.00 41.74 822 LEU A O 1
ATOM 6165 N N . PRO A 1 823 ? 26.467 -78.430 75.898 1.00 28.54 823 PRO A N 1
ATOM 6166 C CA . PRO A 1 823 ? 26.890 -77.093 76.340 1.00 28.54 823 PRO A CA 1
ATOM 6167 C C . PRO A 1 823 ? 27.669 -76.407 75.232 1.00 28.54 823 PRO A C 1
ATOM 6168 O O . PRO A 1 823 ? 28.737 -76.878 74.835 1.00 28.54 823 PRO A O 1
ATOM 6172 N N . SER A 1 824 ? 27.146 -75.288 74.741 1.00 16.49 824 SER A N 1
ATOM 6173 C CA . SER A 1 824 ? 27.798 -74.591 73.643 1.00 16.49 824 SER A CA 1
ATOM 6174 C C . SER A 1 824 ? 27.694 -73.060 73.676 1.00 16.49 824 SER A C 1
ATOM 6175 O O . SER A 1 824 ? 26.845 -72.491 74.357 1.00 16.49 824 SER A O 1
ATOM 6178 N N . MET A 1 825 ? 28.584 -72.398 72.944 1.00 62.12 825 MET A N 1
ATOM 6179 C CA . MET A 1 825 ? 28.590 -70.941 72.871 1.00 62.12 825 MET A CA 1
ATOM 6180 C C . MET A 1 825 ? 28.727 -70.472 71.419 1.00 62.12 825 MET A C 1
ATOM 6181 O O . MET A 1 825 ? 29.574 -70.946 70.662 1.00 62.12 825 MET A O 1
ATOM 6186 N N . GLU A 1 826 ? 27.859 -69.542 71.048 1.00 15.00 826 GLU A N 1
ATOM 6187 C CA . GLU A 1 826 ? 27.807 -68.977 69.713 1.00 15.00 826 GLU A CA 1
ATOM 6188 C C . GLU A 1 826 ? 28.750 -67.796 69.523 1.00 15.00 826 GLU A C 1
ATOM 6189 O O . GLU A 1 826 ? 29.010 -67.027 70.451 1.00 15.00 826 GLU A O 1
ATOM 6195 N N . ILE A 1 827 ? 29.248 -67.667 68.297 1.00 72.47 827 ILE A N 1
ATOM 6196 C CA . ILE A 1 827 ? 30.173 -66.608 67.906 1.00 72.47 827 ILE A CA 1
ATOM 6197 C C . ILE A 1 827 ? 29.656 -65.953 66.630 1.00 72.47 827 ILE A C 1
ATOM 6198 O O . ILE A 1 827 ? 28.918 -66.572 65.869 1.00 72.47 827 ILE A O 1
ATOM 6203 N N . LEU A 1 828 ? 30.051 -64.709 66.388 1.00 132.00 828 LEU A N 1
ATOM 6204 C CA . LEU A 1 828 ? 29.623 -64.014 65.182 1.00 132.00 828 LEU A CA 1
ATOM 6205 C C . LEU A 1 828 ? 30.832 -63.536 64.383 1.00 132.00 828 LEU A C 1
ATOM 6206 O O . LEU A 1 828 ? 31.098 -62.337 64.299 1.00 132.00 828 LEU A O 1
ATOM 6211 N N . GLY A 1 829 ? 31.556 -64.489 63.798 1.00 67.98 829 GLY A N 1
ATOM 6212 C CA . GLY A 1 829 ? 32.735 -64.169 63.013 1.00 67.98 829 GLY A CA 1
ATOM 6213 C C . GLY A 1 829 ? 32.392 -63.676 61.626 1.00 67.98 829 GLY A C 1
ATOM 6214 O O . GLY A 1 829 ? 31.921 -64.451 60.797 1.00 67.98 829 GLY A O 1
ATOM 6215 N N . GLN A 1 830 ? 32.637 -62.387 61.380 1.00 61.56 830 GLN A N 1
ATOM 6216 C CA . GLN A 1 830 ? 32.350 -61.754 60.090 1.00 61.56 830 GLN A CA 1
ATOM 6217 C C . GLN A 1 830 ? 33.597 -61.221 59.374 1.00 61.56 830 GLN A C 1
ATOM 6218 O O . GLN A 1 830 ? 34.345 -60.428 59.943 1.00 61.56 830 GLN A O 1
ATOM 6224 N N . ALA A 1 831 ? 33.805 -61.671 58.157 1.00 132.34 831 ALA A N 1
ATOM 6225 C CA . ALA A 1 831 ? 34.882 -61.197 57.287 1.00 132.34 831 ALA A CA 1
ATOM 6226 C C . ALA A 1 831 ? 34.164 -60.590 56.088 1.00 132.34 831 ALA A C 1
ATOM 6227 O O . ALA A 1 831 ? 33.769 -61.302 55.163 1.00 132.34 831 ALA A O 1
ATOM 6229 N N . ALA A 1 832 ? 33.973 -59.269 56.081 1.00 130.40 832 ALA A N 1
ATOM 6230 C CA . ALA A 1 832 ? 33.208 -58.555 55.039 1.00 130.40 832 ALA A CA 1
ATOM 6231 C C . ALA A 1 832 ? 34.036 -57.989 53.878 1.00 130.40 832 ALA A C 1
ATOM 6232 O O . ALA A 1 832 ? 33.746 -56.874 53.455 1.00 130.40 832 ALA A O 1
ATOM 6234 N N . PRO A 1 833 ? 35.077 -58.674 53.335 1.00 163.73 833 PRO A N 1
ATOM 6235 C CA . PRO A 1 833 ? 35.753 -57.985 52.174 1.00 163.73 833 PRO A CA 1
ATOM 6236 C C . PRO A 1 833 ? 34.715 -57.763 51.140 1.00 163.73 833 PRO A C 1
ATOM 6237 O O . PRO A 1 833 ? 34.572 -56.732 50.489 1.00 163.73 833 PRO A O 1
ATOM 6241 N N . GLY A 1 834 ? 33.993 -58.865 51.106 1.00 115.35 834 GLY A N 1
ATOM 6242 C CA . GLY A 1 834 ? 32.893 -59.201 50.275 1.00 115.35 834 GLY A CA 1
ATOM 6243 C C . GLY A 1 834 ? 33.199 -60.506 49.571 1.00 115.35 834 GLY A C 1
ATOM 6244 O O . GLY A 1 834 ? 32.298 -61.341 49.409 1.00 115.35 834 GLY A O 1
ATOM 6245 N N . LYS A 1 835 ? 34.449 -60.698 49.123 1.00 166.69 835 LYS A N 1
ATOM 6246 C CA . LYS A 1 835 ? 34.817 -61.889 48.327 1.00 166.69 835 LYS A CA 1
ATOM 6247 C C . LYS A 1 835 ? 35.389 -63.112 49.047 1.00 166.69 835 LYS A C 1
ATOM 6248 O O . LYS A 1 835 ? 36.210 -62.956 49.954 1.00 166.69 835 LYS A O 1
ATOM 6254 N N . SER A 1 836 ? 34.964 -64.321 48.648 1.00 185.60 836 SER A N 1
ATOM 6255 C CA . SER A 1 836 ? 35.503 -65.581 49.185 1.00 185.60 836 SER A CA 1
ATOM 6256 C C . SER A 1 836 ? 35.483 -65.685 50.704 1.00 185.60 836 SER A C 1
ATOM 6257 O O . SER A 1 836 ? 36.499 -65.403 51.339 1.00 185.60 836 SER A O 1
ATOM 6260 N N . THR A 1 837 ? 34.356 -66.090 51.289 1.00 104.54 837 THR A N 1
ATOM 6261 C CA . THR A 1 837 ? 34.201 -66.233 52.762 1.00 104.54 837 THR A CA 1
ATOM 6262 C C . THR A 1 837 ? 34.554 -67.667 53.161 1.00 104.54 837 THR A C 1
ATOM 6263 O O . THR A 1 837 ? 34.730 -67.994 54.334 1.00 104.54 837 THR A O 1
ATOM 6267 N N . GLY A 1 838 ? 34.651 -68.513 52.134 1.00 142.11 838 GLY A N 1
ATOM 6268 C CA . GLY A 1 838 ? 34.991 -69.912 52.294 1.00 142.11 838 GLY A CA 1
ATOM 6269 C C . GLY A 1 838 ? 36.391 -70.049 52.883 1.00 142.11 838 GLY A C 1
ATOM 6270 O O . GLY A 1 838 ? 36.881 -71.157 53.133 1.00 142.11 838 GLY A O 1
ATOM 6271 N N . GLU A 1 839 ? 37.039 -68.906 53.090 1.00 135.28 839 GLU A N 1
ATOM 6272 C CA . GLU A 1 839 ? 38.382 -68.842 53.657 1.00 135.28 839 GLU A CA 1
ATOM 6273 C C . GLU A 1 839 ? 38.223 -68.330 55.084 1.00 135.28 839 GLU A C 1
ATOM 6274 O O . GLU A 1 839 ? 38.904 -68.785 56.006 1.00 135.28 839 GLU A O 1
ATOM 6280 N N . ALA A 1 840 ? 37.305 -67.381 55.249 1.00 73.00 840 ALA A N 1
ATOM 6281 C CA . ALA A 1 840 ? 37.031 -66.782 56.546 1.00 73.00 840 ALA A CA 1
ATOM 6282 C C . ALA A 1 840 ? 36.699 -67.874 57.562 1.00 73.00 840 ALA A C 1
ATOM 6283 O O . ALA A 1 840 ? 37.065 -67.771 58.732 1.00 73.00 840 ALA A O 1
ATOM 6285 N N . MET A 1 841 ? 36.021 -68.923 57.097 1.00 59.54 841 MET A N 1
ATOM 6286 C CA . MET A 1 841 ? 35.634 -70.065 57.933 1.00 59.54 841 MET A CA 1
ATOM 6287 C C . MET A 1 841 ? 36.854 -70.930 58.272 1.00 59.54 841 MET A C 1
ATOM 6288 O O . MET A 1 841 ? 37.042 -71.344 59.419 1.00 59.54 841 MET A O 1
ATOM 6293 N N . GLU A 1 842 ? 37.669 -71.211 57.257 1.00 134.76 842 GLU A N 1
ATOM 6294 C CA . GLU A 1 842 ? 38.858 -72.033 57.438 1.00 134.76 842 GLU A CA 1
ATOM 6295 C C . GLU A 1 842 ? 39.719 -71.556 58.619 1.00 134.76 842 GLU A C 1
ATOM 6296 O O . GLU A 1 842 ? 40.291 -72.378 59.337 1.00 134.76 842 GLU A O 1
ATOM 6302 N N . LEU A 1 843 ? 39.837 -70.277 58.806 1.00 123.94 843 LEU A N 1
ATOM 6303 C CA . LEU A 1 843 ? 40.737 -69.934 59.901 1.00 123.94 843 LEU A CA 1
ATOM 6304 C C . LEU A 1 843 ? 40.179 -70.610 61.137 1.00 123.94 843 LEU A C 1
ATOM 6305 O O . LEU A 1 843 ? 40.800 -71.460 61.756 1.00 123.94 843 LEU A O 1
ATOM 6310 N N . MET A 1 844 ? 38.967 -70.166 61.476 1.00 68.67 844 MET A N 1
ATOM 6311 C CA . MET A 1 844 ? 38.266 -70.635 62.679 1.00 68.67 844 MET A CA 1
ATOM 6312 C C . MET A 1 844 ? 38.509 -72.135 63.030 1.00 68.67 844 MET A C 1
ATOM 6313 O O . MET A 1 844 ? 39.172 -72.486 64.009 1.00 68.67 844 MET A O 1
ATOM 6318 N N . GLU A 1 845 ? 37.935 -72.990 62.178 1.00 99.98 845 GLU A N 1
ATOM 6319 C CA . GLU A 1 845 ? 38.023 -74.448 62.286 1.00 99.98 845 GLU A CA 1
ATOM 6320 C C . GLU A 1 845 ? 39.427 -74.949 62.663 1.00 99.98 845 GLU A C 1
ATOM 6321 O O . GLU A 1 845 ? 39.564 -75.827 63.500 1.00 99.98 845 GLU A O 1
ATOM 6327 N N . GLN A 1 846 ? 40.494 -74.361 62.076 1.00 117.82 846 GLN A N 1
ATOM 6328 C CA . GLN A 1 846 ? 41.916 -74.700 62.396 1.00 117.82 846 GLN A CA 1
ATOM 6329 C C . GLN A 1 846 ? 42.526 -73.883 63.520 1.00 117.82 846 GLN A C 1
ATOM 6330 O O . GLN A 1 846 ? 43.149 -74.462 64.413 1.00 117.82 846 GLN A O 1
ATOM 6336 N N . LEU A 1 847 ? 42.334 -72.555 63.511 1.00 71.72 847 LEU A N 1
ATOM 6337 C CA . LEU A 1 847 ? 42.649 -71.574 64.516 1.00 71.72 847 LEU A CA 1
ATOM 6338 C C . LEU A 1 847 ? 42.261 -72.103 65.863 1.00 71.72 847 LEU A C 1
ATOM 6339 O O . LEU A 1 847 ? 43.057 -72.171 66.785 1.00 71.72 847 LEU A O 1
ATOM 6344 N N . ALA A 1 848 ? 41.037 -72.450 65.945 1.00 118.11 848 ALA A N 1
ATOM 6345 C CA . ALA A 1 848 ? 40.620 -72.899 67.251 1.00 118.11 848 ALA A CA 1
ATOM 6346 C C . ALA A 1 848 ? 41.038 -74.353 67.447 1.00 118.11 848 ALA A C 1
ATOM 6347 O O . ALA A 1 848 ? 40.858 -74.896 68.528 1.00 118.11 848 ALA A O 1
ATOM 6349 N N . SER A 1 849 ? 41.576 -74.981 66.425 1.00 71.17 849 SER A N 1
ATOM 6350 C CA . SER A 1 849 ? 41.996 -76.377 66.535 1.00 71.17 849 SER A CA 1
ATOM 6351 C C . SER A 1 849 ? 43.098 -76.559 67.574 1.00 71.17 849 SER A C 1
ATOM 6352 O O . SER A 1 849 ? 43.377 -77.678 68.007 1.00 71.17 849 SER A O 1
ATOM 6355 N N . LYS A 1 850 ? 43.708 -75.455 67.986 1.00 108.30 850 LYS A N 1
ATOM 6356 C CA . LYS A 1 850 ? 44.781 -75.498 68.971 1.00 108.30 850 LYS A CA 1
ATOM 6357 C C . LYS A 1 850 ? 44.209 -75.544 70.391 1.00 108.30 850 LYS A C 1
ATOM 6358 O O . LYS A 1 850 ? 44.952 -75.626 71.370 1.00 108.30 850 LYS A O 1
ATOM 6364 N N . LEU A 1 851 ? 42.882 -75.502 70.486 1.00 98.78 851 LEU A N 1
ATOM 6365 C CA . LEU A 1 851 ? 42.179 -75.516 71.768 1.00 98.78 851 LEU A CA 1
ATOM 6366 C C . LEU A 1 851 ? 42.238 -76.846 72.515 1.00 98.78 851 LEU A C 1
ATOM 6367 O O . LEU A 1 851 ? 42.661 -77.863 71.959 1.00 98.78 851 LEU A O 1
ATOM 6372 N N . PRO A 1 852 ? 41.814 -76.844 73.798 1.00 56.30 852 PRO A N 1
ATOM 6373 C CA . PRO A 1 852 ? 41.782 -78.006 74.701 1.00 56.30 852 PRO A CA 1
ATOM 6374 C C . PRO A 1 852 ? 41.024 -79.224 74.184 1.00 56.30 852 PRO A C 1
ATOM 6375 O O . PRO A 1 852 ? 40.808 -79.378 72.985 1.00 56.30 852 PRO A O 1
ATOM 6379 N N . THR A 1 853 ? 40.628 -80.094 75.102 1.00 97.69 853 THR A N 1
ATOM 6380 C CA . THR A 1 853 ? 39.897 -81.284 74.716 1.00 97.69 853 THR A CA 1
ATOM 6381 C C . THR A 1 853 ? 38.440 -81.212 75.138 1.00 97.69 853 THR A C 1
ATOM 6382 O O . THR A 1 853 ? 38.120 -80.886 76.281 1.00 97.69 853 THR A O 1
ATOM 6386 N N . GLY A 1 854 ? 37.568 -81.524 74.184 1.00 41.83 854 GLY A N 1
ATOM 6387 C CA . GLY A 1 854 ? 36.137 -81.483 74.403 1.00 41.83 854 GLY A CA 1
ATOM 6388 C C . GLY A 1 854 ? 35.583 -80.351 73.573 1.00 41.83 854 GLY A C 1
ATOM 6389 O O . GLY A 1 854 ? 34.452 -80.393 73.097 1.00 41.83 854 GLY A O 1
ATOM 6390 N N . VAL A 1 855 ? 36.410 -79.331 73.390 1.00 17.34 855 VAL A N 1
ATOM 6391 C CA . VAL A 1 855 ? 36.013 -78.171 72.626 1.00 17.34 855 VAL A CA 1
ATOM 6392 C C . VAL A 1 855 ? 36.014 -78.506 71.142 1.00 17.34 855 VAL A C 1
ATOM 6393 O O . VAL A 1 855 ? 37.071 -78.697 70.545 1.00 17.34 855 VAL A O 1
ATOM 6397 N N . GLY A 1 856 ? 34.818 -78.564 70.563 1.00 29.09 856 GLY A N 1
ATOM 6398 C CA . GLY A 1 856 ? 34.673 -78.843 69.144 1.00 29.09 856 GLY A CA 1
ATOM 6399 C C . GLY A 1 856 ? 34.066 -77.614 68.490 1.00 29.09 856 GLY A C 1
ATOM 6400 O O . GLY A 1 856 ? 33.891 -76.584 69.156 1.00 29.09 856 GLY A O 1
ATOM 6401 N N . TYR A 1 857 ? 33.748 -77.708 67.200 1.00 109.08 857 TYR A N 1
ATOM 6402 C CA . TYR A 1 857 ? 33.152 -76.590 66.474 1.00 109.08 857 TYR A CA 1
ATOM 6403 C C . TYR A 1 857 ? 32.068 -77.115 65.538 1.00 109.08 857 TYR A C 1
ATOM 6404 O O . TYR A 1 857 ? 31.872 -78.327 65.443 1.00 109.08 857 TYR A O 1
ATOM 6413 N N . ASP A 1 858 ? 31.372 -76.208 64.852 1.00 79.47 858 ASP A N 1
ATOM 6414 C CA . ASP A 1 858 ? 30.288 -76.540 63.959 1.00 79.47 858 ASP A CA 1
ATOM 6415 C C . ASP A 1 858 ? 29.669 -75.265 63.442 1.00 79.47 858 ASP A C 1
ATOM 6416 O O . ASP A 1 858 ? 29.977 -74.198 63.943 1.00 79.47 858 ASP A O 1
ATOM 6421 N N . TRP A 1 859 ? 28.765 -75.379 62.444 1.00 58.21 859 TRP A N 1
ATOM 6422 C CA . TRP A 1 859 ? 28.140 -74.164 61.905 1.00 58.21 859 TRP A CA 1
ATOM 6423 C C . TRP A 1 859 ? 26.655 -73.988 62.101 1.00 58.21 859 TRP A C 1
ATOM 6424 O O . TRP A 1 859 ? 25.809 -74.816 61.748 1.00 58.21 859 TRP A O 1
ATOM 6435 N N . THR A 1 860 ? 26.393 -72.845 62.647 1.00 72.62 860 THR A N 1
ATOM 6436 C CA . THR A 1 860 ? 24.982 -72.565 62.846 1.00 72.62 860 THR A CA 1
ATOM 6437 C C . THR A 1 860 ? 24.495 -71.355 62.063 1.00 72.62 860 THR A C 1
ATOM 6438 O O . THR A 1 860 ? 25.268 -70.567 61.526 1.00 72.62 860 THR A O 1
ATOM 6442 N N . GLY A 1 861 ? 23.169 -71.272 62.019 1.00 142.79 861 GLY A N 1
ATOM 6443 C CA . GLY A 1 861 ? 22.430 -70.220 61.331 1.00 142.79 861 GLY A CA 1
ATOM 6444 C C . GLY A 1 861 ? 22.773 -70.122 59.843 1.00 142.79 861 GLY A C 1
ATOM 6445 O O . GLY A 1 861 ? 22.723 -71.086 59.080 1.00 142.79 861 GLY A O 1
ATOM 6446 N N . MET A 1 862 ? 23.100 -68.912 59.447 1.00 42.51 862 MET A N 1
ATOM 6447 C CA . MET A 1 862 ? 23.436 -68.565 58.107 1.00 42.51 862 MET A CA 1
ATOM 6448 C C . MET A 1 862 ? 24.674 -69.291 57.615 1.00 42.51 862 MET A C 1
ATOM 6449 O O . MET A 1 862 ? 24.831 -69.620 56.438 1.00 42.51 862 MET A O 1
ATOM 6454 N N . SER A 1 863 ? 25.591 -69.517 58.551 1.00 128.48 863 SER A N 1
ATOM 6455 C CA . SER A 1 863 ? 26.831 -70.180 58.259 1.00 128.48 863 SER A CA 1
ATOM 6456 C C . SER A 1 863 ? 26.605 -71.637 57.812 1.00 128.48 863 SER A C 1
ATOM 6457 O O . SER A 1 863 ? 27.311 -72.116 56.923 1.00 128.48 863 SER A O 1
ATOM 6460 N N . TYR A 1 864 ? 25.637 -72.368 58.438 1.00 143.33 864 TYR A N 1
ATOM 6461 C CA . TYR A 1 864 ? 25.416 -73.822 58.126 1.00 143.33 864 TYR A CA 1
ATOM 6462 C C . TYR A 1 864 ? 24.842 -74.029 56.756 1.00 143.33 864 TYR A C 1
ATOM 6463 O O . TYR A 1 864 ? 24.940 -75.107 56.179 1.00 143.33 864 TYR A O 1
ATOM 6472 N N . GLN A 1 865 ? 24.222 -72.985 56.256 1.00 137.07 865 GLN A N 1
ATOM 6473 C CA . GLN A 1 865 ? 23.657 -72.989 54.923 1.00 137.07 865 GLN A CA 1
ATOM 6474 C C . GLN A 1 865 ? 24.821 -72.793 53.959 1.00 137.07 865 GLN A C 1
ATOM 6475 O O . GLN A 1 865 ? 24.914 -71.781 53.272 1.00 137.07 865 GLN A O 1
ATOM 6481 N N . GLU A 1 866 ? 25.714 -73.776 53.937 1.00 162.07 866 GLU A N 1
ATOM 6482 C CA . GLU A 1 866 ? 26.907 -73.769 53.094 1.00 162.07 866 GLU A CA 1
ATOM 6483 C C . GLU A 1 866 ? 26.791 -73.060 51.754 1.00 162.07 866 GLU A C 1
ATOM 6484 O O . GLU A 1 866 ? 27.295 -71.951 51.583 1.00 162.07 866 GLU A O 1
ATOM 6490 N N . ARG A 1 867 ? 26.136 -73.716 50.803 1.00 129.83 867 ARG A N 1
ATOM 6491 C CA . ARG A 1 867 ? 25.977 -73.164 49.466 1.00 129.83 867 ARG A CA 1
ATOM 6492 C C . ARG A 1 867 ? 25.054 -71.955 49.380 1.00 129.83 867 ARG A C 1
ATOM 6493 O O . ARG A 1 867 ? 23.833 -72.073 49.494 1.00 129.83 867 ARG A O 1
ATOM 6501 N N . LEU A 1 868 ? 25.658 -70.790 49.170 1.00 58.21 868 LEU A N 1
ATOM 6502 C CA . LEU A 1 868 ? 24.914 -69.547 49.051 1.00 58.21 868 LEU A CA 1
ATOM 6503 C C . LEU A 1 868 ? 24.836 -69.205 47.567 1.00 58.21 868 LEU A C 1
ATOM 6504 O O . LEU A 1 868 ? 25.190 -70.010 46.707 1.00 58.21 868 LEU A O 1
ATOM 6509 N N . SER A 1 869 ? 24.361 -68.005 47.280 1.00 62.73 869 SER A N 1
ATOM 6510 C CA . SER A 1 869 ? 24.252 -67.517 45.920 1.00 62.73 869 SER A CA 1
ATOM 6511 C C . SER A 1 869 ? 25.625 -66.969 45.533 1.00 62.73 869 SER A C 1
ATOM 6512 O O . SER A 1 869 ? 26.132 -66.052 46.185 1.00 62.73 869 SER A O 1
ATOM 6515 N N . GLY A 1 870 ? 26.236 -67.518 44.490 1.00 107.43 870 GLY A N 1
ATOM 6516 C CA . GLY A 1 870 ? 27.544 -67.024 44.093 1.00 107.43 870 GLY A CA 1
ATOM 6517 C C . GLY A 1 870 ? 28.630 -68.018 44.444 1.00 107.43 870 GLY A C 1
ATOM 6518 O O . GLY A 1 870 ? 29.658 -68.098 43.768 1.00 107.43 870 GLY A O 1
ATOM 6519 N N . ASN A 1 871 ? 28.408 -68.767 45.520 1.00 152.07 871 ASN A N 1
ATOM 6520 C CA . ASN A 1 871 ? 29.350 -69.791 45.950 1.00 152.07 871 ASN A CA 1
ATOM 6521 C C . ASN A 1 871 ? 28.968 -71.064 45.196 1.00 152.07 871 ASN A C 1
ATOM 6522 O O . ASN A 1 871 ? 29.724 -72.041 45.164 1.00 152.07 871 ASN A O 1
ATOM 6527 N N . GLN A 1 872 ? 27.788 -71.027 44.578 1.00 59.08 872 GLN A N 1
ATOM 6528 C CA . GLN A 1 872 ? 27.268 -72.156 43.816 1.00 59.08 872 GLN A CA 1
ATOM 6529 C C . GLN A 1 872 ? 26.887 -71.714 42.409 1.00 59.08 872 GLN A C 1
ATOM 6530 O O . GLN A 1 872 ? 26.772 -72.543 41.505 1.00 59.08 872 GLN A O 1
ATOM 6536 N N . ALA A 1 873 ? 26.692 -70.410 42.228 1.00 125.73 873 ALA A N 1
ATOM 6537 C CA . ALA A 1 873 ? 26.333 -69.855 40.924 1.00 125.73 873 ALA A CA 1
ATOM 6538 C C . ALA A 1 873 ? 27.207 -70.426 39.802 1.00 125.73 873 ALA A C 1
ATOM 6539 O O . ALA A 1 873 ? 26.714 -70.703 38.708 1.00 125.73 873 ALA A O 1
ATOM 6541 N N . PRO A 1 874 ? 28.521 -70.600 40.056 1.00 153.33 874 PRO A N 1
ATOM 6542 C CA . PRO A 1 874 ? 29.418 -71.145 39.031 1.00 153.33 874 PRO A CA 1
ATOM 6543 C C . PRO A 1 874 ? 29.073 -72.582 38.632 1.00 153.33 874 PRO A C 1
ATOM 6544 O O . PRO A 1 874 ? 29.511 -73.067 37.589 1.00 153.33 874 PRO A O 1
ATOM 6548 N N . SER A 1 875 ? 28.287 -73.259 39.460 1.00 114.32 875 SER A N 1
ATOM 6549 C CA . SER A 1 875 ? 27.907 -74.641 39.188 1.00 114.32 875 SER A CA 1
ATOM 6550 C C . SER A 1 875 ? 26.820 -74.770 38.121 1.00 114.32 875 SER A C 1
ATOM 6551 O O . SER A 1 875 ? 26.940 -75.570 37.194 1.00 114.32 875 SER A O 1
ATOM 6554 N N . LEU A 1 876 ? 25.762 -73.979 38.259 1.00 109.58 876 LEU A N 1
ATOM 6555 C CA . LEU A 1 876 ? 24.657 -74.016 37.315 1.00 109.58 876 LEU A CA 1
ATOM 6556 C C . LEU A 1 876 ? 24.975 -73.301 36.005 1.00 109.58 876 LEU A C 1
ATOM 6557 O O . LEU A 1 876 ? 24.450 -73.659 34.953 1.00 109.58 876 LEU A O 1
ATOM 6562 N N . TYR A 1 877 ? 25.829 -72.286 36.067 1.00 72.20 877 TYR A N 1
ATOM 6563 C CA . TYR A 1 877 ? 26.201 -71.535 34.869 1.00 72.20 877 TYR A CA 1
ATOM 6564 C C . TYR A 1 877 ? 26.817 -72.457 33.809 1.00 72.20 877 TYR A C 1
ATOM 6565 O O . TYR A 1 877 ? 26.263 -72.614 32.718 1.00 72.20 877 TYR A O 1
ATOM 6574 N N . ALA A 1 878 ? 27.960 -73.065 34.137 1.00 149.33 878 ALA A N 1
ATOM 6575 C CA . ALA A 1 878 ? 28.654 -73.983 33.228 1.00 149.33 878 ALA A CA 1
ATOM 6576 C C . ALA A 1 878 ? 27.655 -74.995 32.699 1.00 149.33 878 ALA A C 1
ATOM 6577 O O . ALA A 1 878 ? 27.872 -75.633 31.669 1.00 149.33 878 ALA A O 1
ATOM 6579 N N . ILE A 1 879 ? 26.556 -75.142 33.424 1.00 39.64 879 ILE A N 1
ATOM 6580 C CA . ILE A 1 879 ? 25.521 -76.070 33.029 1.00 39.64 879 ILE A CA 1
ATOM 6581 C C . ILE A 1 879 ? 24.835 -75.573 31.768 1.00 39.64 879 ILE A C 1
ATOM 6582 O O . ILE A 1 879 ? 24.831 -76.265 30.756 1.00 39.64 879 ILE A O 1
ATOM 6587 N N . SER A 1 880 ? 24.241 -74.381 31.808 1.00 88.86 880 SER A N 1
ATOM 6588 C CA . SER A 1 880 ? 23.572 -73.839 30.623 1.00 88.86 880 SER A CA 1
ATOM 6589 C C . SER A 1 880 ? 24.497 -73.905 29.411 1.00 88.86 880 SER A C 1
ATOM 6590 O O . SER A 1 880 ? 24.051 -73.850 28.263 1.00 88.86 880 SER A O 1
ATOM 6593 N N . LEU A 1 881 ? 25.794 -73.983 29.679 1.00 106.04 881 LEU A N 1
ATOM 6594 C CA . LEU A 1 881 ? 26.797 -74.126 28.627 1.00 106.04 881 LEU A CA 1
ATOM 6595 C C . LEU A 1 881 ? 26.607 -75.507 28.014 1.00 106.04 881 LEU A C 1
ATOM 6596 O O . LEU A 1 881 ? 27.370 -75.951 27.153 1.00 106.04 881 LEU A O 1
ATOM 6601 N N . ILE A 1 882 ? 25.558 -76.169 28.481 1.00 60.79 882 ILE A N 1
ATOM 6602 C CA . ILE A 1 882 ? 25.195 -77.505 28.054 1.00 60.79 882 ILE A CA 1
ATOM 6603 C C . ILE A 1 882 ? 23.780 -77.481 27.516 1.00 60.79 882 ILE A C 1
ATOM 6604 O O . ILE A 1 882 ? 23.522 -77.839 26.370 1.00 60.79 882 ILE A O 1
ATOM 6609 N N . VAL A 1 883 ? 22.864 -77.037 28.362 1.00 33.98 883 VAL A N 1
ATOM 6610 C CA . VAL A 1 883 ? 21.465 -76.940 27.991 1.00 33.98 883 VAL A CA 1
ATOM 6611 C C . VAL A 1 883 ? 21.192 -75.834 26.949 1.00 33.98 883 VAL A C 1
ATOM 6612 O O . VAL A 1 883 ? 20.083 -75.738 26.428 1.00 33.98 883 VAL A O 1
ATOM 6616 N N . VAL A 1 884 ? 22.183 -74.994 26.679 1.00 56.09 884 VAL A N 1
ATOM 6617 C CA . VAL A 1 884 ? 21.977 -73.928 25.695 1.00 56.09 884 VAL A CA 1
ATOM 6618 C C . VAL A 1 884 ? 22.717 -74.332 24.489 1.00 56.09 884 VAL A C 1
ATOM 6619 O O . VAL A 1 884 ? 22.173 -74.329 23.388 1.00 56.09 884 VAL A O 1
ATOM 6623 N N . PHE A 1 885 ? 23.971 -74.740 24.687 1.00 51.46 885 PHE A N 1
ATOM 6624 C CA . PHE A 1 885 ? 24.692 -75.179 23.527 1.00 51.46 885 PHE A CA 1
ATOM 6625 C C . PHE A 1 885 ? 23.831 -76.244 22.941 1.00 51.46 885 PHE A C 1
ATOM 6626 O O . PHE A 1 885 ? 23.628 -76.331 21.721 1.00 51.46 885 PHE A O 1
ATOM 6634 N N . LEU A 1 886 ? 23.351 -77.029 23.818 1.00 73.12 886 LEU A N 1
ATOM 6635 C CA . LEU A 1 886 ? 22.546 -78.167 23.479 1.00 73.12 886 LEU A CA 1
ATOM 6636 C C . LEU A 1 886 ? 21.250 -77.945 22.778 1.00 73.12 886 LEU A C 1
ATOM 6637 O O . LEU A 1 886 ? 20.900 -78.617 21.796 1.00 73.12 886 LEU A O 1
ATOM 6642 N N . CYS A 1 887 ? 20.568 -76.972 23.321 1.00 45.67 887 CYS A N 1
ATOM 6643 C CA . CYS A 1 887 ? 19.293 -76.547 22.810 1.00 45.67 887 CYS A CA 1
ATOM 6644 C C . CYS A 1 887 ? 19.549 -75.871 21.460 1.00 45.67 887 CYS A C 1
ATOM 6645 O O . CYS A 1 887 ? 18.876 -76.151 20.476 1.00 45.67 887 CYS A O 1
ATOM 6648 N N . LEU A 1 888 ? 20.526 -74.987 21.404 1.00 105.32 888 LEU A N 1
ATOM 6649 C CA . LEU A 1 888 ? 20.777 -74.331 20.136 1.00 105.32 888 LEU A CA 1
ATOM 6650 C C . LEU A 1 888 ? 21.224 -75.291 19.037 1.00 105.32 888 LEU A C 1
ATOM 6651 O O . LEU A 1 888 ? 21.080 -74.955 17.865 1.00 105.32 888 LEU A O 1
ATOM 6656 N N . ALA A 1 889 ? 21.823 -76.421 19.383 1.00 31.99 889 ALA A N 1
ATOM 6657 C CA . ALA A 1 889 ? 22.286 -77.321 18.351 1.00 31.99 889 ALA A CA 1
ATOM 6658 C C . ALA A 1 889 ? 21.118 -77.939 17.690 1.00 31.99 889 ALA A C 1
ATOM 6659 O O . ALA A 1 889 ? 21.225 -78.486 16.607 1.00 31.99 889 ALA A O 1
ATOM 6661 N N . ALA A 1 890 ? 20.020 -77.838 18.301 1.00 141.19 890 ALA A N 1
ATOM 6662 C CA . ALA A 1 890 ? 18.996 -78.537 17.614 1.00 141.19 890 ALA A CA 1
ATOM 6663 C C . ALA A 1 890 ? 18.661 -77.856 16.288 1.00 141.19 890 ALA A C 1
ATOM 6664 O O . ALA A 1 890 ? 17.962 -78.467 15.472 1.00 141.19 890 ALA A O 1
ATOM 6666 N N . LEU A 1 891 ? 19.098 -76.610 16.021 1.00 73.31 891 LEU A N 1
ATOM 6667 C CA . LEU A 1 891 ? 18.810 -75.976 14.770 1.00 73.31 891 LEU A CA 1
ATOM 6668 C C . LEU A 1 891 ? 19.425 -76.872 13.679 1.00 73.31 891 LEU A C 1
ATOM 6669 O O . LEU A 1 891 ? 20.523 -77.400 13.899 1.00 73.31 891 LEU A O 1
ATOM 6674 N N . TYR A 1 892 ? 18.749 -77.109 12.523 1.00 154.46 892 TYR A N 1
ATOM 6675 C CA . TYR A 1 892 ? 19.256 -78.018 11.463 1.00 154.46 892 TYR A CA 1
ATOM 6676 C C . TYR A 1 892 ? 20.744 -77.921 11.287 1.00 154.46 892 TYR A C 1
ATOM 6677 O O . TYR A 1 892 ? 21.298 -76.840 11.074 1.00 154.46 892 TYR A O 1
ATOM 6686 N N . GLU A 1 893 ? 21.375 -79.087 11.450 1.00 120.27 893 GLU A N 1
ATOM 6687 C CA . GLU A 1 893 ? 22.830 -79.261 11.352 1.00 120.27 893 GLU A CA 1
ATOM 6688 C C . GLU A 1 893 ? 23.808 -78.606 12.417 1.00 120.27 893 GLU A C 1
ATOM 6689 O O . GLU A 1 893 ? 25.012 -78.633 12.153 1.00 120.27 893 GLU A O 1
ATOM 6695 N N . SER A 1 894 ? 23.354 -78.004 13.580 1.00 54.19 894 SER A N 1
ATOM 6696 C CA . SER A 1 894 ? 24.163 -77.232 14.617 1.00 54.19 894 SER A CA 1
ATOM 6697 C C . SER A 1 894 ? 25.683 -77.506 14.669 1.00 54.19 894 SER A C 1
ATOM 6698 O O . SER A 1 894 ? 26.459 -76.687 14.151 1.00 54.19 894 SER A O 1
ATOM 6701 N N . TRP A 1 895 ? 26.103 -78.592 15.269 1.00 109.40 895 TRP A N 1
ATOM 6702 C CA . TRP A 1 895 ? 27.501 -78.810 15.312 1.00 109.40 895 TRP A CA 1
ATOM 6703 C C . TRP A 1 895 ? 28.223 -78.168 14.161 1.00 109.40 895 TRP A C 1
ATOM 6704 O O . TRP A 1 895 ? 27.827 -78.149 13.010 1.00 109.40 895 TRP A O 1
ATOM 6715 N N . SER A 1 896 ? 29.365 -77.632 14.629 1.00 144.51 896 SER A N 1
ATOM 6716 C CA . SER A 1 896 ? 30.438 -76.891 13.927 1.00 144.51 896 SER A CA 1
ATOM 6717 C C . SER A 1 896 ? 30.239 -75.358 13.987 1.00 144.51 896 SER A C 1
ATOM 6718 O O . SER A 1 896 ? 31.180 -74.586 13.955 1.00 144.51 896 SER A O 1
ATOM 6721 N N . ILE A 1 897 ? 28.950 -75.010 14.059 1.00 43.42 897 ILE A N 1
ATOM 6722 C CA . ILE A 1 897 ? 28.333 -73.697 14.043 1.00 43.42 897 ILE A CA 1
ATOM 6723 C C . ILE A 1 897 ? 27.964 -73.053 15.396 1.00 43.42 897 ILE A C 1
ATOM 6724 O O . ILE A 1 897 ? 28.056 -71.849 15.582 1.00 43.42 897 ILE A O 1
ATOM 6729 N N . PRO A 1 898 ? 27.542 -73.937 16.301 1.00 61.50 898 PRO A N 1
ATOM 6730 C CA . PRO A 1 898 ? 27.008 -73.500 17.612 1.00 61.50 898 PRO A CA 1
ATOM 6731 C C . PRO A 1 898 ? 27.751 -72.448 18.362 1.00 61.50 898 PRO A C 1
ATOM 6732 O O . PRO A 1 898 ? 27.178 -71.524 18.943 1.00 61.50 898 PRO A O 1
ATOM 6736 N N . PHE A 1 899 ? 29.064 -72.601 18.340 1.00 107.41 899 PHE A N 1
ATOM 6737 C CA . PHE A 1 899 ? 29.974 -71.712 19.040 1.00 107.41 899 PHE A CA 1
ATOM 6738 C C . PHE A 1 899 ? 29.747 -70.199 18.835 1.00 107.41 899 PHE A C 1
ATOM 6739 O O . PHE A 1 899 ? 29.970 -69.395 19.742 1.00 107.41 899 PHE A O 1
ATOM 6747 N N . SER A 1 900 ? 29.283 -69.798 17.626 1.00 116.36 900 SER A N 1
ATOM 6748 C CA . SER A 1 900 ? 29.079 -68.395 17.211 1.00 116.36 900 SER A CA 1
ATOM 6749 C C . SER A 1 900 ? 28.099 -67.670 18.078 1.00 116.36 900 SER A C 1
ATOM 6750 O O . SER A 1 900 ? 28.414 -66.625 18.659 1.00 116.36 900 SER A O 1
ATOM 6753 N N . VAL A 1 901 ? 26.927 -68.215 18.210 1.00 30.94 901 VAL A N 1
ATOM 6754 C CA . VAL A 1 901 ? 25.989 -67.613 19.116 1.00 30.94 901 VAL A CA 1
ATOM 6755 C C . VAL A 1 901 ? 26.652 -67.646 20.485 1.00 30.94 901 VAL A C 1
ATOM 6756 O O . VAL A 1 901 ? 26.753 -66.623 21.152 1.00 30.94 901 VAL A O 1
ATOM 6760 N N . MET A 1 902 ? 27.090 -68.832 20.884 1.00 28.41 902 MET A N 1
ATOM 6761 C CA . MET A 1 902 ? 27.791 -69.008 22.157 1.00 28.41 902 MET A CA 1
ATOM 6762 C C . MET A 1 902 ? 28.749 -67.838 22.367 1.00 28.41 902 MET A C 1
ATOM 6763 O O . MET A 1 902 ? 28.574 -67.047 23.292 1.00 28.41 902 MET A O 1
ATOM 6768 N N . LEU A 1 903 ? 29.745 -67.719 21.492 1.00 42.62 903 LEU A N 1
ATOM 6769 C CA . LEU A 1 903 ? 30.742 -66.648 21.579 1.00 42.62 903 LEU A CA 1
ATOM 6770 C C . LEU A 1 903 ? 30.177 -65.236 21.777 1.00 42.62 903 LEU A C 1
ATOM 6771 O O . LEU A 1 903 ? 30.735 -64.468 22.560 1.00 42.62 903 LEU A O 1
ATOM 6776 N N . VAL A 1 904 ? 29.090 -64.914 21.087 1.00 48.33 904 VAL A N 1
ATOM 6777 C CA . VAL A 1 904 ? 28.499 -63.594 21.222 1.00 48.33 904 VAL A CA 1
ATOM 6778 C C . VAL A 1 904 ? 28.280 -63.228 22.684 1.00 48.33 904 VAL A C 1
ATOM 6779 O O . VAL A 1 904 ? 28.346 -62.058 23.043 1.00 48.33 904 VAL A O 1
ATOM 6783 N N . VAL A 1 905 ? 28.063 -64.229 23.523 1.00 52.03 905 VAL A N 1
ATOM 6784 C CA . VAL A 1 905 ? 27.870 -64.006 24.978 1.00 52.03 905 VAL A CA 1
ATOM 6785 C C . VAL A 1 905 ? 28.886 -63.013 25.672 1.00 52.03 905 VAL A C 1
ATOM 6786 O O . VAL A 1 905 ? 28.421 -61.978 26.134 1.00 52.03 905 VAL A O 1
ATOM 6790 N N . PRO A 1 906 ? 30.219 -63.246 25.768 1.00 15.00 906 PRO A N 1
ATOM 6791 C CA . PRO A 1 906 ? 31.156 -62.303 26.447 1.00 15.00 906 PRO A CA 1
ATOM 6792 C C . PRO A 1 906 ? 30.957 -60.822 26.185 1.00 15.00 906 PRO A C 1
ATOM 6793 O O . PRO A 1 906 ? 31.168 -59.974 27.060 1.00 15.00 906 PRO A O 1
ATOM 6797 N N . LEU A 1 907 ? 30.549 -60.492 24.979 1.00 78.88 907 LEU A N 1
ATOM 6798 C CA . LEU A 1 907 ? 30.367 -59.100 24.649 1.00 78.88 907 LEU A CA 1
ATOM 6799 C C . LEU A 1 907 ? 29.427 -58.450 25.642 1.00 78.88 907 LEU A C 1
ATOM 6800 O O . LEU A 1 907 ? 29.870 -57.792 26.567 1.00 78.88 907 LEU A O 1
ATOM 6805 N N . GLY A 1 908 ? 28.127 -58.606 25.454 1.00 74.25 908 GLY A N 1
ATOM 6806 C CA . GLY A 1 908 ? 27.177 -57.997 26.340 1.00 74.25 908 GLY A CA 1
ATOM 6807 C C . GLY A 1 908 ? 27.608 -58.157 27.786 1.00 74.25 908 GLY A C 1
ATOM 6808 O O . GLY A 1 908 ? 27.237 -57.353 28.639 1.00 74.25 908 GLY A O 1
ATOM 6809 N N . VAL A 1 909 ? 28.401 -59.192 28.062 1.00 27.19 909 VAL A N 1
ATOM 6810 C CA . VAL A 1 909 ? 28.881 -59.445 29.415 1.00 27.19 909 VAL A CA 1
ATOM 6811 C C . VAL A 1 909 ? 29.853 -58.363 29.894 1.00 27.19 909 VAL A C 1
ATOM 6812 O O . VAL A 1 909 ? 29.687 -57.828 30.990 1.00 27.19 909 VAL A O 1
ATOM 6816 N N . ILE A 1 910 ? 30.867 -58.045 29.087 1.00 43.23 910 ILE A N 1
ATOM 6817 C CA . ILE A 1 910 ? 31.843 -57.014 29.458 1.00 43.23 910 ILE A CA 1
ATOM 6818 C C . ILE A 1 910 ? 31.144 -55.657 29.511 1.00 43.23 910 ILE A C 1
ATOM 6819 O O . ILE A 1 910 ? 31.698 -54.667 29.991 1.00 43.23 910 ILE A O 1
ATOM 6824 N N . GLY A 1 911 ? 29.913 -55.624 29.018 1.00 33.92 911 GLY A N 1
ATOM 6825 C CA . GLY A 1 911 ? 29.146 -54.397 29.070 1.00 33.92 911 GLY A CA 1
ATOM 6826 C C . GLY A 1 911 ? 28.527 -54.264 30.454 1.00 33.92 911 GLY A C 1
ATOM 6827 O O . GLY A 1 911 ? 28.852 -53.352 31.217 1.00 33.92 911 GLY A O 1
ATOM 6828 N N . ALA A 1 912 ? 27.630 -55.184 30.784 1.00 35.19 912 ALA A N 1
ATOM 6829 C CA . ALA A 1 912 ? 26.992 -55.167 32.089 1.00 35.19 912 ALA A CA 1
ATOM 6830 C C . ALA A 1 912 ? 28.066 -55.006 33.149 1.00 35.19 912 ALA A C 1
ATOM 6831 O O . ALA A 1 912 ? 27.874 -54.291 34.129 1.00 35.19 912 ALA A O 1
ATOM 6833 N N . LEU A 1 913 ? 29.201 -55.670 32.947 1.00 34.11 913 LEU A N 1
ATOM 6834 C CA . LEU A 1 913 ? 30.287 -55.587 33.911 1.00 34.11 913 LEU A CA 1
ATOM 6835 C C . LEU A 1 913 ? 30.765 -54.164 34.069 1.00 34.11 913 LEU A C 1
ATOM 6836 O O . LEU A 1 913 ? 30.557 -53.560 35.116 1.00 34.11 913 LEU A O 1
ATOM 6841 N N . LEU A 1 914 ? 31.398 -53.620 33.039 1.00 81.31 914 LEU A N 1
ATOM 6842 C CA . LEU A 1 914 ? 31.876 -52.250 33.120 1.00 81.31 914 LEU A CA 1
ATOM 6843 C C . LEU A 1 914 ? 30.838 -51.419 33.847 1.00 81.31 914 LEU A C 1
ATOM 6844 O O . LEU A 1 914 ? 31.164 -50.601 34.709 1.00 81.31 914 LEU A O 1
ATOM 6849 N N . ALA A 1 915 ? 29.580 -51.662 33.499 1.00 42.29 915 ALA A N 1
ATOM 6850 C CA . ALA A 1 915 ? 28.452 -50.952 34.080 1.00 42.29 915 ALA A CA 1
ATOM 6851 C C . ALA A 1 915 ? 28.428 -50.979 35.611 1.00 42.29 915 ALA A C 1
ATOM 6852 O O . ALA A 1 915 ? 28.524 -49.933 36.262 1.00 42.29 915 ALA A O 1
ATOM 6854 N N . ALA A 1 916 ? 28.293 -52.174 36.179 1.00 70.84 916 ALA A N 1
ATOM 6855 C CA . ALA A 1 916 ? 28.254 -52.331 37.629 1.00 70.84 916 ALA A CA 1
ATOM 6856 C C . ALA A 1 916 ? 29.592 -51.967 38.254 1.00 70.84 916 ALA A C 1
ATOM 6857 O O . ALA A 1 916 ? 29.663 -51.656 39.443 1.00 70.84 916 ALA A O 1
ATOM 6859 N N . THR A 1 917 ? 30.652 -52.007 37.450 1.00 40.03 917 THR A N 1
ATOM 6860 C CA . THR A 1 917 ? 31.986 -51.682 37.942 1.00 40.03 917 THR A CA 1
ATOM 6861 C C . THR A 1 917 ? 32.059 -50.186 38.203 1.00 40.03 917 THR A C 1
ATOM 6862 O O . THR A 1 917 ? 32.280 -49.760 39.336 1.00 40.03 917 THR A O 1
ATOM 6866 N N . PHE A 1 918 ? 31.866 -49.396 37.148 1.00 53.01 918 PHE A N 1
ATOM 6867 C CA . PHE A 1 918 ? 31.899 -47.941 37.265 1.00 53.01 918 PHE A CA 1
ATOM 6868 C C . PHE A 1 918 ? 30.944 -47.493 38.365 1.00 53.01 918 PHE A C 1
ATOM 6869 O O . PHE A 1 918 ? 31.318 -46.763 39.286 1.00 53.01 918 PHE A O 1
ATOM 6877 N N . ARG A 1 919 ? 29.706 -47.950 38.257 1.00 44.00 919 ARG A N 1
ATOM 6878 C CA . ARG A 1 919 ? 28.663 -47.618 39.215 1.00 44.00 919 ARG A CA 1
ATOM 6879 C C . ARG A 1 919 ? 29.032 -47.999 40.655 1.00 44.00 919 ARG A C 1
ATOM 6880 O O . ARG A 1 919 ? 28.246 -47.795 41.584 1.00 44.00 919 ARG A O 1
ATOM 6888 N N . GLY A 1 920 ? 30.223 -48.558 40.835 1.00 85.78 920 GLY A N 1
ATOM 6889 C CA . GLY A 1 920 ? 30.653 -48.958 42.164 1.00 85.78 920 GLY A CA 1
ATOM 6890 C C . GLY A 1 920 ? 29.728 -50.003 42.755 1.00 85.78 920 GLY A C 1
ATOM 6891 O O . GLY A 1 920 ? 29.539 -50.076 43.972 1.00 85.78 920 GLY A O 1
ATOM 6892 N N . LEU A 1 921 ? 29.156 -50.825 41.882 1.00 102.73 921 LEU A N 1
ATOM 6893 C CA . LEU A 1 921 ? 28.242 -51.862 42.314 1.00 102.73 921 LEU A CA 1
ATOM 6894 C C . LEU A 1 921 ? 28.841 -53.230 42.477 1.00 102.73 921 LEU A C 1
ATOM 6895 O O . LEU A 1 921 ? 29.882 -53.549 41.908 1.00 102.73 921 LEU A O 1
ATOM 6900 N N . THR A 1 922 ? 28.131 -54.041 43.248 1.00 105.20 922 THR A N 1
ATOM 6901 C CA . THR A 1 922 ? 28.526 -55.398 43.565 1.00 105.20 922 THR A CA 1
ATOM 6902 C C . THR A 1 922 ? 27.756 -56.425 42.747 1.00 105.20 922 THR A C 1
ATOM 6903 O O . THR A 1 922 ? 26.724 -56.109 42.154 1.00 105.20 922 THR A O 1
ATOM 6907 N N . ASN A 1 923 ? 28.271 -57.653 42.721 1.00 30.33 923 ASN A N 1
ATOM 6908 C CA . ASN A 1 923 ? 27.640 -58.760 42.006 1.00 30.33 923 ASN A CA 1
ATOM 6909 C C . ASN A 1 923 ? 26.497 -59.281 42.877 1.00 30.33 923 ASN A C 1
ATOM 6910 O O . ASN A 1 923 ? 26.656 -60.272 43.585 1.00 30.33 923 ASN A O 1
ATOM 6915 N N . ASP A 1 924 ? 25.357 -58.591 42.837 1.00 73.23 924 ASP A N 1
ATOM 6916 C CA . ASP A 1 924 ? 24.190 -58.965 43.633 1.00 73.23 924 ASP A CA 1
ATOM 6917 C C . ASP A 1 924 ? 23.337 -59.983 42.909 1.00 73.23 924 ASP A C 1
ATOM 6918 O O . ASP A 1 924 ? 23.577 -60.281 41.743 1.00 73.23 924 ASP A O 1
ATOM 6923 N N . VAL A 1 925 ? 22.336 -60.514 43.605 1.00 34.42 925 VAL A N 1
ATOM 6924 C CA . VAL A 1 925 ? 21.453 -61.506 43.007 1.00 34.42 925 VAL A CA 1
ATOM 6925 C C . VAL A 1 925 ? 20.741 -60.971 41.776 1.00 34.42 925 VAL A C 1
ATOM 6926 O O . VAL A 1 925 ? 20.787 -61.587 40.708 1.00 34.42 925 VAL A O 1
ATOM 6930 N N . TYR A 1 926 ? 20.078 -59.829 41.918 1.00 79.86 926 TYR A N 1
ATOM 6931 C CA . TYR A 1 926 ? 19.388 -59.255 40.774 1.00 79.86 926 TYR A CA 1
ATOM 6932 C C . TYR A 1 926 ? 20.431 -59.104 39.664 1.00 79.86 926 TYR A C 1
ATOM 6933 O O . TYR A 1 926 ? 20.132 -59.309 38.489 1.00 79.86 926 TYR A O 1
ATOM 6942 N N . PHE A 1 927 ? 21.663 -58.757 40.040 1.00 56.76 927 PHE A N 1
ATOM 6943 C CA . PHE A 1 927 ? 22.723 -58.623 39.045 1.00 56.76 927 PHE A CA 1
ATOM 6944 C C . PHE A 1 927 ? 23.031 -60.009 38.492 1.00 56.76 927 PHE A C 1
ATOM 6945 O O . PHE A 1 927 ? 23.005 -60.218 37.279 1.00 56.76 927 PHE A O 1
ATOM 6953 N N . GLN A 1 928 ? 23.323 -60.955 39.380 1.00 105.01 928 GLN A N 1
ATOM 6954 C CA . GLN A 1 928 ? 23.600 -62.310 38.941 1.00 105.01 928 GLN A CA 1
ATOM 6955 C C . GLN A 1 928 ? 22.465 -62.647 37.978 1.00 105.01 928 GLN A C 1
ATOM 6956 O O . GLN A 1 928 ? 22.622 -63.458 37.070 1.00 105.01 928 GLN A O 1
ATOM 6962 N N . VAL A 1 929 ? 21.326 -61.989 38.175 1.00 26.99 929 VAL A N 1
ATOM 6963 C CA . VAL A 1 929 ? 20.165 -62.182 37.319 1.00 26.99 929 VAL A CA 1
ATOM 6964 C C . VAL A 1 929 ? 20.420 -61.489 35.995 1.00 26.99 929 VAL A C 1
ATOM 6965 O O . VAL A 1 929 ? 20.365 -62.106 34.936 1.00 26.99 929 VAL A O 1
ATOM 6969 N N . GLY A 1 930 ? 20.697 -60.191 36.086 1.00 130.36 930 GLY A N 1
ATOM 6970 C CA . GLY A 1 930 ? 20.955 -59.361 34.922 1.00 130.36 930 GLY A CA 1
ATOM 6971 C C . GLY A 1 930 ? 21.635 -60.002 33.731 1.00 130.36 930 GLY A C 1
ATOM 6972 O O . GLY A 1 930 ? 20.965 -60.384 32.774 1.00 130.36 930 GLY A O 1
ATOM 6973 N N . LEU A 1 931 ? 22.962 -60.107 33.778 1.00 55.19 931 LEU A N 1
ATOM 6974 C CA . LEU A 1 931 ? 23.712 -60.695 32.673 1.00 55.19 931 LEU A CA 1
ATOM 6975 C C . LEU A 1 931 ? 22.949 -61.829 32.015 1.00 55.19 931 LEU A C 1
ATOM 6976 O O . LEU A 1 931 ? 22.949 -61.955 30.795 1.00 55.19 931 LEU A O 1
ATOM 6981 N N . LEU A 1 932 ? 22.302 -62.661 32.820 1.00 56.96 932 LEU A N 1
ATOM 6982 C CA . LEU A 1 932 ? 21.524 -63.750 32.254 1.00 56.96 932 LEU A CA 1
ATOM 6983 C C . LEU A 1 932 ? 20.586 -63.137 31.220 1.00 56.96 932 LEU A C 1
ATOM 6984 O O . LEU A 1 932 ? 20.650 -63.478 30.040 1.00 56.96 932 LEU A O 1
ATOM 6989 N N . THR A 1 933 ? 19.726 -62.225 31.668 1.00 30.51 933 THR A N 1
ATOM 6990 C CA . THR A 1 933 ? 18.797 -61.555 30.765 1.00 30.51 933 THR A CA 1
ATOM 6991 C C . THR A 1 933 ? 19.602 -61.255 29.514 1.00 30.51 933 THR A C 1
ATOM 6992 O O . THR A 1 933 ? 19.364 -61.807 28.435 1.00 30.51 933 THR A O 1
ATOM 6996 N N . THR A 1 934 ? 20.577 -60.371 29.711 1.00 63.24 934 THR A N 1
ATOM 6997 C CA . THR A 1 934 ? 21.499 -59.908 28.681 1.00 63.24 934 THR A CA 1
ATOM 6998 C C . THR A 1 934 ? 22.003 -61.051 27.811 1.00 63.24 934 THR A C 1
ATOM 6999 O O . THR A 1 934 ? 21.823 -61.044 26.599 1.00 63.24 934 THR A O 1
ATOM 7003 N N . ILE A 1 935 ? 22.645 -62.025 28.439 1.00 20.98 935 ILE A N 1
ATOM 7004 C CA . ILE A 1 935 ? 23.161 -63.183 27.725 1.00 20.98 935 ILE A CA 1
ATOM 7005 C C . ILE A 1 935 ? 22.043 -63.753 26.868 1.00 20.98 935 ILE A C 1
ATOM 7006 O O . ILE A 1 935 ? 22.269 -64.254 25.760 1.00 20.98 935 ILE A O 1
ATOM 7011 N N . GLY A 1 936 ? 20.833 -63.686 27.407 1.00 38.32 936 GLY A N 1
ATOM 7012 C CA . GLY A 1 936 ? 19.694 -64.188 26.676 1.00 38.32 936 GLY A CA 1
ATOM 7013 C C . GLY A 1 936 ? 19.629 -63.387 25.404 1.00 38.32 936 GLY A C 1
ATOM 7014 O O . GLY A 1 936 ? 19.531 -63.934 24.305 1.00 38.32 936 GLY A O 1
ATOM 7015 N N . LEU A 1 937 ? 19.710 -62.071 25.567 1.00 31.90 937 LEU A N 1
ATOM 7016 C CA . LEU A 1 937 ? 19.668 -61.152 24.442 1.00 31.90 937 LEU A CA 1
ATOM 7017 C C . LEU A 1 937 ? 20.919 -61.300 23.571 1.00 31.90 937 LEU A C 1
ATOM 7018 O O . LEU A 1 937 ? 20.834 -61.367 22.334 1.00 31.90 937 LEU A O 1
ATOM 7023 N N . SER A 1 938 ? 22.076 -61.355 24.227 1.00 64.45 938 SER A N 1
ATOM 7024 C CA . SER A 1 938 ? 23.338 -61.538 23.532 1.00 64.45 938 SER A CA 1
ATOM 7025 C C . SER A 1 938 ? 23.110 -62.726 22.607 1.00 64.45 938 SER A C 1
ATOM 7026 O O . SER A 1 938 ? 23.552 -62.728 21.462 1.00 64.45 938 SER A O 1
ATOM 7029 N N . ALA A 1 939 ? 22.402 -63.734 23.109 1.00 25.90 939 ALA A N 1
ATOM 7030 C CA . ALA A 1 939 ? 22.113 -64.919 22.313 1.00 25.90 939 ALA A CA 1
ATOM 7031 C C . ALA A 1 939 ? 21.049 -64.582 21.295 1.00 25.90 939 ALA A C 1
ATOM 7032 O O . ALA A 1 939 ? 21.180 -64.898 20.116 1.00 25.90 939 ALA A O 1
ATOM 7034 N N . LYS A 1 940 ? 20.001 -63.931 21.781 1.00 59.34 940 LYS A N 1
ATOM 7035 C CA . LYS A 1 940 ? 18.865 -63.527 20.973 1.00 59.34 940 LYS A CA 1
ATOM 7036 C C . LYS A 1 940 ? 19.256 -63.057 19.575 1.00 59.34 940 LYS A C 1
ATOM 7037 O O . LYS A 1 940 ? 19.247 -63.839 18.620 1.00 59.34 940 LYS A O 1
ATOM 7043 N N . ASN A 1 941 ? 19.598 -61.776 19.467 1.00 58.56 941 ASN A N 1
ATOM 7044 C CA . ASN A 1 941 ? 19.970 -61.163 18.197 1.00 58.56 941 ASN A CA 1
ATOM 7045 C C . ASN A 1 941 ? 20.847 -62.035 17.319 1.00 58.56 941 ASN A C 1
ATOM 7046 O O . ASN A 1 941 ? 20.545 -62.254 16.147 1.00 58.56 941 ASN A O 1
ATOM 7051 N N . ALA A 1 942 ? 21.938 -62.525 17.892 1.00 17.45 942 ALA A N 1
ATOM 7052 C CA . ALA A 1 942 ? 22.875 -63.364 17.157 1.00 17.45 942 ALA A CA 1
ATOM 7053 C C . ALA A 1 942 ? 22.127 -64.403 16.333 1.00 17.45 942 ALA A C 1
ATOM 7054 O O . ALA A 1 942 ? 22.338 -64.540 15.121 1.00 17.45 942 ALA A O 1
ATOM 7056 N N . ILE A 1 943 ? 21.256 -65.137 17.012 1.00 53.11 943 ILE A N 1
ATOM 7057 C CA . ILE A 1 943 ? 20.452 -66.163 16.380 1.00 53.11 943 ILE A CA 1
ATOM 7058 C C . ILE A 1 943 ? 19.871 -65.586 15.099 1.00 53.11 943 ILE A C 1
ATOM 7059 O O . ILE A 1 943 ? 20.265 -65.977 13.999 1.00 53.11 943 ILE A O 1
ATOM 7064 N N . LEU A 1 944 ? 18.958 -64.630 15.263 1.00 76.78 944 LEU A N 1
ATOM 7065 C CA . LEU A 1 944 ? 18.277 -63.963 14.153 1.00 76.78 944 LEU A CA 1
ATOM 7066 C C . LEU A 1 944 ? 19.180 -63.527 13.011 1.00 76.78 944 LEU A C 1
ATOM 7067 O O . LEU A 1 944 ? 18.701 -63.061 11.979 1.00 76.78 944 LEU A O 1
ATOM 7072 N N . ILE A 1 945 ? 20.484 -63.665 13.198 1.00 29.83 945 ILE A N 1
ATOM 7073 C CA . ILE A 1 945 ? 21.429 -63.282 12.164 1.00 29.83 945 ILE A CA 1
ATOM 7074 C C . ILE A 1 945 ? 22.006 -64.538 11.530 1.00 29.83 945 ILE A C 1
ATOM 7075 O O . ILE A 1 945 ? 21.977 -64.698 10.307 1.00 29.83 945 ILE A O 1
ATOM 7080 N N . VAL A 1 946 ? 22.518 -65.433 12.367 1.00 27.64 946 VAL A N 1
ATOM 7081 C CA . VAL A 1 946 ? 23.094 -66.678 11.877 1.00 27.64 946 VAL A CA 1
ATOM 7082 C C . VAL A 1 946 ? 21.965 -67.487 11.241 1.00 27.64 946 VAL A C 1
ATOM 7083 O O . VAL A 1 946 ? 22.196 -68.370 10.409 1.00 27.64 946 VAL A O 1
ATOM 7087 N N . GLU A 1 947 ? 20.740 -67.170 11.656 1.00 87.15 947 GLU A N 1
ATOM 7088 C CA . GLU A 1 947 ? 19.548 -67.836 11.151 1.00 87.15 947 GLU A CA 1
ATOM 7089 C C . GLU A 1 947 ? 19.445 -67.577 9.657 1.00 87.15 947 GLU A C 1
ATOM 7090 O O . GLU A 1 947 ? 19.767 -68.450 8.845 1.00 87.15 947 GLU A O 1
ATOM 7096 N N . PHE A 1 948 ? 19.004 -66.372 9.297 1.00 76.17 948 PHE A N 1
ATOM 7097 C CA . PHE A 1 948 ? 18.873 -66.002 7.893 1.00 76.17 948 PHE A CA 1
ATOM 7098 C C . PHE A 1 948 ? 20.154 -66.403 7.189 1.00 76.17 948 PHE A C 1
ATOM 7099 O O . PHE A 1 948 ? 20.141 -66.791 6.024 1.00 76.17 948 PHE A O 1
ATOM 7107 N N . ALA A 1 949 ? 21.260 -66.309 7.916 1.00 80.39 949 ALA A N 1
ATOM 7108 C CA . ALA A 1 949 ? 22.560 -66.687 7.385 1.00 80.39 949 ALA A CA 1
ATOM 7109 C C . ALA A 1 949 ? 22.489 -68.156 6.981 1.00 80.39 949 ALA A C 1
ATOM 7110 O O . ALA A 1 949 ? 22.812 -68.518 5.846 1.00 80.39 949 ALA A O 1
ATOM 7112 N N . LYS A 1 950 ? 22.067 -69.000 7.919 1.00 86.00 950 LYS A N 1
ATOM 7113 C CA . LYS A 1 950 ? 21.940 -70.420 7.641 1.00 86.00 950 LYS A CA 1
ATOM 7114 C C . LYS A 1 950 ? 20.941 -70.565 6.508 1.00 86.00 950 LYS A C 1
ATOM 7115 O O . LYS A 1 950 ? 21.264 -71.124 5.462 1.00 86.00 950 LYS A O 1
ATOM 7121 N N . ASP A 1 951 ? 19.729 -70.056 6.716 1.00 74.93 951 ASP A N 1
ATOM 7122 C CA . ASP A 1 951 ? 18.698 -70.144 5.691 1.00 74.93 951 ASP A CA 1
ATOM 7123 C C . ASP A 1 951 ? 19.278 -69.911 4.298 1.00 74.93 951 ASP A C 1
ATOM 7124 O O . ASP A 1 951 ? 19.517 -70.864 3.559 1.00 74.93 951 ASP A O 1
ATOM 7129 N N . LEU A 1 952 ? 19.510 -68.647 3.951 1.00 49.83 952 LEU A N 1
ATOM 7130 C CA . LEU A 1 952 ? 20.064 -68.274 2.650 1.00 49.83 952 LEU A CA 1
ATOM 7131 C C . LEU A 1 952 ? 20.999 -69.317 2.053 1.00 49.83 952 LEU A C 1
ATOM 7132 O O . LEU A 1 952 ? 20.757 -69.815 0.954 1.00 49.83 952 LEU A O 1
ATOM 7137 N N . MET A 1 953 ? 22.066 -69.639 2.777 1.00 55.10 953 MET A N 1
ATOM 7138 C CA . MET A 1 953 ? 23.046 -70.610 2.302 1.00 55.10 953 MET A CA 1
ATOM 7139 C C . MET A 1 953 ? 22.472 -71.960 1.885 1.00 55.10 953 MET A C 1
ATOM 7140 O O . MET A 1 953 ? 23.076 -72.677 1.084 1.00 55.10 953 MET A O 1
ATOM 7145 N N . ASP A 1 954 ? 21.314 -72.314 2.425 1.00 52.20 954 ASP A N 1
ATOM 7146 C CA . ASP A 1 954 ? 20.700 -73.588 2.090 1.00 52.20 954 ASP A CA 1
ATOM 7147 C C . ASP A 1 954 ? 19.316 -73.390 1.480 1.00 52.20 954 ASP A C 1
ATOM 7148 O O . ASP A 1 954 ? 19.011 -73.946 0.425 1.00 52.20 954 ASP A O 1
ATOM 7153 N N . LYS A 1 955 ? 18.485 -72.594 2.150 1.00 32.76 955 LYS A N 1
ATOM 7154 C CA . LYS A 1 955 ? 17.132 -72.306 1.691 1.00 32.76 955 LYS A CA 1
ATOM 7155 C C . LYS A 1 955 ? 17.109 -72.112 0.179 1.00 32.76 955 LYS A C 1
ATOM 7156 O O . LYS A 1 955 ? 16.122 -72.450 -0.486 1.00 32.76 955 LYS A O 1
ATOM 7162 N N . GLU A 1 956 ? 18.203 -71.560 -0.350 1.00 165.91 956 GLU A N 1
ATOM 7163 C CA . GLU A 1 956 ? 18.365 -71.303 -1.781 1.00 165.91 956 GLU A CA 1
ATOM 7164 C C . GLU A 1 956 ? 19.850 -71.308 -2.167 1.00 165.91 956 GLU A C 1
ATOM 7165 O O . GLU A 1 956 ? 20.676 -71.879 -1.456 1.00 165.91 956 GLU A O 1
ATOM 7171 N N . GLY A 1 957 ? 20.181 -70.666 -3.286 1.00 97.77 957 GLY A N 1
ATOM 7172 C CA . GLY A 1 957 ? 21.562 -70.616 -3.780 1.00 97.77 957 GLY A CA 1
ATOM 7173 C C . GLY A 1 957 ? 22.598 -70.384 -2.661 1.00 97.77 957 GLY A C 1
ATOM 7174 O O . GLY A 1 957 ? 22.338 -69.656 -1.703 1.00 97.77 957 GLY A O 1
ATOM 7175 N N . LYS A 1 958 ? 23.775 -70.992 -2.810 1.00 105.53 958 LYS A N 1
ATOM 7176 C CA . LYS A 1 958 ? 24.846 -70.854 -1.819 1.00 105.53 958 LYS A CA 1
ATOM 7177 C C . LYS A 1 958 ? 25.493 -69.485 -1.896 1.00 105.53 958 LYS A C 1
ATOM 7178 O O . LYS A 1 958 ? 25.804 -69.029 -2.987 1.00 105.53 958 LYS A O 1
ATOM 7184 N N . GLY A 1 959 ? 25.730 -68.811 -0.767 1.00 57.09 959 GLY A N 1
ATOM 7185 C CA . GLY A 1 959 ? 26.426 -67.537 -0.786 1.00 57.09 959 GLY A CA 1
ATOM 7186 C C . GLY A 1 959 ? 26.942 -67.170 0.595 1.00 57.09 959 GLY A C 1
ATOM 7187 O O . GLY A 1 959 ? 26.320 -66.348 1.265 1.00 57.09 959 GLY A O 1
ATOM 7188 N N . LEU A 1 960 ? 28.053 -67.732 1.074 1.00 53.04 960 LEU A N 1
ATOM 7189 C CA . LEU A 1 960 ? 28.472 -67.480 2.484 1.00 53.04 960 LEU A CA 1
ATOM 7190 C C . LEU A 1 960 ? 28.558 -65.946 2.830 1.00 53.04 960 LEU A C 1
ATOM 7191 O O . LEU A 1 960 ? 27.540 -65.293 3.060 1.00 53.04 960 LEU A O 1
ATOM 7196 N N . ILE A 1 961 ? 29.723 -65.414 2.904 1.00 112.52 961 ILE A N 1
ATOM 7197 C CA . ILE A 1 961 ? 30.010 -64.010 3.085 1.00 112.52 961 ILE A CA 1
ATOM 7198 C C . ILE A 1 961 ? 28.925 -63.038 2.537 1.00 112.52 961 ILE A C 1
ATOM 7199 O O . ILE A 1 961 ? 28.583 -62.024 3.163 1.00 112.52 961 ILE A O 1
ATOM 7204 N N . GLU A 1 962 ? 28.414 -63.348 1.329 1.00 73.19 962 GLU A N 1
ATOM 7205 C CA . GLU A 1 962 ? 27.426 -62.552 0.580 1.00 73.19 962 GLU A CA 1
ATOM 7206 C C . GLU A 1 962 ? 26.040 -62.779 1.127 1.00 73.19 962 GLU A C 1
ATOM 7207 O O . GLU A 1 962 ? 25.119 -62.015 0.891 1.00 73.19 962 GLU A O 1
ATOM 7213 N N . ALA A 1 963 ? 25.919 -63.877 1.867 1.00 77.57 963 ALA A N 1
ATOM 7214 C CA . ALA A 1 963 ? 24.699 -64.235 2.507 1.00 77.57 963 ALA A CA 1
ATOM 7215 C C . ALA A 1 963 ? 24.650 -63.550 3.861 1.00 77.57 963 ALA A C 1
ATOM 7216 O O . ALA A 1 963 ? 23.758 -62.741 4.121 1.00 77.57 963 ALA A O 1
ATOM 7218 N N . THR A 1 964 ? 25.622 -63.864 4.717 1.00 22.62 964 THR A N 1
ATOM 7219 C CA . THR A 1 964 ? 25.670 -63.279 6.055 1.00 22.62 964 THR A CA 1
ATOM 7220 C C . THR A 1 964 ? 25.474 -61.764 6.053 1.00 22.62 964 THR A C 1
ATOM 7221 O O . THR A 1 964 ? 24.627 -61.253 6.780 1.00 22.62 964 THR A O 1
ATOM 7225 N N . LEU A 1 965 ? 26.269 -61.045 5.268 1.00 50.85 965 LEU A N 1
ATOM 7226 C CA . LEU A 1 965 ? 26.069 -59.597 5.173 1.00 50.85 965 LEU A CA 1
ATOM 7227 C C . LEU A 1 965 ? 24.589 -59.328 4.933 1.00 50.85 965 LEU A C 1
ATOM 7228 O O . LEU A 1 965 ? 23.900 -58.746 5.780 1.00 50.85 965 LEU A O 1
ATOM 7233 N N . ASP A 1 966 ? 24.121 -59.748 3.769 1.00 107.86 966 ASP A N 1
ATOM 7234 C CA . ASP A 1 966 ? 22.734 -59.635 3.338 1.00 107.86 966 ASP A CA 1
ATOM 7235 C C . ASP A 1 966 ? 21.833 -59.741 4.561 1.00 107.86 966 ASP A C 1
ATOM 7236 O O . ASP A 1 966 ? 20.911 -58.949 4.747 1.00 107.86 966 ASP A O 1
ATOM 7241 N N . ALA A 1 967 ? 22.124 -60.735 5.391 1.00 20.67 967 ALA A N 1
ATOM 7242 C CA . ALA A 1 967 ? 21.381 -60.970 6.620 1.00 20.67 967 ALA A CA 1
ATOM 7243 C C . ALA A 1 967 ? 21.727 -59.870 7.614 1.00 20.67 967 ALA A C 1
ATOM 7244 O O . ALA A 1 967 ? 20.862 -59.086 8.012 1.00 20.67 967 ALA A O 1
ATOM 7246 N N . VAL A 1 968 ? 22.999 -59.816 8.001 1.00 30.75 968 VAL A N 1
ATOM 7247 C CA . VAL A 1 968 ? 23.481 -58.822 8.950 1.00 30.75 968 VAL A CA 1
ATOM 7248 C C . VAL A 1 968 ? 22.806 -57.499 8.689 1.00 30.75 968 VAL A C 1
ATOM 7249 O O . VAL A 1 968 ? 22.781 -56.625 9.552 1.00 30.75 968 VAL A O 1
ATOM 7253 N N . ARG A 1 969 ? 22.270 -57.361 7.482 1.00 26.51 969 ARG A N 1
ATOM 7254 C CA . ARG A 1 969 ? 21.558 -56.159 7.086 1.00 26.51 969 ARG A CA 1
ATOM 7255 C C . ARG A 1 969 ? 20.106 -56.274 7.526 1.00 26.51 969 ARG A C 1
ATOM 7256 O O . ARG A 1 969 ? 19.678 -55.609 8.475 1.00 26.51 969 ARG A O 1
ATOM 7264 N N . MET A 1 970 ? 19.363 -57.131 6.821 1.00 98.59 970 MET A N 1
ATOM 7265 C CA . MET A 1 970 ? 17.945 -57.376 7.082 1.00 98.59 970 MET A CA 1
ATOM 7266 C C . MET A 1 970 ? 17.647 -57.366 8.562 1.00 98.59 970 MET A C 1
ATOM 7267 O O . MET A 1 970 ? 16.667 -56.772 9.013 1.00 98.59 970 MET A O 1
ATOM 7272 N N . ARG A 1 971 ? 18.520 -58.021 9.313 1.00 40.45 971 ARG A N 1
ATOM 7273 C CA . ARG A 1 971 ? 18.357 -58.148 10.747 1.00 40.45 971 ARG A CA 1
ATOM 7274 C C . ARG A 1 971 ? 18.768 -56.955 11.615 1.00 40.45 971 ARG A C 1
ATOM 7275 O O . ARG A 1 971 ? 18.422 -56.913 12.792 1.00 40.45 971 ARG A O 1
ATOM 7283 N N . LEU A 1 972 ? 19.487 -55.985 11.059 1.00 47.69 972 LEU A N 1
ATOM 7284 C CA . LEU A 1 972 ? 19.918 -54.850 11.870 1.00 47.69 972 LEU A CA 1
ATOM 7285 C C . LEU A 1 972 ? 18.787 -53.976 12.404 1.00 47.69 972 LEU A C 1
ATOM 7286 O O . LEU A 1 972 ? 18.762 -53.662 13.598 1.00 47.69 972 LEU A O 1
ATOM 7291 N N . ARG A 1 973 ? 17.865 -53.577 11.526 1.00 90.64 973 ARG A N 1
ATOM 7292 C CA . ARG A 1 973 ? 16.734 -52.721 11.905 1.00 90.64 973 ARG A CA 1
ATOM 7293 C C . ARG A 1 973 ? 16.027 -53.240 13.156 1.00 90.64 973 ARG A C 1
ATOM 7294 O O . ARG A 1 973 ? 15.717 -52.477 14.077 1.00 90.64 973 ARG A O 1
ATOM 7302 N N . PRO A 1 974 ? 15.743 -54.551 13.194 1.00 89.87 974 PRO A N 1
ATOM 7303 C CA . PRO A 1 974 ? 15.076 -55.112 14.367 1.00 89.87 974 PRO A CA 1
ATOM 7304 C C . PRO A 1 974 ? 15.982 -54.914 15.579 1.00 89.87 974 PRO A C 1
ATOM 7305 O O . PRO A 1 974 ? 15.683 -54.113 16.456 1.00 89.87 974 PRO A O 1
ATOM 7309 N N . ILE A 1 975 ? 17.097 -55.644 15.597 1.00 30.78 975 ILE A N 1
ATOM 7310 C CA . ILE A 1 975 ? 18.075 -55.582 16.679 1.00 30.78 975 ILE A CA 1
ATOM 7311 C C . ILE A 1 975 ? 18.100 -54.188 17.285 1.00 30.78 975 ILE A C 1
ATOM 7312 O O . ILE A 1 975 ? 17.833 -54.013 18.481 1.00 30.78 975 ILE A O 1
ATOM 7317 N N . LEU A 1 976 ? 18.408 -53.202 16.445 1.00 58.83 976 LEU A N 1
ATOM 7318 C CA . LEU A 1 976 ? 18.467 -51.805 16.860 1.00 58.83 976 LEU A CA 1
ATOM 7319 C C . LEU A 1 976 ? 17.130 -51.381 17.447 1.00 58.83 976 LEU A C 1
ATOM 7320 O O . LEU A 1 976 ? 17.067 -50.725 18.489 1.00 58.83 976 LEU A O 1
ATOM 7325 N N . MET A 1 977 ? 16.062 -51.747 16.750 1.00 82.29 977 MET A N 1
ATOM 7326 C CA . MET A 1 977 ? 14.712 -51.428 17.179 1.00 82.29 977 MET A CA 1
ATOM 7327 C C . MET A 1 977 ? 14.547 -51.833 18.653 1.00 82.29 977 MET A C 1
ATOM 7328 O O . MET A 1 977 ? 14.493 -50.979 19.545 1.00 82.29 977 MET A O 1
ATOM 7333 N N . THR A 1 978 ? 14.484 -53.140 18.895 1.00 49.00 978 THR A N 1
ATOM 7334 C CA . THR A 1 978 ? 14.345 -53.699 20.243 1.00 49.00 978 THR A CA 1
ATOM 7335 C C . THR A 1 978 ? 15.130 -52.897 21.281 1.00 49.00 978 THR A C 1
ATOM 7336 O O . THR A 1 978 ? 14.558 -52.294 22.192 1.00 49.00 978 THR A O 1
ATOM 7340 N N . SER A 1 979 ? 16.450 -52.914 21.128 1.00 35.32 979 SER A N 1
ATOM 7341 C CA . SER A 1 979 ? 17.344 -52.212 22.029 1.00 35.32 979 SER A CA 1
ATOM 7342 C C . SER A 1 979 ? 16.830 -50.827 22.407 1.00 35.32 979 SER A C 1
ATOM 7343 O O . SER A 1 979 ? 16.798 -50.480 23.584 1.00 35.32 979 SER A O 1
ATOM 7346 N N . LEU A 1 980 ? 16.435 -50.026 21.423 1.00 62.17 980 LEU A N 1
ATOM 7347 C CA . LEU A 1 980 ? 15.934 -48.692 21.732 1.00 62.17 980 LEU A CA 1
ATOM 7348 C C . LEU A 1 980 ? 14.848 -48.811 22.794 1.00 62.17 980 LEU A C 1
ATOM 7349 O O . LEU A 1 980 ? 14.729 -47.968 23.687 1.00 62.17 980 LEU A O 1
ATOM 7354 N N . ALA A 1 981 ? 14.069 -49.884 22.692 1.00 108.74 981 ALA A N 1
ATOM 7355 C CA . ALA A 1 981 ? 12.975 -50.149 23.619 1.00 108.74 981 ALA A CA 1
ATOM 7356 C C . ALA A 1 981 ? 13.481 -50.647 24.964 1.00 108.74 981 ALA A C 1
ATOM 7357 O O . ALA A 1 981 ? 13.431 -49.931 25.972 1.00 108.74 981 ALA A O 1
ATOM 7359 N N . PHE A 1 982 ? 13.958 -51.888 24.967 1.00 47.01 982 PHE A N 1
ATOM 7360 C CA . PHE A 1 982 ? 14.470 -52.493 26.178 1.00 47.01 982 PHE A CA 1
ATOM 7361 C C . PHE A 1 982 ? 15.363 -51.492 26.886 1.00 47.01 982 PHE A C 1
ATOM 7362 O O . PHE A 1 982 ? 15.097 -51.115 28.015 1.00 47.01 982 PHE A O 1
ATOM 7370 N N . ILE A 1 983 ? 16.411 -51.051 26.197 1.00 26.18 983 ILE A N 1
ATOM 7371 C CA . ILE A 1 983 ? 17.376 -50.101 26.748 1.00 26.18 983 ILE A CA 1
ATOM 7372 C C . ILE A 1 983 ? 16.726 -48.791 27.180 1.00 26.18 983 ILE A C 1
ATOM 7373 O O . ILE A 1 983 ? 17.403 -47.862 27.632 1.00 26.18 983 ILE A O 1
ATOM 7378 N N . LEU A 1 984 ? 15.408 -48.723 27.046 1.00 113.17 984 LEU A N 1
ATOM 7379 C CA . LEU A 1 984 ? 14.677 -47.542 27.462 1.00 113.17 984 LEU A CA 1
ATOM 7380 C C . LEU A 1 984 ? 13.743 -47.952 28.598 1.00 113.17 984 LEU A C 1
ATOM 7381 O O . LEU A 1 984 ? 13.443 -47.150 29.485 1.00 113.17 984 LEU A O 1
ATOM 7386 N N . GLY A 1 985 ? 13.298 -49.210 28.562 1.00 91.44 985 GLY A N 1
ATOM 7387 C CA . GLY A 1 985 ? 12.437 -49.742 29.608 1.00 91.44 985 GLY A CA 1
ATOM 7388 C C . GLY A 1 985 ? 13.295 -50.326 30.727 1.00 91.44 985 GLY A C 1
ATOM 7389 O O . GLY A 1 985 ? 12.955 -51.368 31.301 1.00 91.44 985 GLY A O 1
ATOM 7390 N N . VAL A 1 986 ? 14.416 -49.647 31.018 1.00 18.53 986 VAL A N 1
ATOM 7391 C CA . VAL A 1 986 ? 15.397 -50.030 32.051 1.00 18.53 986 VAL A CA 1
ATOM 7392 C C . VAL A 1 986 ? 16.157 -48.804 32.568 1.00 18.53 986 VAL A C 1
ATOM 7393 O O . VAL A 1 986 ? 16.699 -48.824 33.670 1.00 18.53 986 VAL A O 1
ATOM 7397 N N . MET A 1 987 ? 16.190 -47.744 31.768 1.00 103.33 987 MET A N 1
ATOM 7398 C CA . MET A 1 987 ? 16.854 -46.536 32.228 1.00 103.33 987 MET A CA 1
ATOM 7399 C C . MET A 1 987 ? 16.172 -46.130 33.525 1.00 103.33 987 MET A C 1
ATOM 7400 O O . MET A 1 987 ? 16.838 -45.670 34.451 1.00 103.33 987 MET A O 1
ATOM 7405 N N . PRO A 1 988 ? 14.837 -46.318 33.572 1.00 102.17 988 PRO A N 1
ATOM 7406 C CA . PRO A 1 988 ? 14.071 -46.006 34.782 1.00 102.17 988 PRO A CA 1
ATOM 7407 C C . PRO A 1 988 ? 14.718 -46.453 36.112 1.00 102.17 988 PRO A C 1
ATOM 7408 O O . PRO A 1 988 ? 15.052 -45.632 36.963 1.00 102.17 988 PRO A O 1
ATOM 7412 N N . LEU A 1 989 ? 14.922 -47.769 36.233 1.00 60.77 989 LEU A N 1
ATOM 7413 C CA . LEU A 1 989 ? 15.457 -48.392 37.452 1.00 60.77 989 LEU A CA 1
ATOM 7414 C C . LEU A 1 989 ? 16.841 -48.043 37.912 1.00 60.77 989 LEU A C 1
ATOM 7415 O O . LEU A 1 989 ? 17.094 -47.841 39.086 1.00 60.77 989 LEU A O 1
ATOM 7420 N N . VAL A 1 990 ? 17.764 -47.965 36.944 1.00 117.50 990 VAL A N 1
ATOM 7421 C CA . VAL A 1 990 ? 19.188 -47.720 37.249 1.00 117.50 990 VAL A CA 1
ATOM 7422 C C . VAL A 1 990 ? 19.466 -46.439 38.023 1.00 117.50 990 VAL A C 1
ATOM 7423 O O . VAL A 1 990 ? 20.360 -46.412 38.881 1.00 117.50 990 VAL A O 1
ATOM 7427 N N . ILE A 1 991 ? 18.720 -45.364 37.740 1.00 107.01 991 ILE A N 1
ATOM 7428 C CA . ILE A 1 991 ? 18.917 -44.100 38.437 1.00 107.01 991 ILE A CA 1
ATOM 7429 C C . ILE A 1 991 ? 18.399 -44.155 39.870 1.00 107.01 991 ILE A C 1
ATOM 7430 O O . ILE A 1 991 ? 19.176 -44.200 40.817 1.00 107.01 991 ILE A O 1
ATOM 7435 N N . SER A 1 992 ? 17.107 -44.167 40.001 1.00 91.53 992 SER A N 1
ATOM 7436 C CA . SER A 1 992 ? 16.317 -44.132 41.231 1.00 91.53 992 SER A CA 1
ATOM 7437 C C . SER A 1 992 ? 16.873 -44.681 42.555 1.00 91.53 992 SER A C 1
ATOM 7438 O O . SER A 1 992 ? 17.307 -45.832 42.615 1.00 91.53 992 SER A O 1
ATOM 7441 N N . THR A 1 993 ? 16.874 -43.913 43.615 1.00 134.67 993 THR A N 1
ATOM 7442 C CA . THR A 1 993 ? 17.245 -44.525 44.917 1.00 134.67 993 THR A CA 1
ATOM 7443 C C . THR A 1 993 ? 16.407 -43.988 46.026 1.00 134.67 993 THR A C 1
ATOM 7444 O O . THR A 1 993 ? 16.756 -44.008 47.215 1.00 134.67 993 THR A O 1
ATOM 7448 N N . GLY A 1 994 ? 15.231 -43.535 45.607 1.00 124.91 994 GLY A N 1
ATOM 7449 C CA . GLY A 1 994 ? 14.211 -42.929 46.492 1.00 124.91 994 GLY A CA 1
ATOM 7450 C C . GLY A 1 994 ? 13.285 -43.923 47.236 1.00 124.91 994 GLY A C 1
ATOM 7451 O O . GLY A 1 994 ? 13.264 -43.932 48.455 1.00 124.91 994 GLY A O 1
ATOM 7452 N N . ALA A 1 995 ? 12.559 -44.728 46.483 1.00 100.81 995 ALA A N 1
ATOM 7453 C CA . ALA A 1 995 ? 11.698 -45.792 47.037 1.00 100.81 995 ALA A CA 1
ATOM 7454 C C . ALA A 1 995 ? 12.395 -47.140 46.730 1.00 100.81 995 ALA A C 1
ATOM 7455 O O . ALA A 1 995 ? 12.914 -47.295 45.641 1.00 100.81 995 ALA A O 1
ATOM 7457 N N . GLY A 1 996 ? 12.431 -48.121 47.666 1.00 74.60 996 GLY A N 1
ATOM 7458 C CA . GLY A 1 996 ? 13.131 -49.383 47.429 1.00 74.60 996 GLY A CA 1
ATOM 7459 C C . GLY A 1 996 ? 14.366 -49.081 46.565 1.00 74.60 996 GLY A C 1
ATOM 7460 O O . GLY A 1 996 ? 15.395 -48.573 47.032 1.00 74.60 996 GLY A O 1
ATOM 7461 N N . SER A 1 997 ? 14.230 -49.431 45.290 1.00 67.71 997 SER A N 1
ATOM 7462 C CA . SER A 1 997 ? 15.150 -49.174 44.171 1.00 67.71 997 SER A CA 1
ATOM 7463 C C . SER A 1 997 ? 16.565 -49.770 44.210 1.00 67.71 997 SER A C 1
ATOM 7464 O O . SER A 1 997 ? 17.105 -50.066 43.141 1.00 67.71 997 SER A O 1
ATOM 7467 N N . GLY A 1 998 ? 17.209 -49.936 45.379 1.00 26.58 998 GLY A N 1
ATOM 7468 C CA . GLY A 1 998 ? 18.521 -50.545 45.381 1.00 26.58 998 GLY A CA 1
ATOM 7469 C C . GLY A 1 998 ? 18.543 -51.763 44.455 1.00 26.58 998 GLY A C 1
ATOM 7470 O O . GLY A 1 998 ? 19.444 -51.918 43.617 1.00 26.58 998 GLY A O 1
ATOM 7471 N N . ALA A 1 999 ? 17.531 -52.598 44.630 1.00 55.05 999 ALA A N 1
ATOM 7472 C CA . ALA A 1 999 ? 17.359 -53.759 43.787 1.00 55.05 999 ALA A CA 1
ATOM 7473 C C . ALA A 1 999 ? 17.145 -53.283 42.364 1.00 55.05 999 ALA A C 1
ATOM 7474 O O . ALA A 1 999 ? 17.764 -53.792 41.432 1.00 55.05 999 ALA A O 1
ATOM 7476 N N . GLN A 1 1000 ? 16.276 -52.283 42.216 1.00 31.79 1000 GLN A N 1
ATOM 7477 C CA . GLN A 1 1000 ? 15.954 -51.701 40.912 1.00 31.79 1000 GLN A CA 1
ATOM 7478 C C . GLN A 1 1000 ? 17.192 -51.031 40.309 1.00 31.79 1000 GLN A C 1
ATOM 7479 O O . GLN A 1 1000 ? 17.209 -50.664 39.139 1.00 31.79 1000 GLN A O 1
ATOM 7485 N N . ASN A 1 1001 ? 18.229 -50.887 41.128 1.00 78.25 1001 ASN A N 1
ATOM 7486 C CA . ASN A 1 1001 ? 19.484 -50.319 40.675 1.00 78.25 1001 ASN A CA 1
ATOM 7487 C C . ASN A 1 1001 ? 20.299 -51.435 40.032 1.00 78.25 1001 ASN A C 1
ATOM 7488 O O . ASN A 1 1001 ? 20.655 -51.354 38.855 1.00 78.25 1001 ASN A O 1
ATOM 7493 N N . ALA A 1 1002 ? 20.582 -52.485 40.804 1.00 71.29 1002 ALA A N 1
ATOM 7494 C CA . ALA A 1 1002 ? 21.359 -53.618 40.301 1.00 71.29 1002 ALA A CA 1
ATOM 7495 C C . ALA A 1 1002 ? 20.731 -54.225 39.044 1.00 71.29 1002 ALA A C 1
ATOM 7496 O O . ALA A 1 1002 ? 21.441 -54.603 38.108 1.00 71.29 1002 ALA A O 1
ATOM 7498 N N . VAL A 1 1003 ? 19.406 -54.326 39.019 1.00 58.73 1003 VAL A N 1
ATOM 7499 C CA . VAL A 1 1003 ? 18.742 -54.866 37.847 1.00 58.73 1003 VAL A CA 1
ATOM 7500 C C . VAL A 1 1003 ? 19.008 -53.928 36.690 1.00 58.73 1003 VAL A C 1
ATOM 7501 O O . VAL A 1 1003 ? 19.853 -54.202 35.843 1.00 58.73 1003 VAL A O 1
ATOM 7505 N N . GLY A 1 1004 ? 18.278 -52.815 36.673 1.00 83.58 1004 GLY A N 1
ATOM 7506 C CA . GLY A 1 1004 ? 18.418 -51.823 35.619 1.00 83.58 1004 GLY A CA 1
ATOM 7507 C C . GLY A 1 1004 ? 19.827 -51.627 35.092 1.00 83.58 1004 GLY A C 1
ATOM 7508 O O . GLY A 1 1004 ? 20.096 -51.883 33.920 1.00 83.58 1004 GLY A O 1
ATOM 7509 N N . THR A 1 1005 ? 20.724 -51.159 35.951 1.00 34.49 1005 THR A N 1
ATOM 7510 C CA . THR A 1 1005 ? 22.104 -50.945 35.554 1.00 34.49 1005 THR A CA 1
ATOM 7511 C C . THR A 1 1005 ? 22.652 -52.223 34.964 1.00 34.49 1005 THR A C 1
ATOM 7512 O O . THR A 1 1005 ? 23.462 -52.201 34.045 1.00 34.49 1005 THR A O 1
ATOM 7516 N N . GLY A 1 1006 ? 22.208 -53.345 35.505 1.00 38.85 1006 GLY A N 1
ATOM 7517 C CA . GLY A 1 1006 ? 22.667 -54.615 34.995 1.00 38.85 1006 GLY A CA 1
ATOM 7518 C C . GLY A 1 1006 ? 22.494 -54.777 33.492 1.00 38.85 1006 GLY A C 1
ATOM 7519 O O . GLY A 1 1006 ? 23.464 -55.073 32.795 1.00 38.85 1006 GLY A O 1
ATOM 7520 N N . VAL A 1 1007 ? 21.280 -54.568 32.981 1.00 91.69 1007 VAL A N 1
ATOM 7521 C CA . VAL A 1 1007 ? 21.015 -54.750 31.550 1.00 91.69 1007 VAL A CA 1
ATOM 7522 C C . VAL A 1 1007 ? 21.433 -53.628 30.601 1.00 91.69 1007 VAL A C 1
ATOM 7523 O O . VAL A 1 1007 ? 21.902 -53.912 29.497 1.00 91.69 1007 VAL A O 1
ATOM 7527 N N . MET A 1 1008 ? 21.246 -52.366 30.993 1.00 69.06 1008 MET A N 1
ATOM 7528 C CA . MET A 1 1008 ? 21.644 -51.269 30.113 1.00 69.06 1008 MET A CA 1
ATOM 7529 C C . MET A 1 1008 ? 23.063 -51.614 29.686 1.00 69.06 1008 MET A C 1
ATOM 7530 O O . MET A 1 1008 ? 23.302 -51.951 28.519 1.00 69.06 1008 MET A O 1
ATOM 7535 N N . GLY A 1 1009 ? 23.977 -51.590 30.658 1.00 49.09 1009 GLY A N 1
ATOM 7536 C CA . GLY A 1 1009 ? 25.375 -51.909 30.415 1.00 49.09 1009 GLY A CA 1
ATOM 7537 C C . GLY A 1 1009 ? 25.505 -53.134 29.544 1.00 49.09 1009 GLY A C 1
ATOM 7538 O O . GLY A 1 1009 ? 26.468 -53.281 28.801 1.00 49.09 1009 GLY A O 1
ATOM 7539 N N . GLY A 1 1010 ? 24.516 -54.014 29.638 1.00 70.72 1010 GLY A N 1
ATOM 7540 C CA . GLY A 1 1010 ? 24.521 -55.215 28.835 1.00 70.72 1010 GLY A CA 1
ATOM 7541 C C . GLY A 1 1010 ? 23.983 -54.915 27.452 1.00 70.72 1010 GLY A C 1
ATOM 7542 O O . GLY A 1 1010 ? 24.704 -55.030 26.463 1.00 70.72 1010 GLY A O 1
ATOM 7543 N N . MET A 1 1011 ? 22.720 -54.506 27.387 1.00 60.24 1011 MET A N 1
ATOM 7544 C CA . MET A 1 1011 ? 22.071 -54.211 26.120 1.00 60.24 1011 MET A CA 1
ATOM 7545 C C . MET A 1 1011 ? 22.828 -53.266 25.208 1.00 60.24 1011 MET A C 1
ATOM 7546 O O . MET A 1 1011 ? 22.663 -53.308 23.989 1.00 60.24 1011 MET A O 1
ATOM 7551 N N . VAL A 1 1012 ? 23.652 -52.405 25.787 1.00 45.27 1012 VAL A N 1
ATOM 7552 C CA . VAL A 1 1012 ? 24.450 -51.489 24.973 1.00 45.27 1012 VAL A CA 1
ATOM 7553 C C . VAL A 1 1012 ? 25.593 -52.294 24.335 1.00 45.27 1012 VAL A C 1
ATOM 7554 O O . VAL A 1 1012 ? 25.589 -52.574 23.134 1.00 45.27 1012 VAL A O 1
ATOM 7558 N N . THR A 1 1013 ? 26.561 -52.678 25.154 1.00 22.03 1013 THR A N 1
ATOM 7559 C CA . THR A 1 1013 ? 27.682 -53.464 24.687 1.00 22.03 1013 THR A CA 1
ATOM 7560 C C . THR A 1 1013 ? 27.179 -54.757 24.042 1.00 22.03 1013 THR A C 1
ATOM 7561 O O . THR A 1 1013 ? 27.957 -55.551 23.524 1.00 22.03 1013 THR A O 1
ATOM 7565 N N . ALA A 1 1014 ? 25.872 -54.969 24.063 1.00 33.17 1014 ALA A N 1
ATOM 7566 C CA . ALA A 1 1014 ? 25.309 -56.176 23.480 1.00 33.17 1014 ALA A CA 1
ATOM 7567 C C . ALA A 1 1014 ? 24.776 -55.955 22.068 1.00 33.17 1014 ALA A C 1
ATOM 7568 O O . ALA A 1 1014 ? 24.293 -56.890 21.425 1.00 33.17 1014 ALA A O 1
ATOM 7570 N N . THR A 1 1015 ? 24.867 -54.725 21.581 1.00 93.95 1015 THR A N 1
ATOM 7571 C CA . THR A 1 1015 ? 24.368 -54.418 20.250 1.00 93.95 1015 THR A CA 1
ATOM 7572 C C . THR A 1 1015 ? 25.433 -53.823 19.340 1.00 93.95 1015 THR A C 1
ATOM 7573 O O . THR A 1 1015 ? 25.683 -54.333 18.252 1.00 93.95 1015 THR A O 1
ATOM 7577 N N . VAL A 1 1016 ? 26.059 -52.742 19.787 1.00 22.57 1016 VAL A N 1
ATOM 7578 C CA . VAL A 1 1016 ? 27.095 -52.081 19.002 1.00 22.57 1016 VAL A CA 1
ATOM 7579 C C . VAL A 1 1016 ? 28.270 -53.021 18.802 1.00 22.57 1016 VAL A C 1
ATOM 7580 O O . VAL A 1 1016 ? 28.734 -53.245 17.695 1.00 22.57 1016 VAL A O 1
ATOM 7584 N N . LEU A 1 1017 ? 28.724 -53.594 19.897 1.00 49.67 1017 LEU A N 1
ATOM 7585 C CA . LEU A 1 1017 ? 29.850 -54.488 19.872 1.00 49.67 1017 LEU A CA 1
ATOM 7586 C C . LEU A 1 1017 ? 29.492 -55.907 19.413 1.00 49.67 1017 LEU A C 1
ATOM 7587 O O . LEU A 1 1017 ? 30.231 -56.547 18.660 1.00 49.67 1017 LEU A O 1
ATOM 7592 N N . ALA A 1 1018 ? 28.343 -56.391 19.868 1.00 90.17 1018 ALA A N 1
ATOM 7593 C CA . ALA A 1 1018 ? 27.889 -57.744 19.554 1.00 90.17 1018 ALA A CA 1
ATOM 7594 C C . ALA A 1 1018 ? 27.498 -58.037 18.112 1.00 90.17 1018 ALA A C 1
ATOM 7595 O O . ALA A 1 1018 ? 27.549 -59.185 17.686 1.00 90.17 1018 ALA A O 1
ATOM 7597 N N . ILE A 1 1019 ? 27.097 -57.032 17.352 1.00 40.80 1019 ILE A N 1
ATOM 7598 C CA . ILE A 1 1019 ? 26.715 -57.320 15.988 1.00 40.80 1019 ILE A CA 1
ATOM 7599 C C . ILE A 1 1019 ? 27.911 -57.685 15.116 1.00 40.80 1019 ILE A C 1
ATOM 7600 O O . ILE A 1 1019 ? 28.033 -58.838 14.718 1.00 40.80 1019 ILE A O 1
ATOM 7605 N N . PHE A 1 1020 ? 28.798 -56.730 14.839 1.00 98.43 1020 PHE A N 1
ATOM 7606 C CA . PHE A 1 1020 ? 29.968 -56.979 13.986 1.00 98.43 1020 PHE A CA 1
ATOM 7607 C C . PHE A 1 1020 ? 30.635 -58.338 14.120 1.00 98.43 1020 PHE A C 1
ATOM 7608 O O . PHE A 1 1020 ? 31.084 -58.917 13.129 1.00 98.43 1020 PHE A O 1
ATOM 7616 N N . PHE A 1 1021 ? 30.716 -58.841 15.344 1.00 48.73 1021 PHE A N 1
ATOM 7617 C CA . PHE A 1 1021 ? 31.371 -60.123 15.575 1.00 48.73 1021 PHE A CA 1
ATOM 7618 C C . PHE A 1 1021 ? 30.609 -61.364 15.130 1.00 48.73 1021 PHE A C 1
ATOM 7619 O O . PHE A 1 1021 ? 31.218 -62.364 14.759 1.00 48.73 1021 PHE A O 1
ATOM 7627 N N . VAL A 1 1022 ? 29.285 -61.313 15.180 1.00 22.64 1022 VAL A N 1
ATOM 7628 C CA . VAL A 1 1022 ? 28.504 -62.456 14.761 1.00 22.64 1022 VAL A CA 1
ATOM 7629 C C . VAL A 1 1022 ? 28.853 -62.754 13.308 1.00 22.64 1022 VAL A C 1
ATOM 7630 O O . VAL A 1 1022 ? 29.166 -63.898 12.972 1.00 22.64 1022 VAL A O 1
ATOM 7634 N N . PRO A 1 1023 ? 28.810 -61.737 12.420 1.00 39.62 1023 PRO A N 1
ATOM 7635 C CA . PRO A 1 1023 ? 29.157 -62.062 11.033 1.00 39.62 1023 PRO A CA 1
ATOM 7636 C C . PRO A 1 1023 ? 30.573 -62.631 10.985 1.00 39.62 1023 PRO A C 1
ATOM 7637 O O . PRO A 1 1023 ? 30.940 -63.330 10.043 1.00 39.62 1023 PRO A O 1
ATOM 7641 N N . VAL A 1 1024 ? 31.356 -62.331 12.019 1.00 28.63 1024 VAL A N 1
ATOM 7642 C CA . VAL A 1 1024 ? 32.730 -62.816 12.119 1.00 28.63 1024 VAL A CA 1
ATOM 7643 C C . VAL A 1 1024 ? 32.730 -64.219 12.709 1.00 28.63 1024 VAL A C 1
ATOM 7644 O O . VAL A 1 1024 ? 33.161 -65.176 12.069 1.00 28.63 1024 VAL A O 1
ATOM 7648 N N . PHE A 1 1025 ? 32.255 -64.331 13.941 1.00 52.59 1025 PHE A N 1
ATOM 7649 C CA . PHE A 1 1025 ? 32.179 -65.620 14.604 1.00 52.59 1025 PHE A CA 1
ATOM 7650 C C . PHE A 1 1025 ? 31.608 -66.638 13.628 1.00 52.59 1025 PHE A C 1
ATOM 7651 O O . PHE A 1 1025 ? 32.295 -67.583 13.239 1.00 52.59 1025 PHE A O 1
ATOM 7659 N N . PHE A 1 1026 ? 30.358 -66.424 13.218 1.00 45.38 1026 PHE A N 1
ATOM 7660 C CA . PHE A 1 1026 ? 29.694 -67.329 12.291 1.00 45.38 1026 PHE A CA 1
ATOM 7661 C C . PHE A 1 1026 ? 30.505 -67.662 11.041 1.00 45.38 1026 PHE A C 1
ATOM 7662 O O . PHE A 1 1026 ? 30.643 -68.833 10.687 1.00 45.38 1026 PHE A O 1
ATOM 7670 N N . VAL A 1 1027 ? 31.032 -66.648 10.362 1.00 73.48 1027 VAL A N 1
ATOM 7671 C CA . VAL A 1 1027 ? 31.832 -66.899 9.166 1.00 73.48 1027 VAL A CA 1
ATOM 7672 C C . VAL A 1 1027 ? 33.048 -67.785 9.483 1.00 73.48 1027 VAL A C 1
ATOM 7673 O O . VAL A 1 1027 ? 33.314 -68.755 8.769 1.00 73.48 1027 VAL A O 1
ATOM 7677 N N . VAL A 1 1028 ? 33.780 -67.467 10.549 1.00 45.04 1028 VAL A N 1
ATOM 7678 C CA . VAL A 1 1028 ? 34.945 -68.271 10.903 1.00 45.04 1028 VAL A CA 1
ATOM 7679 C C . VAL A 1 1028 ? 34.560 -69.632 11.446 1.00 45.04 1028 VAL A C 1
ATOM 7680 O O . VAL A 1 1028 ? 35.324 -70.591 11.322 1.00 45.04 1028 VAL A O 1
ATOM 7684 N N . VAL A 1 1029 ? 33.390 -69.729 12.061 1.00 58.44 1029 VAL A N 1
ATOM 7685 C CA . VAL A 1 1029 ? 32.977 -71.021 12.570 1.00 58.44 1029 VAL A CA 1
ATOM 7686 C C . VAL A 1 1029 ? 32.612 -71.887 11.360 1.00 58.44 1029 VAL A C 1
ATOM 7687 O O . VAL A 1 1029 ? 32.658 -73.119 11.425 1.00 58.44 1029 VAL A O 1
ATOM 7691 N N . ARG A 1 1030 ? 32.271 -71.240 10.246 1.00 68.79 1030 ARG A N 1
ATOM 7692 C CA . ARG A 1 1030 ? 31.920 -71.970 9.033 1.00 68.79 1030 ARG A CA 1
ATOM 7693 C C . ARG A 1 1030 ? 33.188 -72.363 8.278 1.00 68.79 1030 ARG A C 1
ATOM 7694 O O . ARG A 1 1030 ? 33.268 -73.456 7.717 1.00 68.79 1030 ARG A O 1
ATOM 7702 N N . ARG A 1 1031 ? 34.175 -71.471 8.268 1.00 103.93 1031 ARG A N 1
ATOM 7703 C CA . ARG A 1 1031 ? 35.449 -71.745 7.602 1.00 103.93 1031 ARG A CA 1
ATOM 7704 C C . ARG A 1 1031 ? 36.148 -72.860 8.378 1.00 103.93 1031 ARG A C 1
ATOM 7705 O O . ARG A 1 1031 ? 37.178 -73.385 7.954 1.00 103.93 1031 ARG A O 1
ATOM 7713 N N . ARG A 1 1032 ? 35.574 -73.200 9.528 1.00 121.91 1032 ARG A N 1
ATOM 7714 C CA . ARG A 1 1032 ? 36.103 -74.236 10.404 1.00 121.91 1032 ARG A CA 1
ATOM 7715 C C . ARG A 1 1032 ? 35.642 -75.624 9.968 1.00 121.91 1032 ARG A C 1
ATOM 7716 O O . ARG A 1 1032 ? 36.054 -76.630 10.547 1.00 121.91 1032 ARG A O 1
ATOM 7724 N N . PHE A 1 1033 ? 34.794 -75.679 8.943 1.00 124.96 1033 PHE A N 1
ATOM 7725 C CA . PHE A 1 1033 ? 34.284 -76.956 8.447 1.00 124.96 1033 PHE A CA 1
ATOM 7726 C C . PHE A 1 1033 ? 35.059 -77.520 7.258 1.00 124.96 1033 PHE A C 1
ATOM 7727 O O . PHE A 1 1033 ? 35.486 -78.676 7.280 1.00 124.96 1033 PHE A O 1
ATOM 7735 N N . SER A 1 1034 ? 35.231 -76.708 6.219 1.00 150.75 1034 SER A N 1
ATOM 7736 C CA . SER A 1 1034 ? 35.938 -77.144 5.018 1.00 150.75 1034 SER A CA 1
ATOM 7737 C C . SER A 1 1034 ? 37.436 -77.346 5.244 1.00 150.75 1034 SER A C 1
ATOM 7738 O O . SER A 1 1034 ? 38.199 -77.501 4.289 1.00 150.75 1034 SER A O 1
ATOM 7741 N N . ARG A 1 1035 ? 37.853 -77.353 6.507 1.00 119.73 1035 ARG A N 1
ATOM 7742 C CA . ARG A 1 1035 ? 39.260 -77.539 6.848 1.00 119.73 1035 ARG A CA 1
ATOM 7743 C C . ARG A 1 1035 ? 39.558 -78.990 7.230 1.00 119.73 1035 ARG A C 1
ATOM 7744 O O . ARG A 1 1035 ? 40.615 -79.282 7.791 1.00 119.73 1035 ARG A O 1
ATOM 7752 N N . LYS A 1 1036 ? 38.623 -79.891 6.929 1.00 142.72 1036 LYS A N 1
ATOM 7753 C CA . LYS A 1 1036 ? 38.784 -81.315 7.239 1.00 142.72 1036 LYS A CA 1
ATOM 7754 C C . LYS A 1 1036 ? 38.391 -82.204 6.053 1.00 142.72 1036 LYS A C 1
ATOM 7755 O O . LYS A 1 1036 ? 39.291 -82.844 5.466 1.00 142.72 1036 LYS A O 1
ATOM 7761 N N . SER B 2 1 ? -0.801 -40.321 39.371 1.00 142.52 19 SER B N 1
ATOM 7762 C CA . SER B 2 1 ? -1.347 -38.938 39.233 1.00 142.52 19 SER B CA 1
ATOM 7763 C C . SER B 2 1 ? -1.221 -38.456 37.788 1.00 142.52 19 SER B C 1
ATOM 7764 O O . SER B 2 1 ? -0.478 -39.037 36.996 1.00 142.52 19 SER B O 1
ATOM 7766 N N . PRO B 2 2 ? -1.959 -37.393 37.424 1.00 140.56 20 PRO B N 1
ATOM 7767 C CA . PRO B 2 2 ? -1.949 -36.809 36.076 1.00 140.56 20 PRO B CA 1
ATOM 7768 C C . PRO B 2 2 ? -0.613 -36.179 35.652 1.00 140.56 20 PRO B C 1
ATOM 7769 O O . PRO B 2 2 ? -0.556 -34.991 35.319 1.00 140.56 20 PRO B O 1
ATOM 7773 N N . MET B 2 3 ? 0.455 -36.973 35.661 1.00 130.11 21 MET B N 1
ATOM 7774 C CA . MET B 2 3 ? 1.779 -36.491 35.270 1.00 130.11 21 MET B CA 1
ATOM 7775 C C . MET B 2 3 ? 2.164 -37.079 33.918 1.00 130.11 21 MET B C 1
ATOM 7776 O O . MET B 2 3 ? 3.342 -37.148 33.567 1.00 130.11 21 MET B O 1
ATOM 7778 N N . SER B 2 4 ? 1.157 -37.507 33.164 1.00 96.69 22 SER B N 1
ATOM 7779 C CA . SER B 2 4 ? 1.378 -38.082 31.849 1.00 96.69 22 SER B CA 1
ATOM 7780 C C . SER B 2 4 ? 1.890 -37.006 30.898 1.00 96.69 22 SER B C 1
ATOM 7781 O O . SER B 2 4 ? 2.558 -37.310 29.912 1.00 96.69 22 SER B O 1
ATOM 7783 N N . LEU B 2 5 ? 1.583 -35.748 31.205 1.00 147.59 23 LEU B N 1
ATOM 7784 C CA . LEU B 2 5 ? 2.007 -34.629 30.368 1.00 147.59 23 LEU B CA 1
ATOM 7785 C C . LEU B 2 5 ? 3.476 -34.261 30.576 1.00 147.59 23 LEU B C 1
ATOM 7786 O O . LEU B 2 5 ? 4.079 -33.582 29.743 1.00 147.59 23 LEU B O 1
ATOM 7788 N N . ILE B 2 6 ? 4.049 -34.702 31.690 1.00 150.12 24 ILE B N 1
ATOM 7789 C CA . ILE B 2 6 ? 5.450 -34.420 31.985 1.00 150.12 24 ILE B CA 1
ATOM 7790 C C . ILE B 2 6 ? 6.263 -35.696 31.796 1.00 150.12 24 ILE B C 1
ATOM 7791 O O . ILE B 2 6 ? 7.494 -35.671 31.820 1.00 150.12 24 ILE B O 1
ATOM 7793 N N . LEU B 2 7 ? 5.558 -36.809 31.608 1.00 81.14 25 LEU B N 1
ATOM 7794 C CA . LEU B 2 7 ? 6.195 -38.102 31.407 1.00 81.14 25 LEU B CA 1
ATOM 7795 C C . LEU B 2 7 ? 6.228 -38.437 29.921 1.00 81.14 25 LEU B C 1
ATOM 7796 O O . LEU B 2 7 ? 7.276 -38.781 29.378 1.00 81.14 25 LEU B O 1
ATOM 7798 N N . MET B 2 8 ? 5.080 -38.332 29.262 1.00 62.04 26 MET B N 1
ATOM 7799 C CA . MET B 2 8 ? 5.008 -38.617 27.836 1.00 62.04 26 MET B CA 1
ATOM 7800 C C . MET B 2 8 ? 6.002 -37.710 27.122 1.00 62.04 26 MET B C 1
ATOM 7801 O O . MET B 2 8 ? 6.554 -38.081 26.088 1.00 62.04 26 MET B O 1
ATOM 7806 N N . LEU B 2 9 ? 6.225 -36.521 27.681 1.00 69.86 27 LEU B N 1
ATOM 7807 C CA . LEU B 2 9 ? 7.164 -35.561 27.106 1.00 69.86 27 LEU B CA 1
ATOM 7808 C C . LEU B 2 9 ? 8.575 -36.080 27.288 1.00 69.86 27 LEU B C 1
ATOM 7809 O O . LEU B 2 9 ? 9.386 -36.038 26.368 1.00 69.86 27 LEU B O 1
ATOM 7814 N N . VAL B 2 10 ? 8.863 -36.570 28.485 1.00 50.79 28 VAL B N 1
ATOM 7815 C CA . VAL B 2 10 ? 10.173 -37.126 28.776 1.00 50.79 28 VAL B CA 1
ATOM 7816 C C . VAL B 2 10 ? 10.459 -38.222 27.757 1.00 50.79 28 VAL B C 1
ATOM 7817 O O . VAL B 2 10 ? 11.608 -38.547 27.495 1.00 50.79 28 VAL B O 1
ATOM 7821 N N . VAL B 2 11 ? 9.405 -38.784 27.175 1.00 62.20 29 VAL B N 1
ATOM 7822 C CA . VAL B 2 11 ? 9.562 -39.851 26.192 1.00 62.20 29 VAL B CA 1
ATOM 7823 C C . VAL B 2 11 ? 10.066 -39.326 24.857 1.00 62.20 29 VAL B C 1
ATOM 7824 O O . VAL B 2 11 ? 11.128 -39.728 24.390 1.00 62.20 29 VAL B O 1
ATOM 7826 N N . PHE B 2 12 ? 9.295 -38.438 24.238 1.00 89.32 30 PHE B N 1
ATOM 7827 C CA . PHE B 2 12 ? 9.680 -37.859 22.957 1.00 89.32 30 PHE B CA 1
ATOM 7828 C C . PHE B 2 12 ? 11.117 -37.378 23.086 1.00 89.32 30 PHE B C 1
ATOM 7829 O O . PHE B 2 12 ? 11.952 -37.615 22.212 1.00 89.32 30 PHE B O 1
ATOM 7831 N N . GLY B 2 13 ? 11.393 -36.706 24.196 1.00 68.21 31 GLY B N 1
ATOM 7832 C CA . GLY B 2 13 ? 12.728 -36.208 24.438 1.00 68.21 31 GLY B CA 1
ATOM 7833 C C . GLY B 2 13 ? 13.708 -37.336 24.683 1.00 68.21 31 GLY B C 1
ATOM 7834 O O . GLY B 2 13 ? 14.800 -37.338 24.125 1.00 68.21 31 GLY B O 1
ATOM 7835 N N . LEU B 2 14 ? 13.326 -38.307 25.506 1.00 69.23 32 LEU B N 1
ATOM 7836 C CA . LEU B 2 14 ? 14.213 -39.425 25.813 1.00 69.23 32 LEU B CA 1
ATOM 7837 C C . LEU B 2 14 ? 14.620 -40.224 24.578 1.00 69.23 32 LEU B C 1
ATOM 7838 O O . LEU B 2 14 ? 15.811 -40.333 24.274 1.00 69.23 32 LEU B O 1
ATOM 7840 N N . ILE B 2 15 ? 13.632 -40.778 23.876 1.00 87.07 33 ILE B N 1
ATOM 7841 C CA . ILE B 2 15 ? 13.885 -41.577 22.684 1.00 87.07 33 ILE B CA 1
ATOM 7842 C C . ILE B 2 15 ? 14.995 -41.012 21.818 1.00 87.07 33 ILE B C 1
ATOM 7843 O O . ILE B 2 15 ? 16.094 -41.556 21.778 1.00 87.07 33 ILE B O 1
ATOM 7848 N N . PHE B 2 16 ? 14.711 -39.914 21.133 1.00 60.45 34 PHE B N 1
ATOM 7849 C CA . PHE B 2 16 ? 15.698 -39.297 20.271 1.00 60.45 34 PHE B CA 1
ATOM 7850 C C . PHE B 2 16 ? 17.078 -39.181 20.920 1.00 60.45 34 PHE B C 1
ATOM 7851 O O . PHE B 2 16 ? 18.031 -39.790 20.446 1.00 60.45 34 PHE B O 1
ATOM 7853 N N . TYR B 2 17 ? 17.184 -38.424 22.012 1.00 49.01 35 TYR B N 1
ATOM 7854 C CA . TYR B 2 17 ? 18.474 -38.227 22.672 1.00 49.01 35 TYR B CA 1
ATOM 7855 C C . TYR B 2 17 ? 19.164 -39.505 23.114 1.00 49.01 35 TYR B C 1
ATOM 7856 O O . TYR B 2 17 ? 20.310 -39.473 23.562 1.00 49.01 35 TYR B O 1
ATOM 7865 N N . PHE B 2 18 ? 18.470 -40.629 22.988 1.00 119.23 36 PHE B N 1
ATOM 7866 C CA . PHE B 2 18 ? 19.034 -41.914 23.384 1.00 119.23 36 PHE B CA 1
ATOM 7867 C C . PHE B 2 18 ? 19.330 -42.823 22.197 1.00 119.23 36 PHE B C 1
ATOM 7868 O O . PHE B 2 18 ? 20.286 -43.594 22.233 1.00 119.23 36 PHE B O 1
ATOM 7870 N N . MET B 2 19 ? 18.510 -42.732 21.151 1.00 86.28 37 MET B N 1
ATOM 7871 C CA . MET B 2 19 ? 18.693 -43.561 19.961 1.00 86.28 37 MET B CA 1
ATOM 7872 C C . MET B 2 19 ? 19.959 -43.200 19.208 1.00 86.28 37 MET B C 1
ATOM 7873 O O . MET B 2 19 ? 20.828 -44.044 19.005 1.00 86.28 37 MET B O 1
ATOM 7878 N N . ILE B 2 20 ? 20.060 -41.948 18.784 1.00 61.48 38 ILE B N 1
ATOM 7879 C CA . ILE B 2 20 ? 21.241 -41.509 18.064 1.00 61.48 38 ILE B CA 1
ATOM 7880 C C . ILE B 2 20 ? 22.457 -41.801 18.928 1.00 61.48 38 ILE B C 1
ATOM 7881 O O . ILE B 2 20 ? 23.510 -42.172 18.422 1.00 61.48 38 ILE B O 1
ATOM 7883 N N . LEU B 2 21 ? 22.304 -41.639 20.238 1.00 63.28 39 LEU B N 1
ATOM 7884 C CA . LEU B 2 21 ? 23.401 -41.907 21.152 1.00 63.28 39 LEU B CA 1
ATOM 7885 C C . LEU B 2 21 ? 23.800 -43.364 21.000 1.00 63.28 39 LEU B C 1
ATOM 7886 O O . LEU B 2 21 ? 24.900 -43.756 21.378 1.00 63.28 39 LEU B O 1
ATOM 7891 N N . ARG B 2 22 ? 22.890 -44.166 20.456 1.00 104.80 40 ARG B N 1
ATOM 7892 C CA . ARG B 2 22 ? 23.153 -45.578 20.220 1.00 104.80 40 ARG B CA 1
ATOM 7893 C C . ARG B 2 22 ? 23.707 -45.688 18.807 1.00 104.80 40 ARG B C 1
ATOM 7894 O O . ARG B 2 22 ? 24.707 -46.363 18.573 1.00 104.80 40 ARG B O 1
ATOM 7896 N N . PRO B 2 23 ? 23.055 -45.005 17.869 1.00 114.59 41 PRO B N 1
ATOM 7897 C CA . PRO B 2 23 ? 23.485 -45.014 16.476 1.00 114.59 41 PRO B CA 1
ATOM 7898 C C . PRO B 2 23 ? 24.904 -44.471 16.376 1.00 114.59 41 PRO B C 1
ATOM 7899 O O . PRO B 2 23 ? 25.758 -45.056 15.717 1.00 114.59 41 PRO B O 1
ATOM 7901 N N . GLN B 2 24 ? 25.156 -43.353 17.042 1.00 61.02 42 GLN B N 1
ATOM 7902 C CA . GLN B 2 24 ? 26.480 -42.752 17.020 1.00 61.02 42 GLN B CA 1
ATOM 7903 C C . GLN B 2 24 ? 27.527 -43.758 17.483 1.00 61.02 42 GLN B C 1
ATOM 7904 O O . GLN B 2 24 ? 28.495 -44.026 16.778 1.00 61.02 42 GLN B O 1
ATOM 7906 N N . GLN B 2 25 ? 27.329 -44.320 18.668 1.00 60.24 43 GLN B N 1
ATOM 7907 C CA . GLN B 2 25 ? 28.269 -45.292 19.198 1.00 60.24 43 GLN B CA 1
ATOM 7908 C C . GLN B 2 25 ? 28.428 -46.445 18.216 1.00 60.24 43 GLN B C 1
ATOM 7909 O O . GLN B 2 25 ? 29.322 -47.275 18.364 1.00 60.24 43 GLN B O 1
ATOM 7911 N N . LYS B 2 26 ? 27.560 -46.487 17.209 1.00 86.47 44 LYS B N 1
ATOM 7912 C CA . LYS B 2 26 ? 27.605 -47.542 16.201 1.00 86.47 44 LYS B CA 1
ATOM 7913 C C . LYS B 2 26 ? 28.140 -47.041 14.862 1.00 86.47 44 LYS B C 1
ATOM 7914 O O . LYS B 2 26 ? 28.143 -47.775 13.875 1.00 86.47 44 LYS B O 1
ATOM 7916 N N . ARG B 2 27 ? 28.582 -45.788 14.830 1.00 91.70 45 ARG B N 1
ATOM 7917 C CA . ARG B 2 27 ? 29.138 -45.207 13.613 1.00 91.70 45 ARG B CA 1
ATOM 7918 C C . ARG B 2 27 ? 30.642 -45.074 13.801 1.00 91.70 45 ARG B C 1
ATOM 7919 O O . ARG B 2 27 ? 31.409 -45.168 12.847 1.00 91.70 45 ARG B O 1
ATOM 7921 N N . THR B 2 28 ? 31.055 -44.852 15.045 1.00 84.73 46 THR B N 1
ATOM 7922 C CA . THR B 2 28 ? 32.468 -44.713 15.376 1.00 84.73 46 THR B CA 1
ATOM 7923 C C . THR B 2 28 ? 33.077 -46.100 15.449 1.00 84.73 46 THR B C 1
ATOM 7924 O O . THR B 2 28 ? 34.157 -46.338 14.914 1.00 84.73 46 THR B O 1
ATOM 7926 N N . LYS B 2 29 ? 32.378 -47.014 16.118 1.00 127.24 47 LYS B N 1
ATOM 7927 C CA . LYS B 2 29 ? 32.846 -48.388 16.227 1.00 127.24 47 LYS B CA 1
ATOM 7928 C C . LYS B 2 29 ? 32.672 -49.000 14.845 1.00 127.24 47 LYS B C 1
ATOM 7929 O O . LYS B 2 29 ? 32.976 -50.172 14.628 1.00 127.24 47 LYS B O 1
ATOM 7931 N N . GLU B 2 30 ? 32.172 -48.185 13.917 1.00 81.16 48 GLU B N 1
ATOM 7932 C CA . GLU B 2 30 ? 31.962 -48.600 12.534 1.00 81.16 48 GLU B CA 1
ATOM 7933 C C . GLU B 2 30 ? 33.128 -48.088 11.686 1.00 81.16 48 GLU B C 1
ATOM 7934 O O . GLU B 2 30 ? 33.623 -48.785 10.799 1.00 81.16 48 GLU B O 1
ATOM 7936 N N . HIS B 2 31 ? 33.563 -46.863 11.964 1.00 66.03 49 HIS B N 1
ATOM 7937 C CA . HIS B 2 31 ? 34.676 -46.268 11.236 1.00 66.03 49 HIS B CA 1
ATOM 7938 C C . HIS B 2 31 ? 36.010 -46.782 11.758 1.00 66.03 49 HIS B C 1
ATOM 7939 O O . HIS B 2 31 ? 36.919 -47.038 10.978 1.00 66.03 49 HIS B O 1
ATOM 7946 N N . LYS B 2 32 ? 36.122 -46.935 13.076 1.00 57.58 50 LYS B N 1
ATOM 7947 C CA . LYS B 2 32 ? 37.347 -47.442 13.674 1.00 57.58 50 LYS B CA 1
ATOM 7948 C C . LYS B 2 32 ? 37.610 -48.812 13.077 1.00 57.58 50 LYS B C 1
ATOM 7949 O O . LYS B 2 32 ? 38.523 -49.524 13.490 1.00 57.58 50 LYS B O 1
ATOM 7951 N N . LYS B 2 33 ? 36.789 -49.178 12.100 1.00 44.82 51 LYS B N 1
ATOM 7952 C CA . LYS B 2 33 ? 36.926 -50.448 11.410 1.00 44.82 51 LYS B CA 1
ATOM 7953 C C . LYS B 2 33 ? 38.070 -50.315 10.424 1.00 44.82 51 LYS B C 1
ATOM 7954 O O . LYS B 2 33 ? 38.302 -51.206 9.611 1.00 44.82 51 LYS B O 1
ATOM 7956 N N . LEU B 2 34 ? 38.781 -49.194 10.507 1.00 86.23 52 LEU B N 1
ATOM 7957 C CA . LEU B 2 34 ? 39.907 -48.922 9.625 1.00 86.23 52 LEU B CA 1
ATOM 7958 C C . LEU B 2 34 ? 40.938 -50.042 9.701 1.00 86.23 52 LEU B C 1
ATOM 7959 O O . LEU B 2 34 ? 41.997 -49.960 9.078 1.00 86.23 52 LEU B O 1
ATOM 7961 N N . MET B 2 35 ? 40.622 -51.081 10.471 1.00 106.10 53 MET B N 1
ATOM 7962 C CA . MET B 2 35 ? 41.504 -52.227 10.614 1.00 106.10 53 MET B CA 1
ATOM 7963 C C . MET B 2 35 ? 41.533 -53.080 9.356 1.00 106.10 53 MET B C 1
ATOM 7964 O O . MET B 2 35 ? 41.993 -54.223 9.384 1.00 106.10 53 MET B O 1
ATOM 7969 N N . ASP B 2 36 ? 41.014 -52.534 8.262 1.00 120.72 54 ASP B N 1
ATOM 7970 C CA . ASP B 2 36 ? 41.014 -53.235 6.982 1.00 120.72 54 ASP B CA 1
ATOM 7971 C C . ASP B 2 36 ? 42.337 -52.891 6.298 1.00 120.72 54 ASP B C 1
ATOM 7972 O O . ASP B 2 36 ? 42.839 -53.646 5.467 1.00 120.72 54 ASP B O 1
ATOM 7974 N N . SER B 2 37 ? 42.900 -51.743 6.670 1.00 172.43 55 SER B N 1
ATOM 7975 C CA . SER B 2 37 ? 44.171 -51.289 6.120 1.00 172.43 55 SER B CA 1
ATOM 7976 C C . SER B 2 37 ? 45.323 -52.143 6.664 1.00 172.43 55 SER B C 1
ATOM 7977 O O . SER B 2 37 ? 46.021 -52.771 5.838 1.00 172.43 55 SER B O 1
#

CATH classification: 1.20.1640.10 (+7 more: 3.30.70.1430, 3.30.70.1320, 3.30.2090.10)

InterPro domains:
  IPR001036 Acriflavin resistance protein [PF00873] (1-1030)
  IPR001036 Acriflavin resistance protein [PR00702] (8-32)
  IPR001036 Acriflavin resistance protein [PR00702] (36-54)
  IPR001036 Acriflavin resistance protein [PR00702] (336-359)
  IPR001036 Acriflavin resistance protein [PR00702] (363-384)
  IPR001036 Acriflavin resistance protein [PR00702] (391-415)
  IPR001036 Acriflavin resistance protein [PR00702] (445-468)
  IPR001036 Acriflavin resistance protein [PR00702] (470-493)
  IPR001036 Acriflavin resistance protein [PR00702] (554-571)
  IPR001036 A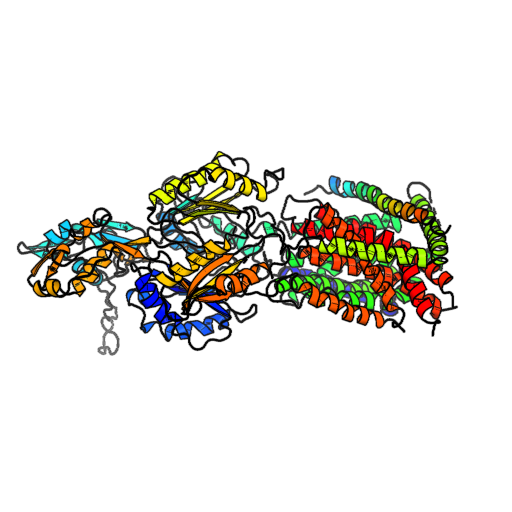criflavin resistance protein [PR00702] (623-637)
  IPR001036 Acriflavin resistance protein [PTHR32063] (2-1031)
  IPR004764 Multidrug resistance protein MdtF-like [TIGR00915] (1-1049)
  IPR027463 Multidrug efflux transporter AcrB TolC docking domain, DN/DC subdomains [G3DSA:3.30.2090.10] (180-278)
  IPR027463 Multidrug efflux transporter AcrB TolC docking domain, DN/DC subdomains [G3DSA:3.30.2090.10] (727-815)
  IPR027463 Multidrug efflux transporter AcrB TolC docking domain, DN/DC subdomains [SSF82714] (182-271)
  IPR027463 Multidrug efflux transporter AcrB TolC docking domain, DN/DC subdomains [SSF82714] (725-812)

GO terms:
  GO:0042802 identical protein binding (F, IPI)
  GO:0005515 protein binding (F, IPI)
  GO:0005886 plasma membrane (C, IDA)
  GO:1990281 efflux pump complex (C, IDA)
  GO:0042930 enterobactin transport (P, EXP)
  GO:0042931 enterobactin transmembrane transporter activity (F, EXP)
  GO:0015567 alkane transmembrane transporter activity (F, IGI)
  GO:0042908 xenobiotic transport (P, IGI)
  GO:0009410 response to xenobiotic stimulus (P, IGI)
  GO:0009636 response to toxic substance (P, IGI)
  GO:0015721 bile acid and bile salt transport (P, IGI)
  GO:0015895 alkane transport (P, IGI)
  GO:0015908 fatty acid transport (P, IGI)
  GO:0015125 bile acid transmembrane transporter activity (F, IGI)
  GO:0046677 response to antibiotic (P, IGI)
  GO:1990281 efflux pump complex (C, IPI)
  GO:0042910 xenobiotic transmembrane transporter activity (F, IMP)
  GO:0140330 xenobiotic detoxification by transmembrane export across the cell outer membrane (P, IDA)
  GO:0005886 plasma membrane (C, EXP)
  GO:0016020 membrane (C, HDA)

Foldseek 3Di:
DLLVLQVPQVVLVVVLVVLQVLQVPLVPVFAEDADQQQFFKKKKKKWFFFLAFQPCLLCQPLQLQLVLQPDAPFQVWWWWWAFTRGIIITITGGFQPDDSPCSFVVGVVSRVVRVVRHDPRTVVVPIDMDIAGQWQLFWKKKAFPQLPDDLAVQQQVCVPCPQVVQPVFVKADDFKWDHFRKFKEWFFALVLCQVVVHFVVLVLVLDLPQAAWDAFAWPQDDPGDPPDDDTGGDGDRYHDAPLCVQQQGFRDADDVRDTAGSVSTTPIDTGGDDDFKGKAKLNGSIIIMRRGIIRNSLRRVVVVVVCVVVPCPPDDGGTDMDTQGHSHVLRVVQLVCLVVLLVCLLVLLLVLCCLFVVDNLQSCLLVSLQSSLLSSLSSCQVVDPAHNHNLLSVLSLQLSLVSSQLQVVLQVLLCVCLQVVVDDLSVSLSVSCVFCVVVLVLLLLLLLLQQVLQCPDFRSLNSRSVSRSSSNNSSSVSRCCCSSNVSSSVRSVTDHGDNHDDDSNCSVVVVVVVLVCLLVPLLVCQVPFVVVVVVLVVLVVVLVVLVVVFFEDAADLFFDQKKKKWKFFDFPQALVRSVVLVVVVQCCCVPVLVQWFPIKIKMQADDPLEGGRGIIMIITGTHAQVRQPDPCSTFVNVQVVSLVVCVVVPRMHMGMHGDSSDDFLKKKKFQAVPDDPVVQVVLVVVQQVVVVPPDDVKFWRHDFKHKDKDKDFAVVLCVVQAFPPVSVVCSPSLADRKGFRHWRAHPNRIHTHIYYHPVVQHDDPVSQQSHWGRGPVSRIDGSVSGIDIDMDIGGSMFIHISSTGMTMMRQDDPPRPDCVVVVVCNQVVSVVDDPSIHIDDDTPVNSPDGPPSCLVVSVVVSVPVNLPSVLVPVNNPLQSVLLVSLLSQLSSQLSVLCVVVVHHCYSLLSVQSSSLNSVSSSLLSQQVSQQVCVCPVDPHDHSNRSSVRLSSSLSSLVSSLSSSLSSLVVLCPDSRSRSSSSNSNSSNRNSRSVSSRPVSSSCSSSSRSVSVVSPVPD/DPCCVVVVVCVVVVVVVVVVVVVVVVVVVVVVVVVVD

Radius of gyration: 36.91 Å; Cα contacts (8 Å, |Δi|>4): 1979; chains: 2; bounding box: 87×58×125 Å

Organism: Escherichia coli (strain K12) (NCBI:txid83333)

B-factor: mean 65.64, std 41.87, range [15.0, 200.0]

Sequence (1055 aa):
MPNFFIDRPIFAWVIAIIIMLAGGLAILKLPVAQYPTIAPPAVTISASYPGADAKTVQDTVTQVIEQNMNGIDNLMYMSSNSDSTGTVQITLTFESGTDADIAQVQVQNKLQLAMPLLPQEVQQQGVSVEKSSSSFLMVVGVINTDGTMTQEDISDYVAANMKDAISRTSGVGDVQLFGSQYAMRIWMNPNELNKFQLTPVDVITAIKAQNAQVAAGQLGGTPPVKGQQLNASIIAQTRLTSTEEFGKILLKVNQDGSRVLLRDVAKIELGGENYDIIAEFNGQPASGLGIKLAANALDTAAAIRAELAKMEPFFPSGLKIVYPYDTTPFVKISIHEVVKTLVEAIILVFLVMYLFLQNFRATLIPTIAVPVVLLGTFAVLAAFGFSINTLTMFGMVLAIGLLVDDAIVVVENVERVMAEEGLPPKEATRKSMGQIQGALVGIAMVLSAVFVPMAFFGGSTGAIYRQFSITIVSAMALSVLVALILTPALCATMLKPIAKKGFFGWFNRMFEKSTHHYTDSVGGILRSTGRYLVLYLIIVVGMAYLFVRLPSSFLPDEDQGVFMTMVQLPAGATQERTQKVLNEVTHYYLTKEKNNVESVFAVNGFGFAGRGQNTGIAFVSLKDWADRPGEENKVEAITMRATRAFSQIKDAMVFAFNLPAIVEFDFELIDQAGLGHEKLTQARNQLLAEAAKHPDMVRPNGLEDTPQFKIDIDQEKAQALGVSINDINTTLGAAWGGSYVNDFIDRGRVKKVYVMSEAKYRMLPDDIGDWYVRAADGQMVPFSAFSSSRWEYGSPRLERYNGLPSMEILGQAAPGKSTGEAMELMEQLASKLPTGVGYDWTGMSYQERLSGNQAPSLYAISLIVVFLCLAALYESWSIPFSVMLVVPLGVIGALLAATFRGLTNDVYFQVGLLTTIGLSAKNAILIVEFAKDLMDKEGKGLIEATLDAVRMRLRPILMTSLAFILGVMPLVISTGAGSGAQNAVGTGVMGGMVTATVLAIFFVPVFFVVVRRRFSRKSPMSLILMLVVFGLIFYFMILRPQQKRTKEHKKLMDS

Solvent-accessible surface area: 47962 Å² total; per-residue (Å²): 118,3,69,132,9,8,102,94,55,128,119,0,100,71,56,0,77,106,31,62,124,35,0,47,94,5,79,106,151,10,42,17,20,32,31,13,116,8,39,42,30,12,3,11,3,36,2,43,42,33,47,19,54,3,140,52,0,10,57,47,0,0,45,34,4,10,141,42,14,140,46,27,91,63,70,51,25,14,27,10,48,0,5,42,58,0,19,1,64,0,34,0,9,2,71,61,74,38,71,29,94,104,3,33,85,45,0,75,75,52,5,120,108,2,62,98,127,5,25,145,76,1,58,94,58,35,30,53,38,48,64,51,54,12,46,29,15,1,2,4,0,0,10,9,83,80,73,71,25,63,60,43,36,1,0,10,62,1,4,50,57,20,75,92,34,31,68,146,12,97,18,44,18,80,54,12,66,22,14,10,39,32,0,0,7,0,30,1,27,1,86,66,3,44,151,58,78,4,3,0,36,26,0,14,76,7,0,117,51,68,0,26,110,77,100,33,65,86,104,31,18,127,119,65,126,174,66,81,166,104,100,53,71,77,134,44,78,63,70,19,63,56,46,124,68,0,5,101,7,80,22,72,74,66,166,91,69,54,138,8,10,0,123,62,2,8,148,28,79,48,5,0,38,74,93,54,44,43,9,32,15,49,39,85,54,3,2,0,5,1,5,59,31,31,92,40,20,25,77,0,1,49,22,24,98,73,35,41,57,120,14,115,100,108,63,118,12,25,3,142,26,50,48,9,29,16,7,12,48,29,8,129,73,13,66,107,18,12,70,75,6,36,57,57,7,26,52,21,5,48,38,0,1,105,23,9,8,66,68,108,210,1,0,91,3,1,46,37,6,0,35,0,2,10,45,1,0,35,24,47,0,41,66,112,75,18,29,16,3,41,0,0,10,15,0,5,4,9,1,1,5,4,5,6,1,7,2,2,3,0,1,1,3,1,26,60,10,10,46,76,99,28,71,51,34,132,83,0,1,76,123,0,0,45,47,0,89,33,1,2,77,9,2,14,118,1,4,28,0,8,7,34,19,6,2,126,22,48,28,16,1,5,28,0,10,84,13,6,3,18,0,3,27,5,0,9,52,21,6,20,84,2,4,15,8,2,0,0,4,12,1,5,80,95,24,186,40,124,68,219,185,32,167,110,9,121,18,53,154,74,28,115,152,45,16,93,55,10,29,94,16,0,7,19,8,3,205,36,23,40,127,14,54,96,69,7,96,106,29,46,94,27,36,41,136,18,95,105,155,17,43,56,38,47,15,25,93,26,8,18,15,9,0,12,1,55,3,48,14,64,54,47,0,70,46,142,117,0,28,124,6,0,74,68,0,12,106,19,0,66,45,149,11,151,119,3,7,112,5,0,2,3,3,1,1,81,14,146,24,3,72,12,85,19,0,1,2,0,23,1,21,7,80,74,32,98,55,8,122,41,122,105,37,24,0,94,15,0,11,122,45,0,41,159,41,10,90,160,23,180,127,16,95,9,50,10,88,17,36,70,8,22,55,126,101,10,4,9,1,17,6,118,59,61,76,29,43,144,108,4,26,86,2,14,94,96,3,44,53,62,8,56,139,102,87,146,233,76,94,18,26,15,19,124,49,24,68,55,63,84,26,54,31,56,71,136,112,1,135,86,66,30,6,50,80,100,41,0,80,58,0,37,35,7,0,57,30,9,29,44,8,17,29,0,50,5,154,76,66,80,5,48,0,19,1,28,0,44,47,162,23,59,129,109,56,127,23,22,19,53,2,69,0,78,1,104,110,41,102,34,6,40,0,75,39,6,21,68,53,132,155,76,179,12,8,12,18,30,20,25,5,55,24,68,37,3,12,35,6,24,9,122,47,96,113,28,75,86,62,57,121,21,32,98,58,21,50,99,6,8,79,156,26,68,104,12,24,19,99,52,23,7,25,58,14,87,48,114,122,60,16,37,99,22,8,90,47,22,97,52,62,10,105,101,54,14,53,112,30,8,15,86,43,195,113,12,183,40,17,6,72,0,10,35,55,1,24,20,0,0,16,17,2,1,3,80,13,1,41,186,95,63,37,40,20,7,2,12,4,22,9,0,19,12,1,0,15,1,2,1,5,6,10,1,2,2,4,9,15,5,1,28,40,49,39,100,165,111,58,182,10,34,62,123,2,2,29,67,0,2,91,38,1,6,64,0,4,32,0,2,5,19,7,3,38,8,13,6,73,32,5,13,117,41,46,40,41,17,2,17,8,25,13,5,3,0,0,0,0,71,7,0,1,65,23,1,7,22,46,5,5,11,9,2,1,1,1,10,6,47,8,64,120,120,113,102,184,233,135,139,57,69,76,67,44,89,124,93,9,66,40,5,10,46,127,27,15,47,125,38,34,57,48,24,44,66,47,4,124,76,21,74,71,66,116

Secondary structure (DSSP, 8-state):
-HHHHTS-HHHHHHHHHHHHHHHHHHHHH----SS---S--EEEEEE--TT--TTHHIIIIIHHHHSS----TTEEEEE----TTS-EEEEEEE-TTS-TTHHHHHHHHHHHTTGGGS-HHHHHH-----B--SS-SEEEEEE-SSS---TTHHHHHIIIIIGGGGGGSSS--S----S---EEEEEE-HHHHHHTT--HHHHHHHHHHHS------EET-SS--TT----EE--------SHHHHHT---EE-TTS-EE-HHHHSEEEEE-S--S-EEEETTEEEEE--------HHHHHHHHHHHGGGGSSSSSS---EEEEEE--HHHHHHHHHHHHHHHHHHHHHHHHHHHHH--GGGTHHHHHHTHHHHHHHHHHHHTTT--S-HHHHHHHHHHHHHHHHHHHHHHTHHHHHHHHT---HHHHHHHHTTTHHHHHHHHHHHHTTTSHHHHS-SSSTHHHHHHHHHHHHHHHHHHHHIIIIIHHHHHHHS--------TTTTHHHHHHHHHHHHHHHHHHHHHS-HHHHHHHHHHHHHHHHHHHTS-B-SS-----S-EEEEEE--TT--HHHHHHHHHHHHHHHHHH-TTTEEEEEEEES--SS--SSSEEEEEEEEPPGGG--SGGGSHHHHHHHHHHHHTT--SSEEEEEE--SS---EEEEEE-SS--HHHHHHHHHHHHHHHTSS-----B-SPPP-EEE---B-HHHHHHHT--HHHHHHHHHHHHH-EEEEEEESSSSEEEEEEEE-GGGSSSGGGGTT-EEE-TTS-EEEGGGTB---EEE--SS--EETTEEEEEEE----SSS--TTHHHHHHHHGGGS-SSEEEEE-TTTT----TTTSHHHHHHHHHHHTHHHHTTTTT-TTSTHHHHHHHHHHHHHHHHHHHHTT--B-HHHHHHHHHHHHHHHHHHHHHHHHHHHHHHHSS--HHHHHHHHHHHTHHHHHHHHHHHTTSSHHHHH--SSS-HHHHHHHHHHHHHHHHTTHHHHHHHHHHHHHHHTTTTT-/---HHHHHHHHHHHHHHHHTHHHHHHHHHHHTTGGG-